Protein AF-0000000084662306 (afdb_homodimer)

Nearest PDB structures (foldseek):
  1ohv-assembly1_A  TM=9.735E-01  e=2.044E-52  Sus scrofa
  4y0i-assembly2_C  TM=9.706E-01  e=1.340E-51  Sus scrofa
  4y0i-assembly1_B  TM=9.719E-01  e=4.283E-51  Sus scrofa
  7qx0-assembly1_D-2  TM=8.045E-01  e=8.690E-22  Acidihalobacter
  7qyf-assembly1_D  TM=8.168E-01  e=3.277E-21  Acidihalobacter

Foldseek 3Di:
DAWDLVPWWFQWTHHPVGFIFREQCCVVLQAFGTRPDVLLVVLCPDPLLVCLVPVVALCQVDNDPCNVVLCVLFVQVQDPPLFRDWFFDFAQQVQVVLLVLLLVLLVVQVVQPHLPGDDDPCLVVQLVVCHPPVNPLAAEEEAALAARDQPQRRLLRHHNDVVSPPPHDHRPHYYFYDFDAFPPCVVCVPVSVVRLVVRLVRVLCCCPPPPRHYQAYEYECFRQQNFRDHHALVNVLSVVVSCVVSNHAYEYECANQACQQQLDNGQCVRSVHPHDGQKYWYHRNLVTIHITGNDPSSPRSDRPSSRDSNSTGSSSSSSSSSSVVVCVVVVLSNQQQVLQQLLLVLVVVLCVVQVQAFARWDSHSGGQFTKGFHPPQVLLQVQLVVLRHRWDGHRDGITGGNTHSNDHNVNSVSSSVSSSVSSVD/DAWDLVPWWFQWTHHPVGFIFREQCCVVLQAFGTRPDVLLVVLCPDPLLVCLVPVVALCLVDNDPCNVVLCVLFVQVQDPPLFRDWFFDFAQQVQVVLLVLLLVLLVVQVVQPHLPGDDDPCLVVQLVVCHPPVNPLAAEEEAALAARDQPQRRLLRHHNDVVSPPPHDHRPHYHFYDFDAFPPCVVCVVVSVVRLVVRLVRVLCCCPDPPRHYQAYEYECFRQQNFRDHHALVNVLSVVVSCVVSNHAYEYECANQACQQQLDNGQCVRSVHPHDGQKYWYHRNLVTIHITGNDPSSPRSDPPSSRDSNSTGSSSSSSSSSSVVVCVVVVLSNQQQVLQQLLLVLVVVVCVVQVQAFARWDSHSGGQFTKGFHPPQVQLQVQLVVLRHRWDGHRDGITTGNTHSNDHNVNSVSSSVSSSVSSVD

InterPro domains:
  IPR004631 4-aminobutyrate aminotransferase, eukaryotic [TIGR00699] (1-422)
  IPR005814 Aminotransferase class-III [PF00202] (2-422)
  IPR005814 Aminotransferase class-III [PIRSF000521] (1-424)
  IPR005814 Aminotransferase class-III [cd00610] (6-423)
  IPR015421 Pyridoxal phosphate-dependent transferase, major domain [G3DSA:3.40.640.10] (37-337)
  IPR015422 Pyridoxal phosphate-dependent transferase, small domain [G3DSA:3.90.1150.10] (1-416)
  IPR015424 Pyridoxal phosphate-dependent transferase [SSF53383] (5-424)

pLDDT: mean 97.56, std 1.77, range [89.25, 99.0]

Solvent-accessible surface area (backbone atoms only — not comparable to full-atom values): 41459 Å² total; per-residue (Å²): 96,53,23,29,66,92,69,16,47,47,61,28,45,15,36,80,86,69,51,67,19,47,30,26,24,28,59,82,37,27,44,37,70,31,27,70,32,64,69,46,43,54,51,41,61,30,70,67,32,28,47,32,61,53,50,59,53,19,45,79,58,34,27,48,76,57,47,65,57,51,38,51,72,17,66,55,64,68,42,58,78,78,25,86,41,74,50,50,20,79,35,42,32,54,11,43,38,52,51,51,46,33,38,36,40,34,54,50,30,56,75,60,72,30,72,82,48,75,82,50,72,61,31,44,58,24,23,63,69,36,27,62,70,5,11,31,74,57,23,52,28,20,29,56,29,21,68,44,38,67,47,48,50,17,31,38,39,33,35,41,54,47,62,63,37,57,38,36,54,40,53,80,39,57,65,28,64,55,48,82,65,57,61,58,54,87,84,30,50,70,63,38,50,52,42,30,49,51,25,49,53,49,37,51,48,44,54,73,62,40,88,40,40,42,43,28,38,47,43,53,72,49,22,61,56,32,36,53,47,53,69,56,42,67,45,56,45,48,49,52,50,51,26,61,74,68,74,25,42,40,34,37,45,24,28,72,43,27,75,16,45,27,33,32,53,45,46,65,64,77,40,67,59,92,61,62,68,52,28,40,27,30,10,40,41,42,65,32,19,12,29,33,29,52,59,72,70,51,52,70,74,52,88,63,40,82,62,53,65,60,53,31,49,67,41,33,43,53,51,30,25,45,48,51,50,50,37,59,76,64,44,22,29,60,40,17,29,55,32,17,46,52,42,48,54,52,49,51,54,48,24,70,76,35,56,78,58,39,31,65,62,44,36,83,80,26,7,39,51,32,33,26,31,21,88,56,32,69,56,51,39,55,45,28,42,76,63,34,29,40,51,39,67,20,43,91,33,20,39,38,42,27,52,29,41,71,50,42,60,71,55,41,49,51,49,53,53,41,49,50,53,48,73,72,103,97,53,23,30,67,93,68,15,47,46,61,28,44,16,34,82,86,69,51,66,20,48,31,26,25,28,59,82,37,28,46,37,70,30,29,70,31,65,69,45,45,53,52,40,60,29,70,68,32,26,48,33,60,55,49,60,53,20,46,79,58,34,28,49,76,56,48,67,55,51,40,50,73,17,67,57,64,68,44,57,79,78,25,84,41,75,51,49,21,78,34,42,32,54,10,44,38,50,51,53,47,32,40,36,41,33,53,50,29,55,75,59,74,31,71,83,48,75,82,49,73,59,30,44,58,23,24,63,69,35,28,60,68,5,12,32,74,56,22,51,27,21,29,56,29,22,70,44,39,67,46,46,50,18,31,37,39,33,36,42,56,44,62,63,37,57,38,37,55,39,53,80,39,57,65,29,63,54,49,82,66,54,61,58,54,88,83,32,51,70,63,37,51,52,41,30,48,51,25,50,52,50,37,53,48,44,55,73,60,41,89,38,40,44,42,28,39,48,43,51,73,48,22,61,56,31,38,54,45,54,70,56,39,67,45,57,43,47,50,53,50,50,25,61,73,68,74,24,43,38,34,39,46,24,28,72,44,28,75,16,46,25,32,33,54,45,46,65,65,76,39,68,58,92,61,62,68,52,28,39,28,31,10,39,40,42,63,32,18,13,28,33,28,51,61,73,69,50,52,70,74,51,88,63,40,83,63,54,65,58,53,30,49,68,41,33,44,53,49,30,25,45,50,52,50,51,37,60,75,65,45,21,30,61,40,17,29,54,31,17,48,52,41,48,55,53,49,52,53,48,24,70,75,35,56,76,57,39,29,69,60,44,35,84,83,27,8,40,52,32,32,26,30,22,90,54,33,68,56,52,38,54,46,28,42,76,62,35,29,41,52,40,66,21,42,92,33,20,40,39,42,27,52,30,41,72,48,41,61,71,54,42,50,52,49,52,53,40,48,50,54,49,72,72,102

Organism: Exserohilum turcicum (strain 28A) (NCBI:txid671987)

Radius of gyration: 26.86 Å; Cα contacts (8 Å, |Δi|>4): 2003; chains: 2; bounding box: 54×88×62 Å

Secondary structure (DSSP, 8-state):
--B-GGG-BBTEEEBTTS-EEEESSHHHHT-SS-BT-HHHHHHHTSHHHHHHHHT---TTTS-BTTHHHHHHHTGGGGPPTT--EEEEESSHHHHHHHHHHHHHHHHHHHHTTSTTPPPPHHHHHHHTTT-TTTS---EEEEETT----SSHHHHHH--S-GGGTTTS------EEPPP---SSGGGSHHHHHHHHHHHHHHHHHHHHH-SS-EEEEEE-SSBTTTT-B---HHHHHHHHHHHHHTT-EEEEE-TTT-TTTTSSSSGGGGG--SS--SEEEE-GGGSSEEEEE--GGGS-SSTTSS--S-SS-HHHHHHHHHHHHHHHHTTHHHHHHHHHHHHHHHHHHHHHH-TTTSEEEE-TTSTT--EEE-TTHHHHHHHHHHTTEE-EEETTTEEE----TT--HHHHHHHHHHHHHHHH-/--B-GGG-BBTEEEBTTS-EEEESSHHHHT-SS-BT-HHHHHHHTSHHHHHHHHT---TTTS-BTTHHHHHHHTGGGGPPTT--EEEEESSHHHHHHHHHHHHHHHHHHHHTTSTTPPPPHHHHHHHTTT-TTTS---EEEEETT----SSHHHHHH--S-GGGTTTS------EEPPP---SSGGGSHHHHHHHHHHHHHHHHHHHHH-SS-EEEEEE-SSBTTTT-B---HHHHHHHHHHHHHTT-EEEEE-TTT-TTTTSSSSGGGGG--SS--SEEEE-GGGSSEEEEE--GGGS-SSTTSS--S-SS-HHHHHHHHHHHHHHHHTTHHHHHHHHHHHHHHHHHHHHHH-TTTSEEEE-TTSTT--EEE-TTHHHHHHHHHHTTEE-EEETTTEEE----TT--HHHHHHHHHHHHHHHH-

Sequence (850 aa):
MMADYSRSYGNYIADLDGNVLLDVYAQIASIPVGYNNPSLLLAASSPEMASAIINRPALGNFPQHDWADILESGILSVAPKGLNQVFTAQAGSDANELAYKAAFMWKRQQQRGGADADFSAEDIASSMINQSPGAPNMSIMSFKTGFHGRLFGSLSTTRSKPIHKLDIPAFDWPQAPFPTLKYPLAEHEAENRQEEQRCLDETERLIKEYHNPPVAVVVEPVQSEGGDNHATPFFFRGLRAITKKHDVLLIVDEVQTGVGATGKFWAHEHWGLDTPPDMVTFSKKAQTAGYYFGNDALRPNKPYRQFNTWMGDPARALLFRAIIHEIQRMDLVTNTAATGDYLFAGLQRLAAQYPREIQNLRGQGQGTFIAFDSARRDEVLKKAKGQGVNIGGSGESAVRLRPMLIFQKHHADLLLERLEKVFQSMMADYSRSYGNYIADLDGNVLLDVYAQIASIPVGYNNPSLLLAASSPEMASAIINRPALGNFPQHDWADILESGILSVAPKGLNQVFTAQAGSDANELAYKAAFMWKRQQQRGGADADFSAEDIASSMINQSPGAPNMSIMSFKTGFHGRLFGSLSTTRSKPIHKLDIPAFDWPQAPFPTLKYPLAEHEAENRQEEQRCLDETERLIKEYHNPPVAVVVEPVQSEGGDNHATPFFFRGLRAITKKHDVLLIVDEVQTGVGATGKFWAHEHWGLDTPPDMVTFSKKAQTAGYYFGNDALRPNKPYRQFNTWMGDPARALLFRAIIHEIQRMDLVTNTAATGDYLFAGLQRLAAQYPREIQNLRGQGQGTFIAFDSARRDEVLKKAKGQGVNIGGSGESAVRLRPMLIFQKHHADLLLERLEKVFQS

Structure (mmCIF, N/CA/C/O backbone):
data_AF-0000000084662306-model_v1
#
loop_
_entity.id
_entity.type
_entity.pdbx_description
1 polymer '4-aminobutyrate aminotransferase'
#
loop_
_atom_site.group_PDB
_atom_site.id
_atom_site.type_symbol
_atom_site.label_atom_id
_atom_site.label_alt_id
_atom_site.label_comp_id
_atom_site.label_asym_id
_atom_site.label_entity_id
_atom_site.label_seq_id
_atom_site.pdbx_PDB_ins_code
_atom_site.Cartn_x
_atom_site.Cartn_y
_atom_site.Cartn_z
_atom_site.occupancy
_atom_site.B_iso_or_equiv
_atom_site.auth_seq_id
_atom_site.auth_comp_id
_atom_site.auth_asym_id
_atom_site.auth_atom_id
_atom_site.pdbx_PDB_model_num
ATOM 1 N N . MET A 1 1 ? 6.312 20.969 -10.219 1 91.12 1 MET A N 1
ATOM 2 C CA . MET A 1 1 ? 7.688 21.406 -10.445 1 91.12 1 MET A CA 1
ATOM 3 C C . MET A 1 1 ? 8.633 20.203 -10.445 1 91.12 1 MET A C 1
ATOM 5 O O . MET A 1 1 ? 8.523 19.328 -9.594 1 91.12 1 MET A O 1
ATOM 9 N N . MET A 1 2 ? 9.555 20.156 -11.391 1 95.06 2 MET A N 1
ATOM 10 C CA . MET A 1 2 ? 10.648 19.172 -11.359 1 95.06 2 MET A CA 1
ATOM 11 C C . MET A 1 2 ? 11.797 19.688 -10.492 1 95.06 2 MET A C 1
ATOM 13 O O . MET A 1 2 ? 12.117 20.875 -10.508 1 95.06 2 MET A O 1
ATOM 17 N N . ALA A 1 3 ? 12.398 18.719 -9.781 1 97.56 3 ALA A N 1
ATOM 18 C CA . ALA A 1 3 ? 13.43 19.125 -8.828 1 97.56 3 ALA A CA 1
ATOM 19 C C . ALA A 1 3 ? 14.781 18.5 -9.188 1 97.56 3 ALA A C 1
ATOM 21 O O . ALA A 1 3 ? 14.844 17.453 -9.828 1 97.56 3 ALA A O 1
ATOM 22 N N . ASP A 1 4 ? 15.82 19.188 -8.891 1 97.25 4 ASP A N 1
ATOM 23 C CA . ASP A 1 4 ? 17.188 18.688 -8.898 1 97.25 4 ASP A CA 1
ATOM 24 C C . ASP A 1 4 ? 17.672 18.391 -7.488 1 97.25 4 ASP A C 1
ATOM 26 O O . ASP A 1 4 ? 18.219 19.266 -6.801 1 97.25 4 ASP A O 1
ATOM 30 N N . TYR A 1 5 ? 17.656 17.188 -7.086 1 97.56 5 TYR A N 1
ATOM 31 C CA . TYR A 1 5 ? 17.953 16.797 -5.711 1 97.56 5 TYR A CA 1
ATOM 32 C C . TYR A 1 5 ? 19.453 16.844 -5.457 1 97.56 5 TYR A C 1
ATOM 34 O O . TYR A 1 5 ? 19.891 16.891 -4.305 1 97.56 5 TYR A O 1
ATOM 42 N N . SER A 1 6 ? 20.25 16.812 -6.535 1 96.06 6 SER A N 1
ATOM 43 C CA . SER A 1 6 ? 21.688 16.922 -6.355 1 96.06 6 SER A CA 1
ATOM 44 C C . SER A 1 6 ? 22.078 18.328 -5.902 1 96.06 6 SER A C 1
ATOM 46 O O . SER A 1 6 ? 23.172 18.531 -5.375 1 96.06 6 SER A O 1
ATOM 48 N N . ARG A 1 7 ? 21.125 19.281 -6.102 1 97.19 7 ARG A N 1
ATOM 49 C CA . ARG A 1 7 ? 21.406 20.672 -5.734 1 97.19 7 ARG A CA 1
ATOM 50 C C . ARG A 1 7 ? 20.484 21.125 -4.609 1 97.19 7 ARG A C 1
ATOM 52 O O . ARG A 1 7 ? 20.422 22.312 -4.297 1 97.19 7 ARG A O 1
ATOM 59 N N . SER A 1 8 ? 19.719 20.234 -4.035 1 98.31 8 SER A N 1
ATOM 60 C CA . SER A 1 8 ? 18.859 20.531 -2.891 1 98.31 8 SER A CA 1
ATOM 61 C C . SER A 1 8 ? 19.562 20.188 -1.578 1 98.31 8 SER A C 1
ATOM 63 O O . SER A 1 8 ? 20.156 19.109 -1.439 1 98.31 8 SER A O 1
ATOM 65 N N . TYR A 1 9 ? 19.562 21.156 -0.604 1 98.25 9 TYR A N 1
ATOM 66 C CA . TYR A 1 9 ? 20.297 20.969 0.649 1 98.25 9 TYR A CA 1
ATOM 67 C C . TYR A 1 9 ? 19.516 21.547 1.822 1 98.25 9 TYR A C 1
ATOM 69 O O . TYR A 1 9 ? 18.922 22.625 1.713 1 98.25 9 TYR A O 1
ATOM 77 N N . GLY A 1 10 ? 19.547 20.781 2.934 1 98.19 10 GLY A N 1
ATOM 78 C CA . GLY A 1 10 ? 18.844 21.297 4.105 1 98.19 10 GLY A CA 1
ATOM 79 C C . GLY A 1 10 ? 17.391 21.609 3.842 1 98.19 10 GLY A C 1
ATOM 80 O O . GLY A 1 10 ? 16.656 20.766 3.32 1 98.19 10 GLY A O 1
ATOM 81 N N . ASN A 1 11 ? 17.016 22.875 4.109 1 98.5 11 ASN A N 1
ATOM 82 C CA . ASN A 1 11 ? 15.617 23.297 3.977 1 98.5 11 ASN A CA 1
ATOM 83 C C . ASN A 1 11 ? 15.312 23.797 2.566 1 98.5 11 ASN A C 1
ATOM 85 O O . ASN A 1 11 ? 14.258 24.375 2.324 1 98.5 11 ASN A O 1
ATOM 89 N N . TYR A 1 12 ? 16.219 23.531 1.621 1 98.69 12 TYR A N 1
ATOM 90 C CA . TYR A 1 12 ? 16.078 24.188 0.324 1 98.69 12 TYR A CA 1
ATOM 91 C C . TYR A 1 12 ? 15.984 23.172 -0.797 1 98.69 12 TYR A C 1
ATOM 93 O O . TYR A 1 12 ? 16.734 22.188 -0.818 1 98.69 12 TYR A O 1
ATOM 101 N N . ILE A 1 13 ? 15.047 23.391 -1.713 1 98.5 13 ILE A N 1
ATOM 102 C CA . ILE A 1 13 ? 14.836 22.531 -2.879 1 98.5 13 ILE A CA 1
ATOM 103 C C . ILE A 1 13 ? 15.195 23.297 -4.148 1 98.5 13 ILE A C 1
ATOM 105 O O . ILE A 1 13 ? 14.891 24.484 -4.27 1 98.5 13 ILE A O 1
ATOM 109 N N . ALA A 1 14 ? 15.867 22.641 -5.043 1 98.19 14 ALA A N 1
ATOM 110 C CA . ALA A 1 14 ? 16.312 23.281 -6.285 1 98.19 14 ALA A CA 1
ATOM 111 C C . ALA A 1 14 ? 15.484 22.766 -7.473 1 98.19 14 ALA A C 1
ATOM 113 O O . ALA A 1 14 ? 15.172 21.578 -7.555 1 98.19 14 ALA A O 1
ATOM 114 N N . ASP A 1 15 ? 15.109 23.719 -8.359 1 97.12 15 ASP A N 1
ATOM 115 C CA . ASP A 1 15 ? 14.484 23.297 -9.609 1 97.12 15 ASP A CA 1
ATOM 116 C C . ASP A 1 15 ? 15.523 23.125 -10.711 1 97.12 15 ASP A C 1
ATOM 118 O O . ASP A 1 15 ? 16.734 23.172 -10.453 1 97.12 15 ASP A O 1
ATOM 122 N N . LEU A 1 16 ? 15.109 22.859 -11.914 1 96.06 16 LEU A N 1
ATOM 123 C CA . LEU A 1 16 ? 16.016 22.516 -13 1 96.06 16 LEU A CA 1
ATOM 124 C C . LEU A 1 16 ? 16.656 23.766 -13.594 1 96.06 16 LEU A C 1
ATOM 126 O O . LEU A 1 16 ? 17.672 23.672 -14.297 1 96.06 16 LEU A O 1
ATOM 130 N N . ASP A 1 17 ? 16.094 24.906 -13.352 1 95.5 17 ASP A N 1
ATOM 131 C CA . ASP A 1 17 ? 16.609 26.156 -13.875 1 95.5 17 ASP A CA 1
ATOM 132 C C . ASP A 1 17 ? 17.641 26.781 -12.938 1 95.5 17 ASP A C 1
ATOM 134 O O . ASP A 1 17 ? 18.141 27.875 -13.18 1 95.5 17 ASP A O 1
ATOM 138 N N . GLY A 1 18 ? 17.875 26.125 -11.836 1 94.19 18 GLY A N 1
ATOM 139 C CA . GLY A 1 18 ? 18.906 26.578 -10.906 1 94.19 18 GLY A CA 1
ATOM 140 C C . GLY A 1 18 ? 18.344 27.406 -9.766 1 94.19 18 GLY A C 1
ATOM 141 O O . GLY A 1 18 ? 19.094 27.859 -8.898 1 94.19 18 GLY A O 1
ATOM 142 N N . ASN A 1 19 ? 17.078 27.672 -9.758 1 97.12 19 ASN A N 1
ATOM 143 C CA . ASN A 1 19 ? 16.453 28.344 -8.617 1 97.12 19 ASN A CA 1
ATOM 144 C C . ASN A 1 19 ? 16.469 27.469 -7.371 1 97.12 19 ASN A C 1
ATOM 146 O O . ASN A 1 19 ? 16.266 26.266 -7.457 1 97.12 19 ASN A O 1
ATOM 150 N N . VAL A 1 20 ? 16.766 28.141 -6.266 1 98.12 20 VAL A N 1
ATOM 151 C CA . VAL A 1 20 ? 16.734 27.469 -4.973 1 98.12 20 VAL A CA 1
ATOM 152 C C . VAL A 1 20 ? 15.664 28.094 -4.086 1 98.12 20 VAL A C 1
ATOM 154 O O . VAL A 1 20 ? 15.672 29.312 -3.859 1 98.12 20 VAL A O 1
ATOM 157 N N . LEU A 1 21 ? 14.766 27.25 -3.633 1 98.69 21 LEU A N 1
ATOM 158 C CA . LEU A 1 21 ? 13.617 27.734 -2.867 1 98.69 21 LEU A CA 1
ATOM 159 C C . LEU A 1 21 ? 13.672 27.219 -1.433 1 98.69 21 LEU A C 1
ATOM 161 O O . LEU A 1 21 ? 14.023 26.062 -1.195 1 98.69 21 LEU A O 1
ATOM 165 N N . LEU A 1 22 ? 13.328 28.141 -0.469 1 98.81 22 LEU A N 1
ATOM 166 C CA . LEU A 1 22 ? 13.016 27.656 0.869 1 98.81 22 LEU A CA 1
ATOM 167 C C . LEU A 1 22 ? 11.789 26.75 0.841 1 98.81 22 LEU A C 1
ATOM 169 O O . LEU A 1 22 ? 10.711 27.172 0.431 1 98.81 22 LEU A O 1
ATOM 173 N N . ASP A 1 23 ? 12 25.531 1.219 1 98.62 23 ASP A N 1
ATOM 174 C CA . ASP A 1 23 ? 10.938 24.531 1.081 1 98.62 23 ASP A CA 1
ATOM 175 C C . ASP A 1 23 ? 10.195 24.344 2.398 1 98.62 23 ASP A C 1
ATOM 177 O O . ASP A 1 23 ? 10.688 23.672 3.309 1 98.62 23 ASP A O 1
ATOM 181 N N . VAL A 1 24 ? 9.008 24.844 2.496 1 98.62 24 VAL A N 1
ATOM 182 C CA . VAL A 1 24 ? 8.18 24.656 3.68 1 98.62 24 VAL A CA 1
ATOM 183 C C . VAL A 1 24 ? 6.957 23.812 3.322 1 98.62 24 VAL A C 1
ATOM 185 O O . VAL A 1 24 ? 5.914 23.906 3.977 1 98.62 24 VAL A O 1
ATOM 188 N N . TYR A 1 25 ? 7.031 23.078 2.227 1 97.56 25 TYR A N 1
ATOM 189 C CA . TYR A 1 25 ? 6.07 22.062 1.827 1 97.56 25 TYR A CA 1
ATOM 190 C C . TYR A 1 25 ? 6.629 20.672 2.078 1 97.56 25 TYR A C 1
ATOM 192 O O . TYR A 1 25 ? 5.887 19.75 2.439 1 97.56 25 TYR A O 1
ATOM 200 N N . ALA A 1 26 ? 7.941 20.516 1.879 1 96.56 26 ALA A N 1
ATOM 201 C CA . ALA A 1 26 ? 8.773 19.375 2.266 1 96.56 26 ALA A CA 1
ATOM 202 C C . ALA A 1 26 ? 8.227 18.078 1.696 1 96.56 26 ALA A C 1
ATOM 204 O O . ALA A 1 26 ? 8.023 17.109 2.432 1 96.56 26 ALA A O 1
ATOM 205 N N . GLN A 1 27 ? 7.984 18.031 0.37 1 95.75 27 GLN A N 1
ATOM 206 C CA . GLN A 1 27 ? 7.5 16.828 -0.28 1 95.75 27 GLN A CA 1
ATOM 207 C C . GLN A 1 27 ? 6.238 16.297 0.404 1 95.75 27 GLN A C 1
ATOM 209 O O . GLN A 1 27 ? 6.18 15.141 0.805 1 95.75 27 GLN A O 1
ATOM 214 N N . ILE A 1 28 ? 5.25 17.125 0.595 1 94.38 28 ILE A N 1
ATOM 215 C CA . ILE A 1 28 ? 3.992 16.844 1.281 1 94.38 28 ILE A CA 1
ATOM 216 C C . ILE A 1 28 ? 4.273 16.344 2.693 1 94.38 28 ILE A C 1
ATOM 218 O O . ILE A 1 28 ? 3.773 15.281 3.088 1 94.38 28 ILE A O 1
ATOM 222 N N . ALA A 1 29 ? 5.062 17.031 3.369 1 96.69 29 ALA A N 1
ATOM 223 C CA . ALA A 1 29 ? 5.359 16.844 4.789 1 96.69 29 ALA A CA 1
ATOM 224 C C . ALA A 1 29 ? 6.133 15.555 5.023 1 96.69 29 ALA A C 1
ATOM 226 O O . ALA A 1 29 ? 6.027 14.953 6.09 1 96.69 29 ALA A O 1
ATOM 227 N N . SER A 1 30 ? 6.953 15.117 4.07 1 97 30 SER A N 1
ATOM 228 C CA . SER A 1 30 ? 7.535 13.789 4.23 1 97 30 SER A CA 1
ATOM 229 C C . SER A 1 30 ? 9.023 13.875 4.547 1 97 30 SER A C 1
ATOM 231 O O . SER A 1 30 ? 9.633 12.891 4.977 1 97 30 SER A O 1
ATOM 233 N N . ILE A 1 31 ? 9.68 15.055 4.301 1 97.75 31 ILE A N 1
ATOM 234 C CA . ILE A 1 31 ? 11.102 15.195 4.578 1 97.75 31 ILE A CA 1
ATOM 235 C C . ILE A 1 31 ? 11.305 15.633 6.027 1 97.75 31 ILE A C 1
ATOM 237 O O . ILE A 1 31 ? 10.852 16.719 6.426 1 97.75 31 ILE A O 1
ATOM 241 N N . PRO A 1 32 ? 12.016 14.812 6.777 1 98.25 32 PRO A N 1
ATOM 242 C CA . PRO A 1 32 ? 12.102 15.133 8.203 1 98.25 32 PRO A CA 1
ATOM 243 C C . PRO A 1 32 ? 13.281 16.047 8.531 1 98.25 32 PRO A C 1
ATOM 245 O O . PRO A 1 32 ? 13.094 17.109 9.133 1 98.25 32 PRO A O 1
ATOM 248 N N . VAL A 1 33 ? 14.484 15.719 8.016 1 98.62 33 VAL A N 1
ATOM 249 C CA . VAL A 1 33 ? 15.672 16.344 8.586 1 98.62 33 VAL A CA 1
ATOM 250 C C . VAL A 1 33 ? 16.5 17 7.484 1 98.62 33 VAL A C 1
ATOM 252 O O . VAL A 1 33 ? 17.703 17.203 7.645 1 98.62 33 VAL A O 1
ATOM 255 N N . GLY A 1 34 ? 15.906 17.234 6.293 1 98.5 34 GLY A N 1
ATOM 256 C CA . GLY A 1 34 ? 16.531 18.031 5.254 1 98.5 34 GLY A CA 1
ATOM 257 C C . GLY A 1 34 ? 17.031 17.203 4.082 1 98.5 34 GLY A C 1
ATOM 258 O O . GLY A 1 34 ? 17.328 16.016 4.23 1 98.5 34 GLY A O 1
ATOM 259 N N . TYR A 1 35 ? 17.188 17.875 2.902 1 98.5 35 TYR A N 1
ATOM 260 C CA . TYR A 1 35 ? 17.719 17.266 1.69 1 98.5 35 TYR A CA 1
ATOM 261 C C . TYR A 1 35 ? 19.219 17.016 1.825 1 98.5 35 TYR A C 1
ATOM 263 O O . TYR A 1 35 ? 19.953 17.844 2.387 1 98.5 35 TYR A O 1
ATOM 271 N N . ASN A 1 36 ? 19.609 15.883 1.285 1 98.38 36 ASN A N 1
ATOM 272 C CA . ASN A 1 36 ? 21.016 15.477 1.267 1 98.38 36 ASN A CA 1
ATOM 273 C C . ASN A 1 36 ? 21.641 15.547 2.658 1 98.38 36 ASN A C 1
ATOM 275 O O . ASN A 1 36 ? 22.734 16.094 2.83 1 98.38 36 ASN A O 1
ATOM 279 N N . ASN A 1 37 ? 20.875 15.086 3.68 1 98.5 37 ASN A N 1
ATOM 280 C CA . ASN A 1 37 ? 21.359 15.031 5.055 1 98.5 37 ASN A CA 1
ATOM 281 C C . ASN A 1 37 ? 22.547 14.086 5.203 1 98.5 37 ASN A C 1
ATOM 283 O O . ASN A 1 37 ? 22.438 12.898 4.875 1 98.5 37 ASN A O 1
ATOM 287 N N . PRO A 1 38 ? 23.625 14.57 5.734 1 97.88 38 PRO A N 1
ATOM 288 C CA . PRO A 1 38 ? 24.828 13.75 5.773 1 97.88 38 PRO A CA 1
ATOM 289 C C . PRO A 1 38 ? 24.672 12.508 6.641 1 97.88 38 PRO A C 1
ATOM 291 O O . PRO A 1 38 ? 25.25 11.461 6.332 1 97.88 38 PRO A O 1
ATOM 294 N N . SER A 1 39 ? 23.984 12.625 7.734 1 97.75 39 SER A N 1
ATOM 295 C CA . SER A 1 39 ? 23.766 11.477 8.609 1 97.75 39 SER A CA 1
ATOM 296 C C . SER A 1 39 ? 22.953 10.398 7.902 1 97.75 39 SER A C 1
ATOM 298 O O . SER A 1 39 ? 23.234 9.203 8.047 1 97.75 39 SER A O 1
ATOM 300 N N . LEU A 1 40 ? 21.969 10.805 7.172 1 98.56 40 LEU A N 1
ATOM 301 C CA . LEU A 1 40 ? 21.156 9.844 6.43 1 98.56 40 LEU A CA 1
ATOM 302 C C . LEU A 1 40 ? 21.969 9.234 5.285 1 98.56 40 LEU A C 1
ATOM 304 O O . LEU A 1 40 ? 21.766 8.062 4.938 1 98.56 40 LEU A O 1
ATOM 308 N N . LEU A 1 41 ? 22.812 10.055 4.676 1 98.5 41 LEU A N 1
ATOM 309 C CA . LEU A 1 41 ? 23.672 9.547 3.613 1 98.5 41 LEU A CA 1
ATOM 310 C C . LEU A 1 41 ? 24.562 8.422 4.133 1 98.5 41 LEU A C 1
ATOM 312 O O . LEU A 1 41 ? 24.766 7.418 3.453 1 98.5 41 LEU A O 1
ATOM 316 N N . LEU A 1 42 ? 25.125 8.602 5.316 1 98.25 42 LEU A N 1
ATOM 317 C CA . LEU A 1 42 ? 25.953 7.578 5.938 1 98.25 42 LEU A CA 1
ATOM 318 C C . LEU A 1 42 ? 25.172 6.289 6.141 1 98.25 42 LEU A C 1
ATOM 320 O O . LEU A 1 42 ? 25.672 5.199 5.863 1 98.25 42 LEU A O 1
ATOM 324 N N . ALA A 1 43 ? 23.938 6.375 6.637 1 98.19 43 ALA A N 1
ATOM 325 C CA . ALA A 1 43 ? 23.094 5.207 6.848 1 98.19 43 ALA A CA 1
ATOM 326 C C . ALA A 1 43 ? 22.75 4.531 5.523 1 98.19 43 ALA A C 1
ATOM 328 O O . ALA A 1 43 ? 22.781 3.305 5.418 1 98.19 43 ALA A O 1
ATOM 329 N N . ALA A 1 44 ? 22.438 5.328 4.5 1 98.38 44 ALA A N 1
ATOM 330 C CA . ALA A 1 44 ? 21.984 4.828 3.203 1 98.38 44 ALA A CA 1
ATOM 331 C C . ALA A 1 44 ? 23.125 4.145 2.451 1 98.38 44 ALA A C 1
ATOM 333 O O . ALA A 1 44 ? 22.891 3.334 1.553 1 98.38 44 ALA A O 1
ATOM 334 N N . SER A 1 45 ? 24.359 4.484 2.818 1 98.12 45 SER A N 1
ATOM 335 C CA . SER A 1 45 ? 25.516 3.939 2.123 1 98.12 45 SER A CA 1
ATOM 336 C C . SER A 1 45 ? 26.156 2.803 2.918 1 98.12 45 SER A C 1
ATOM 338 O O . SER A 1 45 ? 27.234 2.33 2.574 1 98.12 45 SER A O 1
ATOM 340 N N . SER A 1 46 ? 25.547 2.334 3.992 1 97.94 46 SER A N 1
ATOM 341 C CA . SER A 1 46 ? 26.109 1.303 4.859 1 97.94 46 SER A CA 1
ATOM 342 C C . SER A 1 46 ? 25.953 -0.084 4.246 1 97.94 46 SER A C 1
ATOM 344 O O . SER A 1 46 ? 25.078 -0.298 3.404 1 97.94 46 SER A O 1
ATOM 346 N N . PRO A 1 47 ? 26.812 -1.059 4.668 1 97 47 PRO A N 1
ATOM 347 C CA . PRO A 1 47 ? 26.641 -2.443 4.219 1 97 47 PRO A CA 1
ATOM 348 C C . PRO A 1 47 ? 25.297 -3.033 4.637 1 97 47 PRO A C 1
ATOM 350 O O . PRO A 1 47 ? 24.703 -3.824 3.898 1 97 47 PRO A O 1
ATOM 353 N N . GLU A 1 48 ? 24.812 -2.635 5.766 1 96.56 48 GLU A N 1
ATOM 354 C CA . GLU A 1 48 ? 23.531 -3.109 6.246 1 96.56 48 GLU A CA 1
ATOM 355 C C . GLU A 1 48 ? 22.391 -2.664 5.32 1 96.56 48 GLU A C 1
ATOM 357 O O . GLU A 1 48 ? 21.484 -3.439 5.027 1 96.56 48 GLU A O 1
ATOM 362 N N . MET A 1 49 ? 22.484 -1.419 4.895 1 98.12 49 MET A N 1
ATOM 363 C CA . MET A 1 49 ? 21.5 -0.88 3.971 1 98.12 49 MET A CA 1
ATOM 364 C C . MET A 1 49 ? 21.531 -1.626 2.641 1 98.12 49 MET A C 1
ATOM 366 O O . MET A 1 49 ? 20.484 -2.025 2.121 1 98.12 49 MET A O 1
ATOM 370 N N . ALA A 1 50 ? 22.75 -1.799 2.109 1 98.06 50 ALA A N 1
ATOM 371 C CA . ALA A 1 50 ? 22.891 -2.504 0.838 1 98.06 50 ALA A CA 1
ATOM 372 C C . ALA A 1 50 ? 22.328 -3.916 0.924 1 98.06 50 ALA A C 1
ATOM 374 O O . ALA A 1 50 ? 21.625 -4.367 0.009 1 98.06 50 ALA A O 1
ATOM 375 N N . SER A 1 51 ? 22.625 -4.621 2.023 1 97.5 51 SER A N 1
ATOM 376 C CA . SER A 1 51 ? 22.094 -5.969 2.238 1 97.5 51 SER A CA 1
ATOM 377 C C . SER A 1 51 ? 20.578 -5.965 2.297 1 97.5 51 SER A C 1
ATOM 379 O O . SER A 1 51 ? 19.922 -6.844 1.724 1 97.5 51 SER A O 1
ATOM 381 N N . ALA A 1 52 ? 20.016 -4.984 3.006 1 97.25 52 ALA A N 1
ATOM 382 C CA . ALA A 1 52 ? 18.578 -4.879 3.148 1 97.25 52 ALA A CA 1
ATOM 383 C C . ALA A 1 52 ? 17.906 -4.645 1.795 1 97.25 52 ALA A C 1
ATOM 385 O O . ALA A 1 52 ? 16.797 -5.121 1.553 1 97.25 52 ALA A O 1
ATOM 386 N N . ILE A 1 53 ? 18.609 -3.955 0.91 1 97.88 53 ILE A N 1
ATOM 387 C CA . ILE A 1 53 ? 18.062 -3.611 -0.396 1 97.88 53 ILE A CA 1
ATOM 388 C C . ILE A 1 53 ? 18.094 -4.84 -1.306 1 97.88 53 ILE A C 1
ATOM 390 O O . ILE A 1 53 ? 17.078 -5.176 -1.929 1 97.88 53 ILE A O 1
ATOM 394 N N . ILE A 1 54 ? 19.172 -5.602 -1.37 1 97.75 54 ILE A N 1
ATOM 395 C CA . ILE A 1 54 ? 19.359 -6.562 -2.451 1 97.75 54 ILE A CA 1
ATOM 396 C C . ILE A 1 54 ? 18.828 -7.93 -2.029 1 97.75 54 ILE A C 1
ATOM 398 O O . ILE A 1 54 ? 18.578 -8.797 -2.873 1 97.75 54 ILE A O 1
ATOM 402 N N . ASN A 1 55 ? 18.688 -8.188 -0.629 1 97.25 55 ASN A N 1
ATOM 403 C CA . ASN A 1 55 ? 18.172 -9.453 -0.126 1 97.25 55 ASN A CA 1
ATOM 404 C C . ASN A 1 55 ? 16.75 -9.305 0.42 1 97.25 55 ASN A C 1
ATOM 406 O O . ASN A 1 55 ? 16.266 -10.172 1.141 1 97.25 55 ASN A O 1
ATOM 410 N N . ARG A 1 56 ? 16.016 -8.32 0.198 1 94.62 56 ARG A N 1
ATOM 411 C CA . ARG A 1 56 ? 14.695 -7.918 0.687 1 94.62 56 ARG A CA 1
ATOM 412 C C . ARG A 1 56 ? 13.914 -9.117 1.202 1 94.62 56 ARG A C 1
ATOM 414 O O . ARG A 1 56 ? 13.211 -9.781 0.436 1 94.62 56 ARG A O 1
ATOM 421 N N . PRO A 1 57 ? 13.891 -9.359 2.449 1 94.62 57 PRO A N 1
ATOM 422 C CA . PRO A 1 57 ? 13.227 -10.531 3.02 1 94.62 57 PRO A CA 1
ATOM 423 C C . PRO A 1 57 ? 11.703 -10.438 2.967 1 94.62 57 PRO A C 1
ATOM 425 O O . PRO A 1 57 ? 11.148 -9.352 3.16 1 94.62 57 PRO A O 1
ATOM 428 N N . ALA A 1 58 ? 11.031 -11.547 2.66 1 95.81 58 ALA A N 1
ATOM 429 C CA . ALA A 1 58 ? 9.633 -11.695 3.07 1 95.81 58 ALA A CA 1
ATOM 430 C C . ALA A 1 58 ? 9.523 -11.859 4.586 1 95.81 58 ALA A C 1
ATOM 432 O O . ALA A 1 58 ? 9.531 -12.977 5.098 1 95.81 58 ALA A O 1
ATOM 433 N N . LEU A 1 59 ? 9.25 -10.828 5.297 1 95.12 59 LEU A N 1
ATOM 434 C CA . LEU A 1 59 ? 9.492 -10.711 6.734 1 95.12 59 LEU A CA 1
ATOM 435 C C . LEU A 1 59 ? 8.562 -11.633 7.516 1 95.12 59 LEU A C 1
ATOM 437 O O . LEU A 1 59 ? 8.906 -12.078 8.617 1 95.12 59 LEU A O 1
ATOM 441 N N . GLY A 1 60 ? 7.438 -11.906 6.961 1 93.19 60 GLY A N 1
ATOM 442 C CA . GLY A 1 60 ? 6.508 -12.789 7.652 1 93.19 60 GLY A CA 1
ATOM 443 C C . GLY A 1 60 ? 6.949 -14.242 7.652 1 93.19 60 GLY A C 1
ATOM 444 O O . GLY A 1 60 ? 6.574 -15.008 8.539 1 93.19 60 GLY A O 1
ATOM 445 N N . ASN A 1 61 ? 7.777 -14.594 6.656 1 94.69 61 ASN A N 1
ATOM 446 C CA . ASN A 1 61 ? 8.188 -15.984 6.5 1 94.69 61 ASN A CA 1
ATOM 447 C C . ASN A 1 61 ? 9.672 -16.172 6.832 1 94.69 61 ASN A C 1
ATOM 449 O O . ASN A 1 61 ? 10.055 -17.188 7.414 1 94.69 61 ASN A O 1
ATOM 453 N N . PHE A 1 62 ? 10.445 -15.164 6.43 1 96.25 62 PHE A N 1
ATOM 454 C CA . PHE A 1 62 ? 11.891 -15.305 6.551 1 96.25 62 PHE A CA 1
ATOM 455 C C . PHE A 1 62 ? 12.523 -14.023 7.074 1 96.25 62 PHE A C 1
ATOM 457 O O . PHE A 1 62 ? 13.43 -13.469 6.449 1 96.25 62 PHE A O 1
ATOM 464 N N . PRO A 1 63 ? 12.156 -13.617 8.227 1 95.75 63 PRO A N 1
ATOM 465 C CA . PRO A 1 63 ? 12.797 -12.406 8.75 1 95.75 63 PRO A CA 1
ATOM 466 C C . PRO A 1 63 ? 14.297 -12.586 8.984 1 95.75 63 PRO A C 1
ATOM 468 O O . PRO A 1 63 ? 14.75 -13.695 9.297 1 95.75 63 PRO A O 1
ATOM 471 N N . GLN A 1 64 ? 15 -11.539 8.781 1 95.88 64 GLN A N 1
ATOM 472 C CA . GLN A 1 64 ? 16.422 -11.578 9.094 1 95.88 64 GLN A CA 1
ATOM 473 C C . GLN A 1 64 ? 16.656 -11.695 10.602 1 95.88 64 GLN A C 1
ATOM 475 O O . GLN A 1 64 ? 15.812 -11.281 11.398 1 95.88 64 GLN A O 1
ATOM 480 N N . HIS A 1 65 ? 17.812 -12.172 10.992 1 94.12 65 HIS A N 1
ATOM 481 C CA . HIS A 1 65 ? 18.156 -12.477 12.375 1 94.12 65 HIS A CA 1
ATOM 482 C C . HIS A 1 65 ? 18.125 -11.227 13.242 1 94.12 65 HIS A C 1
ATOM 484 O O . HIS A 1 65 ? 17.875 -11.305 14.445 1 94.12 65 HIS A O 1
ATOM 490 N N . ASP A 1 66 ? 18.391 -10.117 12.711 1 95.06 66 ASP A N 1
ATOM 491 C CA . ASP A 1 66 ? 18.516 -8.898 13.5 1 95.06 66 ASP A CA 1
ATOM 492 C C . ASP A 1 66 ? 17.281 -8.008 13.336 1 95.06 66 ASP A C 1
ATOM 494 O O . ASP A 1 66 ? 17.328 -6.816 13.656 1 95.06 66 ASP A O 1
ATOM 498 N N . TRP A 1 67 ? 16.234 -8.578 12.797 1 96.38 67 TRP A N 1
ATOM 499 C CA . TRP A 1 67 ? 15.039 -7.793 12.531 1 96.38 67 TRP A CA 1
ATOM 500 C C . TRP A 1 67 ? 14.484 -7.188 13.82 1 96.38 67 TRP A C 1
ATOM 502 O O . TRP A 1 67 ? 14.141 -6.004 13.859 1 96.38 67 TRP A O 1
ATOM 512 N N . ALA A 1 68 ? 14.406 -7.934 14.922 1 96.56 68 ALA A N 1
ATOM 513 C CA . ALA A 1 68 ? 13.922 -7.43 16.203 1 96.56 68 ALA A CA 1
ATOM 514 C C . ALA A 1 68 ? 14.773 -6.262 16.688 1 96.56 68 ALA A C 1
ATOM 516 O O . ALA A 1 68 ? 14.242 -5.27 17.203 1 96.56 68 ALA A O 1
ATOM 517 N N . ASP A 1 69 ? 16.047 -6.387 16.531 1 97.5 69 ASP A N 1
ATOM 518 C CA . ASP A 1 69 ? 16.969 -5.336 16.969 1 97.5 69 ASP A CA 1
ATOM 519 C C . ASP A 1 69 ? 16.75 -4.062 16.141 1 97.5 69 ASP A C 1
ATOM 521 O O . ASP A 1 69 ? 16.797 -2.957 16.688 1 97.5 69 ASP A O 1
ATOM 525 N N . ILE A 1 70 ? 16.562 -4.246 14.852 1 97.19 70 ILE A N 1
ATOM 526 C CA . ILE A 1 70 ? 16.312 -3.109 13.969 1 97.19 70 ILE A CA 1
ATOM 527 C C . ILE A 1 70 ? 15.062 -2.363 14.422 1 97.19 70 ILE A C 1
ATOM 529 O O . ILE A 1 70 ? 15.062 -1.134 14.508 1 97.19 70 ILE A O 1
ATOM 533 N N . LEU A 1 71 ? 14.016 -3.115 14.766 1 98.06 71 LEU A N 1
ATOM 534 C CA . LEU A 1 71 ? 12.773 -2.502 15.219 1 98.06 71 LEU A CA 1
ATOM 535 C C . LEU A 1 71 ? 12.953 -1.837 16.578 1 98.06 71 LEU A C 1
ATOM 537 O O . LEU A 1 71 ? 12.508 -0.708 16.781 1 98.06 71 LEU A O 1
ATOM 541 N N . GLU A 1 72 ? 13.594 -2.467 17.516 1 98.38 72 GLU A N 1
ATOM 542 C CA . GLU A 1 72 ? 13.727 -1.992 18.891 1 98.38 72 GLU A CA 1
ATOM 543 C C . GLU A 1 72 ? 14.609 -0.748 18.953 1 98.38 72 GLU A C 1
ATOM 545 O O . GLU A 1 72 ? 14.328 0.175 19.719 1 98.38 72 GLU A O 1
ATOM 550 N N . SER A 1 73 ? 15.672 -0.69 18.156 1 98.19 73 SER A N 1
ATOM 551 C CA . SER A 1 73 ? 16.609 0.427 18.188 1 98.19 73 SER A CA 1
ATOM 552 C C . SER A 1 73 ? 16.109 1.598 17.344 1 98.19 73 SER A C 1
ATOM 554 O O . SER A 1 73 ? 16.641 2.709 17.453 1 98.19 73 SER A O 1
ATOM 556 N N . GLY A 1 74 ? 15.148 1.324 16.547 1 98.25 74 GLY A N 1
ATOM 557 C CA . GLY A 1 74 ? 14.562 2.346 15.695 1 98.25 74 GLY A CA 1
ATOM 558 C C . GLY A 1 74 ? 13.102 2.615 15.992 1 98.25 74 GLY A C 1
ATOM 559 O O . GLY A 1 74 ? 12.773 3.275 16.984 1 98.25 74 GLY A O 1
ATOM 560 N N . ILE A 1 75 ? 12.203 1.971 15.281 1 98.69 75 ILE A N 1
ATOM 561 C CA . ILE A 1 75 ? 10.773 2.242 15.25 1 98.69 75 ILE A CA 1
ATOM 562 C C . ILE A 1 75 ? 10.203 2.182 16.672 1 98.69 75 ILE A C 1
ATOM 564 O O . ILE A 1 75 ? 9.43 3.053 17.078 1 98.69 75 ILE A O 1
ATOM 568 N N . LEU A 1 76 ? 10.562 1.251 17.453 1 98.81 76 LEU A N 1
ATOM 569 C CA . LEU A 1 76 ? 9.969 1.038 18.766 1 98.81 76 LEU A CA 1
ATOM 570 C C . LEU A 1 76 ? 10.602 1.953 19.812 1 98.81 76 LEU A C 1
ATOM 572 O O . LEU A 1 76 ? 10.055 2.129 20.906 1 98.81 76 LEU A O 1
ATOM 576 N N . SER A 1 77 ? 11.758 2.539 19.516 1 98.75 77 SER A N 1
ATOM 577 C CA . SER A 1 77 ? 12.438 3.42 20.469 1 98.75 77 SER A CA 1
ATOM 578 C C . SER A 1 77 ? 11.656 4.715 20.672 1 98.75 77 SER A C 1
ATOM 580 O O . SER A 1 77 ? 11.891 5.438 21.641 1 98.75 77 SER A O 1
ATOM 582 N N . VAL A 1 78 ? 10.734 4.977 19.781 1 98.75 78 VAL A N 1
ATOM 583 C CA . VAL A 1 78 ? 9.969 6.215 19.891 1 98.75 78 VAL A CA 1
ATOM 584 C C . VAL A 1 78 ? 8.477 5.895 19.922 1 98.75 78 VAL A C 1
ATOM 586 O O . VAL A 1 78 ? 7.652 6.715 19.5 1 98.75 78 VAL A O 1
ATOM 589 N N . ALA A 1 79 ? 8.109 4.707 20.297 1 98.81 79 ALA A N 1
ATOM 590 C CA . ALA A 1 79 ? 6.707 4.301 20.375 1 98.81 79 ALA A CA 1
ATOM 591 C C . ALA A 1 79 ? 5.91 5.246 21.266 1 98.81 79 ALA A C 1
ATOM 593 O O . ALA A 1 79 ? 6.406 5.699 22.297 1 98.81 79 ALA A O 1
ATOM 594 N N . PRO A 1 80 ? 4.625 5.566 20.828 1 98.56 80 PRO A N 1
ATOM 595 C CA . PRO A 1 80 ? 3.781 6.352 21.734 1 98.56 80 PRO A CA 1
ATOM 596 C C . PRO A 1 80 ? 3.59 5.68 23.094 1 98.56 80 PRO A C 1
ATOM 598 O O . PRO A 1 80 ? 3.58 4.449 23.188 1 98.56 80 PRO A O 1
ATOM 601 N N . LYS A 1 81 ? 3.414 6.543 24.109 1 96.94 81 LYS A N 1
ATOM 602 C CA . LYS A 1 81 ? 3.213 6.027 25.453 1 96.94 81 LYS A CA 1
ATOM 603 C C . LYS A 1 81 ? 2.049 5.043 25.5 1 96.94 81 LYS A C 1
ATOM 605 O O . LYS A 1 81 ? 0.964 5.332 25 1 96.94 81 LYS A O 1
ATOM 610 N N . GLY A 1 82 ? 2.309 3.92 26.031 1 97.5 82 GLY A N 1
ATOM 611 C CA . GLY A 1 82 ? 1.27 2.918 26.203 1 97.5 82 GLY A CA 1
ATOM 612 C C . GLY A 1 82 ? 1.188 1.942 25.047 1 97.5 82 GLY A C 1
ATOM 613 O O . GLY A 1 82 ? 0.451 0.956 25.109 1 97.5 82 GLY A O 1
ATOM 614 N N . LEU A 1 83 ? 1.928 2.195 24 1 98.62 83 LEU A N 1
ATOM 615 C CA . LEU A 1 83 ? 1.966 1.325 22.828 1 98.62 83 LEU A CA 1
ATOM 616 C C . LEU A 1 83 ? 3.357 0.73 22.641 1 98.62 83 LEU A C 1
ATOM 618 O O . LEU A 1 83 ? 4.312 1.454 22.344 1 98.62 83 LEU A O 1
ATOM 622 N N . ASN A 1 84 ? 3.496 -0.621 22.797 1 98.25 84 ASN A N 1
ATOM 623 C CA . ASN A 1 84 ? 4.832 -1.212 22.812 1 98.25 84 ASN A CA 1
ATOM 624 C C . ASN A 1 84 ? 5.016 -2.213 21.672 1 98.25 84 ASN A C 1
ATOM 626 O O . ASN A 1 84 ? 5.973 -2.986 21.672 1 98.25 84 ASN A O 1
ATOM 630 N N . GLN A 1 85 ? 4.035 -2.252 20.828 1 98.5 85 GLN A N 1
ATOM 631 C CA . GLN A 1 85 ? 4.113 -3.135 19.672 1 98.5 85 GLN A CA 1
ATOM 632 C C . GLN A 1 85 ? 3.928 -2.354 18.375 1 98.5 85 GLN A C 1
ATOM 634 O O . GLN A 1 85 ? 3.387 -1.246 18.375 1 98.5 85 GLN A O 1
ATOM 639 N N . VAL A 1 86 ? 4.457 -2.961 17.281 1 98.62 86 VAL A N 1
ATOM 640 C CA . VAL A 1 86 ? 4.324 -2.291 16 1 98.62 86 VAL A CA 1
ATOM 641 C C . VAL A 1 86 ? 4.082 -3.326 14.898 1 98.62 86 VAL A C 1
ATOM 643 O O . VAL A 1 86 ? 4.652 -4.422 14.938 1 98.62 86 VAL A O 1
ATOM 646 N N . PHE A 1 87 ? 3.145 -3.084 14.008 1 98.12 87 PHE A N 1
ATOM 647 C CA . PHE A 1 87 ? 3.021 -3.732 12.711 1 98.12 87 PHE A CA 1
ATOM 648 C C . PHE A 1 87 ? 3.512 -2.814 11.602 1 98.12 87 PHE A C 1
ATOM 650 O O . PHE A 1 87 ? 2.969 -1.725 11.398 1 98.12 87 PHE A O 1
ATOM 657 N N . THR A 1 88 ? 4.504 -3.229 10.836 1 97.69 88 THR A N 1
ATOM 658 C CA . THR A 1 88 ? 5.117 -2.361 9.836 1 97.69 88 THR A CA 1
ATOM 659 C C . THR A 1 88 ? 4.363 -2.447 8.516 1 97.69 88 THR A C 1
ATOM 661 O O . THR A 1 88 ? 3.738 -3.467 8.211 1 97.69 88 THR A O 1
ATOM 664 N N . ALA A 1 89 ? 4.336 -1.364 7.777 1 96.69 89 ALA A N 1
ATOM 665 C CA . ALA A 1 89 ? 3.691 -1.228 6.473 1 96.69 89 ALA A CA 1
ATOM 666 C C . ALA A 1 89 ? 4.598 -0.496 5.488 1 96.69 89 ALA A C 1
ATOM 668 O O . ALA A 1 89 ? 5.773 -0.256 5.773 1 96.69 89 ALA A O 1
ATOM 669 N N . GLN A 1 90 ? 4.07 -0.179 4.316 1 93.94 90 GLN A N 1
ATOM 670 C CA . GLN A 1 90 ? 4.891 0.436 3.281 1 93.94 90 GLN A CA 1
ATOM 671 C C . GLN A 1 90 ? 4.512 1.898 3.072 1 93.94 90 GLN A C 1
ATOM 673 O O . GLN A 1 90 ? 5.332 2.701 2.625 1 93.94 90 GLN A O 1
ATOM 678 N N . ALA A 1 91 ? 3.328 2.23 3.352 1 95.75 91 ALA A N 1
ATOM 679 C CA . ALA A 1 91 ? 2.834 3.594 3.17 1 95.75 91 ALA A CA 1
ATOM 680 C C . ALA A 1 91 ? 1.777 3.938 4.215 1 95.75 91 ALA A C 1
ATOM 682 O O . ALA A 1 91 ? 1.311 3.062 4.949 1 95.75 91 ALA A O 1
ATOM 683 N N . GLY A 1 92 ? 1.443 5.207 4.262 1 97.5 92 GLY A N 1
ATOM 684 C CA . GLY A 1 92 ? 0.414 5.629 5.199 1 97.5 92 GLY A CA 1
ATOM 685 C C . GLY A 1 92 ? -0.936 4.988 4.93 1 97.5 92 GLY A C 1
ATOM 686 O O . GLY A 1 92 ? -1.648 4.617 5.863 1 97.5 92 GLY A O 1
ATOM 687 N N . SER A 1 93 ? -1.322 4.871 3.633 1 97.44 93 SER A N 1
ATOM 688 C CA . SER A 1 93 ? -2.602 4.27 3.268 1 97.44 93 SER A CA 1
ATOM 689 C C . SER A 1 93 ? -2.686 2.82 3.732 1 97.44 93 SER A C 1
ATOM 691 O O . SER A 1 93 ? -3.701 2.4 4.289 1 97.44 93 SER A O 1
ATOM 693 N N . ASP A 1 94 ? -1.687 2.047 3.488 1 96.12 94 ASP A N 1
ATOM 694 C CA . ASP A 1 94 ? -1.781 0.647 3.891 1 96.12 94 ASP A CA 1
ATOM 695 C C . ASP A 1 94 ? -1.608 0.497 5.398 1 96.12 94 ASP A C 1
ATOM 697 O O . ASP A 1 94 ? -2.127 -0.448 6 1 96.12 94 ASP A O 1
ATOM 701 N N . ALA A 1 95 ? -0.835 1.417 6.047 1 98.12 95 ALA A N 1
ATOM 702 C CA . ALA A 1 95 ? -0.798 1.409 7.508 1 98.12 95 ALA A CA 1
ATOM 703 C C . ALA A 1 95 ? -2.199 1.559 8.094 1 98.12 95 ALA A C 1
ATOM 705 O O . ALA A 1 95 ? -2.576 0.827 9.008 1 98.12 95 ALA A O 1
ATOM 706 N N . ASN A 1 96 ? -2.961 2.51 7.559 1 98.81 96 ASN A N 1
ATOM 707 C CA . ASN A 1 96 ? -4.336 2.701 8.008 1 98.81 96 ASN A CA 1
ATOM 708 C C . ASN A 1 96 ? -5.195 1.475 7.715 1 98.81 96 ASN A C 1
ATOM 710 O O . ASN A 1 96 ? -5.965 1.032 8.57 1 98.81 96 ASN A O 1
ATOM 714 N N . GLU A 1 97 ? -5.078 0.903 6.594 1 98.44 97 GLU A N 1
ATOM 715 C CA . GLU A 1 97 ? -5.906 -0.251 6.25 1 98.44 97 GLU A CA 1
ATOM 716 C C . GLU A 1 97 ? -5.559 -1.456 7.121 1 98.44 97 GLU A C 1
ATOM 718 O O . GLU A 1 97 ? -6.434 -2.254 7.461 1 98.44 97 GLU A O 1
ATOM 723 N N . LEU A 1 98 ? -4.277 -1.603 7.398 1 98.06 98 LEU A N 1
ATOM 724 C CA . LEU A 1 98 ? -3.879 -2.674 8.305 1 98.06 98 LEU A CA 1
ATOM 725 C C . LEU A 1 98 ? -4.473 -2.461 9.695 1 98.06 98 LEU A C 1
ATOM 727 O O . LEU A 1 98 ? -4.895 -3.418 10.344 1 98.06 98 LEU A O 1
ATOM 731 N N . ALA A 1 99 ? -4.438 -1.234 10.133 1 98.88 99 ALA A N 1
ATOM 732 C CA . ALA A 1 99 ? -5.066 -0.925 11.414 1 98.88 99 ALA A CA 1
ATOM 733 C C . ALA A 1 99 ? -6.562 -1.226 11.375 1 98.88 99 ALA A C 1
ATOM 735 O O . ALA A 1 99 ? -7.121 -1.751 12.344 1 98.88 99 ALA A O 1
ATOM 736 N N . TYR A 1 100 ? -7.262 -0.856 10.242 1 98.94 100 TYR A N 1
ATOM 737 C CA . TYR A 1 100 ? -8.68 -1.172 10.078 1 98.94 100 TYR A CA 1
ATOM 738 C C . TYR A 1 100 ? -8.914 -2.674 10.172 1 98.94 100 TYR A C 1
ATOM 740 O O . TYR A 1 100 ? -9.836 -3.123 10.859 1 98.94 100 TYR A O 1
ATOM 748 N N . LYS A 1 101 ? -8.141 -3.438 9.484 1 98.56 101 LYS A N 1
ATOM 749 C CA . LYS A 1 101 ? -8.273 -4.891 9.5 1 98.56 101 LYS A CA 1
ATOM 750 C C . LYS A 1 101 ? -8.109 -5.441 10.914 1 98.56 101 LYS A C 1
ATOM 752 O O . LYS A 1 101 ? -8.852 -6.328 11.336 1 98.56 101 LYS A O 1
ATOM 757 N N . ALA A 1 102 ? -7.07 -4.934 11.602 1 98.5 102 ALA A N 1
ATOM 758 C CA . ALA A 1 102 ? -6.867 -5.348 12.992 1 98.5 102 ALA A CA 1
ATOM 759 C C . ALA A 1 102 ? -8.109 -5.082 13.828 1 98.5 102 ALA A C 1
ATOM 761 O O . ALA A 1 102 ? -8.484 -5.902 14.672 1 98.5 102 ALA A O 1
ATOM 762 N N . ALA A 1 103 ? -8.719 -3.957 13.609 1 98.81 103 ALA A N 1
ATOM 763 C CA . ALA A 1 103 ? -9.914 -3.586 14.359 1 98.81 103 ALA A CA 1
ATOM 764 C C . ALA A 1 103 ? -11.055 -4.555 14.086 1 98.81 103 ALA A C 1
ATOM 766 O O . ALA A 1 103 ? -11.742 -5.004 15.008 1 98.81 103 ALA A O 1
ATOM 767 N N . PHE A 1 104 ? -11.289 -4.863 12.836 1 98.69 104 PHE A N 1
ATOM 768 C CA . PHE A 1 104 ? -12.352 -5.793 12.477 1 98.69 104 PHE A CA 1
ATOM 769 C C . PHE A 1 104 ? -12.094 -7.168 13.078 1 98.69 104 PHE A C 1
ATOM 771 O O . PHE A 1 104 ? -13 -7.785 13.641 1 98.69 104 PHE A O 1
ATOM 778 N N . MET A 1 105 ? -10.898 -7.691 12.906 1 97.88 105 MET A N 1
ATOM 779 C CA . MET A 1 105 ? -10.555 -9 13.453 1 97.88 105 MET A CA 1
ATOM 780 C C . MET A 1 105 ? -10.742 -9.031 14.969 1 97.88 105 MET A C 1
ATOM 782 O O . MET A 1 105 ? -11.219 -10.016 15.516 1 97.88 105 MET A O 1
ATOM 786 N N . TRP A 1 106 ? -10.305 -7.922 15.594 1 97.88 106 TRP A N 1
ATOM 787 C CA . TRP A 1 106 ? -10.438 -7.809 17.047 1 97.88 106 TRP A CA 1
ATOM 788 C C . TRP A 1 106 ? -11.898 -7.898 17.453 1 97.88 106 TRP A C 1
ATOM 790 O O . TRP A 1 106 ? -12.25 -8.656 18.375 1 97.88 106 TRP A O 1
ATOM 800 N N . LYS A 1 107 ? -12.758 -7.125 16.828 1 98.06 107 LYS A N 1
ATOM 801 C CA . LYS A 1 107 ? -14.172 -7.094 17.188 1 98.06 107 LYS A CA 1
ATOM 802 C C . LYS A 1 107 ? -14.828 -8.453 16.969 1 98.06 107 LYS A C 1
ATOM 804 O O . LYS A 1 107 ? -15.586 -8.938 17.812 1 98.06 107 LYS A O 1
ATOM 809 N N . ARG A 1 108 ? -14.586 -9.07 15.828 1 97.44 108 ARG A N 1
ATOM 810 C CA . ARG A 1 108 ? -15.164 -10.375 15.516 1 97.44 108 ARG A CA 1
ATOM 811 C C . ARG A 1 108 ? -14.672 -11.445 16.484 1 97.44 108 ARG A C 1
ATOM 813 O O . ARG A 1 108 ? -15.43 -12.336 16.875 1 97.44 108 ARG A O 1
ATOM 820 N N . GLN A 1 109 ? -13.414 -11.344 16.797 1 95.94 109 GLN A N 1
ATOM 821 C CA . GLN A 1 109 ? -12.844 -12.234 17.797 1 95.94 109 GLN A CA 1
ATOM 822 C C . GLN A 1 109 ? -13.602 -12.141 19.125 1 95.94 109 GLN A C 1
ATOM 824 O O . GLN A 1 109 ? -13.914 -13.156 19.734 1 95.94 109 GLN A O 1
ATOM 829 N N . GLN A 1 110 ? -13.875 -10.938 19.547 1 95.25 110 GLN A N 1
ATOM 830 C CA . GLN A 1 110 ? -14.641 -10.727 20.766 1 95.25 110 GLN A CA 1
ATOM 831 C C . GLN A 1 110 ? -16.031 -11.336 20.656 1 95.25 110 GLN A C 1
ATOM 833 O O . GLN A 1 110 ? -16.516 -11.977 21.594 1 95.25 110 GLN A O 1
ATOM 838 N N . GLN A 1 111 ? -16.625 -11.188 19.5 1 95.81 111 GLN A N 1
ATOM 839 C CA . GLN A 1 111 ? -17.984 -11.68 19.266 1 95.81 111 GLN A CA 1
ATOM 840 C C . GLN A 1 111 ? -18.016 -13.203 19.297 1 95.81 111 GLN A C 1
ATOM 842 O O . GLN A 1 111 ? -19.031 -13.789 19.672 1 95.81 111 GLN A O 1
ATOM 847 N N . ARG A 1 112 ? -16.891 -13.805 18.938 1 94.88 112 ARG A N 1
ATOM 848 C CA . ARG A 1 112 ? -16.812 -15.266 18.922 1 94.88 112 ARG A CA 1
ATOM 849 C C . ARG A 1 112 ? -16.391 -15.812 20.281 1 94.88 112 ARG A C 1
ATOM 851 O O . ARG A 1 112 ? -16.297 -17.031 20.469 1 94.88 112 ARG A O 1
ATOM 858 N N . GLY A 1 113 ? -16.062 -15 21.266 1 93.19 113 GLY A N 1
ATOM 859 C CA . GLY A 1 113 ? -15.781 -15.445 22.625 1 93.19 113 GLY A CA 1
ATOM 860 C C . GLY A 1 113 ? -14.312 -15.367 22.984 1 93.19 113 GLY A C 1
ATOM 861 O O . GLY A 1 113 ? -13.898 -15.875 24.031 1 93.19 113 GLY A O 1
ATOM 862 N N . GLY A 1 114 ? -13.523 -14.891 22.078 1 91.69 114 GLY A N 1
ATOM 863 C CA . GLY A 1 114 ? -12.125 -14.711 22.422 1 91.69 114 GLY A CA 1
ATOM 864 C C . GLY A 1 114 ? -11.172 -15.227 21.359 1 91.69 114 GLY A C 1
ATOM 865 O O . GLY A 1 114 ? -11.602 -15.695 20.312 1 91.69 114 GLY A O 1
ATOM 866 N N . ALA A 1 115 ? -9.867 -15.172 21.609 1 89.5 115 ALA A N 1
ATOM 867 C CA . ALA A 1 115 ? -8.797 -15.445 20.656 1 89.5 115 ALA A CA 1
ATOM 868 C C . ALA A 1 115 ? -8.727 -16.922 20.328 1 89.5 115 ALA A C 1
ATOM 870 O O . ALA A 1 115 ? -8.25 -17.312 19.25 1 89.5 115 ALA A O 1
ATOM 871 N N . ASP A 1 116 ? -9.266 -17.766 21.125 1 90.94 116 ASP A N 1
ATOM 872 C CA . ASP A 1 116 ? -9.133 -19.203 20.953 1 90.94 116 ASP A CA 1
ATOM 873 C C . ASP A 1 116 ? -10.336 -19.781 20.219 1 90.94 116 ASP A C 1
ATOM 875 O O . ASP A 1 116 ? -10.352 -20.969 19.875 1 90.94 116 ASP A O 1
ATOM 879 N N . ALA A 1 117 ? -11.273 -18.859 19.969 1 91.12 117 ALA A N 1
ATOM 880 C CA . ALA A 1 117 ? -12.477 -19.359 19.297 1 91.12 117 ALA A CA 1
ATOM 881 C C . ALA A 1 117 ? -12.188 -19.688 17.844 1 91.12 117 ALA A C 1
ATOM 883 O O . ALA A 1 117 ? -11.461 -18.953 17.156 1 91.12 117 ALA A O 1
ATOM 884 N N . ASP A 1 118 ? -12.75 -20.828 17.375 1 91.31 118 ASP A N 1
ATOM 885 C CA . ASP A 1 118 ? -12.586 -21.219 15.984 1 91.31 118 ASP A CA 1
ATOM 886 C C . ASP A 1 118 ? -13.578 -20.5 15.078 1 91.31 118 ASP A C 1
ATOM 888 O O . ASP A 1 118 ? -14.609 -20.016 15.539 1 91.31 118 ASP A O 1
ATOM 892 N N . PHE A 1 119 ? -13.234 -20.469 13.875 1 96 119 PHE A N 1
ATOM 893 C CA . PHE A 1 119 ? -14.172 -19.969 12.883 1 96 119 PHE A CA 1
ATOM 894 C C . PHE A 1 119 ? -15.273 -20.984 12.602 1 96 119 PHE A C 1
ATOM 896 O O . PHE A 1 119 ? -15.008 -22.188 12.547 1 96 119 PHE A O 1
ATOM 903 N N . SER A 1 120 ? -16.516 -20.531 12.461 1 96.56 120 SER A N 1
ATOM 904 C CA . SER A 1 120 ? -17.609 -21.438 12.078 1 96.56 120 SER A CA 1
ATOM 905 C C . SER A 1 120 ? -17.531 -21.797 10.594 1 96.56 120 SER A C 1
ATOM 907 O O . SER A 1 120 ? -16.906 -21.078 9.812 1 96.56 120 SER A O 1
ATOM 909 N N . ALA A 1 121 ? -18.172 -22.891 10.227 1 97.56 121 ALA A N 1
ATOM 910 C CA . ALA A 1 121 ? -18.266 -23.266 8.812 1 97.56 121 ALA A CA 1
ATOM 911 C C . ALA A 1 121 ? -18.938 -22.172 8 1 97.56 121 ALA A C 1
ATOM 913 O O . ALA A 1 121 ? -18.578 -21.938 6.84 1 97.56 121 ALA A O 1
ATOM 914 N N . GLU A 1 122 ? -19.891 -21.5 8.602 1 97.88 122 GLU A N 1
ATOM 915 C CA . GLU A 1 122 ? -20.609 -20.406 7.934 1 97.88 122 GLU A CA 1
ATOM 916 C C . GLU A 1 122 ? -19.688 -19.203 7.715 1 97.88 122 GLU A C 1
ATOM 918 O O . GLU A 1 122 ? -19.734 -18.562 6.66 1 97.88 122 GLU A O 1
ATOM 923 N N . ASP A 1 123 ? -18.875 -18.906 8.734 1 97.69 123 ASP A N 1
ATOM 924 C CA . ASP A 1 123 ? -17.891 -17.828 8.586 1 97.69 123 ASP A CA 1
ATOM 925 C C . ASP A 1 123 ? -16.969 -18.094 7.398 1 97.69 123 ASP A C 1
ATOM 927 O O . ASP A 1 123 ? -16.75 -17.203 6.574 1 97.69 123 ASP A O 1
ATOM 931 N N . ILE A 1 124 ? -16.547 -19.281 7.348 1 97.81 124 ILE A N 1
ATOM 932 C CA . ILE A 1 124 ? -15.578 -19.688 6.332 1 97.81 124 ILE A CA 1
ATOM 933 C C . ILE A 1 124 ? -16.219 -19.625 4.949 1 97.81 124 ILE A C 1
ATOM 935 O O . ILE A 1 124 ? -15.695 -18.969 4.047 1 97.81 124 ILE A O 1
ATOM 939 N N . ALA A 1 125 ? -17.344 -20.188 4.797 1 98 125 ALA A N 1
ATOM 940 C CA . ALA A 1 125 ? -18 -20.281 3.496 1 98 125 ALA A CA 1
ATOM 941 C C . ALA A 1 125 ? -18.422 -18.891 2.996 1 98 125 ALA A C 1
ATOM 943 O O . ALA A 1 125 ? -18.234 -18.578 1.818 1 98 125 ALA A O 1
ATOM 944 N N . SER A 1 126 ? -18.969 -18.062 3.848 1 98.44 126 SER A N 1
ATOM 945 C CA . SER A 1 126 ? -19.484 -16.75 3.447 1 98.44 126 SER A CA 1
ATOM 946 C C . SER A 1 126 ? -18.344 -15.789 3.137 1 98.44 126 SER A C 1
ATOM 948 O O . SER A 1 126 ? -18.469 -14.922 2.27 1 98.44 126 SER A O 1
ATOM 950 N N . SER A 1 127 ? -17.188 -15.938 3.85 1 98.25 127 SER A N 1
ATOM 951 C CA . SER A 1 127 ? -16.047 -15.094 3.555 1 98.25 127 SER A CA 1
ATOM 952 C C . SER A 1 127 ? -15.562 -15.289 2.121 1 98.25 127 SER A C 1
ATOM 954 O O . SER A 1 127 ? -15.125 -14.344 1.47 1 98.25 127 SER A O 1
ATOM 956 N N . MET A 1 128 ? -15.742 -16.5 1.575 1 98 128 MET A N 1
ATOM 957 C CA . MET A 1 128 ? -15.211 -16.859 0.264 1 98 128 MET A CA 1
ATOM 958 C C . MET A 1 128 ? -16.094 -16.312 -0.852 1 98 128 MET A C 1
ATOM 960 O O . MET A 1 128 ? -15.688 -16.297 -2.018 1 98 128 MET A O 1
ATOM 964 N N . ILE A 1 129 ? -17.297 -15.805 -0.469 1 98.12 129 ILE A N 1
ATOM 965 C CA . ILE A 1 129 ? -18.172 -15.195 -1.475 1 98.12 129 ILE A CA 1
ATOM 966 C C . ILE A 1 129 ? -18.484 -13.758 -1.08 1 98.12 129 ILE A C 1
ATOM 968 O O . ILE A 1 129 ? -19.5 -13.195 -1.515 1 98.12 129 ILE A O 1
ATOM 972 N N . ASN A 1 130 ? -17.703 -13.141 -0.176 1 98.44 130 ASN A N 1
ATOM 973 C CA . ASN A 1 130 ? -17.75 -11.734 0.224 1 98.44 130 ASN A CA 1
ATOM 974 C C . ASN A 1 130 ? -19.078 -11.383 0.891 1 98.44 130 ASN A C 1
ATOM 976 O O . ASN A 1 130 ? -19.641 -10.32 0.633 1 98.44 130 ASN A O 1
ATOM 980 N N . GLN A 1 131 ? -19.562 -12.289 1.659 1 98.38 131 GLN A N 1
ATOM 981 C CA . GLN A 1 131 ? -20.828 -12.047 2.332 1 98.38 131 GLN A CA 1
ATOM 982 C C . GLN A 1 131 ? -20.703 -12.234 3.84 1 98.38 131 GLN A C 1
ATOM 984 O O . GLN A 1 131 ? -19.766 -12.898 4.312 1 98.38 131 GLN A O 1
ATOM 989 N N . SER A 1 132 ? -21.531 -11.578 4.578 1 97.81 132 SER A N 1
ATOM 990 C CA . SER A 1 132 ? -21.625 -11.82 6.012 1 97.81 132 SER A CA 1
ATOM 991 C C . SER A 1 132 ? -22.062 -13.25 6.301 1 97.81 132 SER A C 1
ATOM 993 O O . SER A 1 132 ? -22.797 -13.859 5.516 1 97.81 132 SER A O 1
ATOM 995 N N . PRO A 1 133 ? -21.625 -13.945 7.375 1 97.75 133 PRO A N 1
ATOM 996 C CA . PRO A 1 133 ? -20.922 -13.273 8.469 1 97.75 133 PRO A CA 1
ATOM 997 C C . PRO A 1 133 ? -19.406 -13.281 8.273 1 97.75 133 PRO A C 1
ATOM 999 O O . PRO A 1 133 ? -18.688 -12.602 9.016 1 97.75 133 PRO A O 1
ATOM 1002 N N . GLY A 1 134 ? -18.828 -14 7.312 1 98.25 134 GLY A N 1
ATOM 1003 C CA . GLY A 1 134 ? -17.391 -14.078 7.117 1 98.25 134 GLY A CA 1
ATOM 1004 C C . GLY A 1 134 ? -16.766 -12.75 6.711 1 98.25 134 GLY A C 1
ATOM 1005 O O . GLY A 1 134 ? -15.664 -12.422 7.145 1 98.25 134 GLY A O 1
ATOM 1006 N N . ALA A 1 135 ? -17.453 -12.07 5.824 1 98.38 135 ALA A N 1
ATOM 1007 C CA . ALA A 1 135 ? -17.172 -10.68 5.484 1 98.38 135 ALA A CA 1
ATOM 1008 C C . ALA A 1 135 ? -18.219 -9.75 6.094 1 98.38 135 ALA A C 1
ATOM 1010 O O . ALA A 1 135 ? -19.234 -9.43 5.461 1 98.38 135 ALA A O 1
ATOM 1011 N N . PRO A 1 136 ? -17.984 -9.242 7.254 1 98.06 136 PRO A N 1
ATOM 1012 C CA . PRO A 1 136 ? -19.047 -8.602 8.039 1 98.06 136 PRO A CA 1
ATOM 1013 C C . PRO A 1 136 ? -19.422 -7.227 7.504 1 98.06 136 PRO A C 1
ATOM 1015 O O . PRO A 1 136 ? -18.594 -6.531 6.918 1 98.06 136 PRO A O 1
ATOM 1018 N N . ASN A 1 137 ? -20.672 -6.84 7.785 1 97.44 137 ASN A N 1
ATOM 1019 C CA . ASN A 1 137 ? -21.141 -5.48 7.539 1 97.44 137 ASN A CA 1
ATOM 1020 C C . ASN A 1 137 ? -20.859 -4.566 8.727 1 97.44 137 ASN A C 1
ATOM 1022 O O . ASN A 1 137 ? -21.781 -4.117 9.406 1 97.44 137 ASN A O 1
ATOM 1026 N N . MET A 1 138 ? -19.656 -4.363 8.992 1 98.56 138 MET A N 1
ATOM 1027 C CA . MET A 1 138 ? -19.141 -3.447 10 1 98.56 138 MET A CA 1
ATOM 1028 C C . MET A 1 138 ? -18.375 -2.299 9.359 1 98.56 138 MET A C 1
ATOM 1030 O O . MET A 1 138 ? -18.109 -2.322 8.148 1 98.56 138 MET A O 1
ATOM 1034 N N . SER A 1 139 ? -18.094 -1.289 10.195 1 98.88 139 SER A N 1
ATOM 1035 C CA . SER A 1 139 ? -17.562 -0.091 9.547 1 98.88 139 SER A CA 1
ATOM 1036 C C . SER A 1 139 ? -16.453 0.54 10.383 1 98.88 139 SER A C 1
ATOM 1038 O O . SER A 1 139 ? -16.203 0.119 11.516 1 98.88 139 SER A O 1
ATOM 1040 N N . ILE A 1 140 ? -15.703 1.382 9.781 1 98.94 140 ILE A N 1
ATOM 1041 C CA . ILE A 1 140 ? -14.805 2.355 10.391 1 98.94 140 ILE A CA 1
ATOM 1042 C C . ILE A 1 140 ? -15.406 3.754 10.281 1 98.94 140 ILE A C 1
ATOM 1044 O O . ILE A 1 140 ? -15.812 4.18 9.195 1 98.94 140 ILE A O 1
ATOM 1048 N N . MET A 1 141 ? -15.5 4.449 11.375 1 98.94 141 MET A N 1
ATOM 1049 C CA . MET A 1 141 ? -16 5.82 11.344 1 98.94 141 MET A CA 1
ATOM 1050 C C . MET A 1 141 ? -14.859 6.816 11.203 1 98.94 141 MET A C 1
ATOM 1052 O O . MET A 1 141 ? -13.82 6.676 11.852 1 98.94 141 MET A O 1
ATOM 1056 N N . SER A 1 142 ? -15.016 7.719 10.297 1 98.94 142 SER A N 1
ATOM 1057 C CA . SER A 1 142 ? -14.078 8.828 10.148 1 98.94 142 SER A CA 1
ATOM 1058 C C . SER A 1 142 ? -14.781 10.172 10.336 1 98.94 142 SER A C 1
ATOM 1060 O O . SER A 1 142 ? -15.844 10.242 10.945 1 98.94 142 SER A O 1
ATOM 1062 N N . PHE A 1 143 ? -14.117 11.266 9.961 1 98.94 143 PHE A N 1
ATOM 1063 C CA . PHE A 1 143 ? -14.672 12.602 10.172 1 98.94 143 PHE A CA 1
ATOM 1064 C C . PHE A 1 143 ? -14.719 13.375 8.859 1 98.94 143 PHE A C 1
ATOM 1066 O O . PHE A 1 143 ? -13.852 13.203 8 1 98.94 143 PHE A O 1
ATOM 1073 N N . LYS A 1 144 ? -15.734 14.258 8.75 1 98.5 144 LYS A N 1
ATOM 1074 C CA . LYS A 1 144 ? -15.789 15.164 7.609 1 98.5 144 LYS A CA 1
ATOM 1075 C C . LYS A 1 144 ? -14.484 15.938 7.457 1 98.5 144 LYS A C 1
ATOM 1077 O O . LYS A 1 144 ? -13.875 16.344 8.445 1 98.5 144 LYS A O 1
ATOM 1082 N N . THR A 1 145 ? -14.008 16.047 6.199 1 98.06 145 THR A N 1
ATOM 1083 C CA . THR A 1 145 ? -12.828 16.781 5.762 1 98.06 145 THR A CA 1
ATOM 1084 C C . THR A 1 145 ? -11.555 16.016 6.137 1 98.06 145 THR A C 1
ATOM 1086 O O . THR A 1 145 ? -10.445 16.516 5.902 1 98.06 145 THR A O 1
ATOM 1089 N N . GLY A 1 146 ? -11.641 14.844 6.734 1 98.56 146 GLY A N 1
ATOM 1090 C CA . GLY A 1 146 ? -10.477 14.039 7.07 1 98.56 146 GLY A CA 1
ATOM 1091 C C . GLY A 1 146 ? -9.852 13.367 5.863 1 98.56 146 GLY A C 1
ATOM 1092 O O . GLY A 1 146 ? -10.5 13.195 4.832 1 98.56 146 GLY A O 1
ATOM 1093 N N . PHE A 1 147 ? -8.602 13.008 5.945 1 98.44 147 PHE A N 1
ATOM 1094 C CA . PHE A 1 147 ? -7.852 12.289 4.922 1 98.44 147 PHE A CA 1
ATOM 1095 C C . PHE A 1 147 ? -7.086 11.117 5.531 1 98.44 147 PHE A C 1
ATOM 1097 O O . PHE A 1 147 ? -6.266 11.312 6.43 1 98.44 147 PHE A O 1
ATOM 1104 N N . HIS A 1 148 ? -7.273 9.906 4.949 1 98.81 148 HIS A N 1
ATOM 1105 C CA . HIS A 1 148 ? -6.676 8.719 5.559 1 98.81 148 HIS A CA 1
ATOM 1106 C C . HIS A 1 148 ? -6.035 7.824 4.504 1 98.81 148 HIS A C 1
ATOM 1108 O O . HIS A 1 148 ? -5.582 6.723 4.816 1 98.81 148 HIS A O 1
ATOM 1114 N N . GLY A 1 149 ? -6.035 8.242 3.289 1 97.81 149 GLY A N 1
ATOM 1115 C CA . GLY A 1 149 ? -5.414 7.473 2.227 1 97.81 149 GLY A CA 1
ATOM 1116 C C . GLY A 1 149 ? -6.305 7.305 1.01 1 97.81 149 GLY A C 1
ATOM 1117 O O . GLY A 1 149 ? -7.406 7.855 0.961 1 97.81 149 GLY A O 1
ATOM 1118 N N . ARG A 1 150 ? -5.812 6.578 -0.006 1 97 150 ARG A N 1
ATOM 1119 C CA . ARG A 1 150 ? -6.508 6.555 -1.29 1 97 150 ARG A CA 1
ATOM 1120 C C . ARG A 1 150 ? -6.676 5.129 -1.797 1 97 150 ARG A C 1
ATOM 1122 O O . ARG A 1 150 ? -7.039 4.914 -2.957 1 97 150 ARG A O 1
ATOM 1129 N N . LEU A 1 151 ? -6.352 4.125 -1.022 1 97.62 151 LEU A N 1
ATOM 1130 C CA . LEU A 1 151 ? -6.754 2.76 -1.342 1 97.62 151 LEU A CA 1
ATOM 1131 C C . LEU A 1 151 ? -8.234 2.545 -1.041 1 97.62 151 LEU A C 1
ATOM 1133 O O . LEU A 1 151 ? -8.891 3.418 -0.464 1 97.62 151 LEU A O 1
ATOM 1137 N N . PHE A 1 152 ? -8.789 1.431 -1.326 1 98.56 152 PHE A N 1
ATOM 1138 C CA . PHE A 1 152 ? -10.242 1.298 -1.301 1 98.56 152 PHE A CA 1
ATOM 1139 C C . PHE A 1 152 ? -10.773 1.427 0.122 1 98.56 152 PHE A C 1
ATOM 1141 O O . PHE A 1 152 ? -11.805 2.059 0.35 1 98.56 152 PHE A O 1
ATOM 1148 N N . GLY A 1 153 ? -10.062 0.81 1.092 1 98.5 153 GLY A N 1
ATOM 1149 C CA . GLY A 1 153 ? -10.461 0.96 2.482 1 98.5 153 GLY A CA 1
ATOM 1150 C C . GLY A 1 153 ? -10.188 2.346 3.035 1 98.5 153 GLY A C 1
ATOM 1151 O O . GLY A 1 153 ? -11.094 3.004 3.549 1 98.5 153 GLY A O 1
ATOM 1152 N N . SER A 1 154 ? -8.977 2.852 2.891 1 98.56 154 SER A N 1
ATOM 1153 C CA . SER A 1 154 ? -8.594 4.168 3.393 1 98.56 154 SER A CA 1
ATOM 1154 C C . SER A 1 154 ? -9.352 5.277 2.666 1 98.56 154 SER A C 1
ATOM 1156 O O . SER A 1 154 ? -9.727 6.281 3.271 1 98.56 154 SER A O 1
ATOM 1158 N N . LEU A 1 155 ? -9.641 5.07 1.425 1 98.5 155 LEU A N 1
ATOM 1159 C CA . LEU A 1 155 ? -10.406 6.043 0.654 1 98.5 155 LEU A CA 1
ATOM 1160 C C . LEU A 1 155 ? -11.828 6.16 1.191 1 98.5 155 LEU A C 1
ATOM 1162 O O . LEU A 1 155 ? -12.414 7.246 1.177 1 98.5 155 LEU A O 1
ATOM 1166 N N . SER A 1 156 ? -12.398 5.086 1.665 1 98.75 156 SER A N 1
ATOM 1167 C CA . SER A 1 156 ? -13.75 5.07 2.221 1 98.75 156 SER A CA 1
ATOM 1168 C C . SER A 1 156 ? -13.836 5.922 3.484 1 98.75 156 SER A C 1
ATOM 1170 O O . SER A 1 156 ? -14.914 6.398 3.844 1 98.75 156 SER A O 1
ATOM 1172 N N . THR A 1 157 ? -12.695 6.16 4.121 1 98.88 157 THR A N 1
ATOM 1173 C CA . THR A 1 157 ? -12.664 6.984 5.324 1 98.88 157 THR A CA 1
ATOM 1174 C C . THR A 1 157 ? -12.18 8.398 5.004 1 98.88 157 THR A C 1
ATOM 1176 O O . THR A 1 157 ? -12.242 9.289 5.852 1 98.88 157 THR A O 1
ATOM 1179 N N . THR A 1 158 ? -11.664 8.609 3.805 1 98.69 158 THR A N 1
ATOM 1180 C CA . THR A 1 158 ? -11.219 9.93 3.375 1 98.69 158 THR A CA 1
ATOM 1181 C C . THR A 1 158 ? -12.398 10.789 2.941 1 98.69 158 THR A C 1
ATOM 1183 O O . THR A 1 158 ? -13.273 10.328 2.197 1 98.69 158 THR A O 1
ATOM 1186 N N . ARG A 1 159 ? -12.461 12.086 3.438 1 98.06 159 ARG A N 1
ATOM 1187 C CA . ARG A 1 159 ? -13.586 12.992 3.223 1 98.06 159 ARG A CA 1
ATOM 1188 C C . ARG A 1 159 ? -13.102 14.398 2.895 1 98.06 159 ARG A C 1
ATOM 1190 O O . ARG A 1 159 ? -13.852 15.367 3.018 1 98.06 159 ARG A O 1
ATOM 1197 N N . SER A 1 160 ? -11.883 14.562 2.48 1 96.5 160 SER A N 1
ATOM 1198 C CA . SER A 1 160 ? -11.266 15.883 2.377 1 96.5 160 SER A CA 1
ATOM 1199 C C . SER A 1 160 ? -11.648 16.562 1.065 1 96.5 160 SER A C 1
ATOM 1201 O O . SER A 1 160 ? -11.938 17.766 1.044 1 96.5 160 SER A O 1
ATOM 1203 N N . LYS A 1 161 ? -11.562 15.781 -0.109 1 96.06 161 LYS A N 1
ATOM 1204 C CA . LYS A 1 161 ? -11.859 16.344 -1.423 1 96.06 161 LYS A CA 1
ATOM 1205 C C . LYS A 1 161 ? -12.539 15.312 -2.322 1 96.06 161 LYS A C 1
ATOM 1207 O O . LYS A 1 161 ? -12.172 14.141 -2.312 1 96.06 161 LYS A O 1
ATOM 1212 N N . PRO A 1 162 ? -13.477 15.828 -3.152 1 96.56 162 PRO A N 1
ATOM 1213 C CA . PRO A 1 162 ? -14.133 14.891 -4.074 1 96.56 162 PRO A CA 1
ATOM 1214 C C . PRO A 1 162 ? -13.164 14.281 -5.086 1 96.56 162 PRO A C 1
ATOM 1216 O O . PRO A 1 162 ? -13.32 13.125 -5.477 1 96.56 162 PRO A O 1
ATOM 1219 N N . ILE A 1 163 ? -12.109 14.977 -5.492 1 95.44 163 ILE A N 1
ATOM 1220 C CA . ILE A 1 163 ? -11.211 14.57 -6.566 1 95.44 163 ILE A CA 1
ATOM 1221 C C . ILE A 1 163 ? -10.484 13.281 -6.176 1 95.44 163 ILE A C 1
ATOM 1223 O O . ILE A 1 163 ? -10.016 12.539 -7.043 1 95.44 163 ILE A O 1
ATOM 1227 N N . HIS A 1 164 ? -10.383 12.977 -4.875 1 95 164 HIS A N 1
ATOM 1228 C CA . HIS A 1 164 ? -9.742 11.758 -4.391 1 95 164 HIS A CA 1
ATOM 1229 C C . HIS A 1 164 ? -10.633 10.539 -4.629 1 95 164 HIS A C 1
ATOM 1231 O O . HIS A 1 164 ? -10.125 9.422 -4.789 1 95 164 HIS A O 1
ATOM 1237 N N . LYS A 1 165 ? -12 10.789 -4.695 1 96.75 165 LYS A N 1
ATOM 1238 C CA . LYS A 1 165 ? -12.953 9.711 -4.445 1 96.75 165 LYS A CA 1
ATOM 1239 C C . LYS A 1 165 ? -13.805 9.438 -5.676 1 96.75 165 LYS A C 1
ATOM 1241 O O . LYS A 1 165 ? -14.344 8.336 -5.836 1 96.75 165 LYS A O 1
ATOM 1246 N N . LEU A 1 166 ? -13.945 10.461 -6.547 1 97.75 166 LEU A N 1
ATOM 1247 C CA . LEU A 1 166 ? -14.906 10.391 -7.645 1 97.75 166 LEU A CA 1
ATOM 1248 C C . LEU A 1 166 ? -14.664 9.156 -8.508 1 97.75 166 LEU A C 1
ATOM 1250 O O . LEU A 1 166 ? -13.539 8.898 -8.93 1 97.75 166 LEU A O 1
ATOM 1254 N N . ASP A 1 167 ? -15.727 8.383 -8.711 1 98.19 167 ASP A N 1
ATOM 1255 C CA . ASP A 1 167 ? -15.781 7.277 -9.656 1 98.19 167 ASP A CA 1
ATOM 1256 C C . ASP A 1 167 ? -15.219 6 -9.039 1 98.19 167 ASP A C 1
ATOM 1258 O O . ASP A 1 167 ? -15.117 4.973 -9.719 1 98.19 167 ASP A O 1
ATOM 1262 N N . ILE A 1 168 ? -14.875 5.977 -7.781 1 98.56 168 ILE A N 1
ATOM 1263 C CA . ILE A 1 168 ? -14.32 4.809 -7.105 1 98.56 168 ILE A CA 1
ATOM 1264 C C . ILE A 1 168 ? -15.344 4.242 -6.125 1 98.56 168 ILE A C 1
ATOM 1266 O O . ILE A 1 168 ? -15.852 4.965 -5.262 1 98.56 168 ILE A O 1
ATOM 1270 N N . PRO A 1 169 ? -15.68 2.959 -6.215 1 98.69 169 PRO A N 1
ATOM 1271 C CA . PRO A 1 169 ? -16.562 2.352 -5.215 1 98.69 169 PRO A CA 1
ATOM 1272 C C . PRO A 1 169 ? -16.047 2.531 -3.789 1 98.69 169 PRO A C 1
ATOM 1274 O O . PRO A 1 169 ? -14.844 2.473 -3.549 1 98.69 169 PRO A O 1
ATOM 1277 N N . ALA A 1 170 ? -16.969 2.729 -2.869 1 98.69 170 ALA A N 1
ATOM 1278 C CA . ALA A 1 170 ? -16.609 2.963 -1.474 1 98.69 170 ALA A CA 1
ATOM 1279 C C . ALA A 1 170 ? -17.5 2.154 -0.535 1 98.69 170 ALA A C 1
ATOM 1281 O O . ALA A 1 170 ? -18.656 1.871 -0.858 1 98.69 170 ALA A O 1
ATOM 1282 N N . PHE A 1 171 ? -16.953 1.753 0.621 1 98.75 171 PHE A N 1
ATOM 1283 C CA . PHE A 1 171 ? -17.734 1.098 1.656 1 98.75 171 PHE A CA 1
ATOM 1284 C C . PHE A 1 171 ? -18.75 2.062 2.26 1 98.75 171 PHE A C 1
ATOM 1286 O O . PHE A 1 171 ? -18.5 3.27 2.326 1 98.75 171 PHE A O 1
ATOM 1293 N N . ASP A 1 172 ? -19.875 1.508 2.678 1 98.5 172 ASP A N 1
ATOM 1294 C CA . ASP A 1 172 ? -20.875 2.275 3.4 1 98.5 172 ASP A CA 1
ATOM 1295 C C . ASP A 1 172 ? -20.469 2.498 4.855 1 98.5 172 ASP A C 1
ATOM 1297 O O . ASP A 1 172 ? -20.984 1.853 5.762 1 98.5 172 ASP A O 1
ATOM 1301 N N . TRP A 1 173 ? -19.516 3.371 5.066 1 98.88 173 TRP A N 1
ATOM 1302 C CA . TRP A 1 173 ? -18.953 3.701 6.375 1 98.88 173 TRP A CA 1
ATOM 1303 C C . TRP A 1 173 ? -19.344 5.117 6.789 1 98.88 173 TRP A C 1
ATOM 1305 O O . TRP A 1 173 ? -19.453 6.008 5.945 1 98.88 173 TRP A O 1
ATOM 1315 N N . PRO A 1 174 ? -19.562 5.352 8.047 1 98.75 174 PRO A N 1
ATOM 1316 C CA . PRO A 1 174 ? -20.062 6.656 8.5 1 98.75 174 PRO A CA 1
ATOM 1317 C C . PRO A 1 174 ? -18.953 7.688 8.656 1 98.75 174 PRO A C 1
ATOM 1319 O O . PRO A 1 174 ? -17.781 7.324 8.758 1 98.75 174 PRO A O 1
ATOM 1322 N N . GLN A 1 175 ? -19.312 8.938 8.617 1 98.81 175 GLN A N 1
ATOM 1323 C CA . GLN A 1 175 ? -18.469 10.07 8.953 1 98.81 175 GLN A CA 1
ATOM 1324 C C . GLN A 1 175 ? -19.141 10.984 9.977 1 98.81 175 GLN A C 1
ATOM 1326 O O . GLN A 1 175 ? -20.328 11.281 9.859 1 98.81 175 GLN A O 1
ATOM 1331 N N . ALA A 1 176 ? -18.484 11.359 10.953 1 98.94 176 ALA A N 1
ATOM 1332 C CA . ALA A 1 176 ? -18.922 12.32 11.961 1 98.94 176 ALA A CA 1
ATOM 1333 C C . ALA A 1 176 ? -18.406 13.719 11.648 1 98.94 176 ALA A C 1
ATOM 1335 O O . ALA A 1 176 ? -17.484 13.883 10.852 1 98.94 176 ALA A O 1
ATOM 1336 N N . PRO A 1 177 ? -19.109 14.758 12.164 1 98.81 177 PRO A N 1
ATOM 1337 C CA . PRO A 1 177 ? -18.531 16.109 12 1 98.81 177 PRO A CA 1
ATOM 1338 C C . PRO A 1 177 ? -17.266 16.312 12.805 1 98.81 177 PRO A C 1
ATOM 1340 O O . PRO A 1 177 ? -17.141 15.797 13.922 1 98.81 177 PRO A O 1
ATOM 1343 N N . PHE A 1 178 ? -16.312 16.922 12.242 1 98.88 178 PHE A N 1
ATOM 1344 C CA . PHE A 1 178 ? -15.156 17.453 12.961 1 98.88 178 PHE A CA 1
ATOM 1345 C C . PHE A 1 178 ? -15.398 18.906 13.375 1 98.88 178 PHE A C 1
ATOM 1347 O O . PHE A 1 178 ? -16 19.672 12.625 1 98.88 178 PHE A O 1
ATOM 1354 N N . PRO A 1 179 ? -14.953 19.344 14.523 1 98.69 179 PRO A N 1
ATOM 1355 C CA . PRO A 1 179 ? -15.281 20.688 15 1 98.69 179 PRO A CA 1
ATOM 1356 C C . PRO A 1 179 ? -14.797 21.781 14.055 1 98.69 179 PRO A C 1
ATOM 1358 O O . PRO A 1 179 ? -13.648 21.766 13.609 1 98.69 179 PRO A O 1
ATOM 1361 N N . THR A 1 180 ? -15.68 22.656 13.719 1 97.81 180 THR A N 1
ATOM 1362 C CA . THR A 1 180 ? -15.32 23.906 13.055 1 97.81 180 THR A CA 1
ATOM 1363 C C . THR A 1 180 ? -15.102 25.016 14.078 1 97.81 180 THR A C 1
ATOM 1365 O O . THR A 1 180 ? -16.062 25.641 14.531 1 97.81 180 THR A O 1
ATOM 1368 N N . LEU A 1 181 ? -13.875 25.312 14.32 1 98.19 181 LEU A N 1
ATOM 1369 C CA . LEU A 1 181 ? -13.578 26.219 15.422 1 98.19 181 LEU A CA 1
ATOM 1370 C C . LEU A 1 181 ? -13.367 27.641 14.922 1 98.19 181 LEU A C 1
ATOM 1372 O O . LEU A 1 181 ? -12.984 27.844 13.773 1 98.19 181 LEU A O 1
ATOM 1376 N N . LYS A 1 182 ? -13.656 28.547 15.82 1 97.44 182 LYS A N 1
ATOM 1377 C CA . LYS A 1 182 ? -13.383 29.969 15.586 1 97.44 182 LYS A CA 1
ATOM 1378 C C . LYS A 1 182 ? -12.047 30.375 16.188 1 97.44 182 LYS A C 1
ATOM 1380 O O . LYS A 1 182 ? -11.68 29.906 17.266 1 97.44 182 LYS A O 1
ATOM 1385 N N . TYR A 1 183 ? -11.344 31.234 15.531 1 95.81 183 TYR A N 1
ATOM 1386 C CA . TYR A 1 183 ? -10.016 31.672 15.953 1 95.81 183 TYR A CA 1
ATOM 1387 C C . TYR A 1 183 ? -10 33.156 16.219 1 95.81 183 TYR A C 1
ATOM 1389 O O . TYR A 1 183 ? -10.766 33.938 15.625 1 95.81 183 TYR A O 1
ATOM 1397 N N . PRO A 1 184 ? -9.094 33.719 17.016 1 95.88 184 PRO A N 1
ATOM 1398 C CA . PRO A 1 184 ? -8.211 32.938 17.875 1 95.88 184 PRO A CA 1
ATOM 1399 C C . PRO A 1 184 ? -8.977 32.094 18.906 1 95.88 184 PRO A C 1
ATOM 1401 O O . PRO A 1 184 ? -9.992 32.562 19.438 1 95.88 184 PRO A O 1
ATOM 1404 N N . LEU A 1 185 ? -8.5 30.953 19.266 1 95.75 185 LEU A N 1
ATOM 1405 C CA . LEU A 1 185 ? -9.203 29.984 20.109 1 95.75 185 LEU A CA 1
ATOM 1406 C C . LEU A 1 185 ? -9.547 30.594 21.469 1 95.75 185 LEU A C 1
ATOM 1408 O O . LEU A 1 185 ? -10.656 30.422 21.969 1 95.75 185 LEU A O 1
ATOM 1412 N N . ALA A 1 186 ? -8.617 31.391 22.062 1 93.69 186 ALA A N 1
ATOM 1413 C CA . ALA A 1 186 ? -8.758 31.938 23.422 1 93.69 186 ALA A CA 1
ATOM 1414 C C . ALA A 1 186 ? -9.906 32.938 23.484 1 93.69 186 ALA A C 1
ATOM 1416 O O . ALA A 1 186 ? -10.492 33.156 24.562 1 93.69 186 ALA A O 1
ATOM 1417 N N . GLU A 1 187 ? -10.266 33.531 22.359 1 96.06 187 GLU A N 1
ATOM 1418 C CA . GLU A 1 187 ? -11.305 34.562 22.312 1 96.06 187 GLU A CA 1
ATOM 1419 C C . GLU A 1 187 ? -12.68 33.938 22.047 1 96.06 187 GLU A C 1
ATOM 1421 O O . GLU A 1 187 ? -13.695 34.625 22.125 1 96.06 187 GLU A O 1
ATOM 1426 N N . HIS A 1 188 ? -12.711 32.625 21.75 1 97.69 188 HIS A N 1
ATOM 1427 C CA . HIS A 1 188 ? -13.969 32 21.375 1 97.69 188 HIS A CA 1
ATOM 1428 C C . HIS A 1 188 ? -14.156 30.672 22.125 1 97.69 188 HIS A C 1
ATOM 1430 O O . HIS A 1 188 ? -14.648 29.703 21.547 1 97.69 188 HIS A O 1
ATOM 1436 N N . GLU A 1 189 ? -13.711 30.594 23.344 1 97.62 189 GLU A N 1
ATOM 1437 C CA . GLU A 1 189 ? -13.664 29.344 24.109 1 97.62 189 GLU A CA 1
ATOM 1438 C C . GLU A 1 189 ? -15.055 28.734 24.25 1 97.62 189 GLU A C 1
ATOM 1440 O O . GLU A 1 189 ? -15.242 27.547 24.047 1 97.62 189 GLU A O 1
ATOM 1445 N N . ALA A 1 190 ? -16.078 29.562 24.656 1 98.06 190 ALA A N 1
ATOM 1446 C CA . ALA A 1 190 ? -17.422 29.062 24.906 1 98.06 190 ALA A CA 1
ATOM 1447 C C . ALA A 1 190 ? -18.062 28.516 23.641 1 98.06 190 ALA A C 1
ATOM 1449 O O . ALA A 1 190 ? -18.641 27.422 23.656 1 98.06 190 ALA A O 1
ATOM 1450 N N . GLU A 1 191 ? -17.953 29.266 22.578 1 98.25 191 GLU A N 1
ATOM 1451 C CA . GLU A 1 191 ? -18.516 28.844 21.297 1 98.25 191 GLU A CA 1
ATOM 1452 C C . GLU A 1 191 ? -17.844 27.578 20.781 1 98.25 191 GLU A C 1
ATOM 1454 O O . GLU A 1 191 ? -18.516 26.672 20.281 1 98.25 191 GLU A O 1
ATOM 1459 N N . ASN A 1 192 ? -16.562 27.531 20.906 1 98.56 192 ASN A N 1
ATOM 1460 C CA . ASN A 1 192 ? -15.805 26.375 20.453 1 98.56 192 ASN A CA 1
ATOM 1461 C C . ASN A 1 192 ? -16.125 25.125 21.281 1 98.56 192 ASN A C 1
ATOM 1463 O O . ASN A 1 192 ? -16.203 24.016 20.766 1 98.56 192 ASN A O 1
ATOM 1467 N N . ARG A 1 193 ? -16.281 25.359 22.578 1 98.56 193 ARG A N 1
ATOM 1468 C CA . ARG A 1 193 ? -16.656 24.266 23.453 1 98.56 193 ARG A CA 1
ATOM 1469 C C . ARG A 1 193 ? -18 23.672 23.062 1 98.56 193 ARG A C 1
ATOM 1471 O O . ARG A 1 193 ? -18.172 22.453 23.047 1 98.56 193 ARG A O 1
ATOM 1478 N N . GLN A 1 194 ? -18.938 24.516 22.734 1 98.69 194 GLN A N 1
ATOM 1479 C CA . GLN A 1 194 ? -20.266 24.078 22.312 1 98.69 194 GLN A CA 1
ATOM 1480 C C . GLN A 1 194 ? -20.188 23.297 21.016 1 98.69 194 GLN A C 1
ATOM 1482 O O . GLN A 1 194 ? -20.859 22.266 20.859 1 98.69 194 GLN A O 1
ATOM 1487 N N . GLU A 1 195 ? -19.438 23.75 20.094 1 98.81 195 GLU A N 1
ATOM 1488 C CA . GLU A 1 195 ? -19.281 23.078 18.812 1 98.81 195 GLU A CA 1
ATOM 1489 C C . GLU A 1 195 ? -18.625 21.719 18.984 1 98.81 195 GLU A C 1
ATOM 1491 O O . GLU A 1 195 ? -19.047 20.734 18.359 1 98.81 195 GLU A O 1
ATOM 1496 N N . GLU A 1 196 ? -17.609 21.625 19.766 1 98.88 196 GLU A N 1
ATOM 1497 C CA . GLU A 1 196 ? -16.938 20.344 20.031 1 98.88 196 GLU A CA 1
ATOM 1498 C C . GLU A 1 196 ? -17.859 19.359 20.719 1 98.88 196 GLU A C 1
ATOM 1500 O O . GLU A 1 196 ? -17.859 18.172 20.375 1 98.88 196 GLU A O 1
ATOM 1505 N N . GLN A 1 197 ? -18.625 19.922 21.672 1 98.88 197 GLN A N 1
ATOM 1506 C CA . GLN A 1 197 ? -19.594 19.047 22.328 1 98.88 197 GLN A CA 1
ATOM 1507 C C . GLN A 1 197 ? -20.625 18.531 21.328 1 98.88 197 GLN A C 1
ATOM 1509 O O . GLN A 1 197 ? -21.016 17.359 21.375 1 98.88 197 GLN A O 1
ATOM 1514 N N . ARG A 1 198 ? -21.109 19.375 20.453 1 98.88 198 ARG A N 1
ATOM 1515 C CA . ARG A 1 198 ? -22.047 18.969 19.422 1 98.88 198 ARG A CA 1
ATOM 1516 C C . ARG A 1 198 ? -21.484 17.844 18.562 1 98.88 198 ARG A C 1
ATOM 1518 O O . ARG A 1 198 ? -22.172 16.875 18.25 1 98.88 198 ARG A O 1
ATOM 1525 N N . CYS A 1 199 ? -20.266 18 18.156 1 98.94 199 CYS A N 1
ATOM 1526 C CA . CYS A 1 199 ? -19.594 16.984 17.328 1 98.94 199 CYS A CA 1
ATOM 1527 C C . CYS A 1 199 ? -19.453 15.68 18.094 1 98.94 199 CYS A C 1
ATOM 1529 O O . CYS A 1 199 ? -19.625 14.602 17.531 1 98.94 199 CYS A O 1
ATOM 1531 N N . LEU A 1 200 ? -19.094 15.773 19.359 1 98.94 200 LEU A N 1
ATOM 1532 C CA . LEU A 1 200 ? -18.984 14.578 20.188 1 98.94 200 LEU A CA 1
ATOM 1533 C C . LEU A 1 200 ? -20.328 13.867 20.312 1 98.94 200 LEU A C 1
ATOM 1535 O O . LEU A 1 200 ? -20.391 12.641 20.203 1 98.94 200 LEU A O 1
ATOM 1539 N N . ASP A 1 201 ? -21.375 14.672 20.516 1 98.94 201 ASP A N 1
ATOM 1540 C CA . ASP A 1 201 ? -22.719 14.094 20.641 1 98.94 201 ASP A CA 1
ATOM 1541 C C . ASP A 1 201 ? -23.109 13.359 19.359 1 98.94 201 ASP A C 1
ATOM 1543 O O . ASP A 1 201 ? -23.672 12.258 19.406 1 98.94 201 ASP A O 1
ATOM 1547 N N . GLU A 1 202 ? -22.828 13.945 18.266 1 98.94 202 GLU A N 1
ATOM 1548 C CA . GLU A 1 202 ? -23.156 13.32 16.984 1 98.94 202 GLU A CA 1
ATOM 1549 C C . GLU A 1 202 ? -22.312 12.07 16.75 1 98.94 202 GLU A C 1
ATOM 1551 O O . GLU A 1 202 ? -22.797 11.086 16.203 1 98.94 202 GLU A O 1
ATOM 1556 N N . THR A 1 203 ? -21.078 12.125 17.125 1 98.94 203 THR A N 1
ATOM 1557 C CA . THR A 1 203 ? -20.203 10.961 17.016 1 98.94 203 THR A CA 1
ATOM 1558 C C . THR A 1 203 ? -20.766 9.789 17.812 1 98.94 203 THR A C 1
ATOM 1560 O O . THR A 1 203 ? -20.828 8.664 17.312 1 98.94 203 THR A O 1
ATOM 1563 N N . GLU A 1 204 ? -21.125 10.094 19.031 1 98.94 204 GLU A N 1
ATOM 1564 C CA . GLU A 1 204 ? -21.672 9.039 19.875 1 98.94 204 GLU A CA 1
ATOM 1565 C C . GLU A 1 204 ? -22.953 8.477 19.297 1 98.94 204 GLU A C 1
ATOM 1567 O O . GLU A 1 204 ? -23.188 7.262 19.344 1 98.94 204 GLU A O 1
ATOM 1572 N N . ARG A 1 205 ? -23.844 9.305 18.781 1 98.94 205 ARG A N 1
ATOM 1573 C CA . ARG A 1 205 ? -25.078 8.852 18.156 1 98.94 205 ARG A CA 1
ATOM 1574 C C . ARG A 1 205 ? -24.781 7.895 17 1 98.94 205 ARG A C 1
ATOM 1576 O O . ARG A 1 205 ? -25.406 6.84 16.891 1 98.94 205 ARG A O 1
ATOM 1583 N N . LEU A 1 206 ? -23.844 8.242 16.156 1 98.88 206 LEU A N 1
ATOM 1584 C CA . LEU A 1 206 ? -23.5 7.43 14.992 1 98.88 206 LEU A CA 1
ATOM 1585 C C . LEU A 1 206 ? -22.938 6.082 15.422 1 98.88 206 LEU A C 1
ATOM 1587 O O . LEU A 1 206 ? -23.219 5.055 14.797 1 98.88 206 LEU A O 1
ATOM 1591 N N . ILE A 1 207 ? -22.109 6.094 16.469 1 98.81 207 ILE A N 1
ATOM 1592 C CA . ILE A 1 207 ? -21.562 4.848 16.984 1 98.81 207 ILE A CA 1
ATOM 1593 C C . ILE A 1 207 ? -22.688 3.916 17.406 1 98.81 207 ILE A C 1
ATOM 1595 O O . ILE A 1 207 ? -22.641 2.711 17.141 1 98.81 207 ILE A O 1
ATOM 1599 N N . LYS A 1 208 ? -23.75 4.43 17.938 1 98.5 208 LYS A N 1
ATOM 1600 C CA . LYS A 1 208 ? -24.844 3.648 18.5 1 98.5 208 LYS A CA 1
ATOM 1601 C C . LYS A 1 208 ? -25.844 3.242 17.422 1 98.5 208 LYS A C 1
ATOM 1603 O O . LYS A 1 208 ? -26.469 2.182 17.516 1 98.5 208 LYS A O 1
ATOM 1608 N N . GLU A 1 209 ? -25.953 4.109 16.406 1 98.69 209 GLU A N 1
ATOM 1609 C CA . GLU A 1 209 ? -27.188 3.979 15.617 1 98.69 209 GLU A CA 1
ATOM 1610 C C . GLU A 1 209 ? -26.859 3.656 14.164 1 98.69 209 GLU A C 1
ATOM 1612 O O . GLU A 1 209 ? -27.75 3.242 13.406 1 98.69 209 GLU A O 1
ATOM 1617 N N . TYR A 1 210 ? -25.641 3.879 13.703 1 98.5 210 TYR A N 1
ATOM 1618 C CA . TYR A 1 210 ? -25.359 3.633 12.297 1 98.5 210 TYR A CA 1
ATOM 1619 C C . TYR A 1 210 ? -25.672 2.186 11.922 1 98.5 210 TYR A C 1
ATOM 1621 O O . TYR A 1 210 ? -25.391 1.27 12.703 1 98.5 210 TYR A O 1
ATOM 1629 N N . HIS A 1 211 ? -26.188 1.903 10.781 1 98.44 211 HIS A N 1
ATOM 1630 C CA . HIS A 1 211 ? -26.688 0.591 10.383 1 98.44 211 HIS A CA 1
ATOM 1631 C C . HIS A 1 211 ? -25.547 -0.411 10.242 1 98.44 211 HIS A C 1
ATOM 1633 O O . HIS A 1 211 ? -25.719 -1.597 10.539 1 98.44 211 HIS A O 1
ATOM 1639 N N . ASN A 1 212 ? -24.422 -0.03 9.688 1 98.5 212 ASN A N 1
ATOM 1640 C CA . ASN A 1 212 ? -23.188 -0.798 9.789 1 98.5 212 ASN A CA 1
ATOM 1641 C C . ASN A 1 212 ? -22.359 -0.369 11 1 98.5 212 ASN A C 1
ATOM 1643 O O . ASN A 1 212 ? -21.656 0.637 10.945 1 98.5 212 ASN A O 1
ATOM 1647 N N . PRO A 1 213 ? -22.422 -1.071 12.039 1 98.5 213 PRO A N 1
ATOM 1648 C CA . PRO A 1 213 ? -21.859 -0.594 13.305 1 98.5 213 PRO A CA 1
ATOM 1649 C C . PRO A 1 213 ? -20.359 -0.317 13.211 1 98.5 213 PRO A C 1
ATOM 1651 O O . PRO A 1 213 ? -19.594 -1.155 12.711 1 98.5 213 PRO A O 1
ATOM 1654 N N . PRO A 1 214 ? -19.906 0.832 13.68 1 98.81 214 PRO A N 1
ATOM 1655 C CA . PRO A 1 214 ? -18.469 1.122 13.711 1 98.81 214 PRO A CA 1
ATOM 1656 C C . PRO A 1 214 ? -17.734 0.284 14.75 1 98.81 214 PRO A C 1
ATOM 1658 O O . PRO A 1 214 ? -18.188 0.15 15.883 1 98.81 214 PRO A O 1
ATOM 1661 N N . VAL A 1 215 ? -16.594 -0.25 14.32 1 98.81 215 VAL A N 1
ATOM 1662 C CA . VAL A 1 215 ? -15.773 -1.002 15.258 1 98.81 215 VAL A CA 1
ATOM 1663 C C . VAL A 1 215 ? -14.609 -0.133 15.742 1 98.81 215 VAL A C 1
ATOM 1665 O O . VAL A 1 215 ? -13.992 -0.427 16.766 1 98.81 215 VAL A O 1
ATOM 1668 N N . ALA A 1 216 ? -14.336 0.911 14.992 1 98.94 216 ALA A N 1
ATOM 1669 C CA . ALA A 1 216 ? -13.289 1.866 15.336 1 98.94 216 ALA A CA 1
ATOM 1670 C C . ALA A 1 216 ? -13.609 3.254 14.789 1 98.94 216 ALA A C 1
ATOM 1672 O O . ALA A 1 216 ? -14.398 3.393 13.852 1 98.94 216 ALA A O 1
ATOM 1673 N N . VAL A 1 217 ? -13.062 4.23 15.43 1 98.94 217 VAL A N 1
ATOM 1674 C CA . VAL A 1 217 ? -13.031 5.613 14.969 1 98.94 217 VAL A CA 1
ATOM 1675 C C . VAL A 1 217 ? -11.594 6.004 14.617 1 98.94 217 VAL A C 1
ATOM 1677 O O . VAL A 1 217 ? -10.672 5.793 15.406 1 98.94 217 VAL A O 1
ATOM 1680 N N . VAL A 1 218 ? -11.391 6.496 13.383 1 98.94 218 VAL A N 1
ATOM 1681 C CA . VAL A 1 218 ? -10.078 6.992 12.984 1 98.94 218 VAL A CA 1
ATOM 1682 C C . VAL A 1 218 ? -10.102 8.516 12.914 1 98.94 218 VAL A C 1
ATOM 1684 O O . VAL A 1 218 ? -11.039 9.109 12.367 1 98.94 218 VAL A O 1
ATOM 1687 N N . VAL A 1 219 ? -9.086 9.164 13.5 1 98.94 219 VAL A N 1
ATOM 1688 C CA . VAL A 1 219 ? -9.078 10.625 13.57 1 98.94 219 VAL A CA 1
ATOM 1689 C C . VAL A 1 219 ? -7.66 11.148 13.391 1 98.94 219 VAL A C 1
ATOM 1691 O O . VAL A 1 219 ? -6.695 10.508 13.812 1 98.94 219 VAL A O 1
ATOM 1694 N N . GLU A 1 220 ? -7.512 12.219 12.672 1 98.88 220 GLU A N 1
ATOM 1695 C CA . GLU A 1 220 ? -6.27 12.984 12.609 1 98.88 220 GLU A CA 1
ATOM 1696 C C . GLU A 1 220 ? -6.18 13.977 13.766 1 98.88 220 GLU A C 1
ATOM 1698 O O . GLU A 1 220 ? -7.156 14.648 14.094 1 98.88 220 GLU A O 1
ATOM 1703 N N . PRO A 1 221 ? -4.988 14.109 14.344 1 98.81 221 PRO A N 1
ATOM 1704 C CA . PRO A 1 221 ? -4.859 15.18 15.328 1 98.81 221 PRO A CA 1
ATOM 1705 C C . PRO A 1 221 ? -5.098 16.562 14.727 1 98.81 221 PRO A C 1
ATOM 1707 O O . PRO A 1 221 ? -5.664 17.438 15.391 1 98.81 221 PRO A O 1
ATOM 1710 N N . VAL A 1 222 ? -4.59 16.797 13.57 1 98.56 222 VAL A N 1
ATOM 1711 C CA . VAL A 1 222 ? -4.855 17.938 12.703 1 98.56 222 VAL A CA 1
ATOM 1712 C C . VAL A 1 222 ? -5.281 17.453 11.32 1 98.56 222 VAL A C 1
ATOM 1714 O O . VAL A 1 222 ? -4.602 16.625 10.711 1 98.56 222 VAL A O 1
ATOM 1717 N N . GLN A 1 223 ? -6.48 17.844 10.844 1 98.31 223 GLN A N 1
ATOM 1718 C CA . GLN A 1 223 ? -6.887 17.438 9.5 1 98.31 223 GLN A CA 1
ATOM 1719 C C . GLN A 1 223 ? -6.047 18.156 8.438 1 98.31 223 GLN A C 1
ATOM 1721 O O . GLN A 1 223 ? -6.453 19.188 7.91 1 98.31 223 GLN A O 1
ATOM 1726 N N . SER A 1 224 ? -5.008 17.547 8.039 1 97.06 224 SER A N 1
ATOM 1727 C CA . SER A 1 224 ? -3.898 18.188 7.332 1 97.06 224 SER A CA 1
ATOM 1728 C C . SER A 1 224 ? -4.234 18.422 5.867 1 97.06 224 SER A C 1
ATOM 1730 O O . SER A 1 224 ? -3.75 19.375 5.258 1 97.06 224 SER A O 1
ATOM 1732 N N . GLU A 1 225 ? -5.027 17.516 5.281 1 96.56 225 GLU A N 1
ATOM 1733 C CA . GLU A 1 225 ? -5.445 17.703 3.895 1 96.56 225 GLU A CA 1
ATOM 1734 C C . GLU A 1 225 ? -6.773 18.453 3.814 1 96.56 225 GLU A C 1
ATOM 1736 O O . GLU A 1 225 ? -7.133 18.984 2.758 1 96.56 225 GLU A O 1
ATOM 1741 N N . GLY A 1 226 ? -7.457 18.484 4.938 1 96.94 226 GLY A N 1
ATOM 1742 C CA . GLY A 1 226 ? -8.781 19.078 4.965 1 96.94 226 GLY A CA 1
ATOM 1743 C C . GLY A 1 226 ? -8.758 20.578 5.164 1 96.94 226 GLY A C 1
ATOM 1744 O O . GLY A 1 226 ? -9.781 21.25 4.988 1 96.94 226 GLY A O 1
ATOM 1745 N N . GLY A 1 227 ? -7.555 21.125 5.461 1 96.88 227 GLY A N 1
ATOM 1746 C CA . GLY A 1 227 ? -7.441 22.547 5.695 1 96.88 227 GLY A CA 1
ATOM 1747 C C . GLY A 1 227 ? -6.758 22.8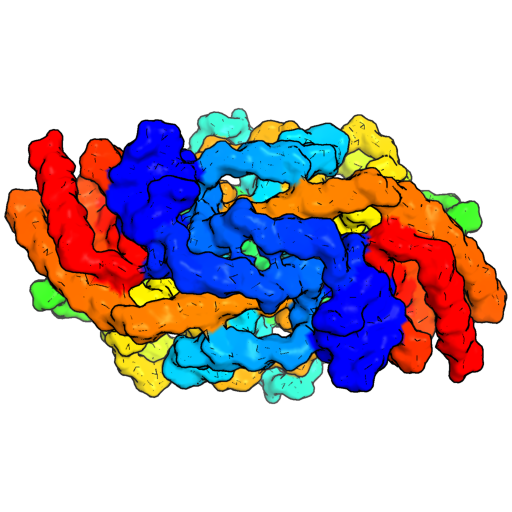91 7.004 1 96.88 227 GLY A C 1
ATOM 1748 O O . GLY A 1 227 ? -6.898 24 7.516 1 96.88 227 GLY A O 1
ATOM 1749 N N . ASP A 1 228 ? -6.066 21.859 7.516 1 97.69 228 ASP A N 1
ATOM 1750 C CA . ASP A 1 228 ? -5.398 22 8.805 1 97.69 228 ASP A CA 1
ATOM 1751 C C . ASP A 1 228 ? -6.387 22.422 9.891 1 97.69 228 ASP A C 1
ATOM 1753 O O . ASP A 1 228 ? -6.148 23.391 10.609 1 97.69 228 ASP A O 1
ATOM 1757 N N . ASN A 1 229 ? -7.461 21.672 9.961 1 97.94 229 ASN A N 1
ATOM 1758 C CA . ASN A 1 229 ? -8.453 21.906 11.008 1 97.94 229 ASN A CA 1
ATOM 1759 C C . ASN A 1 229 ? -8.016 21.312 12.344 1 97.94 229 ASN A C 1
ATOM 1761 O O . ASN A 1 229 ? -7.668 20.125 12.406 1 97.94 229 ASN A O 1
ATOM 1765 N N . HIS A 1 230 ? -8.016 22.156 13.352 1 97.5 230 HIS A N 1
ATOM 1766 C CA . HIS A 1 230 ? -7.629 21.75 14.695 1 97.5 230 HIS A CA 1
ATOM 1767 C C . HIS A 1 230 ? -8.852 21.547 15.586 1 97.5 230 HIS A C 1
ATOM 1769 O O . HIS A 1 230 ? -9.922 22.094 15.297 1 97.5 230 HIS A O 1
ATOM 1775 N N . ALA A 1 231 ? -8.719 20.797 16.578 1 98.31 231 ALA A N 1
ATOM 1776 C CA . ALA A 1 231 ? -9.609 20.719 17.734 1 98.31 231 ALA A CA 1
ATOM 1777 C C . ALA A 1 231 ? -8.82 20.797 19.031 1 98.31 231 ALA A C 1
ATOM 1779 O O . ALA A 1 231 ? -7.586 20.703 19.031 1 98.31 231 ALA A O 1
ATOM 1780 N N . THR A 1 232 ? -9.477 21.109 20.141 1 98.06 232 THR A N 1
ATOM 1781 C CA . THR A 1 232 ? -8.789 21.219 21.422 1 98.06 232 THR A CA 1
ATOM 1782 C C . THR A 1 232 ? -8.695 19.859 22.109 1 98.06 232 THR A C 1
ATOM 1784 O O . THR A 1 232 ? -9.352 18.906 21.703 1 98.06 232 THR A O 1
ATOM 1787 N N . PRO A 1 233 ? -7.883 19.781 23.109 1 98.25 233 PRO A N 1
ATOM 1788 C CA . PRO A 1 233 ? -7.797 18.547 23.875 1 98.25 233 PRO A CA 1
ATOM 1789 C C . PRO A 1 233 ? -9.156 18.078 24.406 1 98.25 233 PRO A C 1
ATOM 1791 O O . PRO A 1 233 ? -9.398 16.875 24.547 1 98.25 233 PRO A O 1
ATOM 1794 N N . PHE A 1 234 ? -10.055 19.016 24.656 1 98.56 234 PHE A N 1
ATOM 1795 C CA . PHE A 1 234 ? -11.391 18.672 25.141 1 98.56 234 PHE A CA 1
ATOM 1796 C C . PHE A 1 234 ? -12.078 17.703 24.188 1 98.56 234 PHE A C 1
ATOM 1798 O O . PHE A 1 234 ? -12.625 16.688 24.609 1 98.56 234 PHE A O 1
ATOM 1805 N N . PHE A 1 235 ? -12.062 17.969 22.922 1 98.88 235 PHE A N 1
ATOM 1806 C CA . PHE A 1 235 ? -12.703 17.141 21.906 1 98.88 235 PHE A CA 1
ATOM 1807 C C . PHE A 1 235 ? -12.102 15.75 21.891 1 98.88 235 PHE A C 1
ATOM 1809 O O . PHE A 1 235 ? -12.828 14.75 21.922 1 98.88 235 PHE A O 1
ATOM 1816 N N . PHE A 1 236 ? -10.789 15.641 21.859 1 98.94 236 PHE A N 1
ATOM 1817 C CA . PHE A 1 236 ? -10.117 14.359 21.703 1 98.94 236 PHE A CA 1
ATOM 1818 C C . PHE A 1 236 ? -10.258 13.516 22.969 1 98.94 236 PHE A C 1
ATOM 1820 O O . PHE A 1 236 ? -10.359 12.289 22.891 1 98.94 236 PHE A O 1
ATOM 1827 N N . ARG A 1 237 ? -10.164 14.172 24.141 1 98.88 237 ARG A N 1
ATOM 1828 C CA . ARG A 1 237 ? -10.43 13.445 25.375 1 98.88 237 ARG A CA 1
ATOM 1829 C C . ARG A 1 237 ? -11.859 12.914 25.406 1 98.88 237 ARG A C 1
ATOM 1831 O O . ARG A 1 237 ? -12.102 11.805 25.891 1 98.88 237 ARG A O 1
ATOM 1838 N N . GLY A 1 238 ? -12.797 13.766 24.922 1 98.88 238 GLY A N 1
ATOM 1839 C CA . GLY A 1 238 ? -14.172 13.305 24.781 1 98.88 238 GLY A CA 1
ATOM 1840 C C . GLY A 1 238 ? -14.312 12.133 23.828 1 98.88 238 GLY A C 1
ATOM 1841 O O . GLY A 1 238 ? -15.078 11.203 24.109 1 98.88 238 GLY A O 1
ATOM 1842 N N . LEU A 1 239 ? -13.633 12.188 22.734 1 98.81 239 LEU A N 1
ATOM 1843 C CA . LEU A 1 239 ? -13.648 11.102 21.766 1 98.81 239 LEU A CA 1
ATOM 1844 C C . LEU A 1 239 ? -13.148 9.805 22.391 1 98.81 239 LEU A C 1
ATOM 1846 O O . LEU A 1 239 ? -13.719 8.734 22.156 1 98.81 239 LEU A O 1
ATOM 1850 N N . ARG A 1 240 ? -12 9.906 23.109 1 98.81 240 ARG A N 1
ATOM 1851 C CA . ARG A 1 240 ? -11.453 8.742 23.781 1 98.81 240 ARG A CA 1
ATOM 1852 C C . ARG A 1 240 ? -12.461 8.164 24.781 1 98.81 240 ARG A C 1
ATOM 1854 O O . ARG A 1 240 ? -12.656 6.949 24.844 1 98.81 240 ARG A O 1
ATOM 1861 N N . ALA A 1 241 ? -13.102 9.047 25.531 1 98.75 241 ALA A N 1
ATOM 1862 C CA . ALA A 1 241 ? -14.102 8.609 26.516 1 98.75 241 ALA A CA 1
ATOM 1863 C C . ALA A 1 241 ? -15.258 7.887 25.828 1 98.75 241 ALA A C 1
ATOM 1865 O O . ALA A 1 241 ? -15.703 6.84 26.312 1 98.75 241 ALA A O 1
ATOM 1866 N N . ILE A 1 242 ? -15.75 8.445 24.734 1 98.81 242 ILE A N 1
ATOM 1867 C CA . ILE A 1 242 ? -16.891 7.883 24.016 1 98.81 242 ILE A CA 1
ATOM 1868 C C . ILE A 1 242 ? -16.516 6.512 23.453 1 98.81 242 ILE A C 1
ATOM 1870 O O . ILE A 1 242 ? -17.297 5.566 23.547 1 98.81 242 ILE A O 1
ATOM 1874 N N . THR A 1 243 ? -15.328 6.387 22.844 1 98.75 243 THR A N 1
ATOM 1875 C CA . THR A 1 243 ? -14.93 5.121 22.234 1 98.75 243 THR A CA 1
ATOM 1876 C C . THR A 1 243 ? -14.75 4.043 23.312 1 98.75 243 THR A C 1
ATOM 1878 O O . THR A 1 243 ? -15.133 2.889 23.094 1 98.75 243 THR A O 1
ATOM 1881 N N . LYS A 1 244 ? -14.227 4.395 24.484 1 98.38 244 LYS A N 1
ATOM 1882 C CA . LYS A 1 244 ? -14.102 3.447 25.594 1 98.38 244 LYS A CA 1
ATOM 1883 C C . LYS A 1 244 ? -15.477 3.004 26.094 1 98.38 244 LYS A C 1
ATOM 1885 O O . LYS A 1 244 ? -15.695 1.815 26.344 1 98.38 244 LYS A O 1
ATOM 1890 N N . LYS A 1 245 ? -16.297 3.99 26.25 1 98.62 245 LYS A N 1
ATOM 1891 C CA . LYS A 1 245 ? -17.641 3.738 26.766 1 98.62 245 LYS A CA 1
ATOM 1892 C C . LYS A 1 245 ? -18.375 2.721 25.906 1 98.62 245 LYS A C 1
ATOM 1894 O O . LYS A 1 245 ? -19.125 1.886 26.422 1 98.62 245 LYS A O 1
ATOM 1899 N N . HIS A 1 246 ? -18.219 2.721 24.609 1 98.56 246 HIS A N 1
ATOM 1900 C CA . HIS A 1 246 ? -19.031 1.933 23.688 1 98.56 246 HIS A CA 1
ATOM 1901 C C . HIS A 1 246 ? -18.234 0.776 23.094 1 98.56 246 HIS A C 1
ATOM 1903 O O . HIS A 1 246 ? -18.688 0.132 22.141 1 98.56 246 HIS A O 1
ATOM 1909 N N . ASP A 1 247 ? -17.047 0.502 23.578 1 97.88 247 ASP A N 1
ATOM 1910 C CA . ASP A 1 247 ? -16.188 -0.602 23.141 1 97.88 247 ASP A CA 1
ATOM 1911 C C . ASP A 1 247 ? -15.875 -0.506 21.656 1 97.88 247 ASP A C 1
ATOM 1913 O O . ASP A 1 247 ? -16.078 -1.469 20.906 1 97.88 247 ASP A O 1
ATOM 1917 N N . VAL A 1 248 ? -15.555 0.636 21.25 1 98.62 248 VAL A N 1
ATOM 1918 C CA . VAL A 1 248 ? -15.07 0.976 19.922 1 98.62 248 VAL A CA 1
ATOM 1919 C C . VAL A 1 248 ? -13.617 1.43 20 1 98.62 248 VAL A C 1
ATOM 1921 O O . VAL A 1 248 ? -13.227 2.117 20.938 1 98.62 248 VAL A O 1
ATOM 1924 N N . LEU A 1 249 ? -12.797 1.012 19.062 1 98.94 249 LEU A N 1
ATOM 1925 C CA . LEU A 1 249 ? -11.375 1.331 19.109 1 98.94 249 LEU A CA 1
ATOM 1926 C C . LEU A 1 249 ? -11.117 2.748 18.609 1 98.94 249 LEU A C 1
ATOM 1928 O O . LEU A 1 249 ? -11.812 3.23 17.719 1 98.94 249 LEU A O 1
ATOM 1932 N N . LEU A 1 250 ? -10.164 3.398 19.188 1 98.94 250 LEU A N 1
ATOM 1933 C CA . LEU A 1 250 ? -9.688 4.699 18.734 1 98.94 250 LEU A CA 1
ATOM 1934 C C . LEU A 1 250 ? -8.375 4.562 17.969 1 98.94 250 LEU A C 1
ATOM 1936 O O . LEU A 1 250 ? -7.359 4.156 18.531 1 98.94 250 LEU A O 1
ATOM 1940 N N . ILE A 1 251 ? -8.375 4.859 16.719 1 98.94 251 ILE A N 1
ATOM 1941 C CA . ILE A 1 251 ? -7.199 4.902 15.867 1 98.94 251 ILE A CA 1
ATOM 1942 C C . ILE A 1 251 ? -6.789 6.355 15.625 1 98.94 251 ILE A C 1
ATOM 1944 O O . ILE A 1 251 ? -7.57 7.145 15.086 1 98.94 251 ILE A O 1
ATOM 1948 N N . VAL A 1 252 ? -5.617 6.703 16.016 1 99 252 VAL A N 1
ATOM 1949 C CA . VAL A 1 252 ? -5.102 8.047 15.773 1 99 252 VAL A CA 1
ATOM 1950 C C . VAL A 1 252 ? -4.168 8.023 14.562 1 99 252 VAL A C 1
ATOM 1952 O O . VAL A 1 252 ? -3.113 7.383 14.594 1 99 252 VAL A O 1
ATOM 1955 N N . ASP A 1 253 ? -4.562 8.695 13.516 1 98.94 253 ASP A N 1
ATOM 1956 C CA . ASP A 1 253 ? -3.791 8.789 12.281 1 98.94 253 ASP A CA 1
ATOM 1957 C C . ASP A 1 253 ? -2.73 9.883 12.375 1 98.94 253 ASP A C 1
ATOM 1959 O O . ASP A 1 253 ? -3.014 11.055 12.102 1 98.94 253 ASP A O 1
ATOM 1963 N N . GLU A 1 254 ? -1.528 9.5 12.672 1 98.81 254 GLU A N 1
ATOM 1964 C CA . GLU A 1 254 ? -0.411 10.422 12.828 1 98.81 254 GLU A CA 1
ATOM 1965 C C . GLU A 1 254 ? 0.544 10.336 11.641 1 98.81 254 GLU A C 1
ATOM 1967 O O . GLU A 1 254 ? 1.733 10.633 11.766 1 98.81 254 GLU A O 1
ATOM 1972 N N . VAL A 1 255 ? 0.016 9.922 10.5 1 98.69 255 VAL A N 1
ATOM 1973 C CA . VAL A 1 255 ? 0.805 9.781 9.281 1 98.69 255 VAL A CA 1
ATOM 1974 C C . VAL A 1 255 ? 1.508 11.102 8.969 1 98.69 255 VAL A C 1
ATOM 1976 O O . VAL A 1 255 ? 2.691 11.117 8.625 1 98.69 255 VAL A O 1
ATOM 1979 N N . GLN A 1 256 ? 0.809 12.195 9.109 1 98.25 256 GLN A N 1
ATOM 1980 C CA . GLN A 1 256 ? 1.401 13.477 8.734 1 98.25 256 GLN A CA 1
ATOM 1981 C C . GLN A 1 256 ? 1.885 14.234 9.961 1 98.25 256 GLN A C 1
ATOM 1983 O O . GLN A 1 256 ? 2.852 15 9.891 1 98.25 256 GLN A O 1
ATOM 1988 N N . THR A 1 257 ? 1.263 14.039 11.133 1 98.56 257 THR A N 1
ATOM 1989 C CA . THR A 1 257 ? 1.512 14.875 12.305 1 98.56 257 THR A CA 1
ATOM 1990 C C . THR A 1 257 ? 2.617 14.281 13.172 1 98.56 257 THR A C 1
ATOM 1992 O O . THR A 1 257 ? 3.164 14.961 14.039 1 98.56 257 THR A O 1
ATOM 1995 N N . GLY A 1 258 ? 2.945 13 13.008 1 98.25 258 GLY A N 1
ATOM 1996 C CA . GLY A 1 258 ? 3.92 12.336 13.859 1 98.25 258 GLY A CA 1
ATOM 1997 C C . GLY A 1 258 ? 5.348 12.758 13.57 1 98.25 258 GLY A C 1
ATOM 1998 O O . GLY A 1 258 ? 5.59 13.609 12.711 1 98.25 258 GLY A O 1
ATOM 1999 N N . VAL A 1 259 ? 6.195 12.359 14.398 1 98.62 259 VAL A N 1
ATOM 2000 C CA . VAL A 1 259 ? 7.641 12.453 14.227 1 98.62 259 VAL A CA 1
ATOM 2001 C C . VAL A 1 259 ? 8.094 13.891 14.445 1 98.62 259 VAL A C 1
ATOM 2003 O O . VAL A 1 259 ? 8.828 14.445 13.625 1 98.62 259 VAL A O 1
ATOM 2006 N N . GLY A 1 260 ? 7.523 14.586 15.367 1 98.56 260 GLY A N 1
ATOM 2007 C CA . GLY A 1 260 ? 8.141 15.766 15.953 1 98.56 260 GLY A CA 1
ATOM 2008 C C . GLY A 1 260 ? 7.598 17.062 15.391 1 98.56 260 GLY A C 1
ATOM 2009 O O . GLY A 1 260 ? 7.883 18.141 15.922 1 98.56 260 GLY A O 1
ATOM 2010 N N . ALA A 1 261 ? 6.68 17.062 14.414 1 97.12 261 ALA A N 1
ATOM 2011 C CA . ALA A 1 261 ? 6.34 18.25 13.641 1 97.12 261 ALA A CA 1
ATOM 2012 C C . ALA A 1 261 ? 5.402 19.172 14.414 1 97.12 261 ALA A C 1
ATOM 2014 O O . ALA A 1 261 ? 5.234 20.328 14.062 1 97.12 261 ALA A O 1
ATOM 2015 N N . THR A 1 262 ? 4.805 18.688 15.508 1 98.25 262 THR A N 1
ATOM 2016 C CA . THR A 1 262 ? 3.867 19.5 16.281 1 98.25 262 THR A CA 1
ATOM 2017 C C . THR A 1 262 ? 4.516 20 17.562 1 98.25 262 THR A C 1
ATOM 2019 O O . THR A 1 262 ? 3.85 20.609 18.406 1 98.25 262 THR A O 1
ATOM 2022 N N . GLY A 1 263 ? 5.781 19.766 17.703 1 98.38 263 GLY A N 1
ATOM 2023 C CA . GLY A 1 263 ? 6.473 20.156 18.922 1 98.38 263 GLY A CA 1
ATOM 2024 C C . GLY A 1 263 ? 6.512 19.062 19.969 1 98.38 263 GLY A C 1
ATOM 2025 O O . GLY A 1 263 ? 7.152 19.219 21.016 1 98.38 263 GLY A O 1
ATOM 2026 N N . LYS A 1 264 ? 5.832 18.016 19.812 1 98.56 264 LYS A N 1
ATOM 2027 C CA . LYS A 1 264 ? 5.934 16.719 20.469 1 98.56 264 LYS A CA 1
ATOM 2028 C C . LYS A 1 264 ? 6.215 15.609 19.453 1 98.56 264 LYS A C 1
ATOM 2030 O O . LYS A 1 264 ? 5.922 15.758 18.266 1 98.56 264 LYS A O 1
ATOM 2035 N N . PHE A 1 265 ? 6.855 14.539 19.922 1 98.75 265 PHE A N 1
ATOM 2036 C CA . PHE A 1 265 ? 7.164 13.5 18.938 1 98.75 265 PHE A CA 1
ATOM 2037 C C . PHE A 1 265 ? 5.891 12.977 18.297 1 98.75 265 PHE A C 1
ATOM 2039 O O . PHE A 1 265 ? 5.867 12.719 17.078 1 98.75 265 PHE A O 1
ATOM 2046 N N . TRP A 1 266 ? 4.918 12.742 19.125 1 98.88 266 TRP A N 1
ATOM 2047 C CA . TRP A 1 266 ? 3.58 12.406 18.656 1 98.88 266 TRP A CA 1
ATOM 2048 C C . TRP A 1 266 ? 2.582 13.492 19.016 1 98.88 266 TRP A C 1
ATOM 2050 O O . TRP A 1 266 ? 2.516 13.922 20.172 1 98.88 266 TRP A O 1
ATOM 2060 N N . ALA A 1 267 ? 1.764 13.875 18.047 1 98.81 267 ALA A N 1
ATOM 2061 C CA . ALA A 1 267 ? 0.861 15.008 18.203 1 98.81 267 ALA A CA 1
ATOM 2062 C C . ALA A 1 267 ? -0.162 14.75 19.312 1 98.81 267 ALA A C 1
ATOM 2064 O O . ALA A 1 267 ? -0.518 15.664 20.062 1 98.81 267 ALA A O 1
ATOM 2065 N N . HIS A 1 268 ? -0.646 13.539 19.453 1 98.81 268 HIS A N 1
ATOM 2066 C CA . HIS A 1 268 ? -1.718 13.25 20.391 1 98.81 268 HIS A CA 1
ATOM 2067 C C . HIS A 1 268 ? -1.231 13.391 21.828 1 98.81 268 HIS A C 1
ATOM 2069 O O . HIS A 1 268 ? -2.039 13.43 22.766 1 98.81 268 HIS A O 1
ATOM 2075 N N . GLU A 1 269 ? 0.079 13.492 22.031 1 98.44 269 GLU A N 1
ATOM 2076 C CA . GLU A 1 269 ? 0.602 13.766 23.375 1 98.44 269 GLU A CA 1
ATOM 2077 C C . GLU A 1 269 ? 0.075 15.094 23.906 1 98.44 269 GLU A C 1
ATOM 2079 O O . GLU A 1 269 ? -0.03 15.273 25.125 1 98.44 269 GLU A O 1
ATOM 2084 N N . HIS A 1 270 ? -0.264 16.016 23.031 1 98.56 270 HIS A N 1
ATOM 2085 C CA . HIS A 1 270 ? -0.807 17.312 23.422 1 98.56 270 HIS A CA 1
ATOM 2086 C C . HIS A 1 270 ? -2.176 17.156 24.078 1 98.56 270 HIS A C 1
ATOM 2088 O O . HIS A 1 270 ? -2.666 18.078 24.734 1 98.56 270 HIS A O 1
ATOM 2094 N N . TRP A 1 271 ? -2.857 16.016 23.891 1 98.56 271 TRP A N 1
ATOM 2095 C CA . TRP A 1 271 ? -4.242 15.852 24.328 1 98.56 271 TRP A CA 1
ATOM 2096 C C . TRP A 1 271 ? -4.316 15.562 25.828 1 98.56 271 TRP A C 1
ATOM 2098 O O . TRP A 1 271 ? -5.355 15.773 26.453 1 98.56 271 TRP A O 1
ATOM 2108 N N . GLY A 1 272 ? -3.176 14.969 26.391 1 97.88 272 GLY A N 1
ATOM 2109 C CA . GLY A 1 272 ? -3.195 14.562 27.797 1 97.88 272 GLY A CA 1
ATOM 2110 C C . GLY A 1 272 ? -4.215 13.477 28.078 1 97.88 272 GLY A C 1
ATOM 2111 O O . GLY A 1 272 ? -4.969 13.578 29.047 1 97.88 272 GLY A O 1
ATOM 2112 N N . LEU A 1 273 ? -4.246 12.469 27.188 1 98.12 273 LEU A N 1
ATOM 2113 C CA . LEU A 1 273 ? -5.203 11.383 27.359 1 98.12 273 LEU A CA 1
ATOM 2114 C C . LEU A 1 273 ? -4.902 10.594 28.641 1 98.12 273 LEU A C 1
ATOM 2116 O O . LEU A 1 273 ? -3.736 10.359 28.969 1 98.12 273 LEU A O 1
ATOM 2120 N N . ASP A 1 274 ? -5.941 10.141 29.359 1 95.81 274 ASP A N 1
ATOM 2121 C CA . ASP A 1 274 ? -5.785 9.273 30.531 1 95.81 274 ASP A CA 1
ATOM 2122 C C . ASP A 1 274 ? -5.391 7.855 30.094 1 95.81 274 ASP A C 1
ATOM 2124 O O . ASP A 1 274 ? -4.664 7.168 30.812 1 95.81 274 ASP A O 1
ATOM 2128 N N . THR A 1 275 ? -5.941 7.426 29.031 1 97.5 275 THR A N 1
ATOM 2129 C CA . THR A 1 275 ? -5.602 6.145 28.422 1 97.5 275 THR A CA 1
ATOM 2130 C C . THR A 1 275 ? -5.137 6.336 26.984 1 97.5 275 THR A C 1
ATOM 2132 O O . THR A 1 275 ? -5.66 7.191 26.266 1 97.5 275 THR A O 1
ATOM 2135 N N . PRO A 1 276 ? -4.18 5.59 26.609 1 98.31 276 PRO A N 1
ATOM 2136 C CA . PRO A 1 276 ? -3.658 5.77 25.25 1 98.31 276 PRO A CA 1
ATOM 2137 C C . PRO A 1 276 ? -4.676 5.406 24.172 1 98.31 276 PRO A C 1
ATOM 2139 O O . PRO A 1 276 ? -5.641 4.688 24.453 1 98.31 276 PRO A O 1
ATOM 2142 N N . PRO A 1 277 ? -4.508 5.953 22.953 1 98.69 277 PRO A N 1
ATOM 2143 C CA . PRO A 1 277 ? -5.262 5.383 21.844 1 98.69 277 PRO A CA 1
ATOM 2144 C C . PRO A 1 277 ? -5.016 3.885 21.656 1 98.69 277 PRO A C 1
ATOM 2146 O O . PRO A 1 277 ? -4.043 3.35 22.203 1 98.69 277 PRO A O 1
ATOM 2149 N N . ASP A 1 278 ? -5.895 3.236 20.938 1 98.88 278 ASP A N 1
ATOM 2150 C CA . ASP A 1 278 ? -5.711 1.805 20.719 1 98.88 278 ASP A CA 1
ATOM 2151 C C . ASP A 1 278 ? -4.641 1.546 19.656 1 98.88 278 ASP A C 1
ATOM 2153 O O . ASP A 1 278 ? -3.91 0.557 19.734 1 98.88 278 ASP A O 1
ATOM 2157 N N . MET A 1 279 ? -4.613 2.396 18.719 1 98.94 279 MET A N 1
ATOM 2158 C CA . MET A 1 279 ? -3.621 2.312 17.641 1 98.94 279 MET A CA 1
ATOM 2159 C C . MET A 1 279 ? -3.195 3.703 17.188 1 98.94 279 MET A C 1
ATOM 2161 O O . MET A 1 279 ? -4.008 4.629 17.172 1 98.94 279 MET A O 1
ATOM 2165 N N . VAL A 1 280 ? -1.953 3.836 16.781 1 98.94 280 VAL A N 1
ATOM 2166 C CA . VAL A 1 280 ? -1.398 5.055 16.188 1 98.94 280 VAL A CA 1
ATOM 2167 C C . VAL A 1 280 ? -0.667 4.719 14.898 1 98.94 280 VAL A C 1
ATOM 2169 O O . VAL A 1 280 ? 0.299 3.949 14.898 1 98.94 280 VAL A O 1
ATOM 2172 N N . THR A 1 281 ? -1.15 5.238 13.781 1 98.94 281 THR A N 1
ATOM 2173 C CA . THR A 1 281 ? -0.496 4.984 12.508 1 98.94 281 THR A CA 1
ATOM 2174 C C . THR A 1 281 ? 0.544 6.062 12.211 1 98.94 281 THR A C 1
ATOM 2176 O O . THR A 1 281 ? 0.454 7.176 12.719 1 98.94 281 THR A O 1
ATOM 2179 N N . PHE A 1 282 ? 1.557 5.723 11.477 1 98.81 282 PHE A N 1
ATOM 2180 C CA . PHE A 1 282 ? 2.631 6.656 11.156 1 98.81 282 PHE A CA 1
ATOM 2181 C C . PHE A 1 282 ? 3.156 6.41 9.742 1 98.81 282 PHE A C 1
ATOM 2183 O O . PHE A 1 282 ? 3.004 5.316 9.203 1 98.81 282 PHE A O 1
ATOM 2190 N N . SER A 1 283 ? 3.727 7.441 9.156 1 98.38 283 SER A N 1
ATOM 2191 C CA . SER A 1 283 ? 4.406 7.406 7.867 1 98.38 283 SER A CA 1
ATOM 2192 C C . SER A 1 283 ? 5.145 8.711 7.594 1 98.38 283 SER A C 1
ATOM 2194 O O . SER A 1 283 ? 5.887 9.203 8.453 1 98.38 283 SER A O 1
ATOM 2196 N N . LYS A 1 284 ? 5.078 9.18 6.402 1 97.81 284 LYS A N 1
ATOM 2197 C CA . LYS A 1 284 ? 5.617 10.445 5.91 1 97.81 284 LYS A CA 1
ATOM 2198 C C . LYS A 1 284 ? 6.996 10.719 6.5 1 97.81 284 LYS A C 1
ATOM 2200 O O . LYS A 1 284 ? 7.961 10.008 6.199 1 97.81 284 LYS A O 1
ATOM 2205 N N . LYS A 1 285 ? 7.148 11.656 7.543 1 98.31 285 LYS A N 1
ATOM 2206 C CA . LYS A 1 285 ? 8.461 12.023 8.07 1 98.31 285 LYS A CA 1
ATOM 2207 C C . LYS A 1 285 ? 9.203 10.797 8.594 1 98.31 285 LYS A C 1
ATOM 2209 O O . LYS A 1 285 ? 10.43 10.797 8.68 1 98.31 285 LYS A O 1
ATOM 2214 N N . ALA A 1 286 ? 8.461 9.773 8.828 1 98.25 286 ALA A N 1
ATOM 2215 C CA . ALA A 1 286 ? 9.094 8.531 9.258 1 98.25 286 ALA A CA 1
ATOM 2216 C C . ALA A 1 286 ? 9.805 7.844 8.094 1 98.25 286 ALA A C 1
ATOM 2218 O O . ALA A 1 286 ? 10.656 6.973 8.305 1 98.25 286 ALA A O 1
ATOM 2219 N N . GLN A 1 287 ? 9.445 8.156 6.891 1 97.12 287 GLN A N 1
ATOM 2220 C CA . GLN A 1 287 ? 9.984 7.562 5.668 1 97.12 287 GLN A CA 1
ATOM 2221 C C . GLN A 1 287 ? 9.727 6.059 5.629 1 97.12 287 GLN A C 1
ATOM 2223 O O . GLN A 1 287 ? 10.242 5.359 4.762 1 97.12 287 GLN A O 1
ATOM 2228 N N . THR A 1 288 ? 9.125 5.535 6.559 1 97.5 288 THR A N 1
ATOM 2229 C CA . THR A 1 288 ? 8.523 4.211 6.668 1 97.5 288 THR A CA 1
ATOM 2230 C C . THR A 1 288 ? 7.105 4.305 7.223 1 97.5 288 THR A C 1
ATOM 2232 O O . THR A 1 288 ? 6.582 5.402 7.422 1 97.5 288 THR A O 1
ATOM 2235 N N . ALA A 1 289 ? 6.406 3.148 7.379 1 98.12 289 ALA A N 1
ATOM 2236 C CA . ALA A 1 289 ? 5.012 3.244 7.805 1 98.12 289 ALA A CA 1
ATOM 2237 C C . ALA A 1 289 ? 4.621 2.049 8.672 1 98.12 289 ALA A C 1
ATOM 2239 O O . ALA A 1 289 ? 5.309 1.023 8.672 1 98.12 289 ALA A O 1
ATOM 2240 N N . GLY A 1 290 ? 3.564 2.172 9.359 1 98.56 290 GLY A N 1
ATOM 2241 C CA . GLY A 1 290 ? 2.973 1.133 10.195 1 98.56 290 GLY A CA 1
ATOM 2242 C C . GLY A 1 290 ? 1.989 1.671 11.211 1 98.56 290 GLY A C 1
ATOM 2243 O O . GLY A 1 290 ? 1.505 2.797 11.078 1 98.56 290 GLY A O 1
ATOM 2244 N N . TYR A 1 291 ? 1.621 0.788 12.141 1 98.88 291 TYR A N 1
ATOM 2245 C CA . TYR A 1 291 ? 0.814 1.246 13.273 1 98.88 291 TYR A CA 1
ATOM 2246 C C . TYR A 1 291 ? 1.306 0.634 14.578 1 98.88 291 TYR A C 1
ATOM 2248 O O . TYR A 1 291 ? 1.737 -0.521 14.602 1 98.88 291 TYR A O 1
ATOM 2256 N N . TYR A 1 292 ? 1.324 1.454 15.594 1 98.94 292 TYR A N 1
ATOM 2257 C CA . TYR A 1 292 ? 1.616 1.028 16.969 1 98.94 292 TYR A CA 1
ATOM 2258 C C . TYR A 1 292 ? 0.351 0.558 17.672 1 98.94 292 TYR A C 1
ATOM 2260 O O . TYR A 1 292 ? -0.744 1.052 17.391 1 98.94 292 TYR A O 1
ATOM 2268 N N . PHE A 1 293 ? 0.492 -0.333 18.578 1 98.81 293 PHE A N 1
ATOM 2269 C CA . PHE A 1 293 ? -0.608 -0.775 19.422 1 98.81 293 PHE A CA 1
ATOM 2270 C C . PHE A 1 293 ? -0.082 -1.367 20.734 1 98.81 293 PHE A C 1
ATOM 2272 O O . PHE A 1 293 ? 1.107 -1.669 20.844 1 98.81 293 PHE A O 1
ATOM 2279 N N . GLY A 1 294 ? -0.906 -1.405 21.766 1 98.12 294 GLY A N 1
ATOM 2280 C CA . GLY A 1 294 ? -0.488 -1.919 23.062 1 98.12 294 GLY A CA 1
ATOM 2281 C C . GLY A 1 294 ? -1.288 -3.127 23.516 1 98.12 294 GLY A C 1
ATOM 2282 O O . GLY A 1 294 ? -0.817 -3.92 24.328 1 98.12 294 GLY A O 1
ATOM 2283 N N . ASN A 1 295 ? -2.477 -3.297 22.953 1 97.19 295 ASN A N 1
ATOM 2284 C CA . ASN A 1 295 ? -3.393 -4.375 23.312 1 97.19 295 ASN A CA 1
ATOM 2285 C C . ASN A 1 295 ? -3.061 -5.664 22.562 1 97.19 295 ASN A C 1
ATOM 2287 O O . ASN A 1 295 ? -3.217 -5.738 21.344 1 97.19 295 ASN A O 1
ATOM 2291 N N . ASP A 1 296 ? -2.684 -6.73 23.281 1 96.31 296 ASP A N 1
ATOM 2292 C CA . ASP A 1 296 ? -2.305 -8.016 22.703 1 96.31 296 ASP A CA 1
ATOM 2293 C C . ASP A 1 296 ? -3.453 -8.609 21.891 1 96.31 296 ASP A C 1
ATOM 2295 O O . ASP A 1 296 ? -3.227 -9.344 20.922 1 96.31 296 ASP A O 1
ATOM 2299 N N . ALA A 1 297 ? -4.621 -8.219 22.25 1 96.19 297 ALA A N 1
ATOM 2300 C CA . ALA A 1 297 ? -5.793 -8.781 21.594 1 96.19 297 ALA A CA 1
ATOM 2301 C C . ALA A 1 297 ? -5.906 -8.273 20.156 1 96.19 297 ALA A C 1
ATOM 2303 O O . ALA A 1 297 ? -6.68 -8.812 19.359 1 96.19 297 ALA A O 1
ATOM 2304 N N . LEU A 1 298 ? -5.125 -7.297 19.828 1 97.44 298 LEU A N 1
ATOM 2305 C CA . LEU A 1 298 ? -5.129 -6.766 18.469 1 97.44 298 LEU A CA 1
ATOM 2306 C C . LEU A 1 298 ? -4.215 -7.582 17.578 1 97.44 298 LEU A C 1
ATOM 2308 O O . LEU A 1 298 ? -4.219 -7.402 16.344 1 97.44 298 LEU A O 1
ATOM 2312 N N . ARG A 1 299 ? -3.396 -8.508 18.125 1 95.44 299 ARG A N 1
ATOM 2313 C CA . ARG A 1 299 ? -2.656 -9.469 17.312 1 95.44 299 ARG A CA 1
ATOM 2314 C C . ARG A 1 299 ? -3.596 -10.484 16.672 1 95.44 299 ARG A C 1
ATOM 2316 O O . ARG A 1 299 ? -4.504 -11 17.344 1 95.44 299 ARG A O 1
ATOM 2323 N N . PRO A 1 300 ? -3.381 -10.711 15.367 1 91.56 300 PRO A N 1
ATOM 2324 C CA . PRO A 1 300 ? -4.215 -11.773 14.805 1 91.56 300 PRO A CA 1
ATOM 2325 C C . PRO A 1 300 ? -4.098 -13.086 15.57 1 91.56 300 PRO A C 1
ATOM 2327 O O . PRO A 1 300 ? -3.004 -13.453 16.016 1 91.56 300 PRO A O 1
ATOM 2330 N N . ASN A 1 301 ? -5.168 -13.852 15.672 1 92 301 ASN A N 1
ATOM 2331 C CA . ASN A 1 301 ? -5.207 -15.055 16.484 1 92 301 ASN A CA 1
ATOM 2332 C C . ASN A 1 301 ? -4.688 -16.266 15.727 1 92 301 ASN A C 1
ATOM 2334 O O . ASN A 1 301 ? -4.504 -17.344 16.312 1 92 301 ASN A O 1
ATOM 2338 N N . LYS A 1 302 ? -4.551 -16.172 14.445 1 93.38 302 LYS A N 1
ATOM 2339 C CA . LYS A 1 302 ? -4.004 -17.234 13.602 1 93.38 302 LYS A CA 1
ATOM 2340 C C . LYS A 1 302 ? -2.932 -16.688 12.664 1 93.38 302 LYS A C 1
ATOM 2342 O O . LYS A 1 302 ? -3 -15.531 12.242 1 93.38 302 LYS A O 1
ATOM 2347 N N . PRO A 1 303 ? -1.971 -17.531 12.344 1 92.25 303 PRO A N 1
ATOM 2348 C CA . PRO A 1 303 ? -0.966 -17.109 11.367 1 92.25 303 PRO A CA 1
ATOM 2349 C C . PRO A 1 303 ? -1.566 -16.797 10 1 92.25 303 PRO A C 1
ATOM 2351 O O . PRO A 1 303 ? -2.559 -17.406 9.602 1 92.25 303 PRO A O 1
ATOM 2354 N N . TYR A 1 304 ? -1.02 -15.773 9.32 1 93.31 304 TYR A N 1
ATOM 2355 C CA . TYR A 1 304 ? -1.284 -15.453 7.922 1 93.31 304 TYR A CA 1
ATOM 2356 C C . TYR A 1 304 ? -2.584 -14.68 7.777 1 93.31 304 TYR A C 1
ATOM 2358 O O . TYR A 1 304 ? -3.018 -14.383 6.66 1 93.31 304 TYR A O 1
ATOM 2366 N N . ARG A 1 305 ? -3.221 -14.281 8.906 1 95.06 305 ARG A N 1
ATOM 2367 C CA . ARG A 1 305 ? -4.414 -13.445 8.812 1 95.06 305 ARG A CA 1
ATOM 2368 C C . ARG A 1 305 ? -4.055 -12.031 8.359 1 95.06 305 ARG A C 1
ATOM 2370 O O . ARG A 1 305 ? -4.633 -11.516 7.402 1 95.06 305 ARG A O 1
ATOM 2377 N N . GLN A 1 306 ? -3.23 -11.398 9.078 1 94.19 306 GLN A N 1
ATOM 2378 C CA . GLN A 1 306 ? -2.627 -10.148 8.625 1 94.19 306 GLN A CA 1
ATOM 2379 C C . GLN A 1 306 ? -1.222 -10.383 8.078 1 94.19 306 GLN A C 1
ATOM 2381 O O . GLN A 1 306 ? -0.281 -10.602 8.844 1 94.19 306 GLN A O 1
ATOM 2386 N N . PHE A 1 307 ? -1.172 -10.32 6.707 1 92.69 307 PHE A N 1
ATOM 2387 C CA . PHE A 1 307 ? 0.043 -10.812 6.066 1 92.69 307 PHE A CA 1
ATOM 2388 C C . PHE A 1 307 ? 0.161 -10.281 4.645 1 92.69 307 PHE A C 1
ATOM 2390 O O . PHE A 1 307 ? -0.849 -10.023 3.984 1 92.69 307 PHE A O 1
ATOM 2397 N N . ASN A 1 308 ? 1.298 -9.953 4.223 1 89.81 308 ASN A N 1
ATOM 2398 C CA . ASN A 1 308 ? 1.692 -9.742 2.832 1 89.81 308 ASN A CA 1
ATOM 2399 C C . ASN A 1 308 ? 3.168 -10.07 2.613 1 89.81 308 ASN A C 1
ATOM 2401 O O . ASN A 1 308 ? 3.879 -10.414 3.559 1 89.81 308 ASN A O 1
ATOM 2405 N N . THR A 1 309 ? 3.539 -10.055 1.383 1 89.56 309 THR A N 1
ATOM 2406 C CA . THR A 1 309 ? 4.918 -10.414 1.064 1 89.56 309 THR A CA 1
ATOM 2407 C C . THR A 1 309 ? 5.895 -9.5 1.79 1 89.56 309 THR A C 1
ATOM 2409 O O . THR A 1 309 ? 6.867 -9.961 2.385 1 89.56 309 THR A O 1
ATOM 2412 N N . TRP A 1 310 ? 5.492 -8.227 1.705 1 90.38 310 TRP A N 1
ATOM 2413 C CA . TRP A 1 310 ? 6.371 -7.25 2.346 1 90.38 310 TRP A CA 1
ATOM 2414 C C . TRP A 1 310 ? 5.766 -6.746 3.65 1 90.38 310 TRP A C 1
ATOM 2416 O O . TRP A 1 310 ? 4.871 -5.891 3.639 1 90.38 310 TRP A O 1
ATOM 2426 N N . MET A 1 311 ? 5.816 -7.113 4.688 1 92.56 311 MET A N 1
ATOM 2427 C CA . MET A 1 311 ? 5.367 -6.668 6.004 1 92.56 311 MET A CA 1
ATOM 2428 C C . MET A 1 311 ? 6.285 -5.582 6.555 1 92.56 311 MET A C 1
ATOM 2430 O O . MET A 1 311 ? 6.738 -5.664 7.695 1 92.56 311 MET A O 1
ATOM 2434 N N . GLY A 1 312 ? 6.523 -4.641 5.645 1 93 312 GLY A N 1
ATOM 2435 C CA . GLY A 1 312 ? 7.5 -3.594 5.906 1 93 312 GLY A CA 1
ATOM 2436 C C . GLY A 1 312 ? 8.742 -3.715 5.051 1 93 312 GLY A C 1
ATOM 2437 O O . GLY A 1 312 ? 8.75 -4.438 4.051 1 93 312 GLY A O 1
ATOM 2438 N N . ASP A 1 313 ? 9.672 -2.883 5.277 1 95.19 313 ASP A N 1
ATOM 2439 C CA . ASP A 1 313 ? 10.906 -2.783 4.504 1 95.19 313 ASP A CA 1
ATOM 2440 C C . ASP A 1 313 ? 12.102 -2.496 5.414 1 95.19 313 ASP A C 1
ATOM 2442 O O . ASP A 1 313 ? 12.219 -1.398 5.961 1 95.19 313 ASP A O 1
ATOM 2446 N N . PRO A 1 314 ? 12.984 -3.498 5.551 1 97 314 PRO A N 1
ATOM 2447 C CA . PRO A 1 314 ? 14.125 -3.291 6.438 1 97 314 PRO A CA 1
ATOM 2448 C C . PRO A 1 314 ? 14.953 -2.062 6.062 1 97 314 PRO A C 1
ATOM 2450 O O . PRO A 1 314 ? 15.484 -1.377 6.941 1 97 314 PRO A O 1
ATOM 2453 N N . ALA A 1 315 ? 15.109 -1.814 4.785 1 97.75 315 ALA A N 1
ATOM 2454 C CA . ALA A 1 315 ? 15.859 -0.64 4.348 1 97.75 315 ALA A CA 1
ATOM 2455 C C . ALA A 1 315 ? 15.242 0.642 4.898 1 97.75 315 ALA A C 1
ATOM 2457 O O . ALA A 1 315 ? 15.953 1.53 5.371 1 97.75 315 ALA A O 1
ATOM 2458 N N . ARG A 1 316 ? 13.945 0.719 4.891 1 97.69 316 ARG A N 1
ATOM 2459 C CA . ARG A 1 316 ? 13.25 1.904 5.383 1 97.69 316 ARG A CA 1
ATOM 2460 C C . ARG A 1 316 ? 13.289 1.965 6.906 1 97.69 316 ARG A C 1
ATOM 2462 O O . ARG A 1 316 ? 13.336 3.051 7.488 1 97.69 316 ARG A O 1
ATOM 2469 N N . ALA A 1 317 ? 13.219 0.82 7.523 1 98.31 317 ALA A N 1
ATOM 2470 C CA . ALA A 1 317 ? 13.344 0.79 8.977 1 98.31 317 ALA A CA 1
ATOM 2471 C C . ALA A 1 317 ? 14.703 1.32 9.422 1 98.31 317 ALA A C 1
ATOM 2473 O O . ALA A 1 317 ? 14.797 2.064 10.398 1 98.31 317 ALA A O 1
ATOM 2474 N N . LEU A 1 318 ? 15.75 0.917 8.719 1 98.56 318 LEU A N 1
ATOM 2475 C CA . LEU A 1 318 ? 17.094 1.396 9 1 98.56 318 LEU A CA 1
ATOM 2476 C C . LEU A 1 318 ? 17.188 2.906 8.812 1 98.56 318 LEU A C 1
ATOM 2478 O O . LEU A 1 318 ? 17.828 3.598 9.617 1 98.56 318 LEU A O 1
ATOM 2482 N N . LEU A 1 319 ? 16.594 3.369 7.754 1 98.69 319 LEU A N 1
ATOM 2483 C CA . LEU A 1 319 ? 16.609 4.805 7.504 1 98.69 319 LEU A CA 1
ATOM 2484 C C . LEU A 1 319 ? 15.883 5.562 8.609 1 98.69 319 LEU A C 1
ATOM 2486 O O . LEU A 1 319 ? 16.344 6.617 9.047 1 98.69 319 LEU A O 1
ATOM 2490 N N . PHE A 1 320 ? 14.758 5.055 9.07 1 98.81 320 PHE A N 1
ATOM 2491 C CA . PHE A 1 320 ? 14.016 5.711 10.141 1 98.81 320 PHE A CA 1
ATOM 2492 C C . PHE A 1 320 ? 14.828 5.75 11.422 1 98.81 320 PHE A C 1
ATOM 2494 O O . PHE A 1 320 ? 14.789 6.738 12.164 1 98.81 320 PHE A O 1
ATOM 2501 N N . ARG A 1 321 ? 15.531 4.699 11.719 1 98.75 321 ARG A N 1
ATOM 2502 C CA . ARG A 1 321 ? 16.422 4.707 12.875 1 98.75 321 ARG A CA 1
ATOM 2503 C C . ARG A 1 321 ? 17.406 5.863 12.789 1 98.75 321 ARG A C 1
ATOM 2505 O O . ARG A 1 321 ? 17.656 6.559 13.781 1 98.75 321 ARG A O 1
ATOM 2512 N N . ALA A 1 322 ? 17.984 6.047 11.617 1 98.75 322 ALA A N 1
ATOM 2513 C CA . ALA A 1 322 ? 18.922 7.148 11.414 1 98.75 322 ALA A CA 1
ATOM 2514 C C . ALA A 1 322 ? 18.234 8.5 11.609 1 98.75 322 ALA A C 1
ATOM 2516 O O . ALA A 1 322 ? 18.812 9.43 12.156 1 98.75 322 ALA A O 1
ATOM 2517 N N . ILE A 1 323 ? 17.016 8.617 11.148 1 98.88 323 ILE A N 1
ATOM 2518 C CA . ILE A 1 323 ? 16.234 9.836 11.32 1 98.88 323 ILE A CA 1
ATOM 2519 C C . ILE A 1 323 ? 16.016 10.109 12.805 1 98.88 323 ILE A C 1
ATOM 2521 O O . ILE A 1 323 ? 16.219 11.234 13.273 1 98.88 323 ILE A O 1
ATOM 2525 N N . ILE A 1 324 ? 15.609 9.07 13.516 1 98.81 324 ILE A N 1
ATOM 2526 C CA . ILE A 1 324 ? 15.367 9.195 14.953 1 98.81 324 ILE A CA 1
ATOM 2527 C C . ILE A 1 324 ? 16.641 9.672 15.648 1 98.81 324 ILE A C 1
ATOM 2529 O O . ILE A 1 324 ? 16.594 10.57 16.484 1 98.81 324 ILE A O 1
ATOM 2533 N N . HIS A 1 325 ? 17.766 9.109 15.281 1 98.44 325 HIS A N 1
ATOM 2534 C CA . HIS A 1 325 ? 19.047 9.5 15.867 1 98.44 325 HIS A CA 1
ATOM 2535 C C . HIS A 1 325 ? 19.344 10.977 15.602 1 98.44 325 HIS A C 1
ATOM 2537 O O . HIS A 1 325 ? 19.812 11.68 16.484 1 98.44 325 HIS A O 1
ATOM 2543 N N . GLU A 1 326 ? 19.078 11.375 14.383 1 98.38 326 GLU A N 1
ATOM 2544 C CA . GLU A 1 326 ? 19.297 12.773 14.023 1 98.38 326 GLU A CA 1
ATOM 2545 C C . GLU A 1 326 ? 18.391 13.695 14.836 1 98.38 326 GLU A C 1
ATOM 2547 O O . GLU A 1 326 ? 18.828 14.75 15.297 1 98.38 326 GLU A O 1
ATOM 2552 N N . ILE A 1 327 ? 17.141 13.312 15.008 1 98.81 327 ILE A N 1
ATOM 2553 C CA . ILE A 1 327 ? 16.172 14.094 15.758 1 98.81 327 ILE A CA 1
ATOM 2554 C C . ILE A 1 327 ? 16.625 14.25 17.203 1 98.81 327 ILE A C 1
ATOM 2556 O O . ILE A 1 327 ? 16.578 15.352 17.766 1 98.81 327 ILE A O 1
ATOM 2560 N N . GLN A 1 328 ? 17.078 13.188 17.734 1 98.44 328 GLN A N 1
ATOM 2561 C CA . GLN A 1 328 ? 17.531 13.188 19.125 1 98.44 328 GLN A CA 1
ATOM 2562 C C . GLN A 1 328 ? 18.844 13.953 19.281 1 98.44 328 GLN A C 1
ATOM 2564 O O . GLN A 1 328 ? 18.969 14.773 20.203 1 98.44 328 GLN A O 1
ATOM 2569 N N . ARG A 1 329 ? 19.766 13.664 18.422 1 98.06 329 ARG A N 1
ATOM 2570 C CA . ARG A 1 329 ? 21.078 14.297 18.5 1 98.06 329 ARG A CA 1
ATOM 2571 C C . ARG A 1 329 ? 20.969 15.82 18.438 1 98.06 329 ARG A C 1
ATOM 2573 O O . ARG A 1 329 ? 21.672 16.531 19.172 1 98.06 329 ARG A O 1
ATOM 2580 N N . MET A 1 330 ? 20.062 16.312 17.641 1 98.25 330 MET A N 1
ATOM 2581 C CA . MET A 1 330 ? 19.969 17.75 17.391 1 98.25 330 MET A CA 1
ATOM 2582 C C . MET A 1 330 ? 18.797 18.344 18.172 1 98.25 330 MET A C 1
ATOM 2584 O O . MET A 1 330 ? 18.469 19.531 18 1 98.25 330 MET A O 1
ATOM 2588 N N . ASP A 1 331 ? 18.141 17.578 19.016 1 98.62 331 ASP A N 1
ATOM 2589 C CA . ASP A 1 331 ? 17 18.016 19.812 1 98.62 331 ASP A CA 1
ATOM 2590 C C . ASP A 1 331 ? 15.961 18.75 18.953 1 98.62 331 ASP A C 1
ATOM 2592 O O . ASP A 1 331 ? 15.562 19.859 19.266 1 98.62 331 ASP A O 1
ATOM 2596 N N . LEU A 1 332 ? 15.594 18.062 17.875 1 98.81 332 LEU A N 1
ATOM 2597 C CA . LEU A 1 332 ? 14.844 18.734 16.828 1 98.81 332 LEU A CA 1
ATOM 2598 C C . LEU A 1 332 ? 13.383 18.922 17.234 1 98.81 332 LEU A C 1
ATOM 2600 O O . LEU A 1 332 ? 12.695 19.812 16.719 1 98.81 332 LEU A O 1
ATOM 2604 N N . VAL A 1 333 ? 12.82 18.109 18.125 1 98.81 333 VAL A N 1
ATOM 2605 C CA . VAL A 1 333 ? 11.453 18.281 18.609 1 98.81 333 VAL A CA 1
ATOM 2606 C C . VAL A 1 333 ? 11.328 19.594 19.359 1 98.81 333 VAL A C 1
ATOM 2608 O O . VAL A 1 333 ? 10.383 20.359 19.141 1 98.81 333 VAL A O 1
ATOM 2611 N N . THR A 1 334 ? 12.281 19.844 20.219 1 98.69 334 THR A N 1
ATOM 2612 C CA . THR A 1 334 ? 12.328 21.109 20.938 1 98.69 334 THR A CA 1
ATOM 2613 C C . THR A 1 334 ? 12.508 22.281 19.984 1 98.69 334 THR A C 1
ATOM 2615 O O . THR A 1 334 ? 11.859 23.312 20.141 1 98.69 334 THR A O 1
ATOM 2618 N N . ASN A 1 335 ? 13.383 22.062 19.031 1 98.75 335 ASN A N 1
ATOM 2619 C CA . ASN A 1 335 ? 13.578 23.094 18.016 1 98.75 335 ASN A CA 1
ATOM 2620 C C . ASN A 1 335 ? 12.273 23.438 17.312 1 98.75 335 ASN A C 1
ATOM 2622 O O . ASN A 1 335 ? 11.969 24.609 17.094 1 98.75 335 ASN A O 1
ATOM 2626 N N . THR A 1 336 ? 11.531 22.453 16.953 1 98.69 336 THR A N 1
ATOM 2627 C CA . THR A 1 336 ? 10.281 22.641 16.219 1 98.69 336 THR A CA 1
ATOM 2628 C C . THR A 1 336 ? 9.273 23.422 17.062 1 98.69 336 THR A C 1
ATOM 2630 O O . THR A 1 336 ? 8.586 24.312 16.562 1 98.69 336 THR A O 1
ATOM 2633 N N . ALA A 1 337 ? 9.188 23.062 18.344 1 98.69 337 ALA A N 1
ATOM 2634 C CA . ALA A 1 337 ? 8.289 23.766 19.25 1 98.69 337 ALA A CA 1
ATOM 2635 C C . ALA A 1 337 ? 8.656 25.25 19.344 1 98.69 337 ALA A C 1
ATOM 2637 O O . ALA A 1 337 ? 7.793 26.109 19.188 1 98.69 337 ALA A O 1
ATOM 2638 N N . ALA A 1 338 ? 9.914 25.516 19.562 1 98.69 338 ALA A N 1
ATOM 2639 C CA . ALA A 1 338 ? 10.391 26.891 19.75 1 98.69 338 ALA A CA 1
ATOM 2640 C C . ALA A 1 338 ? 10.227 27.703 18.469 1 98.69 338 ALA A C 1
ATOM 2642 O O . ALA A 1 338 ? 9.766 28.844 18.5 1 98.69 338 ALA A O 1
ATOM 2643 N N . THR A 1 339 ? 10.664 27.125 17.359 1 98.75 339 THR A N 1
ATOM 2644 C CA . THR A 1 339 ? 10.578 27.812 16.078 1 98.75 339 THR A CA 1
ATOM 2645 C C . THR A 1 339 ? 9.125 28.031 15.68 1 98.75 339 THR A C 1
ATOM 2647 O O . THR A 1 339 ? 8.781 29.047 15.07 1 98.75 339 THR A O 1
ATOM 2650 N N . GLY A 1 340 ? 8.297 27 15.977 1 98.62 340 GLY A N 1
ATOM 2651 C CA . GLY A 1 340 ? 6.871 27.141 15.719 1 98.62 340 GLY A CA 1
ATOM 2652 C C . GLY A 1 340 ? 6.25 28.328 16.438 1 98.62 340 GLY A C 1
ATOM 2653 O O . GLY A 1 340 ? 5.477 29.078 15.852 1 98.62 340 GLY A O 1
ATOM 2654 N N . ASP A 1 341 ? 6.586 28.5 17.719 1 98.69 341 ASP A N 1
ATOM 2655 C CA . ASP A 1 341 ? 6.086 29.625 18.5 1 98.69 341 ASP A CA 1
ATOM 2656 C C . ASP A 1 341 ? 6.539 30.953 17.891 1 98.69 341 ASP A C 1
ATOM 2658 O O . ASP A 1 341 ? 5.754 31.906 17.797 1 98.69 341 ASP A O 1
ATOM 2662 N N . TYR A 1 342 ? 7.785 30.969 17.547 1 98.81 342 TYR A N 1
ATOM 2663 C CA . TYR A 1 342 ? 8.367 32.156 16.938 1 98.81 342 TYR A CA 1
ATOM 2664 C C . TYR A 1 342 ? 7.66 32.5 15.625 1 98.81 342 TYR A C 1
ATOM 2666 O O . TYR A 1 342 ? 7.293 33.656 15.391 1 98.81 342 TYR A O 1
ATOM 2674 N N . LEU A 1 343 ? 7.488 31.531 14.797 1 98.75 343 LEU A N 1
ATOM 2675 C CA . LEU A 1 343 ? 6.848 31.703 13.5 1 98.75 343 LEU A CA 1
ATOM 2676 C C . LEU A 1 343 ? 5.395 32.156 13.664 1 98.75 343 LEU A C 1
ATOM 2678 O O . LEU A 1 343 ? 4.918 33.031 12.938 1 98.75 343 LEU A O 1
ATOM 2682 N N . PHE A 1 344 ? 4.668 31.484 14.57 1 98.62 344 PHE A N 1
ATOM 2683 C CA . PHE A 1 344 ? 3.273 31.844 14.812 1 98.62 344 PHE A CA 1
ATOM 2684 C C . PHE A 1 344 ? 3.15 33.312 15.211 1 98.62 344 PHE A C 1
ATOM 2686 O O . PHE A 1 344 ? 2.266 34 14.727 1 98.62 344 PHE A O 1
ATOM 2693 N N . ALA A 1 345 ? 4.027 33.75 16.109 1 98.62 345 ALA A N 1
ATOM 2694 C CA . ALA A 1 345 ? 4.023 35.125 16.547 1 98.62 345 ALA A CA 1
ATOM 2695 C C . ALA A 1 345 ? 4.262 36.062 15.359 1 98.62 345 ALA A C 1
ATOM 2697 O O . ALA A 1 345 ? 3.645 37.125 15.266 1 98.62 345 ALA A O 1
ATOM 2698 N N . GLY A 1 346 ? 5.188 35.688 14.523 1 98.75 346 GLY A N 1
ATOM 2699 C CA . GLY A 1 346 ? 5.438 36.469 13.32 1 98.75 346 GLY A CA 1
ATOM 2700 C C . GLY A 1 346 ? 4.238 36.531 12.398 1 98.75 346 GLY A C 1
ATOM 2701 O O . GLY A 1 346 ? 3.93 37.594 11.844 1 98.75 346 GLY A O 1
ATOM 2702 N N . LEU A 1 347 ? 3.564 35.438 12.211 1 98.69 347 LEU A N 1
ATOM 2703 C CA . LEU A 1 347 ? 2.385 35.375 11.352 1 98.69 347 LEU A CA 1
ATOM 2704 C C . LEU A 1 347 ? 1.236 36.188 11.969 1 98.69 347 LEU A C 1
ATOM 2706 O O . LEU A 1 347 ? 0.435 36.781 11.242 1 98.69 347 LEU A O 1
ATOM 2710 N N . GLN A 1 348 ? 1.151 36.156 13.289 1 98.12 348 GLN A N 1
ATOM 2711 C CA . GLN A 1 348 ? 0.145 36.938 13.977 1 98.12 348 GLN A CA 1
ATOM 2712 C C . GLN A 1 348 ? 0.334 38.438 13.68 1 98.12 348 GLN A C 1
ATOM 2714 O O . GLN A 1 348 ? -0.639 39.156 13.453 1 98.12 348 GLN A O 1
ATOM 2719 N N . ARG A 1 349 ? 1.531 38.875 13.711 1 98.19 349 ARG A N 1
ATOM 2720 C CA . ARG A 1 349 ? 1.83 40.281 13.375 1 98.19 349 ARG A CA 1
ATOM 2721 C C . ARG A 1 349 ? 1.434 40.594 11.938 1 98.19 349 ARG A C 1
ATOM 2723 O O . ARG A 1 349 ? 0.827 41.625 11.672 1 98.19 349 ARG A O 1
ATOM 2730 N N . L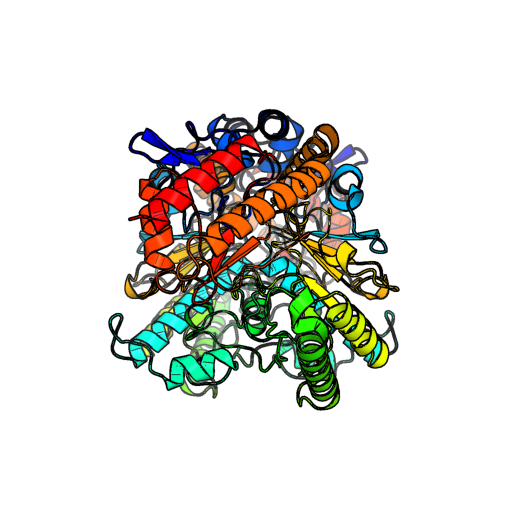EU A 1 350 ? 1.783 39.688 11.039 1 98.25 350 LEU A N 1
ATOM 2731 C CA . LEU A 1 350 ? 1.424 39.906 9.641 1 98.25 350 LEU A CA 1
ATOM 2732 C C . LEU A 1 350 ? -0.091 39.906 9.461 1 98.25 350 LEU A C 1
ATOM 2734 O O . LEU A 1 350 ? -0.622 40.625 8.633 1 98.25 350 LEU A O 1
ATOM 2738 N N . ALA A 1 351 ? -0.75 39.031 10.219 1 98 351 ALA A N 1
ATOM 2739 C CA . ALA A 1 351 ? -2.207 38.969 10.141 1 98 351 ALA A CA 1
ATOM 2740 C C . ALA A 1 351 ? -2.84 40.281 10.555 1 98 351 ALA A C 1
ATOM 2742 O O . ALA A 1 351 ? -3.859 40.688 9.992 1 98 351 ALA A O 1
ATOM 2743 N N . ALA A 1 352 ? -2.297 40.906 11.539 1 97.5 352 ALA A N 1
ATOM 2744 C CA . ALA A 1 352 ? -2.781 42.219 11.992 1 97.5 352 ALA A CA 1
ATOM 2745 C C . ALA A 1 352 ? -2.561 43.281 10.922 1 97.5 352 ALA A C 1
ATOM 2747 O O . ALA A 1 352 ? -3.398 44.156 10.742 1 97.5 352 ALA A O 1
ATOM 2748 N N . GLN A 1 353 ? -1.511 43.188 10.234 1 97.62 353 GLN A N 1
ATOM 2749 C CA . GLN A 1 353 ? -1.154 44.156 9.203 1 97.62 353 GLN A CA 1
ATOM 2750 C C . GLN A 1 353 ? -1.932 43.906 7.918 1 97.62 353 GLN A C 1
ATOM 2752 O O . GLN A 1 353 ? -2.277 44.844 7.199 1 97.62 353 GLN A O 1
ATOM 2757 N N . TYR A 1 354 ? -2.188 42.625 7.629 1 97.25 354 TYR A N 1
ATOM 2758 C CA . TYR A 1 354 ? -2.871 42.25 6.398 1 97.25 354 TYR A CA 1
ATOM 2759 C C . TYR A 1 354 ? -4.055 41.344 6.695 1 97.25 354 TYR A C 1
ATOM 2761 O O . TYR A 1 354 ? -4.09 40.188 6.254 1 97.25 354 TYR A O 1
ATOM 2769 N N . PRO A 1 355 ? -5.09 41.812 7.328 1 95.25 355 PRO A N 1
ATOM 2770 C CA . PRO A 1 355 ? -6.191 41 7.828 1 95.25 355 PRO A CA 1
ATOM 2771 C C . PRO A 1 355 ? -6.984 40.344 6.707 1 95.25 355 PRO A C 1
ATOM 2773 O O . PRO A 1 355 ? -7.66 39.312 6.934 1 95.25 355 PRO A O 1
ATOM 2776 N N . ARG A 1 356 ? -6.891 40.781 5.496 1 95.06 356 ARG A N 1
ATOM 2777 C CA . ARG A 1 356 ? -7.613 40.188 4.379 1 95.06 356 ARG A CA 1
ATOM 2778 C C . ARG A 1 356 ? -6.828 39.031 3.773 1 95.06 356 ARG A C 1
ATOM 2780 O O . ARG A 1 356 ? -7.395 38.188 3.061 1 95.06 356 ARG A O 1
ATOM 2787 N N . GLU A 1 357 ? -5.508 39 4.062 1 96.44 357 GLU A N 1
ATOM 2788 C CA . GLU A 1 357 ? -4.625 37.969 3.484 1 96.44 357 GLU A CA 1
ATOM 2789 C C . GLU A 1 357 ? -4.48 36.781 4.41 1 96.44 357 GLU A C 1
ATOM 2791 O O . GLU A 1 357 ? -4.371 35.625 3.947 1 96.44 357 GLU A O 1
ATOM 2796 N N . ILE A 1 358 ? -4.445 37.094 5.684 1 98.06 358 ILE A N 1
ATOM 2797 C CA . ILE A 1 358 ? -4.305 36.031 6.68 1 98.06 358 ILE A CA 1
ATOM 2798 C C . ILE A 1 358 ? -5.559 35.969 7.547 1 98.06 358 ILE A C 1
ATOM 2800 O O . ILE A 1 358 ? -5.773 36.844 8.398 1 98.06 358 ILE A O 1
ATOM 2804 N N . GLN A 1 359 ? -6.305 34.969 7.277 1 97.56 359 GLN A N 1
ATOM 2805 C CA . GLN A 1 359 ? -7.527 34.75 8.039 1 97.56 359 GLN A CA 1
ATOM 2806 C C . GLN A 1 359 ? -7.484 33.406 8.766 1 97.56 359 GLN A C 1
ATOM 2808 O O . GLN A 1 359 ? -6.848 32.469 8.297 1 97.56 359 GLN A O 1
ATOM 2813 N N . ASN A 1 360 ? -8.086 33.344 9.969 1 97.5 360 ASN A N 1
ATOM 2814 C CA . ASN A 1 360 ? -8.219 32.125 10.742 1 97.5 360 ASN A CA 1
ATOM 2815 C C . ASN A 1 360 ? -6.859 31.469 10.992 1 97.5 360 ASN A C 1
ATOM 2817 O O . ASN A 1 360 ? -6.68 30.281 10.734 1 97.5 360 ASN A O 1
ATOM 2821 N N . LEU A 1 361 ? -5.895 32.344 11.391 1 98.38 361 LEU A N 1
ATOM 2822 C CA . LEU A 1 361 ? -4.59 31.812 11.75 1 98.38 361 LEU A CA 1
ATOM 2823 C C . LEU A 1 361 ? -4.723 30.75 12.836 1 98.38 361 LEU A C 1
ATOM 2825 O O . LEU A 1 361 ? -5.355 31 13.867 1 98.38 361 LEU A O 1
ATOM 2829 N N . ARG A 1 362 ? -4.156 29.578 12.594 1 98.12 362 ARG A N 1
ATOM 2830 C CA . ARG A 1 362 ? -4.32 28.469 13.523 1 98.12 362 ARG A CA 1
ATOM 2831 C C . ARG A 1 362 ? -3.037 27.656 13.641 1 98.12 362 ARG A C 1
ATOM 2833 O O . ARG A 1 362 ? -2.16 27.734 12.781 1 98.12 362 ARG A O 1
ATOM 2840 N N . GLY A 1 363 ? -2.91 26.875 14.758 1 97.81 363 GLY A N 1
ATOM 2841 C CA . GLY A 1 363 ? -1.741 26.047 15.023 1 97.81 363 GLY A CA 1
ATOM 2842 C C . GLY A 1 363 ? -0.869 26.578 16.141 1 97.81 363 GLY A C 1
ATOM 2843 O O . GLY A 1 363 ? 0.306 26.234 16.25 1 97.81 363 GLY A O 1
ATOM 2844 N N . GLN A 1 364 ? -1.421 27.547 16.953 1 97.56 364 GLN A N 1
ATOM 2845 C CA . GLN A 1 364 ? -0.669 28.062 18.094 1 97.56 364 GLN A CA 1
ATOM 2846 C C . GLN A 1 364 ? -0.251 26.922 19.031 1 97.56 364 GLN A C 1
ATOM 2848 O O . GLN A 1 364 ? -1.083 26.109 19.438 1 97.56 364 GLN A O 1
ATOM 2853 N N . GLY A 1 365 ? 1.055 26.875 19.344 1 96.94 365 GLY A N 1
ATOM 2854 C CA . GLY A 1 365 ? 1.576 25.875 20.25 1 96.94 365 GLY A CA 1
ATOM 2855 C C . GLY A 1 365 ? 1.646 24.484 19.641 1 96.94 365 GLY A C 1
ATOM 2856 O O . GLY A 1 365 ? 1.878 23.5 20.344 1 96.94 365 GLY A O 1
ATOM 2857 N N . GLN A 1 366 ? 1.452 24.312 18.359 1 97.94 366 GLN A N 1
ATOM 2858 C CA . GLN A 1 366 ? 1.452 23.031 17.688 1 97.94 366 GLN A CA 1
ATOM 2859 C C . GLN A 1 366 ? 2.629 22.906 16.719 1 97.94 366 GLN A C 1
ATOM 2861 O O . GLN A 1 366 ? 2.482 22.391 15.609 1 97.94 366 GLN A O 1
ATOM 2866 N N . GLY A 1 367 ? 3.781 23.469 17.156 1 98 367 GLY A N 1
ATOM 2867 C CA . GLY A 1 367 ? 4.961 23.422 16.297 1 98 367 GLY A CA 1
ATOM 2868 C C . GLY A 1 367 ? 4.77 24.125 14.977 1 98 367 GLY A C 1
ATOM 2869 O O . GLY A 1 367 ? 4.355 25.281 14.938 1 98 367 GLY A O 1
ATOM 2870 N N . THR A 1 368 ? 5.031 23.359 13.906 1 96.12 368 THR A N 1
ATOM 2871 C CA . THR A 1 368 ? 5 24.031 12.609 1 96.12 368 THR A CA 1
ATOM 2872 C C . THR A 1 368 ? 3.729 23.688 11.852 1 96.12 368 THR A C 1
ATOM 2874 O O . THR A 1 368 ? 3.617 23.969 10.656 1 96.12 368 THR A O 1
ATOM 2877 N N . PHE A 1 369 ? 2.799 22.953 12.523 1 97.69 369 PHE A N 1
ATOM 2878 C CA . PHE A 1 369 ? 1.482 22.734 11.938 1 97.69 369 PHE A CA 1
ATOM 2879 C C . PHE A 1 369 ? 0.631 24 12.047 1 97.69 369 PHE A C 1
ATOM 2881 O O . PHE A 1 369 ? -0.344 24.031 12.797 1 97.69 369 PHE A O 1
ATOM 2888 N N . ILE A 1 370 ? 1.034 25.016 11.297 1 98.44 370 ILE A N 1
ATOM 2889 C CA . ILE A 1 370 ? 0.426 26.344 11.234 1 98.44 370 ILE A CA 1
ATOM 2890 C C . ILE A 1 370 ? -0.202 26.547 9.852 1 98.44 370 ILE A C 1
ATOM 2892 O O . ILE A 1 370 ? 0.365 26.141 8.836 1 98.44 370 ILE A O 1
ATOM 2896 N N . ALA A 1 371 ? -1.381 27.094 9.836 1 98.56 371 ALA A N 1
ATOM 2897 C CA . ALA A 1 371 ? -2.057 27.406 8.586 1 98.56 371 ALA A CA 1
ATOM 2898 C C . ALA A 1 371 ? -2.912 28.672 8.719 1 98.56 371 ALA A C 1
ATOM 2900 O O . ALA A 1 371 ? -3.205 29.109 9.836 1 98.56 371 ALA A O 1
ATOM 2901 N N . PHE A 1 372 ? -3.236 29.281 7.676 1 98.69 372 PHE A N 1
ATOM 2902 C CA . PHE A 1 372 ? -4.176 30.391 7.609 1 98.69 372 PHE A CA 1
ATOM 2903 C C . PHE A 1 372 ? -4.945 30.375 6.293 1 98.69 372 PHE A C 1
ATOM 2905 O O . PHE A 1 372 ? -4.504 29.766 5.32 1 98.69 372 PHE A O 1
ATOM 2912 N N . ASP A 1 373 ? -6.094 30.938 6.309 1 98.19 373 ASP A N 1
ATOM 2913 C CA . ASP A 1 373 ? -6.906 31.016 5.102 1 98.19 373 ASP A CA 1
ATOM 2914 C C . ASP A 1 373 ? -6.629 32.312 4.332 1 98.19 373 ASP A C 1
ATOM 2916 O O . ASP A 1 373 ? -6.281 33.344 4.93 1 98.19 373 ASP A O 1
ATOM 2920 N N . SER A 1 374 ? -6.648 32.188 3.143 1 97.25 374 SER A N 1
ATOM 2921 C CA . SER A 1 374 ? -6.57 33.344 2.244 1 97.25 374 SER A CA 1
ATOM 2922 C C . SER A 1 374 ? -7.602 33.25 1.125 1 97.25 374 SER A C 1
ATOM 2924 O O . SER A 1 374 ? -7.832 32.156 0.586 1 97.25 374 SER A O 1
ATOM 2926 N N . ALA A 1 375 ? -8.32 34.375 0.792 1 94.31 375 ALA A N 1
ATOM 2927 C CA . ALA A 1 375 ? -9.297 34.406 -0.294 1 94.31 375 ALA A CA 1
ATOM 2928 C C . ALA A 1 375 ? -8.625 34.156 -1.643 1 94.31 375 ALA A C 1
ATOM 2930 O O . ALA A 1 375 ? -9.273 33.688 -2.592 1 94.31 375 ALA A O 1
ATOM 2931 N N . ARG A 1 376 ? -7.395 34.469 -1.79 1 95.69 376 ARG A N 1
ATOM 2932 C CA . ARG A 1 376 ? -6.648 34.188 -3.018 1 95.69 376 ARG A CA 1
ATOM 2933 C C . ARG A 1 376 ? -5.527 33.188 -2.779 1 95.69 376 ARG A C 1
ATOM 2935 O O . ARG A 1 376 ? -4.395 33.406 -3.217 1 95.69 376 ARG A O 1
ATOM 2942 N N . ARG A 1 377 ? -5.801 32.188 -1.994 1 96.31 377 ARG A N 1
ATOM 2943 C CA . ARG A 1 377 ? -4.875 31.156 -1.525 1 96.31 377 ARG A CA 1
ATOM 2944 C C . ARG A 1 377 ? -3.979 30.672 -2.658 1 96.31 377 ARG A C 1
ATOM 2946 O O . ARG A 1 377 ? -2.756 30.625 -2.512 1 96.31 377 ARG A O 1
ATOM 2953 N N . ASP A 1 378 ? -4.48 30.328 -3.816 1 96.5 378 ASP A N 1
ATOM 2954 C CA . ASP A 1 378 ? -3.693 29.812 -4.93 1 96.5 378 ASP A CA 1
ATOM 2955 C C . ASP A 1 378 ? -2.719 30.859 -5.457 1 96.5 378 ASP A C 1
ATOM 2957 O O . ASP A 1 378 ? -1.601 30.531 -5.859 1 96.5 378 ASP A O 1
ATOM 2961 N N . GLU A 1 379 ? -3.168 32.062 -5.504 1 97.5 379 GLU A N 1
ATOM 2962 C CA . GLU A 1 379 ? -2.287 33.156 -5.926 1 97.5 379 GLU A CA 1
ATOM 2963 C C . GLU A 1 379 ? -1.136 33.344 -4.941 1 97.5 379 GLU A C 1
ATOM 2965 O O . GLU A 1 379 ? -0.004 33.594 -5.348 1 97.5 379 GLU A O 1
ATOM 2970 N N . VAL A 1 380 ? -1.473 33.25 -3.67 1 98.12 380 VAL A N 1
ATOM 2971 C CA . VAL A 1 380 ? -0.441 33.344 -2.645 1 98.12 380 VAL A CA 1
ATOM 2972 C C . VAL A 1 380 ? 0.628 32.281 -2.865 1 98.12 380 VAL A C 1
ATOM 2974 O O . VAL A 1 380 ? 1.825 32.562 -2.803 1 98.12 380 VAL A O 1
ATOM 2977 N N . LEU A 1 381 ? 0.212 31.062 -3.133 1 97.94 381 LEU A N 1
ATOM 2978 C CA . LEU A 1 381 ? 1.152 29.969 -3.363 1 97.94 381 LEU A CA 1
ATOM 2979 C C . LEU A 1 381 ? 2.031 30.25 -4.574 1 97.94 381 LEU A C 1
ATOM 2981 O O . LEU A 1 381 ? 3.252 30.078 -4.516 1 97.94 381 LEU A O 1
ATOM 2985 N N . LYS A 1 382 ? 1.405 30.672 -5.625 1 97.44 382 LYS A N 1
ATOM 2986 C CA . LYS A 1 382 ? 2.127 30.953 -6.863 1 97.44 382 LYS A CA 1
ATOM 2987 C C . LYS A 1 382 ? 3.127 32.094 -6.668 1 97.44 382 LYS A C 1
ATOM 2989 O O . LYS A 1 382 ? 4.281 32 -7.086 1 97.44 382 LYS A O 1
ATOM 2994 N N . LYS A 1 383 ? 2.713 33.156 -6.062 1 98.06 383 LYS A N 1
ATOM 2995 C CA . LYS A 1 383 ? 3.574 34.312 -5.848 1 98.06 383 LYS A CA 1
ATOM 2996 C C . LYS A 1 383 ? 4.703 34 -4.875 1 98.06 383 LYS A C 1
ATOM 2998 O O . LYS A 1 383 ? 5.816 34.5 -5.012 1 98.06 383 LYS A O 1
ATOM 3003 N N . ALA A 1 384 ? 4.367 33.188 -3.871 1 98.38 384 ALA A N 1
ATOM 3004 C CA . ALA A 1 384 ? 5.406 32.781 -2.932 1 98.38 384 ALA A CA 1
ATOM 3005 C C . ALA A 1 384 ? 6.535 32.062 -3.652 1 98.38 384 ALA A C 1
ATOM 3007 O O . ALA A 1 384 ? 7.715 32.281 -3.352 1 98.38 384 ALA A O 1
ATOM 3008 N N . LYS A 1 385 ? 6.148 31.203 -4.543 1 97.38 385 LYS A N 1
ATOM 3009 C CA . LYS A 1 385 ? 7.156 30.5 -5.34 1 97.38 385 LYS A CA 1
ATOM 3010 C C . LYS A 1 385 ? 8.039 31.5 -6.094 1 97.38 385 LYS A C 1
ATOM 3012 O O . LYS A 1 385 ? 9.25 31.312 -6.188 1 97.38 385 LYS A O 1
ATOM 3017 N N . GLY A 1 386 ? 7.445 32.469 -6.664 1 96.69 386 GLY A N 1
ATOM 3018 C CA . GLY A 1 386 ? 8.18 33.531 -7.34 1 96.69 386 GLY A CA 1
ATOM 3019 C C . GLY A 1 386 ? 9.125 34.281 -6.414 1 96.69 386 GLY A C 1
ATOM 3020 O O . GLY A 1 386 ? 10.125 34.844 -6.863 1 96.69 386 GLY A O 1
ATOM 3021 N N . GLN A 1 387 ? 8.766 34.281 -5.133 1 97.75 387 GLN A N 1
ATOM 3022 C CA . GLN A 1 387 ? 9.594 34.938 -4.133 1 97.75 387 GLN A CA 1
ATOM 3023 C C . GLN A 1 387 ? 10.586 33.938 -3.508 1 97.75 387 GLN A C 1
ATOM 3025 O O . GLN A 1 387 ? 11.219 34.25 -2.494 1 97.75 387 GLN A O 1
ATOM 3030 N N . GLY A 1 388 ? 10.648 32.75 -4.039 1 97.88 388 GLY A N 1
ATOM 3031 C CA . GLY A 1 388 ? 11.656 31.781 -3.613 1 97.88 388 GLY A CA 1
ATOM 3032 C C . GLY A 1 388 ? 11.195 30.891 -2.471 1 97.88 388 GLY A C 1
ATOM 3033 O O . GLY A 1 388 ? 12.016 30.359 -1.717 1 97.88 388 GLY A O 1
ATOM 3034 N N . VAL A 1 389 ? 9.922 30.781 -2.266 1 98.62 389 VAL A N 1
ATOM 3035 C CA . VAL A 1 389 ? 9.391 29.922 -1.21 1 98.62 389 VAL A CA 1
ATOM 3036 C C . VAL A 1 389 ? 8.469 28.875 -1.813 1 98.62 389 VAL A C 1
ATOM 3038 O O . VAL A 1 389 ? 7.535 29.219 -2.551 1 98.62 389 VAL A O 1
ATOM 3041 N N . ASN A 1 390 ? 8.805 27.594 -1.578 1 98.38 390 ASN A N 1
ATOM 3042 C CA . ASN A 1 390 ? 7.918 26.5 -1.948 1 98.38 390 ASN A CA 1
ATOM 3043 C C . ASN A 1 390 ? 6.949 26.156 -0.82 1 98.38 390 ASN A C 1
ATOM 3045 O O . ASN A 1 390 ? 7.328 25.5 0.148 1 98.38 390 ASN A O 1
ATOM 3049 N N . ILE A 1 391 ? 5.73 26.656 -0.915 1 98.06 391 ILE A N 1
ATOM 3050 C CA . ILE A 1 391 ? 4.711 26.5 0.119 1 98.06 391 ILE A CA 1
ATOM 3051 C C . ILE A 1 391 ? 3.453 25.875 -0.483 1 98.06 391 ILE A C 1
ATOM 3053 O O . ILE A 1 391 ? 3.209 26 -1.687 1 98.06 391 ILE A O 1
ATOM 3057 N N . GLY A 1 392 ? 2.709 25.094 0.331 1 96.62 392 GLY A N 1
ATOM 3058 C CA . GLY A 1 392 ? 1.552 24.391 -0.193 1 96.62 392 GLY A CA 1
ATOM 3059 C C . GLY A 1 392 ? 0.244 24.844 0.431 1 96.62 392 GLY A C 1
ATOM 3060 O O . GLY A 1 392 ? 0.238 25.656 1.349 1 96.62 392 GLY A O 1
ATOM 3061 N N . GLY A 1 393 ? -0.803 24.359 -0.197 1 96.38 393 GLY A N 1
ATOM 3062 C CA . GLY A 1 393 ? -2.139 24.594 0.33 1 96.38 393 GLY A CA 1
ATOM 3063 C C . GLY A 1 393 ? -2.846 23.312 0.747 1 96.38 393 GLY A C 1
ATOM 3064 O O . GLY A 1 393 ? -2.334 22.219 0.53 1 96.38 393 GLY A O 1
ATOM 3065 N N . SER A 1 394 ? -3.912 23.406 1.405 1 94.75 394 SER A N 1
ATOM 3066 C CA . SER A 1 394 ? -4.805 22.312 1.754 1 94.75 394 SER A CA 1
ATOM 3067 C C . SER A 1 394 ? -6.25 22.781 1.861 1 94.75 394 SER A C 1
ATOM 3069 O O . SER A 1 394 ? -6.508 23.984 2.002 1 94.75 394 SER A O 1
ATOM 3071 N N . GLY A 1 395 ? -7.141 21.828 1.796 1 93.75 395 GLY A N 1
ATOM 3072 C CA . GLY A 1 395 ? -8.539 22.234 1.798 1 93.75 395 GLY A CA 1
ATOM 3073 C C . GLY A 1 395 ? -8.891 23.188 0.68 1 93.75 395 GLY A C 1
ATOM 3074 O O . GLY A 1 395 ? -8.336 23.109 -0.419 1 93.75 395 GLY A O 1
ATOM 3075 N N . GLU A 1 396 ? -9.805 24.016 1.028 1 91.44 396 GLU A N 1
ATOM 3076 C CA . GLU A 1 396 ? -10.297 24.922 0 1 91.44 396 GLU A CA 1
ATOM 3077 C C . GLU A 1 396 ? -9.508 26.234 -0.008 1 91.44 396 GLU A C 1
ATOM 3079 O O . GLU A 1 396 ? -9.242 26.797 -1.071 1 91.44 396 GLU A O 1
ATOM 3084 N N . SER A 1 397 ? -9.039 26.609 1.2 1 95.94 397 SER A N 1
ATOM 3085 C CA . SER A 1 397 ? -8.562 28 1.235 1 95.94 397 SER A CA 1
ATOM 3086 C C . SER A 1 397 ? -7.293 28.125 2.07 1 95.94 397 SER A C 1
ATOM 3088 O O . SER A 1 397 ? -6.73 29.203 2.195 1 95.94 397 SER A O 1
ATOM 3090 N N . ALA A 1 398 ? -6.773 27.047 2.586 1 97.94 398 ALA A N 1
ATOM 3091 C CA . ALA A 1 398 ? -5.707 27.156 3.578 1 97.94 398 ALA A CA 1
ATOM 3092 C C . ALA A 1 398 ? -4.336 27.156 2.912 1 97.94 398 ALA A C 1
ATOM 3094 O O . ALA A 1 398 ? -4.094 26.406 1.962 1 97.94 398 ALA A O 1
ATOM 3095 N N . VAL A 1 399 ? -3.504 28.078 3.346 1 98.5 399 VAL A N 1
ATOM 3096 C CA . VAL A 1 399 ? -2.059 28 3.152 1 98.5 399 VAL A CA 1
ATOM 3097 C C . VAL A 1 399 ? -1.424 27.25 4.32 1 98.5 399 VAL A C 1
ATOM 3099 O O . VAL A 1 399 ? -1.597 27.641 5.48 1 98.5 399 VAL A O 1
ATOM 3102 N N . ARG A 1 400 ? -0.738 26.156 4.051 1 98.06 400 ARG A N 1
ATOM 3103 C CA . ARG A 1 400 ? -0.256 25.328 5.145 1 98.06 400 ARG A CA 1
ATOM 3104 C C . ARG A 1 400 ? 1.269 25.312 5.191 1 98.06 400 ARG A C 1
ATOM 3106 O O . ARG A 1 400 ? 1.927 25.297 4.148 1 98.06 400 ARG A O 1
ATOM 3113 N N . LEU A 1 401 ? 1.808 25.297 6.34 1 98.06 401 LEU A N 1
ATOM 3114 C CA . LEU A 1 401 ? 3.246 25.203 6.562 1 98.06 401 LEU A CA 1
ATOM 3115 C C . LEU A 1 401 ? 3.643 23.797 6.98 1 98.06 401 LEU A C 1
ATOM 3117 O O . LEU A 1 401 ? 3.043 23.219 7.891 1 98.06 401 LEU A O 1
ATOM 3121 N N . ARG A 1 402 ? 4.602 23.203 6.25 1 97.88 402 ARG A N 1
ATOM 3122 C CA . ARG A 1 402 ? 5.156 21.891 6.547 1 97.88 402 ARG A CA 1
ATOM 3123 C C . ARG A 1 402 ? 6.68 21.906 6.496 1 97.88 402 ARG A C 1
ATOM 3125 O O . ARG A 1 402 ? 7.293 21.094 5.805 1 97.88 402 ARG A O 1
ATOM 3132 N N . PRO A 1 403 ? 7.309 22.781 7.23 1 97.69 403 PRO A N 1
ATOM 3133 C CA . PRO A 1 403 ? 8.773 22.781 7.195 1 97.69 403 PRO A CA 1
ATOM 3134 C C . PRO A 1 403 ? 9.375 21.516 7.777 1 97.69 403 PRO A C 1
ATOM 3136 O O . PRO A 1 403 ? 8.68 20.75 8.453 1 97.69 403 PRO A O 1
ATOM 3139 N N . MET A 1 404 ? 10.594 21.297 7.523 1 98.44 404 MET A N 1
ATOM 3140 C CA . MET A 1 404 ? 11.359 20.188 8.102 1 98.44 404 MET A CA 1
ATOM 3141 C C . MET A 1 404 ? 11.734 20.484 9.547 1 98.44 404 MET A C 1
ATOM 3143 O O . MET A 1 404 ? 11.648 21.641 9.992 1 98.44 404 MET A O 1
ATOM 3147 N N . LEU A 1 405 ? 12.148 19.453 10.25 1 98.81 405 LEU A N 1
ATOM 3148 C CA . LEU A 1 405 ? 12.406 19.625 11.672 1 98.81 405 LEU A CA 1
ATOM 3149 C C . LEU A 1 405 ? 13.641 20.484 11.914 1 98.81 405 LEU A C 1
ATOM 3151 O O . LEU A 1 405 ? 13.82 21.031 13 1 98.81 405 LEU A O 1
ATOM 3155 N N . ILE A 1 406 ? 14.43 20.703 10.898 1 98.69 406 ILE A N 1
ATOM 3156 C CA . ILE A 1 406 ? 15.656 21.484 11.031 1 98.69 406 ILE A CA 1
ATOM 3157 C C . ILE A 1 406 ? 15.359 22.969 10.742 1 98.69 406 ILE A C 1
ATOM 3159 O O . ILE A 1 406 ? 16.266 23.797 10.75 1 98.69 406 ILE A O 1
ATOM 3163 N N . PHE A 1 407 ? 14.117 23.297 10.43 1 98.69 407 PHE A N 1
ATOM 3164 C CA . PHE A 1 407 ? 13.672 24.672 10.242 1 98.69 407 PHE A CA 1
ATOM 3165 C C . PHE A 1 407 ? 13.953 25.516 11.484 1 98.69 407 PHE A C 1
ATOM 3167 O O . PHE A 1 407 ? 13.578 25.125 12.594 1 98.69 407 PHE A O 1
ATOM 3174 N N . GLN A 1 408 ? 14.633 26.641 11.305 1 98.44 408 GLN A N 1
ATOM 3175 C CA . GLN A 1 408 ? 15.062 27.469 12.422 1 98.44 408 GLN A CA 1
ATOM 3176 C C . GLN A 1 408 ? 14.5 28.891 12.305 1 98.44 408 GLN A C 1
ATOM 3178 O O . GLN A 1 408 ? 13.82 29.219 11.328 1 98.44 408 GLN A O 1
ATOM 3183 N N . LYS A 1 409 ? 14.852 29.75 13.297 1 98.38 409 LYS A N 1
ATOM 3184 C CA . LYS A 1 409 ? 14.305 31.109 13.391 1 98.38 409 LYS A CA 1
ATOM 3185 C C . LYS A 1 409 ? 14.703 31.938 12.172 1 98.38 409 LYS A C 1
ATOM 3187 O O . LYS A 1 409 ? 13.898 32.719 11.672 1 98.38 409 LYS A O 1
ATOM 3192 N N . HIS A 1 410 ? 15.938 31.734 11.703 1 98.56 410 HIS A N 1
ATOM 3193 C CA . HIS A 1 410 ? 16.359 32.531 10.562 1 98.56 410 HIS A CA 1
ATOM 3194 C C . HIS A 1 410 ? 15.602 32.125 9.297 1 98.56 410 HIS A C 1
ATOM 3196 O O . HIS A 1 410 ? 15.375 32.969 8.422 1 98.56 410 HIS A O 1
ATOM 3202 N N . HIS A 1 411 ? 15.242 30.812 9.141 1 98.75 411 HIS A N 1
ATOM 3203 C CA . HIS A 1 411 ? 14.359 30.406 8.055 1 98.75 411 HIS A CA 1
ATOM 3204 C C . HIS A 1 411 ? 12.984 31.047 8.195 1 98.75 411 HIS A C 1
ATOM 3206 O O . HIS A 1 411 ? 12.383 31.469 7.203 1 98.75 411 HIS A O 1
ATOM 3212 N N . ALA A 1 412 ? 12.492 31.062 9.43 1 98.75 412 ALA A N 1
ATOM 3213 C CA . ALA A 1 412 ? 11.203 31.688 9.711 1 98.75 412 ALA A CA 1
ATOM 3214 C C . ALA A 1 412 ? 11.211 33.156 9.312 1 98.75 412 ALA A C 1
ATOM 3216 O O . ALA A 1 412 ? 10.234 33.656 8.742 1 98.75 412 ALA A O 1
ATOM 3217 N N . ASP A 1 413 ? 12.281 33.844 9.648 1 98.75 413 ASP A N 1
ATOM 3218 C CA . ASP A 1 413 ? 12.414 35.25 9.273 1 98.75 413 ASP A CA 1
ATOM 3219 C C . ASP A 1 413 ? 12.312 35.438 7.762 1 98.75 413 ASP A C 1
ATOM 3221 O O . ASP A 1 413 ? 11.633 36.344 7.281 1 98.75 413 ASP A O 1
ATOM 3225 N N . LEU A 1 414 ? 13.016 34.562 7.059 1 98.62 414 LEU A N 1
ATOM 3226 C CA . LEU A 1 414 ? 12.992 34.625 5.602 1 98.62 414 LEU A CA 1
ATOM 3227 C C . LEU A 1 414 ? 11.586 34.375 5.07 1 98.62 414 LEU A C 1
ATOM 3229 O O . LEU A 1 414 ? 11.133 35.062 4.152 1 98.62 414 LEU A O 1
ATOM 3233 N N . LEU A 1 415 ? 10.922 33.406 5.617 1 98.75 415 LEU A N 1
ATOM 3234 C CA . LEU A 1 415 ? 9.555 33.094 5.211 1 98.75 415 LEU A CA 1
ATOM 3235 C C . LEU A 1 415 ? 8.625 34.281 5.445 1 98.75 415 LEU A C 1
ATOM 3237 O O . LEU A 1 415 ? 7.844 34.625 4.562 1 98.75 415 LEU A O 1
ATOM 3241 N N . LEU A 1 416 ? 8.703 34.875 6.645 1 98.69 416 LEU A N 1
ATOM 3242 C CA . LEU A 1 416 ? 7.84 35.969 7.008 1 98.69 416 LEU A CA 1
ATOM 3243 C C . LEU A 1 416 ? 8.086 37.156 6.086 1 98.69 416 LEU A C 1
ATOM 3245 O O . LEU A 1 416 ? 7.133 37.812 5.648 1 98.69 416 LEU A O 1
ATOM 3249 N N . GLU A 1 417 ? 9.32 37.406 5.816 1 98.62 417 GLU A N 1
ATOM 3250 C CA . GLU A 1 417 ? 9.68 38.5 4.914 1 98.62 417 GLU A CA 1
ATOM 3251 C C . GLU A 1 417 ? 9.094 38.281 3.523 1 98.62 417 GLU A C 1
ATOM 3253 O O . GLU A 1 417 ? 8.531 39.219 2.93 1 98.62 417 GLU A O 1
ATOM 3258 N N . ARG A 1 418 ? 9.258 37.094 2.979 1 98.44 418 ARG A N 1
ATOM 3259 C CA . ARG A 1 418 ? 8.789 36.781 1.635 1 98.44 418 ARG A CA 1
ATOM 3260 C C . ARG A 1 418 ? 7.262 36.812 1.57 1 98.44 418 ARG A C 1
ATOM 3262 O O . ARG A 1 418 ? 6.684 37.25 0.576 1 98.44 418 ARG A O 1
ATOM 3269 N N . LEU A 1 419 ? 6.609 36.281 2.6 1 98.38 419 LEU A N 1
ATOM 3270 C CA . LEU A 1 419 ? 5.152 36.312 2.639 1 98.38 419 LEU A CA 1
ATOM 3271 C C . LEU A 1 419 ? 4.648 37.75 2.672 1 98.38 419 LEU A C 1
ATOM 3273 O O . LEU A 1 419 ? 3.648 38.094 2.027 1 98.38 419 LEU A O 1
ATOM 3277 N N . GLU A 1 420 ? 5.312 38.562 3.441 1 98.38 420 GLU A N 1
ATOM 3278 C CA . GLU A 1 420 ? 4.914 39.969 3.488 1 98.38 420 GLU A CA 1
ATOM 3279 C C . GLU A 1 420 ? 4.988 40.594 2.107 1 98.38 420 GLU A C 1
ATOM 3281 O O . GLU A 1 420 ? 4.102 41.375 1.727 1 98.38 420 GLU A O 1
ATOM 3286 N N . LYS A 1 421 ? 6.016 40.281 1.368 1 98.06 421 LYS A N 1
ATOM 3287 C CA . LYS A 1 421 ? 6.137 40.781 0.002 1 98.06 421 LYS A CA 1
ATOM 3288 C C . LYS A 1 421 ? 4.969 40.312 -0.861 1 98.06 421 LYS A C 1
ATOM 3290 O O . LYS A 1 421 ? 4.465 41.062 -1.698 1 98.06 421 LYS A O 1
ATOM 3295 N N . VAL A 1 422 ? 4.625 39.094 -0.682 1 98 422 VAL A N 1
ATOM 3296 C CA . VAL A 1 422 ? 3.506 38.531 -1.433 1 98 422 VAL A CA 1
ATOM 3297 C C . VAL A 1 422 ? 2.221 39.281 -1.086 1 98 422 VAL A C 1
ATOM 3299 O O . VAL A 1 422 ? 1.432 39.625 -1.973 1 98 422 VAL A O 1
ATOM 3302 N N . PHE A 1 423 ? 2.012 39.562 0.187 1 97.19 423 PHE A N 1
ATOM 3303 C CA . PHE A 1 423 ? 0.786 40.219 0.638 1 97.19 423 PHE A CA 1
ATOM 3304 C C . PHE A 1 423 ? 0.74 41.688 0.176 1 97.19 423 PHE A C 1
ATOM 3306 O O . PHE A 1 423 ? -0.34 42.219 -0.043 1 97.19 423 PHE A O 1
ATOM 3313 N N . GLN A 1 424 ? 1.888 42.281 -0.018 1 95.12 424 GLN A N 1
ATOM 3314 C CA . GLN A 1 424 ? 1.973 43.656 -0.501 1 95.12 424 GLN A CA 1
ATOM 3315 C C . GLN A 1 424 ? 1.674 43.719 -1.996 1 95.12 424 GLN A C 1
ATOM 3317 O O . GLN A 1 424 ? 1.225 44.75 -2.492 1 95.12 424 GLN A O 1
ATOM 3322 N N . SER A 1 425 ? 1.922 42.75 -2.666 1 89.56 425 SER A N 1
ATOM 3323 C CA . SER A 1 425 ? 1.746 42.719 -4.117 1 89.56 425 SER A CA 1
ATOM 3324 C C . SER A 1 425 ? 0.295 42.438 -4.492 1 89.56 425 SER A C 1
ATOM 3326 O O . SER A 1 425 ? -0.107 42.656 -5.637 1 89.56 425 SER A O 1
ATOM 3328 N N . MET B 1 1 ? 10.922 -19.625 9.531 1 91 1 MET B N 1
ATOM 3329 C CA . MET B 1 1 ? 12.367 -19.75 9.711 1 91 1 MET B CA 1
ATOM 3330 C C . MET B 1 1 ? 13.039 -18.375 9.688 1 91 1 MET B C 1
ATOM 3332 O O . MET B 1 1 ? 12.711 -17.531 8.844 1 91 1 MET B O 1
ATOM 3336 N N . MET B 1 2 ? 13.938 -18.125 10.602 1 94.94 2 MET B N 1
ATOM 3337 C CA . MET B 1 2 ? 14.797 -16.953 10.547 1 94.94 2 MET B CA 1
ATOM 3338 C C . MET B 1 2 ? 16 -17.188 9.656 1 94.94 2 MET B C 1
ATOM 3340 O O . MET B 1 2 ? 16.562 -18.281 9.656 1 94.94 2 MET B O 1
ATOM 3344 N N . ALA B 1 3 ? 16.375 -16.125 8.938 1 97.5 3 ALA B N 1
ATOM 3345 C CA . ALA B 1 3 ? 17.453 -16.297 7.969 1 97.5 3 ALA B CA 1
ATOM 3346 C C . ALA B 1 3 ? 18.641 -15.414 8.297 1 97.5 3 ALA B C 1
ATOM 3348 O O . ALA B 1 3 ? 18.5 -14.367 8.938 1 97.5 3 ALA B O 1
ATOM 3349 N N . ASP B 1 4 ? 19.797 -15.859 7.984 1 97.19 4 ASP B N 1
ATOM 3350 C CA . ASP B 1 4 ? 21.031 -15.078 7.969 1 97.19 4 ASP B CA 1
ATOM 3351 C C . ASP B 1 4 ? 21.422 -14.68 6.543 1 97.19 4 ASP B C 1
ATOM 3353 O O . ASP B 1 4 ? 22.125 -15.422 5.855 1 97.19 4 ASP B O 1
ATOM 3357 N N . TYR B 1 5 ? 21.109 -13.531 6.137 1 97.56 5 TYR B N 1
ATOM 3358 C CA . TYR B 1 5 ? 21.297 -13.094 4.758 1 97.56 5 TYR B CA 1
ATOM 3359 C C . TYR B 1 5 ? 22.766 -12.805 4.465 1 97.56 5 TYR B C 1
ATOM 3361 O O . TYR B 1 5 ? 23.188 -12.773 3.305 1 97.56 5 TYR B O 1
ATOM 3369 N N . SER B 1 6 ? 23.547 -12.594 5.52 1 96 6 SER B N 1
ATOM 3370 C CA . SER B 1 6 ? 24.984 -12.398 5.309 1 96 6 SER B CA 1
ATOM 3371 C C . SER B 1 6 ? 25.656 -13.688 4.848 1 96 6 SER B C 1
ATOM 3373 O O . SER B 1 6 ? 26.766 -13.656 4.297 1 96 6 SER B O 1
ATOM 3375 N N . ARG B 1 7 ? 24.938 -14.828 5.062 1 97.12 7 ARG B N 1
ATOM 3376 C CA . ARG B 1 7 ? 25.5 -16.125 4.688 1 97.12 7 ARG B CA 1
ATOM 3377 C C . ARG B 1 7 ? 24.672 -16.781 3.586 1 97.12 7 ARG B C 1
ATOM 3379 O O . ARG B 1 7 ? 24.875 -17.953 3.273 1 97.12 7 ARG B O 1
ATOM 3386 N N . SER B 1 8 ? 23.734 -16.078 3.039 1 98.25 8 SER B N 1
ATOM 3387 C CA . SER B 1 8 ? 22.938 -16.547 1.913 1 98.25 8 SER B CA 1
ATOM 3388 C C . SER B 1 8 ? 23.516 -16.078 0.585 1 98.25 8 SER B C 1
ATOM 3390 O O . SER B 1 8 ? 23.859 -14.906 0.432 1 98.25 8 SER B O 1
ATOM 3392 N N . TYR B 1 9 ? 23.703 -17.031 -0.387 1 98.19 9 TYR B N 1
ATOM 3393 C CA . TYR B 1 9 ? 24.344 -16.688 -1.655 1 98.19 9 TYR B CA 1
ATOM 3394 C C . TYR B 1 9 ? 23.688 -17.438 -2.811 1 98.19 9 TYR B C 1
ATOM 3396 O O . TYR B 1 9 ? 23.344 -18.609 -2.688 1 98.19 9 TYR B O 1
ATOM 3404 N N . GLY B 1 10 ? 23.531 -16.688 -3.926 1 98.12 10 GLY B N 1
ATOM 3405 C CA . GLY B 1 10 ? 22.938 -17.328 -5.082 1 98.12 10 GLY B CA 1
ATOM 3406 C C . GLY B 1 10 ? 21.578 -17.953 -4.785 1 98.12 10 GLY B C 1
ATOM 3407 O O . GLY B 1 10 ? 20.688 -17.281 -4.25 1 98.12 10 GLY B O 1
ATOM 3408 N N . ASN B 1 11 ? 21.469 -19.266 -5.043 1 98.5 11 ASN B N 1
ATOM 3409 C CA . ASN B 1 11 ? 20.203 -19.969 -4.879 1 98.5 11 ASN B CA 1
ATOM 3410 C C . ASN B 1 11 ? 20.047 -20.531 -3.465 1 98.5 11 ASN B C 1
ATOM 3412 O O . ASN B 1 11 ? 19.141 -21.328 -3.203 1 98.5 11 ASN B O 1
ATOM 3416 N N . TYR B 1 12 ? 20.891 -20.078 -2.531 1 98.69 12 TYR B N 1
ATOM 3417 C CA . TYR B 1 12 ? 20.922 -20.734 -1.23 1 98.69 12 TYR B CA 1
ATOM 3418 C C . TYR B 1 12 ? 20.641 -19.75 -0.108 1 98.69 12 TYR B C 1
ATOM 3420 O O . TYR B 1 12 ? 21.156 -18.641 -0.103 1 98.69 12 TYR B O 1
ATOM 3428 N N . ILE B 1 13 ? 19.797 -20.156 0.822 1 98.44 13 ILE B N 1
ATOM 3429 C CA . ILE B 1 13 ? 19.422 -19.359 1.991 1 98.44 13 ILE B CA 1
ATOM 3430 C C . ILE B 1 13 ? 19.969 -20.031 3.254 1 98.44 13 ILE B C 1
ATOM 3432 O O . ILE B 1 13 ? 19.938 -21.25 3.385 1 98.44 13 ILE B O 1
ATOM 3436 N N . ALA B 1 14 ? 20.516 -19.25 4.125 1 98.12 14 ALA B N 1
ATOM 3437 C CA . ALA B 1 14 ? 21.094 -19.75 5.359 1 98.12 14 ALA B CA 1
ATOM 3438 C C . ALA B 1 14 ? 20.219 -19.438 6.562 1 98.12 14 ALA B C 1
ATOM 3440 O O . ALA B 1 14 ? 19.656 -18.344 6.648 1 98.12 14 ALA B O 1
ATOM 3441 N N . ASP B 1 15 ? 20.078 -20.438 7.461 1 97.06 15 ASP B N 1
ATOM 3442 C CA . ASP B 1 15 ? 19.406 -20.156 8.727 1 97.06 15 ASP B CA 1
ATOM 3443 C C . ASP B 1 15 ? 20.406 -19.75 9.805 1 97.06 15 ASP B C 1
ATOM 3445 O O . ASP B 1 15 ? 21.578 -19.547 9.523 1 97.06 15 ASP B O 1
ATOM 3449 N N . LEU B 1 16 ? 19.953 -19.578 11.016 1 96 16 LEU B N 1
ATOM 3450 C CA . LEU B 1 16 ? 20.797 -19.047 12.078 1 96 16 LEU B CA 1
ATOM 3451 C C . LEU B 1 16 ? 21.703 -20.125 12.656 1 96 16 LEU B C 1
ATOM 3453 O O . LEU B 1 16 ? 22.688 -19.812 13.336 1 96 16 LEU B O 1
ATOM 3457 N N . ASP B 1 17 ? 21.375 -21.359 12.438 1 95.5 17 ASP B N 1
ATOM 3458 C CA . ASP B 1 17 ? 22.172 -22.469 12.953 1 95.5 17 ASP B CA 1
ATOM 3459 C C . ASP B 1 17 ? 23.281 -22.859 11.984 1 95.5 17 ASP B C 1
ATOM 3461 O O . ASP B 1 17 ? 24.016 -23.812 12.219 1 95.5 17 ASP B O 1
ATOM 3465 N N . GLY B 1 18 ? 23.359 -22.172 10.883 1 94.19 18 GLY B N 1
ATOM 3466 C CA . GLY B 1 18 ? 24.422 -22.391 9.922 1 94.19 18 GLY B CA 1
ATOM 3467 C C . GLY B 1 18 ? 24.031 -23.344 8.797 1 94.19 18 GLY B C 1
ATOM 3468 O O . GLY B 1 18 ? 24.844 -23.625 7.91 1 94.19 18 GLY B O 1
ATOM 3469 N N . ASN B 1 19 ? 22.844 -23.859 8.812 1 97.06 19 ASN B N 1
ATOM 3470 C CA . ASN B 1 19 ? 22.359 -24.672 7.699 1 97.06 19 ASN B CA 1
ATOM 3471 C C . ASN B 1 19 ? 22.156 -23.828 6.445 1 97.06 19 ASN B C 1
ATOM 3473 O O . ASN B 1 19 ? 21.703 -22.688 6.531 1 97.06 19 ASN B O 1
ATOM 3477 N N . VAL B 1 20 ? 22.562 -24.422 5.336 1 98.12 20 VAL B N 1
ATOM 3478 C CA . VAL B 1 20 ? 22.375 -23.781 4.039 1 98.12 20 VAL B CA 1
ATOM 3479 C C . VAL B 1 20 ? 21.438 -24.641 3.184 1 98.12 20 VAL B C 1
ATOM 3481 O O . VAL B 1 20 ? 21.688 -25.812 2.959 1 98.12 20 VAL B O 1
ATOM 3484 N N . LEU B 1 21 ? 20.375 -24 2.744 1 98.69 21 LEU B N 1
ATOM 3485 C CA . LEU B 1 21 ? 19.344 -24.719 2.004 1 98.69 21 LEU B CA 1
ATOM 3486 C C . LEU B 1 21 ? 19.25 -24.203 0.568 1 98.69 21 LEU B C 1
ATOM 3488 O O . LEU B 1 21 ? 19.344 -23 0.324 1 98.69 21 LEU B O 1
ATOM 3492 N N . LEU B 1 22 ? 19.094 -25.188 -0.392 1 98.81 22 LEU B N 1
ATOM 3493 C CA . LEU B 1 22 ? 18.656 -24.781 -1.723 1 98.81 22 LEU B CA 1
ATOM 3494 C C . LEU B 1 22 ? 17.266 -24.156 -1.668 1 98.81 22 LEU B C 1
ATOM 3496 O O . LEU B 1 22 ? 16.297 -24.797 -1.235 1 98.81 22 LEU B O 1
ATOM 3500 N N . ASP B 1 23 ? 17.203 -22.922 -2.051 1 98.62 23 ASP B N 1
ATOM 3501 C CA . ASP B 1 23 ? 15.961 -22.172 -1.888 1 98.62 23 ASP B CA 1
ATOM 3502 C C . ASP B 1 23 ? 15.164 -22.156 -3.188 1 98.62 23 ASP B C 1
ATOM 3504 O O . ASP B 1 23 ? 15.484 -21.406 -4.109 1 98.62 23 ASP B O 1
ATOM 3508 N N . VAL B 1 24 ? 14.102 -22.891 -3.258 1 98.56 24 VAL B N 1
ATOM 3509 C CA . VAL B 1 24 ? 13.219 -22.891 -4.422 1 98.56 24 VAL B CA 1
ATOM 3510 C C . VAL B 1 24 ? 11.852 -22.312 -4.035 1 98.56 24 VAL B C 1
ATOM 3512 O O . VAL B 1 24 ? 10.844 -22.625 -4.668 1 98.56 24 VAL B O 1
ATOM 3515 N N . TYR B 1 25 ? 11.797 -21.594 -2.936 1 97.5 25 TYR B N 1
ATOM 3516 C CA . TYR B 1 25 ? 10.656 -20.797 -2.514 1 97.5 25 TYR B CA 1
ATOM 3517 C C . TYR B 1 25 ? 10.898 -19.312 -2.783 1 97.5 25 TYR B C 1
ATOM 3519 O O . TYR B 1 25 ? 9.969 -18.578 -3.137 1 97.5 25 TYR B O 1
ATOM 3527 N N . ALA B 1 26 ? 12.148 -18.891 -2.611 1 96.31 26 ALA B N 1
ATOM 3528 C CA . ALA B 1 26 ? 12.711 -17.609 -3.018 1 96.31 26 ALA B CA 1
ATOM 3529 C C . ALA B 1 26 ? 11.914 -16.438 -2.434 1 96.31 26 ALA B C 1
ATOM 3531 O O . ALA B 1 26 ? 11.484 -15.547 -3.164 1 96.31 26 ALA B O 1
ATOM 3532 N N . GLN B 1 27 ? 11.703 -16.438 -1.11 1 95.56 27 GLN B N 1
ATOM 3533 C CA . GLN B 1 27 ? 10.984 -15.359 -0.445 1 95.56 27 GLN B CA 1
ATOM 3534 C C . GLN B 1 27 ? 9.625 -15.125 -1.087 1 95.56 27 GLN B C 1
ATOM 3536 O O . GLN B 1 27 ? 9.297 -14.008 -1.484 1 95.56 27 GLN B O 1
ATOM 3541 N N . ILE B 1 28 ? 8.836 -16.141 -1.257 1 94.19 28 ILE B N 1
ATOM 3542 C CA . ILE B 1 28 ? 7.531 -16.156 -1.907 1 94.19 28 ILE B CA 1
ATOM 3543 C C . ILE B 1 28 ? 7.66 -15.594 -3.324 1 94.19 28 ILE B C 1
ATOM 3545 O O . ILE B 1 28 ? 6.938 -14.672 -3.705 1 94.19 28 ILE B O 1
ATOM 3549 N N . ALA B 1 29 ? 8.555 -16.109 -4.02 1 96.56 29 ALA B N 1
ATOM 3550 C CA . ALA B 1 29 ? 8.766 -15.867 -5.445 1 96.56 29 ALA B CA 1
ATOM 3551 C C . ALA B 1 29 ? 9.242 -14.438 -5.695 1 96.56 29 ALA B C 1
ATOM 3553 O O . ALA B 1 29 ? 8.961 -13.859 -6.75 1 96.56 29 ALA B O 1
ATOM 3554 N N . SER B 1 30 ? 9.992 -13.836 -4.773 1 96.88 30 SER B N 1
ATOM 3555 C CA . SER B 1 30 ? 10.266 -12.414 -4.941 1 96.88 30 SER B CA 1
ATOM 3556 C C . SER B 1 30 ? 11.734 -12.18 -5.285 1 96.88 30 SER B C 1
ATOM 3558 O O . SER B 1 30 ? 12.109 -11.086 -5.715 1 96.88 30 SER B O 1
ATOM 3560 N N . ILE B 1 31 ? 12.625 -13.195 -5.07 1 97.69 31 ILE B N 1
ATOM 3561 C CA . ILE B 1 31 ? 14.039 -13.023 -5.375 1 97.69 31 ILE B CA 1
ATOM 3562 C C . ILE B 1 31 ? 14.305 -13.414 -6.828 1 97.69 31 ILE B C 1
ATOM 3564 O O . ILE B 1 31 ? 14.086 -14.562 -7.215 1 97.69 31 ILE B O 1
ATOM 3568 N N . PRO B 1 32 ? 14.805 -12.461 -7.59 1 98.19 32 PRO B N 1
ATOM 3569 C CA . PRO B 1 32 ? 14.93 -12.766 -9.016 1 98.19 32 PRO B CA 1
ATOM 3570 C C . PRO B 1 32 ? 16.266 -13.406 -9.375 1 98.19 32 PRO B C 1
ATOM 3572 O O . PRO B 1 32 ? 16.297 -14.477 -9.984 1 98.19 32 PRO B O 1
ATOM 3575 N N . VAL B 1 33 ? 17.391 -12.82 -8.875 1 98.62 33 VAL B N 1
ATOM 3576 C CA . VAL B 1 33 ? 18.672 -13.18 -9.477 1 98.62 33 VAL B CA 1
ATOM 3577 C C . VAL B 1 33 ? 19.641 -13.641 -8.398 1 98.62 33 VAL B C 1
ATOM 3579 O O . VAL B 1 33 ? 20.859 -13.578 -8.578 1 98.62 33 VAL B O 1
ATOM 3582 N N . GLY B 1 34 ? 19.141 -14 -7.195 1 98.44 34 GLY B N 1
ATOM 3583 C CA . GLY B 1 34 ? 19.953 -14.641 -6.172 1 98.44 34 GLY B CA 1
ATOM 3584 C C . GLY B 1 34 ? 20.281 -13.727 -5.008 1 98.44 34 GLY B C 1
ATOM 3585 O O . GLY B 1 34 ? 20.312 -12.5 -5.164 1 98.44 34 GLY B O 1
ATOM 3586 N N . TYR B 1 35 ? 20.594 -14.336 -3.834 1 98.5 35 TYR B N 1
ATOM 3587 C CA . TYR B 1 35 ? 21.016 -13.625 -2.633 1 98.5 35 TYR B CA 1
ATOM 3588 C C . TYR B 1 35 ? 22.422 -13.062 -2.799 1 98.5 35 TYR B C 1
ATOM 3590 O O . TYR B 1 35 ? 23.297 -13.719 -3.377 1 98.5 35 TYR B O 1
ATOM 3598 N N . ASN B 1 36 ? 22.578 -11.867 -2.27 1 98.38 36 ASN B N 1
ATOM 3599 C CA . ASN B 1 36 ? 23.859 -11.18 -2.279 1 98.38 36 ASN B CA 1
ATOM 3600 C C . ASN B 1 36 ? 24.453 -11.117 -3.684 1 98.38 36 ASN B C 1
ATOM 3602 O O . ASN B 1 36 ? 25.641 -11.422 -3.877 1 98.38 36 ASN B O 1
ATOM 3606 N N . ASN B 1 37 ? 23.594 -10.828 -4.684 1 98.44 37 ASN B N 1
ATOM 3607 C CA . ASN B 1 37 ? 24.031 -10.68 -6.066 1 98.44 37 ASN B CA 1
ATOM 3608 C C . ASN B 1 37 ? 24.969 -9.492 -6.234 1 98.44 37 ASN B C 1
ATOM 3610 O O . ASN B 1 37 ? 24.625 -8.359 -5.902 1 98.44 37 ASN B O 1
ATOM 3614 N N . PRO B 1 38 ? 26.125 -9.734 -6.793 1 97.88 38 PRO B N 1
ATOM 3615 C CA . PRO B 1 38 ? 27.125 -8.672 -6.852 1 97.88 38 PRO B CA 1
ATOM 3616 C C . PRO B 1 38 ? 26.688 -7.492 -7.711 1 97.88 38 PRO B C 1
ATOM 3618 O O . PRO B 1 38 ? 27.031 -6.344 -7.414 1 97.88 38 PRO B O 1
ATOM 3621 N N . SER B 1 39 ? 26.016 -7.766 -8.797 1 97.69 39 SER B N 1
ATOM 3622 C CA . SER B 1 39 ? 25.531 -6.688 -9.664 1 97.69 39 SER B CA 1
ATOM 3623 C C . SER B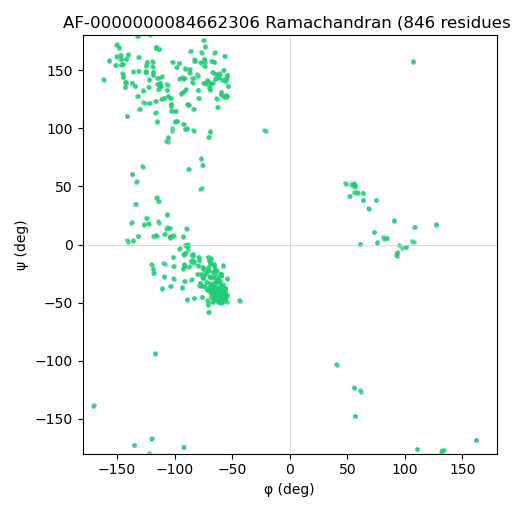 1 39 ? 24.531 -5.805 -8.938 1 97.69 39 SER B C 1
ATOM 3625 O O . SER B 1 39 ? 24.547 -4.582 -9.086 1 97.69 39 SER B O 1
ATOM 3627 N N . LEU B 1 40 ? 23.672 -6.414 -8.188 1 98.56 40 LEU B N 1
ATOM 3628 C CA . LEU B 1 40 ? 22.688 -5.645 -7.422 1 98.56 40 LEU B CA 1
ATOM 3629 C C . LEU B 1 40 ? 23.359 -4.871 -6.297 1 98.56 40 LEU B C 1
ATOM 3631 O O . LEU B 1 40 ? 22.938 -3.771 -5.945 1 98.56 40 LEU B O 1
ATOM 3635 N N . LEU B 1 41 ? 24.375 -5.488 -5.703 1 98.44 41 LEU B N 1
ATOM 3636 C CA . LEU B 1 41 ? 25.141 -4.805 -4.66 1 98.44 41 LEU B CA 1
ATOM 3637 C C . LEU B 1 41 ? 25.766 -3.52 -5.199 1 98.44 41 LEU B C 1
ATOM 3639 O O . LEU B 1 41 ? 25.766 -2.492 -4.52 1 98.44 41 LEU B O 1
ATOM 3643 N N . LEU B 1 42 ? 26.312 -3.578 -6.391 1 98.25 42 LEU B N 1
ATOM 3644 C CA . LEU B 1 42 ? 26.891 -2.4 -7.023 1 98.25 42 LEU B CA 1
ATOM 3645 C C . LEU B 1 42 ? 25.844 -1.309 -7.211 1 98.25 42 LEU B C 1
ATOM 3647 O O . LEU B 1 42 ? 26.109 -0.135 -6.941 1 98.25 42 LEU B O 1
ATOM 3651 N N . ALA B 1 43 ? 24.656 -1.662 -7.684 1 98.19 43 ALA B N 1
ATOM 3652 C CA . ALA B 1 43 ? 23.562 -0.706 -7.875 1 98.19 43 ALA B CA 1
ATOM 3653 C C . ALA B 1 43 ? 23.109 -0.115 -6.539 1 98.19 43 ALA B C 1
ATOM 3655 O O . ALA B 1 43 ? 22.891 1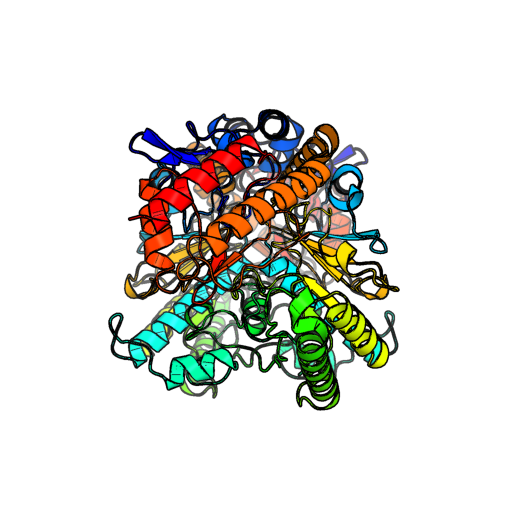.094 -6.434 1 98.19 43 ALA B O 1
ATOM 3656 N N . ALA B 1 44 ? 23.016 -0.955 -5.508 1 98.38 44 ALA B N 1
ATOM 3657 C CA . ALA B 1 44 ? 22.5 -0.561 -4.203 1 98.38 44 ALA B CA 1
ATOM 3658 C C . ALA B 1 44 ? 23.469 0.356 -3.477 1 98.38 44 ALA B C 1
ATOM 3660 O O . ALA B 1 44 ? 23.078 1.108 -2.58 1 98.38 44 ALA B O 1
ATOM 3661 N N . SER B 1 45 ? 24.734 0.283 -3.863 1 98.12 45 SER B N 1
ATOM 3662 C CA . SER B 1 45 ? 25.766 1.066 -3.189 1 98.12 45 SER B CA 1
ATOM 3663 C C . SER B 1 45 ? 26.125 2.311 -3.994 1 98.12 45 SER B C 1
ATOM 3665 O O . SER B 1 45 ? 27.094 3.004 -3.672 1 98.12 45 SER B O 1
ATOM 3667 N N . SER B 1 46 ? 25.438 2.637 -5.059 1 97.94 46 SER B N 1
ATOM 3668 C CA . SER B 1 46 ? 25.734 3.762 -5.934 1 97.94 46 SER B CA 1
ATOM 3669 C C . SER B 1 46 ? 25.297 5.082 -5.316 1 97.94 46 SER B C 1
ATOM 3671 O O . SER B 1 46 ? 24.406 5.109 -4.457 1 97.94 46 SER B O 1
ATOM 3673 N N . PRO B 1 47 ? 25.922 6.211 -5.75 1 97 47 PRO B N 1
ATOM 3674 C CA . PRO B 1 47 ? 25.469 7.527 -5.297 1 97 47 PRO B CA 1
ATOM 3675 C C . PRO B 1 47 ? 24.016 7.816 -5.688 1 97 47 PRO B C 1
ATOM 3677 O O . PRO B 1 47 ? 23.297 8.469 -4.934 1 97 47 PRO B O 1
ATOM 3680 N N . GLU B 1 48 ? 23.609 7.328 -6.805 1 96.62 48 GLU B N 1
ATOM 3681 C CA . GLU B 1 48 ? 22.234 7.516 -7.258 1 96.62 48 GLU B CA 1
ATOM 3682 C C . GLU B 1 48 ? 21.25 6.844 -6.309 1 96.62 48 GLU B C 1
ATOM 3684 O O . GLU B 1 48 ? 20.203 7.406 -6 1 96.62 48 GLU B O 1
ATOM 3689 N N . MET B 1 49 ? 21.609 5.645 -5.887 1 98.12 49 MET B N 1
ATOM 3690 C CA . MET B 1 49 ? 20.781 4.91 -4.941 1 98.12 49 MET B CA 1
ATOM 3691 C C . MET B 1 49 ? 20.672 5.652 -3.613 1 98.12 49 MET B C 1
ATOM 3693 O O . MET B 1 49 ? 19.578 5.82 -3.072 1 98.12 49 MET B O 1
ATOM 3697 N N . ALA B 1 50 ? 21.844 6.082 -3.104 1 98.12 50 ALA B N 1
ATOM 3698 C CA . ALA B 1 50 ? 21.859 6.809 -1.837 1 98.12 50 ALA B CA 1
ATOM 3699 C C . ALA B 1 50 ? 21 8.062 -1.911 1 98.12 50 ALA B C 1
ATOM 3701 O O . ALA B 1 50 ? 20.25 8.367 -0.981 1 98.12 50 ALA B O 1
ATOM 3702 N N . SER B 1 51 ? 21.125 8.812 -3.016 1 97.5 51 SER B N 1
ATOM 3703 C CA . SER B 1 51 ? 20.312 10.016 -3.221 1 97.5 51 SER B CA 1
ATOM 3704 C C . SER B 1 51 ? 18.828 9.688 -3.248 1 97.5 51 SER B C 1
ATOM 3706 O O . SER B 1 51 ? 18.016 10.414 -2.662 1 97.5 51 SER B O 1
ATOM 3708 N N . ALA B 1 52 ? 18.484 8.609 -3.947 1 97.31 52 ALA B N 1
ATOM 3709 C CA . ALA B 1 52 ? 17.094 8.195 -4.059 1 97.31 52 ALA B CA 1
ATOM 3710 C C . ALA B 1 52 ? 16.516 7.832 -2.691 1 97.31 52 ALA B C 1
ATOM 3712 O O . ALA B 1 52 ? 15.328 8.062 -2.426 1 97.31 52 ALA B O 1
ATOM 3713 N N . ILE B 1 53 ? 17.375 7.312 -1.818 1 97.88 53 ILE B N 1
ATOM 3714 C CA . ILE B 1 53 ? 16.938 6.867 -0.5 1 97.88 53 ILE B CA 1
ATOM 3715 C C . ILE B 1 53 ? 16.719 8.078 0.406 1 97.88 53 ILE B C 1
ATOM 3717 O O . ILE B 1 53 ? 15.664 8.195 1.048 1 97.88 53 ILE B O 1
ATOM 3721 N N . ILE B 1 54 ? 17.609 9.055 0.443 1 97.81 54 ILE B N 1
ATOM 3722 C CA . ILE B 1 54 ? 17.609 10.039 1.521 1 97.81 54 ILE B CA 1
ATOM 3723 C C . ILE B 1 54 ? 16.781 11.258 1.111 1 97.81 54 ILE B C 1
ATOM 3725 O O . ILE B 1 54 ? 16.391 12.055 1.96 1 97.81 54 ILE B O 1
ATOM 3729 N N . ASN B 1 55 ? 16.547 11.469 -0.282 1 97.25 55 ASN B N 1
ATOM 3730 C CA . ASN B 1 55 ? 15.766 12.602 -0.769 1 97.25 55 ASN B CA 1
ATOM 3731 C C . ASN B 1 55 ? 14.391 12.156 -1.272 1 97.25 55 ASN B C 1
ATOM 3733 O O . ASN B 1 55 ? 13.695 12.922 -1.939 1 97.25 55 ASN B O 1
ATOM 3737 N N . ARG B 1 56 ? 13.906 11.039 -1.053 1 94.75 56 ARG B N 1
ATOM 3738 C CA . ARG B 1 56 ? 12.695 10.359 -1.508 1 94.75 56 ARG B CA 1
ATOM 3739 C C . ARG B 1 56 ? 11.656 11.359 -2.004 1 94.75 56 ARG B C 1
ATOM 3741 O O . ARG B 1 56 ? 10.852 11.867 -1.222 1 94.75 56 ARG B O 1
ATOM 3748 N N . PRO B 1 57 ? 11.547 11.594 -3.252 1 94.69 57 PRO B N 1
ATOM 3749 C CA . PRO B 1 57 ? 10.641 12.594 -3.809 1 94.69 57 PRO B CA 1
ATOM 3750 C C . PRO B 1 57 ? 9.172 12.18 -3.715 1 94.69 57 PRO B C 1
ATOM 3752 O O . PRO B 1 57 ? 8.852 11.008 -3.887 1 94.69 57 PRO B O 1
ATOM 3755 N N . ALA B 1 58 ? 8.289 13.125 -3.402 1 96 58 ALA B N 1
ATOM 3756 C CA . ALA B 1 58 ? 6.887 12.977 -3.783 1 96 58 ALA B CA 1
ATOM 3757 C C . ALA B 1 58 ? 6.711 13.102 -5.293 1 96 58 ALA B C 1
ATOM 3759 O O . ALA B 1 58 ? 6.473 14.203 -5.809 1 96 58 ALA B O 1
ATOM 3760 N N . LEU B 1 59 ? 6.652 12.039 -6.004 1 95.25 59 LEU B N 1
ATOM 3761 C CA . LEU B 1 59 ? 6.883 11.969 -7.445 1 95.25 59 LEU B CA 1
ATOM 3762 C C . LEU B 1 59 ? 5.762 12.664 -8.203 1 95.25 59 LEU B C 1
ATOM 3764 O O . LEU B 1 59 ? 5.977 13.172 -9.312 1 95.25 59 LEU B O 1
ATOM 3768 N N . GLY B 1 60 ? 4.617 12.688 -7.625 1 93.31 60 GLY B N 1
ATOM 3769 C CA . GLY B 1 60 ? 3.508 13.352 -8.297 1 93.31 60 GLY B CA 1
ATOM 3770 C C . GLY B 1 60 ? 3.623 14.859 -8.297 1 93.31 60 GLY B C 1
ATOM 3771 O O . GLY B 1 60 ? 3.064 15.531 -9.172 1 93.31 60 GLY B O 1
ATOM 3772 N N . ASN B 1 61 ? 4.379 15.383 -7.324 1 94.75 61 ASN B N 1
ATOM 3773 C CA . ASN B 1 61 ? 4.492 16.828 -7.172 1 94.75 61 ASN B CA 1
ATOM 3774 C C . ASN B 1 61 ? 5.887 17.328 -7.539 1 94.75 61 ASN B C 1
ATOM 3776 O O . ASN B 1 61 ? 6.031 18.406 -8.133 1 94.75 61 ASN B O 1
ATOM 3780 N N . PHE B 1 62 ? 6.867 16.516 -7.148 1 96.31 62 PHE B N 1
ATOM 3781 C CA . PHE B 1 62 ? 8.242 16.969 -7.301 1 96.31 62 PHE B CA 1
ATOM 3782 C C . PHE B 1 62 ? 9.125 15.852 -7.84 1 96.31 62 PHE B C 1
ATOM 3784 O O . PHE B 1 62 ? 10.148 15.508 -7.234 1 96.31 62 PHE B O 1
ATOM 3791 N N . PRO B 1 63 ? 8.836 15.367 -8.984 1 95.81 63 PRO B N 1
ATOM 3792 C CA . PRO B 1 63 ? 9.703 14.32 -9.516 1 95.81 63 PRO B CA 1
ATOM 3793 C C . PRO B 1 63 ? 11.125 14.812 -9.797 1 95.81 63 PRO B C 1
ATOM 3795 O O . PRO B 1 63 ? 11.32 15.992 -10.109 1 95.81 63 PRO B O 1
ATOM 3798 N N . GLN B 1 64 ? 12.039 13.953 -9.625 1 95.94 64 GLN B N 1
ATOM 3799 C CA . GLN B 1 64 ? 13.414 14.297 -9.977 1 95.94 64 GLN B CA 1
ATOM 3800 C C . GLN B 1 64 ? 13.578 14.453 -11.484 1 95.94 64 GLN B C 1
ATOM 3802 O O . GLN B 1 64 ? 12.82 13.859 -12.258 1 95.94 64 GLN B O 1
ATOM 3807 N N . HIS B 1 65 ? 14.602 15.172 -11.906 1 94.25 65 HIS B N 1
ATOM 3808 C CA . HIS B 1 65 ? 14.836 15.531 -13.297 1 94.25 65 HIS B CA 1
ATOM 3809 C C . HIS B 1 65 ? 15.062 14.297 -14.164 1 94.25 65 HIS B C 1
ATOM 3811 O O . HIS B 1 65 ? 14.758 14.305 -15.352 1 94.25 65 HIS B O 1
ATOM 3817 N N . ASP B 1 66 ? 15.562 13.273 -13.633 1 95.12 66 ASP B N 1
ATOM 3818 C CA . ASP B 1 66 ? 15.938 12.102 -14.422 1 95.12 66 ASP B CA 1
ATOM 3819 C C . ASP B 1 66 ? 14.93 10.969 -14.227 1 95.12 66 ASP B C 1
ATOM 3821 O O . ASP B 1 66 ? 15.219 9.812 -14.555 1 95.12 66 ASP B O 1
ATOM 3825 N N . TRP B 1 67 ? 13.797 11.297 -13.664 1 96.44 67 TRP B N 1
ATOM 3826 C CA . TRP B 1 67 ? 12.797 10.273 -13.367 1 96.44 67 TRP B CA 1
ATOM 3827 C C . TRP B 1 67 ? 12.359 9.562 -14.648 1 96.44 67 TRP B C 1
ATOM 3829 O O . TRP B 1 67 ? 12.273 8.336 -14.68 1 96.44 67 TRP B O 1
ATOM 3839 N N . ALA B 1 68 ? 12.102 10.273 -15.742 1 96.56 68 ALA B N 1
ATOM 3840 C CA . ALA B 1 68 ? 11.711 9.672 -17.016 1 96.56 68 ALA B CA 1
ATOM 3841 C C . ALA B 1 68 ? 12.773 8.711 -17.516 1 96.56 68 ALA B C 1
ATOM 3843 O O . ALA B 1 68 ? 12.461 7.625 -18.016 1 96.56 68 ALA B O 1
ATOM 3844 N N . ASP B 1 69 ? 13.992 9.102 -17.391 1 97.44 69 ASP B N 1
ATOM 3845 C CA . ASP B 1 69 ? 15.102 8.273 -17.844 1 97.44 69 ASP B CA 1
ATOM 3846 C C . ASP B 1 69 ? 15.195 6.984 -17.016 1 97.44 69 ASP B C 1
ATOM 3848 O O . ASP B 1 69 ? 15.461 5.914 -17.562 1 97.44 69 ASP B O 1
ATOM 3852 N N . ILE B 1 70 ? 14.992 7.129 -15.727 1 97.19 70 ILE B N 1
ATOM 3853 C CA . ILE B 1 70 ? 15.023 5.973 -14.844 1 97.19 70 ILE B CA 1
ATOM 3854 C C . ILE B 1 70 ? 13.945 4.973 -15.258 1 97.19 70 ILE B C 1
ATOM 3856 O O . ILE B 1 70 ? 14.203 3.771 -15.352 1 97.19 70 ILE B O 1
ATOM 3860 N N . LEU B 1 71 ? 12.75 5.48 -15.578 1 98.06 71 LEU B N 1
ATOM 3861 C CA . LEU B 1 71 ? 11.648 4.613 -16 1 98.06 71 LEU B CA 1
ATOM 3862 C C . LEU B 1 71 ? 11.938 3.998 -17.359 1 98.06 71 LEU B C 1
ATOM 3864 O O . LEU B 1 71 ? 11.734 2.799 -17.562 1 98.06 71 LEU B O 1
ATOM 3868 N N . GLU B 1 72 ? 12.414 4.75 -18.312 1 98.38 72 GLU B N 1
ATOM 3869 C CA . GLU B 1 72 ? 12.617 4.312 -19.688 1 98.38 72 GLU B CA 1
ATOM 3870 C C . GLU B 1 72 ? 13.742 3.281 -19.781 1 98.38 72 GLU B C 1
ATOM 3872 O O . GLU B 1 72 ? 13.641 2.314 -20.531 1 98.38 72 GLU B O 1
ATOM 3877 N N . SER B 1 73 ? 14.812 3.455 -19 1 98.12 73 SER B N 1
ATOM 3878 C CA . SER B 1 73 ? 15.969 2.564 -19.062 1 98.12 73 SER B CA 1
ATOM 3879 C C . SER B 1 73 ? 15.75 1.317 -18.203 1 98.12 73 SER B C 1
ATOM 3881 O O . SER B 1 73 ? 16.5 0.341 -18.328 1 98.12 73 SER B O 1
ATOM 3883 N N . GLY B 1 74 ? 14.773 1.384 -17.375 1 98.25 74 GLY B N 1
ATOM 3884 C CA . GLY B 1 74 ? 14.445 0.262 -16.516 1 98.25 74 GLY B CA 1
ATOM 3885 C C . GLY B 1 74 ? 13.062 -0.318 -16.781 1 98.25 74 GLY B C 1
ATOM 3886 O O . GLY B 1 74 ? 12.875 -1.04 -17.766 1 98.25 74 GLY B O 1
ATOM 3887 N N . ILE B 1 75 ? 12.062 0.128 -16.062 1 98.69 75 ILE B N 1
ATOM 3888 C CA . ILE B 1 75 ? 10.727 -0.447 -16 1 98.69 75 ILE B CA 1
ATOM 3889 C C . ILE B 1 75 ? 10.125 -0.516 -17.406 1 98.69 75 ILE B C 1
ATOM 3891 O O . ILE B 1 75 ? 9.547 -1.533 -17.797 1 98.69 75 ILE B O 1
ATOM 3895 N N . LEU B 1 76 ? 10.266 0.469 -18.203 1 98.81 76 LEU B N 1
ATOM 3896 C CA . LEU B 1 76 ? 9.602 0.542 -19.5 1 98.81 76 LEU B CA 1
ATOM 3897 C C . LEU B 1 76 ? 10.398 -0.218 -20.562 1 98.81 76 LEU B C 1
ATOM 3899 O O . LEU B 1 76 ? 9.883 -0.511 -21.641 1 98.81 76 LEU B O 1
ATOM 3903 N N . SER B 1 77 ? 11.656 -0.542 -20.281 1 98.75 77 SER B N 1
ATOM 3904 C CA . SER B 1 77 ? 12.484 -1.258 -21.25 1 98.75 77 SER B CA 1
ATOM 3905 C C . SER B 1 77 ? 12 -2.689 -21.438 1 98.75 77 SER B C 1
ATOM 3907 O O . SER B 1 77 ? 12.359 -3.344 -22.422 1 98.75 77 SER B O 1
ATOM 3909 N N . VAL B 1 78 ? 11.18 -3.145 -20.531 1 98.75 78 VAL B N 1
ATOM 3910 C CA . VAL B 1 78 ? 10.688 -4.516 -20.625 1 98.75 78 VAL B CA 1
ATOM 3911 C C . VAL B 1 78 ? 9.164 -4.523 -20.625 1 98.75 78 VAL B C 1
ATOM 3913 O O . VAL B 1 78 ? 8.539 -5.496 -20.203 1 98.75 78 VAL B O 1
ATOM 3916 N N . ALA B 1 79 ? 8.555 -3.445 -21 1 98.81 79 ALA B N 1
ATOM 3917 C CA . ALA B 1 79 ? 7.098 -3.346 -21.047 1 98.81 79 ALA B CA 1
ATOM 3918 C C . ALA B 1 79 ? 6.5 -4.441 -21.922 1 98.81 79 ALA B C 1
ATOM 3920 O O . ALA B 1 79 ? 7.062 -4.785 -22.969 1 98.81 79 ALA B O 1
ATOM 3921 N N . PRO B 1 80 ? 5.316 -5.027 -21.469 1 98.56 80 PRO B N 1
ATOM 3922 C CA . PRO B 1 80 ? 4.645 -5.977 -22.359 1 98.56 80 PRO B CA 1
ATOM 3923 C C . PRO B 1 80 ? 4.293 -5.367 -23.703 1 98.56 80 PRO B C 1
ATOM 3925 O O . PRO B 1 80 ? 4.02 -4.168 -23.797 1 98.56 80 PRO B O 1
ATOM 3928 N N . LYS B 1 81 ? 4.289 -6.25 -24.703 1 96.94 81 LYS B N 1
ATOM 3929 C CA . LYS B 1 81 ? 3.957 -5.797 -26.062 1 96.94 81 LYS B CA 1
ATOM 3930 C C . LYS B 1 81 ? 2.607 -5.082 -26.078 1 96.94 81 LYS B C 1
ATOM 3932 O O . LYS B 1 81 ? 1.62 -5.594 -25.547 1 96.94 81 LYS B O 1
ATOM 3937 N N . GLY B 1 82 ? 2.615 -3.928 -26.609 1 97.5 82 GLY B N 1
ATOM 3938 C CA . GLY B 1 82 ? 1.381 -3.172 -26.766 1 97.5 82 GLY B CA 1
ATOM 3939 C C . GLY B 1 82 ? 1.112 -2.236 -25.594 1 97.5 82 GLY B C 1
ATOM 3940 O O . GLY B 1 82 ? 0.175 -1.437 -25.641 1 97.5 82 GLY B O 1
ATOM 3941 N N . LEU B 1 83 ? 1.914 -2.326 -24.578 1 98.62 83 LEU B N 1
ATOM 3942 C CA . LEU B 1 83 ? 1.787 -1.466 -23.406 1 98.62 83 LEU B CA 1
ATOM 3943 C C . LEU B 1 83 ? 3.021 -0.587 -23.234 1 98.62 83 LEU B C 1
ATOM 3945 O O . LEU B 1 83 ? 4.113 -1.087 -22.953 1 98.62 83 LEU B O 1
ATOM 3949 N N . ASN B 1 84 ? 2.863 0.771 -23.406 1 98.19 84 ASN B N 1
ATOM 3950 C CA . ASN B 1 84 ? 4.039 1.634 -23.453 1 98.19 84 ASN B CA 1
ATOM 3951 C C . ASN B 1 84 ? 4.027 2.648 -22.312 1 98.19 84 ASN B C 1
ATOM 3953 O O . ASN B 1 84 ? 4.797 3.611 -22.312 1 98.19 84 ASN B O 1
ATOM 3957 N N . GLN B 1 85 ? 3.074 2.475 -21.438 1 98.5 85 GLN B N 1
ATOM 3958 C CA . GLN B 1 85 ? 2.984 3.355 -20.281 1 98.5 85 GLN B CA 1
ATOM 3959 C C . GLN B 1 85 ? 2.996 2.559 -18.969 1 98.5 85 GLN B C 1
ATOM 3961 O O . GLN B 1 85 ? 2.709 1.359 -18.969 1 98.5 85 GLN B O 1
ATOM 3966 N N . VAL B 1 86 ? 3.404 3.27 -17.891 1 98.62 86 VAL B N 1
ATOM 3967 C CA . VAL B 1 86 ? 3.445 2.59 -16.609 1 98.62 86 VAL B CA 1
ATOM 3968 C C . VAL B 1 86 ? 3.01 3.553 -15.5 1 98.62 86 VAL B C 1
ATOM 3970 O O . VAL B 1 86 ? 3.324 4.742 -15.547 1 98.62 86 VAL B O 1
ATOM 3973 N N . PHE B 1 87 ? 2.164 3.107 -14.594 1 98.19 87 PHE B N 1
ATOM 3974 C CA . PHE B 1 87 ? 1.932 3.721 -13.289 1 98.19 87 PHE B CA 1
ATOM 3975 C C . PHE B 1 87 ? 2.627 2.93 -12.188 1 98.19 87 PHE B C 1
ATOM 3977 O O . PHE B 1 87 ? 2.33 1.752 -11.984 1 98.19 87 PHE B O 1
ATOM 3984 N N . THR B 1 88 ? 3.531 3.549 -11.453 1 97.69 88 THR B N 1
ATOM 3985 C CA . THR B 1 88 ? 4.336 2.836 -10.469 1 97.69 88 THR B CA 1
ATOM 3986 C C . THR B 1 88 ? 3.607 2.768 -9.125 1 97.69 88 THR B C 1
ATOM 3988 O O . THR B 1 88 ? 2.791 3.637 -8.812 1 97.69 88 THR B O 1
ATOM 3991 N N . ALA B 1 89 ? 3.824 1.702 -8.391 1 96.69 89 ALA B N 1
ATOM 3992 C CA . ALA B 1 89 ? 3.246 1.438 -7.07 1 96.69 89 ALA B CA 1
ATOM 3993 C C . ALA B 1 89 ? 4.305 0.923 -6.102 1 96.69 89 ALA B C 1
ATOM 3995 O O . ALA B 1 89 ? 5.5 0.942 -6.406 1 96.69 89 ALA B O 1
ATOM 3996 N N . GLN B 1 90 ? 3.875 0.498 -4.926 1 93.88 90 GLN B N 1
ATOM 3997 C CA . GLN B 1 90 ? 4.824 0.08 -3.898 1 93.88 90 GLN B CA 1
ATOM 3998 C C . GLN B 1 90 ? 4.781 -1.432 -3.691 1 93.88 90 GLN B C 1
ATOM 4000 O O . GLN B 1 90 ? 5.77 -2.035 -3.268 1 93.88 90 GLN B O 1
ATOM 4005 N N . ALA B 1 91 ? 3.693 -2.012 -3.941 1 95.75 91 ALA B N 1
ATOM 4006 C CA . ALA B 1 91 ? 3.518 -3.451 -3.76 1 95.75 91 ALA B CA 1
ATOM 4007 C C . ALA B 1 91 ? 2.533 -4.016 -4.781 1 95.75 91 ALA B C 1
ATOM 4009 O O . ALA B 1 91 ? 1.875 -3.262 -5.5 1 95.75 91 ALA B O 1
ATOM 4010 N N . GLY B 1 92 ? 2.486 -5.332 -4.824 1 97.44 92 GLY B N 1
ATOM 4011 C CA . GLY B 1 92 ? 1.556 -5.969 -5.742 1 97.44 92 GLY B CA 1
ATOM 4012 C C . GLY B 1 92 ? 0.105 -5.633 -5.449 1 97.44 92 GLY B C 1
ATOM 4013 O O . GLY B 1 92 ? -0.688 -5.422 -6.367 1 97.44 92 GLY B O 1
ATOM 4014 N N . SER B 1 93 ? -0.275 -5.59 -4.148 1 97.44 93 SER B N 1
ATOM 4015 C CA . SER B 1 93 ? -1.647 -5.281 -3.758 1 97.44 93 SER B CA 1
ATOM 4016 C C . SER B 1 93 ? -2.055 -3.887 -4.215 1 97.44 93 SER B C 1
ATOM 4018 O O . SER B 1 93 ? -3.15 -3.695 -4.746 1 97.44 93 SER B O 1
ATOM 4020 N N . ASP B 1 94 ? -1.242 -2.918 -3.99 1 96.25 94 ASP B N 1
ATOM 4021 C CA . ASP B 1 94 ? -1.647 -1.573 -4.387 1 96.25 94 ASP B CA 1
ATOM 4022 C C . ASP B 1 94 ? -1.533 -1.386 -5.895 1 96.25 94 ASP B C 1
ATOM 4024 O O . ASP B 1 94 ? -2.25 -0.571 -6.48 1 96.25 94 ASP B O 1
ATOM 4028 N N . ALA B 1 95 ? -0.597 -2.123 -6.555 1 98.12 95 ALA B N 1
ATOM 4029 C CA . ALA B 1 95 ? -0.591 -2.109 -8.016 1 98.12 95 ALA B CA 1
ATOM 4030 C C . ALA B 1 95 ? -1.938 -2.557 -8.57 1 98.12 95 ALA B C 1
ATOM 4032 O O . ALA B 1 95 ? -2.48 -1.925 -9.484 1 98.12 95 ALA B O 1
ATOM 4033 N N . ASN B 1 96 ? -2.465 -3.645 -8.023 1 98.81 96 ASN B N 1
ATOM 4034 C CA . ASN B 1 96 ? -3.775 -4.125 -8.445 1 98.81 96 ASN B CA 1
ATOM 4035 C C . ASN B 1 96 ? -4.871 -3.105 -8.141 1 98.81 96 ASN B C 1
ATOM 4037 O O . ASN B 1 96 ? -5.73 -2.838 -8.977 1 98.81 96 ASN B O 1
ATOM 4041 N N . GLU B 1 97 ? -4.855 -2.523 -7.012 1 98.44 97 GLU B N 1
ATOM 4042 C CA . GLU B 1 97 ? -5.902 -1.571 -6.652 1 98.44 97 GLU B CA 1
ATOM 4043 C C . GLU B 1 97 ? -5.836 -0.323 -7.527 1 98.44 97 GLU B C 1
ATOM 4045 O O . GLU B 1 97 ? -6.871 0.269 -7.848 1 98.44 97 GLU B O 1
ATOM 4050 N N . LEU B 1 98 ? -4.629 0.095 -7.84 1 98.12 98 LEU B N 1
ATOM 4051 C CA . LEU B 1 98 ? -4.488 1.225 -8.75 1 98.12 98 LEU B CA 1
ATOM 4052 C C . LEU B 1 98 ? -5.047 0.886 -10.125 1 98.12 98 LEU B C 1
ATOM 4054 O O . LEU B 1 98 ? -5.676 1.729 -10.773 1 98.12 98 LEU B O 1
ATOM 4058 N N . ALA B 1 99 ? -4.762 -0.307 -10.562 1 98.88 99 ALA B N 1
ATOM 4059 C CA . ALA B 1 99 ? -5.336 -0.749 -11.836 1 98.88 99 ALA B CA 1
ATOM 4060 C C . ALA B 1 99 ? -6.859 -0.775 -11.766 1 98.88 99 ALA B C 1
ATOM 4062 O O . ALA B 1 99 ? -7.539 -0.384 -12.719 1 98.88 99 ALA B O 1
ATOM 4063 N N . TYR B 1 100 ? -7.441 -1.276 -10.617 1 98.94 100 TYR B N 1
ATOM 4064 C CA . TYR B 1 100 ? -8.883 -1.27 -10.43 1 98.94 100 TYR B CA 1
ATOM 4065 C C . TYR B 1 100 ? -9.438 0.147 -10.508 1 98.94 100 TYR B C 1
ATOM 4067 O O . TYR B 1 100 ? -10.453 0.387 -11.18 1 98.94 100 TYR B O 1
ATOM 4075 N N . LYS B 1 101 ? -8.828 1.06 -9.836 1 98.62 101 LYS B N 1
ATOM 4076 C CA . LYS B 1 101 ? -9.273 2.451 -9.852 1 98.62 101 LYS B CA 1
ATOM 4077 C C . LYS B 1 101 ? -9.258 3.018 -11.273 1 98.62 101 LYS B C 1
ATOM 4079 O O . LYS B 1 101 ? -10.188 3.725 -11.672 1 98.62 101 LYS B O 1
ATOM 4084 N N . ALA B 1 102 ? -8.156 2.738 -11.984 1 98.5 102 ALA B N 1
ATOM 4085 C CA . ALA B 1 102 ? -8.078 3.186 -13.375 1 98.5 102 ALA B CA 1
ATOM 4086 C C . ALA B 1 102 ? -9.25 2.654 -14.188 1 98.5 102 ALA B C 1
ATOM 4088 O O . ALA B 1 102 ? -9.812 3.371 -15.016 1 98.5 102 ALA B O 1
ATOM 4089 N N . ALA B 1 103 ? -9.594 1.431 -13.945 1 98.81 103 ALA B N 1
ATOM 4090 C CA . ALA B 1 103 ? -10.703 0.811 -14.672 1 98.81 103 ALA B CA 1
ATOM 4091 C C . ALA B 1 103 ? -12.023 1.516 -14.367 1 98.81 103 ALA B C 1
ATOM 4093 O O . ALA B 1 103 ? -12.805 1.804 -15.281 1 98.81 103 ALA B O 1
ATOM 4094 N N . PHE B 1 104 ? -12.281 1.77 -13.125 1 98.69 104 PHE B N 1
ATOM 4095 C CA . PHE B 1 104 ? -13.516 2.453 -12.734 1 98.69 104 PHE B CA 1
ATOM 4096 C C . PHE B 1 104 ? -13.57 3.852 -13.336 1 98.69 104 PHE B C 1
ATOM 4098 O O . PHE B 1 104 ? -14.594 4.258 -13.883 1 98.69 104 PHE B O 1
ATOM 4105 N N . MET B 1 105 ? -12.516 4.621 -13.195 1 97.88 105 MET B N 1
ATOM 4106 C CA . MET B 1 105 ? -12.469 5.973 -13.742 1 97.88 105 MET B CA 1
ATOM 4107 C C . MET B 1 105 ? -12.688 5.957 -15.25 1 97.88 105 MET B C 1
ATOM 4109 O O . MET B 1 105 ? -13.383 6.82 -15.797 1 97.88 105 MET B O 1
ATOM 4113 N N . TRP B 1 106 ? -12.039 4.969 -15.891 1 97.88 106 TRP B N 1
ATOM 4114 C CA . TRP B 1 106 ? -12.18 4.824 -17.328 1 97.88 106 TRP B CA 1
ATOM 4115 C C . TRP B 1 106 ? -13.633 4.598 -17.719 1 97.88 106 TRP B C 1
ATOM 4117 O O . TRP B 1 106 ? -14.156 5.262 -18.625 1 97.88 106 TRP B O 1
ATOM 4127 N N . LYS B 1 107 ? -14.297 3.664 -17.062 1 98.06 107 LYS B N 1
ATOM 4128 C CA . LYS B 1 107 ? -15.68 3.33 -17.406 1 98.06 107 LYS B CA 1
ATOM 4129 C C . LYS B 1 107 ? -16.609 4.52 -17.156 1 98.06 107 LYS B C 1
ATOM 4131 O O . LYS B 1 107 ? -17.469 4.824 -18 1 98.06 107 LYS B O 1
ATOM 4136 N N . ARG B 1 108 ? -16.469 5.18 -16.031 1 97.38 108 ARG B N 1
ATOM 4137 C CA . ARG B 1 108 ? -17.297 6.332 -15.695 1 97.38 108 ARG B CA 1
ATOM 4138 C C . ARG B 1 108 ? -17.078 7.477 -16.688 1 97.38 108 ARG B C 1
ATOM 4140 O O . ARG B 1 108 ? -18.016 8.188 -17.047 1 97.38 108 ARG B O 1
ATOM 4147 N N . GLN B 1 109 ? -15.82 7.641 -17.031 1 95.88 109 GLN B N 1
ATOM 4148 C CA . GLN B 1 109 ? -15.477 8.633 -18.047 1 95.88 109 GLN B CA 1
ATOM 4149 C C . GLN B 1 109 ? -16.219 8.367 -19.344 1 95.88 109 GLN B C 1
ATOM 4151 O O . GLN B 1 109 ? -16.766 9.297 -19.953 1 95.88 109 GLN B O 1
ATOM 4156 N N . GLN B 1 110 ? -16.25 7.145 -19.75 1 95.12 110 GLN B N 1
ATOM 4157 C CA . GLN B 1 110 ? -16.984 6.77 -20.953 1 95.12 110 GLN B CA 1
ATOM 4158 C C . GLN B 1 110 ? -18.469 7.059 -20.812 1 95.12 110 GLN B C 1
ATOM 4160 O O . GLN B 1 110 ? -19.094 7.57 -21.75 1 95.12 110 GLN B O 1
ATOM 4165 N N . GLN B 1 111 ? -18.984 6.789 -19.656 1 95.75 111 GLN B N 1
ATOM 4166 C CA . GLN B 1 111 ? -20.406 6.98 -19.391 1 95.75 111 GLN B CA 1
ATOM 4167 C C . GLN B 1 111 ? -20.766 8.461 -19.422 1 95.75 111 GLN B C 1
ATOM 4169 O O . GLN B 1 111 ? -21.906 8.812 -19.766 1 95.75 111 GLN B O 1
ATOM 4174 N N . ARG B 1 112 ? -19.781 9.312 -19.094 1 94.81 112 ARG B N 1
ATOM 4175 C CA . ARG B 1 112 ? -20.016 10.75 -19.078 1 94.81 112 ARG B CA 1
ATOM 4176 C C . ARG B 1 112 ? -19.734 11.367 -20.438 1 94.81 112 ARG B C 1
ATOM 4178 O O . ARG B 1 112 ? -19.906 12.578 -20.625 1 94.81 112 ARG B O 1
ATOM 4185 N N . GLY B 1 113 ? -19.297 10.641 -21.438 1 93 113 GLY B N 1
ATOM 4186 C CA . GLY B 1 113 ? -19.141 11.141 -22.797 1 93 113 GLY B CA 1
ATOM 4187 C C . GLY B 1 113 ? -17.703 11.375 -23.188 1 93 113 GLY B C 1
ATOM 4188 O O . GLY B 1 113 ? -17.422 11.969 -24.234 1 93 113 GLY B O 1
ATOM 4189 N N . GLY B 1 114 ? -16.797 11.055 -22.312 1 91.38 114 GLY B N 1
ATOM 4190 C CA . GLY B 1 114 ? -15.398 11.172 -22.688 1 91.38 114 GLY B CA 1
ATOM 4191 C C . GLY B 1 114 ? -14.562 11.891 -21.656 1 91.38 114 GLY B C 1
ATOM 4192 O O . GLY B 1 114 ? -15.07 12.273 -20.594 1 91.38 114 GLY B O 1
ATOM 4193 N N . ALA B 1 115 ? -13.297 12.125 -21.906 1 89.25 115 ALA B N 1
ATOM 4194 C CA . ALA B 1 115 ? -12.289 12.625 -20.969 1 89.25 115 ALA B CA 1
ATOM 4195 C C . ALA B 1 115 ? -12.531 14.094 -20.641 1 89.25 115 ALA B C 1
ATOM 4197 O O . ALA B 1 115 ? -12.133 14.57 -19.578 1 89.25 115 ALA B O 1
ATOM 4198 N N . ASP B 1 116 ? -13.242 14.766 -21.438 1 90.94 116 ASP B N 1
ATOM 4199 C CA . ASP B 1 116 ? -13.414 16.203 -21.266 1 90.94 116 ASP B CA 1
ATOM 4200 C C . ASP B 1 116 ? -14.695 16.516 -20.5 1 90.94 116 ASP B C 1
ATOM 4202 O O . ASP B 1 116 ? -14.953 17.672 -20.141 1 90.94 116 ASP B O 1
ATOM 4206 N N . ALA B 1 117 ? -15.383 15.438 -20.234 1 91.06 117 ALA B N 1
ATOM 4207 C CA . ALA B 1 117 ? -16.641 15.664 -19.531 1 91.06 117 ALA B CA 1
ATOM 4208 C C . ALA B 1 117 ? -16.406 16.047 -18.078 1 91.06 117 ALA B C 1
ATOM 4210 O O . ALA B 1 117 ? -15.531 15.469 -17.422 1 91.06 117 ALA B O 1
ATOM 4211 N N . ASP B 1 118 ? -17.188 17.031 -17.609 1 91.5 118 ASP B N 1
ATOM 4212 C CA . ASP B 1 118 ? -17.078 17.453 -16.219 1 91.5 118 ASP B CA 1
ATOM 4213 C C . ASP B 1 118 ? -17.891 16.547 -15.297 1 91.5 118 ASP B C 1
ATOM 4215 O O . ASP B 1 118 ? -18.797 15.852 -15.742 1 91.5 118 ASP B O 1
ATOM 4219 N N . PHE B 1 119 ? -17.531 16.594 -14.102 1 96.06 119 PHE B N 1
ATOM 4220 C CA . PHE B 1 119 ? -18.328 15.906 -13.094 1 96.06 119 PHE B CA 1
ATOM 4221 C C . PHE B 1 119 ? -19.609 16.672 -12.789 1 96.06 119 PHE B C 1
ATOM 4223 O O . PHE B 1 119 ? -19.609 17.906 -12.742 1 96.06 119 PHE B O 1
ATOM 4230 N N . SER B 1 120 ? -20.734 15.969 -12.633 1 96.56 120 SER B N 1
ATOM 4231 C CA . SER B 1 120 ? -21.969 16.625 -12.227 1 96.56 120 SER B CA 1
ATOM 4232 C C . SER B 1 120 ? -21.938 16.984 -10.742 1 96.56 120 SER B C 1
ATOM 4234 O O . SER B 1 120 ? -21.156 16.422 -9.977 1 96.56 120 SER B O 1
ATOM 4236 N N . ALA B 1 121 ? -22.797 17.938 -10.367 1 97.56 121 ALA B N 1
ATOM 4237 C CA . ALA B 1 121 ? -22.938 18.281 -8.953 1 97.56 121 ALA B CA 1
ATOM 4238 C C . ALA B 1 121 ? -23.344 17.078 -8.125 1 97.56 121 ALA B C 1
ATOM 4240 O O . ALA B 1 121 ? -22.922 16.938 -6.973 1 97.56 121 ALA B O 1
ATOM 4241 N N . GLU B 1 122 ? -24.141 16.188 -8.695 1 97.88 122 GLU B N 1
ATOM 4242 C CA . GLU B 1 122 ? -24.594 14.984 -8.016 1 97.88 122 GLU B CA 1
ATOM 4243 C C . GLU B 1 122 ? -23.438 14 -7.816 1 97.88 122 GLU B C 1
ATOM 4245 O O . GLU B 1 122 ? -23.328 13.375 -6.762 1 97.88 122 GLU B O 1
ATOM 4250 N N . ASP B 1 123 ? -22.594 13.883 -8.852 1 97.69 123 ASP B N 1
ATOM 4251 C CA . ASP B 1 123 ? -21.391 13.055 -8.727 1 97.69 123 ASP B CA 1
ATOM 4252 C C . ASP B 1 123 ? -20.531 13.516 -7.551 1 97.69 123 ASP B C 1
ATOM 4254 O O . ASP B 1 123 ? -20.109 12.695 -6.73 1 97.69 123 ASP B O 1
ATOM 4258 N N . ILE B 1 124 ? -20.375 14.773 -7.5 1 97.88 124 ILE B N 1
ATOM 4259 C CA . ILE B 1 124 ? -19.484 15.375 -6.504 1 97.88 124 ILE B CA 1
ATOM 4260 C C . ILE B 1 124 ? -20.078 15.172 -5.109 1 97.88 124 ILE B C 1
ATOM 4262 O O . ILE B 1 124 ? -19.406 14.648 -4.219 1 97.88 124 ILE B O 1
ATOM 4266 N N . ALA B 1 125 ? -21.312 15.484 -4.934 1 98 125 ALA B N 1
ATOM 4267 C CA . ALA B 1 125 ? -21.938 15.43 -3.619 1 98 125 ALA B CA 1
ATOM 4268 C C . ALA B 1 125 ? -22.031 13.992 -3.113 1 98 125 ALA B C 1
ATOM 4270 O O . ALA B 1 125 ? -21.766 13.727 -1.939 1 98 125 ALA B O 1
ATOM 4271 N N . SER B 1 126 ? -22.422 13.055 -3.955 1 98.5 126 SER B N 1
ATOM 4272 C CA . SER B 1 126 ? -22.625 11.672 -3.547 1 98.5 126 SER B CA 1
ATOM 4273 C C . SER B 1 126 ? -21.297 10.969 -3.262 1 98.5 126 SER B C 1
ATOM 4275 O O . SER B 1 126 ? -21.234 10.102 -2.395 1 98.5 126 SER B O 1
ATOM 4277 N N . SER B 1 127 ? -20.219 11.359 -4 1 98.31 127 SER B N 1
ATOM 4278 C CA . SER B 1 127 ? -18.906 10.773 -3.729 1 98.31 127 SER B CA 1
ATOM 4279 C C . SER B 1 127 ? -18.469 11.07 -2.303 1 98.31 127 SER B C 1
ATOM 4281 O O . SER B 1 127 ? -17.812 10.234 -1.662 1 98.31 127 SER B O 1
ATOM 4283 N N . MET B 1 128 ? -18.891 12.227 -1.75 1 98.06 128 MET B N 1
ATOM 4284 C CA . MET B 1 128 ? -18.422 12.695 -0.449 1 98.06 128 MET B CA 1
ATOM 4285 C C . MET B 1 128 ? -19.141 11.961 0.683 1 98.06 128 MET B C 1
ATOM 4287 O O . MET B 1 128 ? -18.719 12.039 1.84 1 98.06 128 MET B O 1
ATOM 4291 N N . ILE B 1 129 ? -20.219 11.203 0.326 1 98.12 129 ILE B N 1
ATOM 4292 C CA . ILE B 1 129 ? -20.906 10.43 1.348 1 98.12 129 ILE B CA 1
ATOM 4293 C C . ILE B 1 129 ? -20.922 8.953 0.957 1 98.12 129 ILE B C 1
ATOM 4295 O O . ILE B 1 129 ? -21.781 8.195 1.408 1 98.12 129 ILE B O 1
ATOM 4299 N N . ASN B 1 130 ? -20.047 8.516 0.034 1 98.5 130 ASN B N 1
ATOM 4300 C CA . ASN B 1 130 ? -19.797 7.137 -0.368 1 98.5 130 ASN B CA 1
ATOM 4301 C C . ASN B 1 130 ? -21.031 6.508 -1.007 1 98.5 130 ASN B C 1
ATOM 4303 O O . ASN B 1 130 ? -21.359 5.352 -0.734 1 98.5 130 ASN B O 1
ATOM 4307 N N . GLN B 1 131 ? -21.719 7.293 -1.767 1 98.38 131 GLN B N 1
ATOM 4308 C CA . GLN B 1 131 ? -22.922 6.785 -2.412 1 98.38 131 GLN B CA 1
ATOM 4309 C C . GLN B 1 131 ? -22.859 6.988 -3.924 1 98.38 131 GLN B C 1
ATOM 4311 O O . GLN B 1 131 ? -22.109 7.828 -4.414 1 98.38 131 GLN B O 1
ATOM 4316 N N . SER B 1 132 ? -23.547 6.18 -4.645 1 97.81 132 SER B N 1
ATOM 4317 C CA . SER B 1 132 ? -23.734 6.387 -6.078 1 97.81 132 SER B CA 1
ATOM 4318 C C . SER B 1 132 ? -24.469 7.691 -6.363 1 97.81 132 SER B C 1
ATOM 4320 O O . SER B 1 132 ? -25.297 8.125 -5.562 1 97.81 132 SER B O 1
ATOM 4322 N N . PRO B 1 133 ? -24.203 8.469 -7.441 1 97.69 133 PRO B N 1
ATOM 4323 C CA . PRO B 1 133 ? -23.391 7.949 -8.539 1 97.69 133 PRO B CA 1
ATOM 4324 C C . PRO B 1 133 ? -21.906 8.281 -8.375 1 97.69 133 PRO B C 1
ATOM 4326 O O . PRO B 1 133 ? -21.062 7.777 -9.133 1 97.69 133 PRO B O 1
ATOM 4329 N N . GLY B 1 134 ? -21.469 9.102 -7.43 1 98.25 134 GLY B N 1
ATOM 4330 C CA . GLY B 1 134 ? -20.078 9.492 -7.258 1 98.25 134 GLY B CA 1
ATOM 4331 C C . GLY B 1 134 ? -19.188 8.328 -6.867 1 98.25 134 GLY B C 1
ATOM 4332 O O . GLY B 1 134 ? -18.031 8.242 -7.316 1 98.25 134 GLY B O 1
ATOM 4333 N N . ALA B 1 135 ? -19.703 7.512 -5.973 1 98.44 135 ALA B N 1
ATOM 4334 C CA . ALA B 1 135 ? -19.125 6.211 -5.637 1 98.44 135 ALA B CA 1
ATOM 4335 C C . ALA B 1 135 ? -19.953 5.078 -6.227 1 98.44 135 ALA B C 1
ATOM 4337 O O . ALA B 1 135 ? -20.859 4.559 -5.57 1 98.44 135 ALA B O 1
ATOM 4338 N N . PRO B 1 136 ? -19.641 4.629 -7.395 1 98.12 136 PRO B N 1
ATOM 4339 C CA . PRO B 1 136 ? -20.547 3.775 -8.164 1 98.12 136 PRO B CA 1
ATOM 4340 C C . PRO B 1 136 ? -20.625 2.352 -7.617 1 98.12 136 PRO B C 1
ATOM 4342 O O . PRO B 1 136 ? -19.656 1.854 -7.047 1 98.12 136 PRO B O 1
ATOM 4345 N N . ASN B 1 137 ? -21.766 1.707 -7.879 1 97.44 137 ASN B N 1
ATOM 4346 C CA . ASN B 1 137 ? -21.922 0.281 -7.617 1 97.44 137 ASN B CA 1
ATOM 4347 C C . ASN B 1 137 ? -21.484 -0.562 -8.812 1 97.44 137 ASN B C 1
ATOM 4349 O O . ASN B 1 137 ? -22.297 -1.223 -9.453 1 97.44 137 ASN B O 1
ATOM 4353 N N . MET B 1 138 ? -20.266 -0.5 -9.109 1 98.56 138 MET B N 1
ATOM 4354 C CA . MET B 1 138 ? -19.594 -1.293 -10.125 1 98.56 138 MET B CA 1
ATOM 4355 C C . MET B 1 138 ? -18.578 -2.248 -9.5 1 98.56 138 MET B C 1
ATOM 4357 O O . MET B 1 138 ? -18.312 -2.166 -8.297 1 98.56 138 MET B O 1
ATOM 4361 N N . SER B 1 139 ? -18.109 -3.178 -10.344 1 98.88 139 SER B N 1
ATOM 4362 C CA . SER B 1 139 ? -17.328 -4.23 -9.711 1 98.88 139 SER B CA 1
ATOM 4363 C C . SER B 1 139 ? -16.125 -4.609 -10.57 1 98.88 139 SER B C 1
ATOM 4365 O O . SER B 1 139 ? -15.984 -4.141 -11.703 1 98.88 139 SER B O 1
ATOM 4367 N N . ILE B 1 140 ? -15.195 -5.273 -9.984 1 98.94 140 ILE B N 1
ATOM 4368 C CA . ILE B 1 140 ? -14.125 -6.031 -10.617 1 98.94 140 ILE B CA 1
ATOM 4369 C C . ILE B 1 140 ? -14.406 -7.527 -10.5 1 98.94 140 ILE B C 1
ATOM 4371 O O . ILE B 1 140 ? -14.688 -8.023 -9.406 1 98.94 140 ILE B O 1
ATOM 4375 N N . MET B 1 141 ? -14.375 -8.227 -11.594 1 98.94 141 MET B N 1
ATOM 4376 C CA . MET B 1 141 ? -14.57 -9.672 -11.555 1 98.94 141 MET B CA 1
ATOM 4377 C C . MET B 1 141 ? -13.242 -10.398 -11.438 1 98.94 141 MET B C 1
ATOM 4379 O O . MET B 1 141 ? -12.266 -10.039 -12.109 1 98.94 141 MET B O 1
ATOM 4383 N N . SER B 1 142 ? -13.18 -11.312 -10.539 1 98.94 142 SER B N 1
ATOM 4384 C CA . SER B 1 142 ? -12.023 -12.195 -10.406 1 98.94 142 SER B CA 1
ATOM 4385 C C . SER B 1 142 ? -12.422 -13.656 -10.578 1 98.94 142 SER B C 1
ATOM 4387 O O . SER B 1 142 ? -13.453 -13.961 -11.172 1 98.94 142 SER B O 1
ATOM 4389 N N . PHE B 1 143 ? -11.539 -14.578 -10.227 1 98.94 143 PHE B N 1
ATOM 4390 C CA . PHE B 1 143 ? -11.789 -16 -10.422 1 98.94 143 PHE B CA 1
ATOM 4391 C C . PHE B 1 143 ? -11.648 -16.766 -9.117 1 98.94 143 PHE B C 1
ATOM 4393 O O . PHE B 1 143 ? -10.82 -16.406 -8.273 1 98.94 143 PHE B O 1
ATOM 4400 N N . LYS B 1 144 ? -12.453 -17.859 -8.992 1 98.5 144 LYS B N 1
ATOM 4401 C CA . LYS B 1 144 ? -12.289 -18.75 -7.852 1 98.5 144 LYS B CA 1
ATOM 4402 C C . LYS B 1 144 ? -10.844 -19.234 -7.73 1 98.5 144 LYS B C 1
ATOM 4404 O O . LYS B 1 144 ? -10.18 -19.484 -8.734 1 98.5 144 LYS B O 1
ATOM 4409 N N . THR B 1 145 ? -10.328 -19.234 -6.488 1 98.06 145 THR B N 1
ATOM 4410 C CA . THR B 1 145 ? -9.008 -19.703 -6.078 1 98.06 145 THR B CA 1
ATOM 4411 C C . THR B 1 145 ? -7.934 -18.688 -6.473 1 98.06 145 THR B C 1
ATOM 4413 O O . THR B 1 145 ? -6.742 -18.922 -6.25 1 98.06 145 THR B O 1
ATOM 4416 N N . GLY B 1 146 ? -8.273 -17.562 -7.07 1 98.56 146 GLY B N 1
ATOM 4417 C CA . GLY B 1 146 ? -7.316 -16.516 -7.422 1 98.56 146 GLY B CA 1
ATOM 4418 C C . GLY B 1 146 ? -6.82 -15.727 -6.227 1 98.56 146 GLY B C 1
ATOM 4419 O O . GLY B 1 146 ? -7.473 -15.703 -5.18 1 98.56 146 GLY B O 1
ATOM 4420 N N . PHE B 1 147 ? -5.688 -15.109 -6.332 1 98.44 147 PHE B N 1
ATOM 4421 C CA . PHE B 1 147 ? -5.09 -14.242 -5.324 1 98.44 147 PHE B CA 1
ATOM 4422 C C . PHE B 1 147 ? -4.605 -12.938 -5.945 1 98.44 147 PHE B C 1
ATOM 4424 O O . PHE B 1 147 ? -3.779 -12.945 -6.859 1 98.44 147 PHE B O 1
ATOM 4431 N N . HIS B 1 148 ? -5.031 -11.789 -5.352 1 98.75 148 HIS B N 1
ATOM 4432 C CA . HIS B 1 148 ? -4.715 -10.5 -5.969 1 98.75 148 HIS B CA 1
ATOM 4433 C C . HIS B 1 148 ? -4.254 -9.492 -4.926 1 98.75 148 HIS B C 1
ATOM 4435 O O . HIS B 1 148 ? -4.047 -8.312 -5.242 1 98.75 148 HIS B O 1
ATOM 4441 N N . GLY B 1 149 ? -4.156 -9.898 -3.715 1 97.75 149 GLY B N 1
ATOM 4442 C CA . GLY B 1 149 ? -3.691 -9.016 -2.658 1 97.75 149 GLY B CA 1
ATOM 4443 C C . GLY B 1 149 ? -4.574 -9.047 -1.425 1 97.75 149 GLY B C 1
ATOM 4444 O O . GLY B 1 149 ? -5.523 -9.828 -1.354 1 97.75 149 GLY B O 1
ATOM 4445 N N . ARG B 1 150 ? -4.223 -8.211 -0.42 1 97 150 ARG B N 1
ATOM 4446 C CA . ARG B 1 150 ? -4.887 -8.336 0.875 1 97 150 ARG B CA 1
ATOM 4447 C C . ARG B 1 150 ? -5.348 -6.973 1.383 1 97 150 ARG B C 1
ATOM 4449 O O . ARG B 1 150 ? -5.742 -6.84 2.543 1 97 150 ARG B O 1
ATOM 4456 N N . LEU B 1 151 ? -5.242 -5.934 0.606 1 97.62 151 LEU B N 1
ATOM 4457 C CA . LEU B 1 151 ? -5.918 -4.688 0.932 1 97.62 151 LEU B CA 1
ATOM 4458 C C . LEU B 1 151 ? -7.418 -4.793 0.664 1 97.62 151 LEU B C 1
ATOM 4460 O O . LEU B 1 151 ? -7.879 -5.785 0.095 1 97.62 151 LEU B O 1
ATOM 4464 N N . PHE B 1 152 ? -8.195 -3.82 0.97 1 98.56 152 PHE B N 1
ATOM 4465 C CA . PHE B 1 152 ? -9.641 -4.004 0.976 1 98.56 152 PHE B CA 1
ATOM 4466 C C . PHE B 1 152 ? -10.164 -4.242 -0.436 1 98.56 152 PHE B C 1
ATOM 4468 O O . PHE B 1 152 ? -11.039 -5.086 -0.644 1 98.56 152 PHE B O 1
ATOM 4475 N N . GLY B 1 153 ? -9.625 -3.492 -1.418 1 98.5 153 GLY B N 1
ATOM 4476 C CA . GLY B 1 153 ? -10.016 -3.727 -2.801 1 98.5 153 GLY B CA 1
ATOM 4477 C C . GLY B 1 153 ? -9.469 -5.027 -3.361 1 98.5 153 GLY B C 1
ATOM 4478 O O . GLY B 1 153 ? -10.227 -5.863 -3.854 1 98.5 153 GLY B O 1
ATOM 4479 N N . SER B 1 154 ? -8.164 -5.262 -3.244 1 98.56 154 SER B N 1
ATOM 4480 C CA . SER B 1 154 ? -7.527 -6.469 -3.754 1 98.56 154 SER B CA 1
ATOM 4481 C C . SER B 1 154 ? -8.016 -7.711 -3.012 1 98.56 154 SER B C 1
ATOM 4483 O O . SER B 1 154 ? -8.18 -8.773 -3.613 1 98.56 154 SER B O 1
ATOM 4485 N N . LEU B 1 155 ? -8.312 -7.562 -1.771 1 98.5 155 LEU B N 1
ATOM 4486 C CA . LEU B 1 155 ? -8.844 -8.672 -0.984 1 98.5 155 LEU B CA 1
ATOM 4487 C C . LEU B 1 155 ? -10.211 -9.094 -1.495 1 98.5 155 LEU B C 1
ATOM 4489 O O . LEU B 1 155 ? -10.555 -10.281 -1.472 1 98.5 155 LEU B O 1
ATOM 4493 N N . SER B 1 156 ? -11.008 -8.164 -1.956 1 98.75 156 SER B N 1
ATOM 4494 C CA . SER B 1 156 ? -12.336 -8.438 -2.484 1 98.75 156 SER B CA 1
ATOM 4495 C C . SER B 1 156 ? -12.266 -9.289 -3.75 1 98.75 156 SER B C 1
ATOM 4497 O O . SER B 1 156 ? -13.227 -9.984 -4.094 1 98.75 156 SER B O 1
ATOM 4499 N N . THR B 1 157 ? -11.117 -9.281 -4.41 1 98.88 157 THR B N 1
ATOM 4500 C CA . THR B 1 157 ? -10.938 -10.086 -5.617 1 98.88 157 THR B CA 1
ATOM 4501 C C . THR B 1 157 ? -10.156 -11.359 -5.309 1 98.88 157 THR B C 1
ATOM 4503 O O . THR B 1 157 ? -10.031 -12.242 -6.16 1 98.88 157 THR B O 1
ATOM 4506 N N . THR B 1 158 ? -9.578 -11.461 -4.117 1 98.69 158 THR B N 1
ATOM 4507 C CA . THR B 1 158 ? -8.852 -12.648 -3.699 1 98.69 158 THR B CA 1
ATOM 4508 C C . THR B 1 158 ? -9.82 -13.742 -3.244 1 98.69 158 THR B C 1
ATOM 4510 O O . THR B 1 158 ? -10.758 -13.469 -2.488 1 98.69 158 THR B O 1
ATOM 4513 N N . ARG B 1 159 ? -9.609 -15.023 -3.736 1 98.06 159 ARG B N 1
ATOM 4514 C CA . ARG B 1 159 ? -10.508 -16.141 -3.502 1 98.06 159 ARG B CA 1
ATOM 4515 C C . ARG B 1 159 ? -9.727 -17.422 -3.184 1 98.06 159 ARG B C 1
ATOM 4517 O O . ARG B 1 159 ? -10.258 -18.531 -3.291 1 98.06 159 ARG B O 1
ATOM 4524 N N . SER B 1 160 ? -8.492 -17.312 -2.797 1 96.5 160 SER B N 1
ATOM 4525 C CA . SER B 1 160 ? -7.609 -18.469 -2.707 1 96.5 160 SER B CA 1
ATOM 4526 C C . SER B 1 160 ? -7.805 -19.203 -1.391 1 96.5 160 SER B C 1
ATOM 4528 O O . SER B 1 160 ? -7.828 -20.438 -1.366 1 96.5 160 SER B O 1
ATOM 4530 N N . LYS B 1 161 ? -7.867 -18.422 -0.214 1 96.06 161 LYS B N 1
ATOM 4531 C CA . LYS B 1 161 ? -8.016 -19.031 1.104 1 96.06 161 LYS B CA 1
ATOM 4532 C C . LYS B 1 161 ? -8.875 -18.156 2.02 1 96.06 161 LYS B C 1
ATOM 4534 O O . LYS B 1 161 ? -8.766 -16.938 2 1 96.06 161 LYS B O 1
ATOM 4539 N N . PRO B 1 162 ? -9.664 -18.859 2.865 1 96.44 162 PRO B N 1
ATOM 4540 C CA . PRO B 1 162 ? -10.484 -18.078 3.801 1 96.44 162 PRO B CA 1
ATOM 4541 C C . PRO B 1 162 ? -9.641 -17.281 4.789 1 96.44 162 PRO B C 1
ATOM 4543 O O . PRO B 1 162 ? -10.031 -16.172 5.18 1 96.44 162 PRO B O 1
ATOM 4546 N N . ILE B 1 163 ? -8.469 -17.734 5.176 1 95.31 163 ILE B N 1
ATOM 4547 C CA . ILE B 1 163 ? -7.648 -17.141 6.227 1 95.31 163 ILE B CA 1
ATOM 4548 C C . ILE B 1 163 ? -7.223 -15.734 5.824 1 95.31 163 ILE B C 1
ATOM 4550 O O . ILE B 1 163 ? -6.906 -14.906 6.68 1 95.31 163 ILE B O 1
ATOM 4554 N N . HIS B 1 164 ? -7.215 -15.414 4.531 1 94.69 164 HIS B N 1
ATOM 4555 C CA . HIS B 1 164 ? -6.855 -14.094 4.027 1 94.69 164 HIS B CA 1
ATOM 4556 C C . HIS B 1 164 ? -7.969 -13.086 4.293 1 94.69 164 HIS B C 1
ATOM 4558 O O . HIS B 1 164 ? -7.707 -11.883 4.438 1 94.69 164 HIS B O 1
ATOM 4564 N N . LYS B 1 165 ? -9.258 -13.617 4.398 1 96.62 165 LYS B N 1
ATOM 4565 C CA . LYS B 1 165 ? -10.414 -12.758 4.168 1 96.62 165 LYS B CA 1
ATOM 4566 C C . LYS B 1 165 ? -11.289 -12.672 5.414 1 96.62 165 LYS B C 1
ATOM 4568 O O . LYS B 1 165 ? -12.055 -11.719 5.578 1 96.62 165 LYS B O 1
ATOM 4573 N N . LEU B 1 166 ? -11.188 -13.711 6.277 1 97.62 166 LEU B N 1
ATOM 4574 C CA . LEU B 1 166 ? -12.125 -13.852 7.387 1 97.62 166 LEU B CA 1
ATOM 4575 C C . LEU B 1 166 ? -12.141 -12.594 8.25 1 97.62 166 LEU B C 1
ATOM 4577 O O . LEU B 1 166 ? -11.086 -12.102 8.656 1 97.62 166 LEU B O 1
ATOM 4581 N N . ASP B 1 167 ? -13.336 -12.078 8.484 1 98.19 167 ASP B N 1
ATOM 4582 C CA . ASP B 1 167 ? -13.609 -11.008 9.438 1 98.19 167 ASP B CA 1
ATOM 4583 C C . ASP B 1 167 ? -13.344 -9.633 8.82 1 98.19 167 ASP B C 1
ATOM 4585 O O . ASP B 1 167 ? -13.438 -8.609 9.5 1 98.19 167 ASP B O 1
ATOM 4589 N N . ILE B 1 168 ? -13.031 -9.547 7.543 1 98.56 168 ILE B N 1
ATOM 4590 C CA . ILE B 1 168 ? -12.75 -8.289 6.863 1 98.56 168 ILE B CA 1
ATOM 4591 C C . ILE B 1 168 ? -13.891 -7.957 5.898 1 98.56 168 ILE B C 1
ATOM 4593 O O . ILE B 1 168 ? -14.25 -8.773 5.051 1 98.56 168 ILE B O 1
ATOM 4597 N N . PRO B 1 169 ? -14.492 -6.77 6.004 1 98.69 169 PRO B N 1
ATOM 4598 C CA . PRO B 1 169 ? -15.5 -6.367 5.023 1 98.69 169 PRO B CA 1
ATOM 4599 C C . PRO B 1 169 ? -14.992 -6.441 3.586 1 98.69 169 PRO B C 1
ATOM 4601 O O . PRO B 1 169 ? -13.828 -6.125 3.322 1 98.69 169 PRO B O 1
ATOM 4604 N N . ALA B 1 170 ? -15.859 -6.832 2.684 1 98.69 170 ALA B N 1
ATOM 4605 C CA . ALA B 1 170 ? -15.492 -6.984 1.278 1 98.69 170 ALA B CA 1
ATOM 4606 C C . ALA B 1 170 ? -16.562 -6.387 0.363 1 98.69 170 ALA B C 1
ATOM 4608 O O . ALA B 1 170 ? -17.734 -6.355 0.711 1 98.69 170 ALA B O 1
ATOM 4609 N N . PHE B 1 171 ? -16.141 -5.871 -0.792 1 98.75 171 PHE B N 1
ATOM 4610 C CA . PHE B 1 171 ? -17.062 -5.402 -1.81 1 98.75 171 PHE B CA 1
ATOM 4611 C C . PHE B 1 171 ? -17.859 -6.562 -2.396 1 98.75 171 PHE B C 1
ATOM 4613 O O . PHE B 1 171 ? -17.359 -7.688 -2.473 1 98.75 171 PHE B O 1
ATOM 4620 N N . ASP B 1 172 ? -19.078 -6.27 -2.799 1 98.5 172 ASP B N 1
ATOM 4621 C CA . ASP B 1 172 ? -19.906 -7.238 -3.504 1 98.5 172 ASP B CA 1
ATOM 4622 C C . ASP B 1 172 ? -19.484 -7.367 -4.965 1 98.5 172 ASP B C 1
ATOM 4624 O O . ASP B 1 172 ? -20.172 -6.848 -5.859 1 98.5 172 ASP B O 1
ATOM 4628 N N . TRP B 1 173 ? -18.391 -8.008 -5.203 1 98.88 173 TRP B N 1
ATOM 4629 C CA . TRP B 1 173 ? -17.797 -8.211 -6.523 1 98.88 173 TRP B CA 1
ATOM 4630 C C . TRP B 1 173 ? -17.875 -9.68 -6.934 1 98.88 173 TRP B C 1
ATOM 4632 O O . TRP B 1 173 ? -17.781 -10.57 -6.09 1 98.88 173 TRP B O 1
ATOM 4642 N N . PRO B 1 174 ? -18.078 -9.969 -8.18 1 98.75 174 PRO B N 1
ATOM 4643 C CA . PRO B 1 174 ? -18.297 -11.352 -8.625 1 98.75 174 PRO B CA 1
ATOM 4644 C C . PRO B 1 174 ? -16.984 -12.125 -8.812 1 98.75 174 PRO B C 1
ATOM 4646 O O . PRO B 1 174 ? -15.922 -11.516 -8.945 1 98.75 174 PRO B O 1
ATOM 4649 N N . GLN B 1 175 ? -17.078 -13.422 -8.766 1 98.81 175 GLN B N 1
ATOM 4650 C CA . GLN B 1 175 ? -16.016 -14.352 -9.117 1 98.81 175 GLN B CA 1
ATOM 4651 C C . GLN B 1 175 ? -16.5 -15.383 -10.125 1 98.81 175 GLN B C 1
ATOM 4653 O O . GLN B 1 175 ? -17.594 -15.93 -9.992 1 98.81 175 GLN B O 1
ATOM 4658 N N . ALA B 1 176 ? -15.797 -15.609 -11.125 1 98.94 176 ALA B N 1
ATOM 4659 C CA . ALA B 1 176 ? -16.047 -16.641 -12.125 1 98.94 176 ALA B CA 1
ATOM 4660 C C . ALA B 1 176 ? -15.234 -17.906 -11.82 1 98.94 176 ALA B C 1
ATOM 4662 O O . ALA B 1 176 ? -14.281 -17.859 -11.047 1 98.94 176 ALA B O 1
ATOM 4663 N N . PRO B 1 177 ? -15.695 -19.078 -12.328 1 98.81 177 PRO B N 1
ATOM 4664 C CA . PRO B 1 177 ? -14.852 -20.266 -12.18 1 98.81 177 PRO B CA 1
ATOM 4665 C C . PRO B 1 177 ? -13.578 -20.188 -13.016 1 98.81 177 PRO B C 1
ATOM 4667 O O . PRO B 1 177 ? -13.594 -19.656 -14.133 1 98.81 177 PRO B O 1
ATOM 4670 N N . PHE B 1 178 ? -12.508 -20.594 -12.469 1 98.88 178 PHE B N 1
ATOM 4671 C CA . PHE B 1 178 ? -11.281 -20.875 -13.211 1 98.88 178 PHE B CA 1
ATOM 4672 C C . PHE B 1 178 ? -11.219 -22.344 -13.617 1 98.88 178 PHE B C 1
ATOM 4674 O O . PHE B 1 178 ? -11.625 -23.219 -12.859 1 98.88 178 PHE B O 1
ATOM 4681 N N . PRO B 1 179 ? -10.719 -22.672 -14.781 1 98.69 179 PRO B N 1
ATOM 4682 C CA . PRO B 1 179 ? -10.758 -24.062 -15.258 1 98.69 179 PRO B CA 1
ATOM 4683 C C . PRO B 1 179 ? -10.031 -25.031 -14.328 1 98.69 179 PRO B C 1
ATOM 4685 O O . PRO B 1 179 ? -8.898 -24.766 -13.914 1 98.69 179 PRO B O 1
ATOM 4688 N N . THR B 1 180 ? -10.703 -26.078 -13.969 1 97.81 180 THR B N 1
ATOM 4689 C CA . THR B 1 180 ? -10.062 -27.219 -13.32 1 97.81 180 THR B CA 1
ATOM 4690 C C . THR B 1 180 ? -9.633 -28.25 -14.352 1 97.81 180 THR B C 1
ATOM 4692 O O . THR B 1 180 ? -10.438 -29.078 -14.789 1 97.81 180 THR B O 1
ATOM 4695 N N . LEU B 1 181 ? -8.375 -28.281 -14.617 1 98.25 181 LEU B N 1
ATOM 4696 C CA . LEU B 1 181 ? -7.91 -29.094 -15.734 1 98.25 181 LEU B CA 1
ATOM 4697 C C . LEU B 1 181 ? -7.387 -30.438 -15.242 1 98.25 181 LEU B C 1
ATOM 4699 O O . LEU B 1 181 ? -6.941 -30.562 -14.102 1 98.25 181 LEU B O 1
ATOM 4703 N N . LYS B 1 182 ? -7.488 -31.391 -16.141 1 97.44 182 LYS B N 1
ATOM 4704 C CA . LYS B 1 182 ? -6.922 -32.719 -15.914 1 97.44 182 LYS B CA 1
ATOM 4705 C C . LYS B 1 182 ? -5.539 -32.844 -16.547 1 97.44 182 LYS B C 1
ATOM 4707 O O . LYS B 1 182 ? -5.301 -32.312 -17.641 1 97.44 182 LYS B O 1
ATOM 4712 N N . TYR B 1 183 ? -4.66 -33.531 -15.898 1 95.94 183 TYR B N 1
ATOM 4713 C CA . TYR B 1 183 ? -3.281 -33.656 -16.359 1 95.94 183 TYR B CA 1
ATOM 4714 C C . TYR B 1 183 ? -2.951 -35.125 -16.625 1 95.94 183 TYR B C 1
ATOM 4716 O O . TYR B 1 183 ? -3.525 -36.031 -16.016 1 95.94 183 TYR B O 1
ATOM 4724 N N . PRO B 1 184 ? -1.957 -35.469 -17.438 1 95.94 184 PRO B N 1
ATOM 4725 C CA . PRO B 1 184 ? -1.288 -34.5 -18.312 1 95.94 184 PRO B CA 1
ATOM 4726 C C . PRO B 1 184 ? -2.24 -33.875 -19.328 1 95.94 184 PRO B C 1
ATOM 4728 O O . PRO B 1 184 ? -3.143 -34.531 -19.828 1 95.94 184 PRO B O 1
ATOM 4731 N N . LEU B 1 185 ? -2.033 -32.656 -19.703 1 95.88 185 LEU B N 1
ATOM 4732 C CA . LEU B 1 185 ? -2.949 -31.859 -20.516 1 95.88 185 LEU B CA 1
ATOM 4733 C C . LEU B 1 185 ? -3.18 -32.531 -21.875 1 95.88 185 LEU B C 1
ATOM 4735 O O . LEU B 1 185 ? -4.312 -32.594 -22.344 1 95.88 185 LEU B O 1
ATOM 4739 N N . ALA B 1 186 ? -2.117 -33.094 -22.5 1 93.75 186 ALA B N 1
ATOM 4740 C CA . ALA B 1 186 ? -2.164 -33.656 -23.844 1 93.75 186 ALA B CA 1
ATOM 4741 C C . ALA B 1 186 ? -3.068 -34.906 -23.891 1 93.75 186 ALA B C 1
ATOM 4743 O O . ALA B 1 186 ? -3.617 -35.219 -24.938 1 93.75 186 ALA B O 1
ATOM 4744 N N . GLU B 1 187 ? -3.264 -35.562 -22.75 1 96.12 187 GLU B N 1
ATOM 4745 C CA . GLU B 1 187 ? -4.059 -36.781 -22.688 1 96.12 187 GLU B CA 1
ATOM 4746 C C . GLU B 1 187 ? -5.523 -36.469 -22.391 1 96.12 187 GLU B C 1
ATOM 4748 O O . GLU B 1 187 ? -6.371 -37.375 -22.438 1 96.12 187 GLU B O 1
ATOM 4753 N N . HIS B 1 188 ? -5.828 -35.188 -22.094 1 97.69 188 HIS B N 1
ATOM 4754 C CA . HIS B 1 188 ? -7.188 -34.844 -21.688 1 97.69 188 HIS B CA 1
ATOM 4755 C C . HIS B 1 188 ? -7.672 -33.594 -22.406 1 97.69 188 HIS B C 1
ATOM 4757 O O . HIS B 1 188 ? -8.344 -32.75 -21.828 1 97.69 188 HIS B O 1
ATOM 4763 N N . GLU B 1 189 ? -7.281 -33.406 -23.641 1 97.62 189 GLU B N 1
ATOM 4764 C CA . GLU B 1 189 ? -7.52 -32.188 -24.406 1 97.62 189 GLU B CA 1
ATOM 4765 C C . GLU B 1 189 ? -9.008 -31.906 -24.531 1 97.62 189 GLU B C 1
ATOM 4767 O O . GLU B 1 189 ? -9.445 -30.766 -24.312 1 97.62 189 GLU B O 1
ATOM 4772 N N . ALA B 1 190 ? -9.836 -32.938 -24.906 1 98.06 190 ALA B N 1
ATOM 4773 C CA . ALA B 1 190 ? -11.266 -32.719 -25.141 1 98.06 190 ALA B CA 1
ATOM 4774 C C . ALA B 1 190 ? -11.977 -32.312 -23.844 1 98.06 190 ALA B C 1
ATOM 4776 O O . ALA B 1 190 ? -12.781 -31.391 -23.844 1 98.06 190 ALA B O 1
ATOM 4777 N N . GLU B 1 191 ? -11.688 -33.031 -22.781 1 98.25 191 GLU B N 1
ATOM 4778 C CA . GLU B 1 191 ? -12.289 -32.719 -21.484 1 98.25 191 GLU B CA 1
ATOM 4779 C C . GLU B 1 191 ? -11.898 -31.344 -21 1 98.25 191 GLU B C 1
ATOM 4781 O O . GLU B 1 191 ? -12.727 -30.594 -20.469 1 98.25 191 GLU B O 1
ATOM 4786 N N . ASN B 1 192 ? -10.664 -31.016 -21.141 1 98.56 192 ASN B N 1
ATOM 4787 C CA . ASN B 1 192 ? -10.156 -29.719 -20.719 1 98.56 192 ASN B CA 1
ATOM 4788 C C . ASN B 1 192 ? -10.75 -28.594 -21.547 1 98.56 192 ASN B C 1
ATOM 4790 O O . ASN B 1 192 ? -11.055 -27.516 -21.016 1 98.56 192 ASN B O 1
ATOM 4794 N N . ARG B 1 193 ? -10.883 -28.859 -22.828 1 98.56 193 ARG B N 1
ATOM 4795 C CA . ARG B 1 193 ? -11.508 -27.859 -23.703 1 98.56 193 ARG B CA 1
ATOM 4796 C C . ARG B 1 193 ? -12.945 -27.578 -23.266 1 98.56 193 ARG B C 1
ATOM 4798 O O . ARG B 1 193 ? -13.375 -26.422 -23.234 1 98.56 193 ARG B O 1
ATOM 4805 N N . GLN B 1 194 ? -13.68 -28.594 -22.938 1 98.69 194 GLN B N 1
ATOM 4806 C CA . GLN B 1 194 ? -15.055 -28.453 -22.469 1 98.69 194 GLN B CA 1
ATOM 4807 C C . GLN B 1 194 ? -15.117 -27.656 -21.172 1 98.69 194 GLN B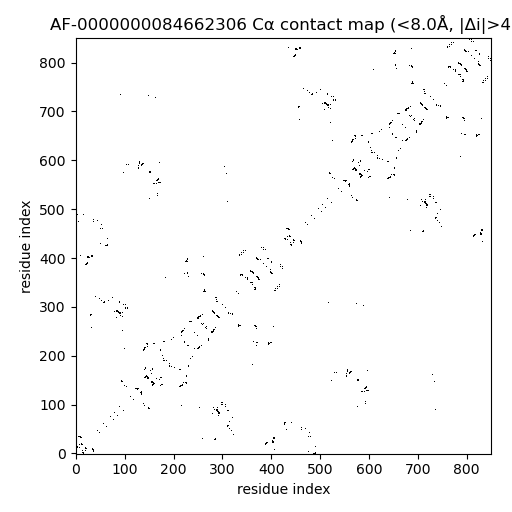 C 1
ATOM 4809 O O . GLN B 1 194 ? -15.992 -26.797 -21 1 98.69 194 GLN B O 1
ATOM 4814 N N . GLU B 1 195 ? -14.273 -27.953 -20.281 1 98.81 195 GLU B N 1
ATOM 4815 C CA . GLU B 1 195 ? -14.219 -27.25 -18.984 1 98.81 195 GLU B CA 1
ATOM 4816 C C . GLU B 1 195 ? -13.875 -25.781 -19.172 1 98.81 195 GLU B C 1
ATOM 4818 O O . GLU B 1 195 ? -14.484 -24.906 -18.547 1 98.81 195 GLU B O 1
ATOM 4823 N N . GLU B 1 196 ? -12.93 -25.469 -19.984 1 98.88 196 GLU B N 1
ATOM 4824 C CA . GLU B 1 196 ? -12.547 -24.094 -20.25 1 98.88 196 GLU B CA 1
ATOM 4825 C C . GLU B 1 196 ? -13.688 -23.312 -20.906 1 98.88 196 GLU B C 1
ATOM 4827 O O . GLU B 1 196 ? -13.93 -22.156 -20.578 1 98.88 196 GLU B O 1
ATOM 4832 N N . GLN B 1 197 ? -14.328 -24.047 -21.859 1 98.88 197 GLN B N 1
ATOM 4833 C CA . GLN B 1 197 ? -15.469 -23.391 -22.484 1 98.88 197 GLN B CA 1
ATOM 4834 C C . GLN B 1 197 ? -16.578 -23.109 -21.469 1 98.88 197 GLN B C 1
ATOM 4836 O O . GLN B 1 197 ? -17.188 -22.047 -21.5 1 98.88 197 GLN B O 1
ATOM 4841 N N . ARG B 1 198 ? -16.844 -24.031 -20.594 1 98.88 198 ARG B N 1
ATOM 4842 C CA . ARG B 1 198 ? -17.828 -23.844 -19.547 1 98.88 198 ARG B CA 1
ATOM 4843 C C . ARG B 1 198 ? -17.5 -22.625 -18.688 1 98.88 198 ARG B C 1
ATOM 4845 O O . ARG B 1 198 ? -18.375 -21.828 -18.375 1 98.88 198 ARG B O 1
ATOM 4852 N N . CYS B 1 199 ? -16.266 -22.5 -18.297 1 98.94 199 CYS B N 1
ATOM 4853 C CA . CYS B 1 199 ? -15.812 -21.375 -17.5 1 98.94 199 CYS B 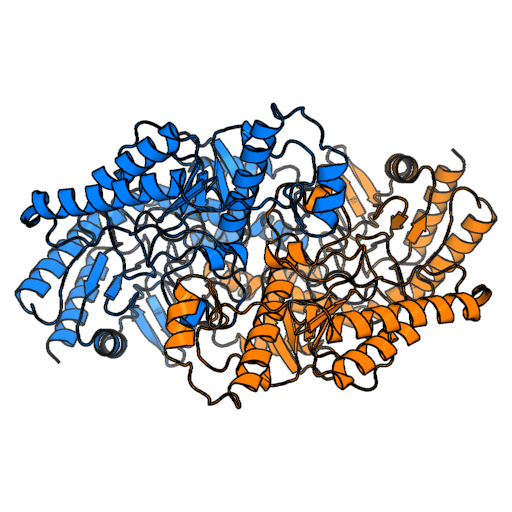CA 1
ATOM 4854 C C . CYS B 1 199 ? -15.969 -20.062 -18.266 1 98.94 199 CYS B C 1
ATOM 4856 O O . CYS B 1 199 ? -16.359 -19.047 -17.688 1 98.94 199 CYS B O 1
ATOM 4858 N N . LEU B 1 200 ? -15.633 -20.094 -19.531 1 98.94 200 LEU B N 1
ATOM 4859 C CA . LEU B 1 200 ? -15.789 -18.906 -20.359 1 98.94 200 LEU B CA 1
ATOM 4860 C C . LEU B 1 200 ? -17.266 -18.484 -20.438 1 98.94 200 LEU B C 1
ATOM 4862 O O . LEU B 1 200 ? -17.578 -17.312 -20.328 1 98.94 200 LEU B O 1
ATOM 4866 N N . ASP B 1 201 ? -18.109 -19.5 -20.641 1 98.94 201 ASP B N 1
ATOM 4867 C CA . ASP B 1 201 ? -19.547 -19.219 -20.719 1 98.94 201 ASP B CA 1
ATOM 4868 C C . ASP B 1 201 ? -20.062 -18.594 -19.438 1 98.94 201 ASP B C 1
ATOM 4870 O O . ASP B 1 201 ? -20.844 -17.641 -19.469 1 98.94 201 ASP B O 1
ATOM 4874 N N . GLU B 1 202 ? -19.641 -19.094 -18.359 1 98.94 202 GL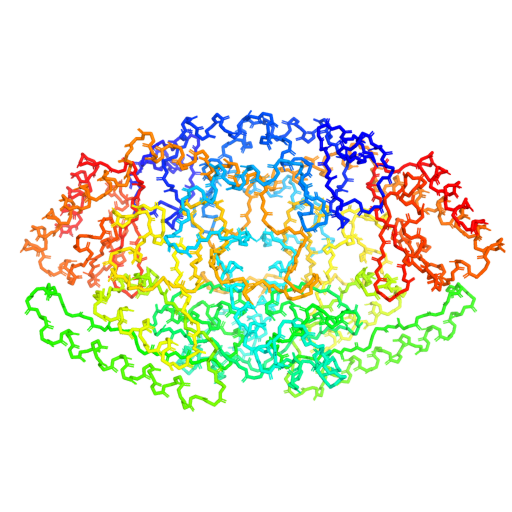U B N 1
ATOM 4875 C CA . GLU B 1 202 ? -20.062 -18.562 -17.062 1 98.94 202 GLU B CA 1
ATOM 4876 C C . GLU B 1 202 ? -19.5 -17.156 -16.844 1 98.94 202 GLU B C 1
ATOM 4878 O O . GLU B 1 202 ? -20.188 -16.297 -16.281 1 98.94 202 GLU B O 1
ATOM 4883 N N . THR B 1 203 ? -18.297 -16.938 -17.234 1 98.94 203 THR B N 1
ATOM 4884 C CA . THR B 1 203 ? -17.688 -15.617 -17.156 1 98.94 203 THR B CA 1
ATOM 4885 C C . THR B 1 203 ? -18.5 -14.602 -17.938 1 98.94 203 THR B C 1
ATOM 4887 O O . THR B 1 203 ? -18.797 -13.516 -17.438 1 98.94 203 THR B O 1
ATOM 4890 N N . GLU B 1 204 ? -18.812 -14.961 -19.141 1 98.94 204 GLU B N 1
ATOM 4891 C CA . GLU B 1 204 ? -19.594 -14.055 -19.984 1 98.94 204 GLU B CA 1
ATOM 4892 C C . GLU B 1 204 ? -20.969 -13.773 -19.375 1 98.94 204 GLU B C 1
ATOM 4894 O O . GLU B 1 204 ? -21.453 -12.641 -19.406 1 98.94 204 GLU B O 1
ATOM 4899 N N . ARG B 1 205 ? -21.625 -14.781 -18.844 1 98.94 205 ARG B N 1
ATOM 4900 C CA . ARG B 1 205 ? -22.906 -14.602 -18.188 1 98.94 205 ARG B CA 1
ATOM 4901 C C . ARG B 1 205 ? -22.812 -13.602 -17.047 1 98.94 205 ARG B C 1
ATOM 4903 O O . ARG B 1 205 ? -23.656 -12.703 -16.922 1 98.94 205 ARG B O 1
ATOM 4910 N N . LEU B 1 206 ? -21.797 -13.734 -16.219 1 98.88 206 LEU B N 1
ATOM 4911 C CA . LEU B 1 206 ? -21.625 -12.867 -15.055 1 98.88 206 LEU B CA 1
ATOM 4912 C C . LEU B 1 206 ? -21.359 -11.43 -15.492 1 98.88 206 LEU B C 1
ATOM 4914 O O . LEU B 1 206 ? -21.844 -10.484 -14.867 1 98.88 206 LEU B O 1
ATOM 4918 N N . ILE B 1 207 ? -20.594 -11.266 -16.547 1 98.81 207 ILE B N 1
ATOM 4919 C CA . ILE B 1 207 ? -20.328 -9.93 -17.078 1 98.81 207 ILE B CA 1
ATOM 4920 C C . ILE B 1 207 ? -21.641 -9.266 -17.469 1 98.81 207 ILE B C 1
ATOM 4922 O O . ILE B 1 207 ? -21.844 -8.078 -17.203 1 98.81 207 ILE B O 1
ATOM 4926 N N . LYS B 1 208 ? -22.562 -10 -17.984 1 98.56 208 LYS B N 1
ATOM 4927 C CA . LYS B 1 208 ? -23.812 -9.469 -18.516 1 98.56 208 LYS B CA 1
ATOM 4928 C C . LYS B 1 208 ? -24.859 -9.289 -17.422 1 98.56 208 LYS B C 1
ATOM 4930 O O . LYS B 1 208 ? -25.688 -8.383 -17.484 1 98.56 208 LYS B O 1
ATOM 4935 N N . GLU B 1 209 ? -24.75 -10.156 -16.406 1 98.69 209 GLU B N 1
ATOM 4936 C CA . GLU B 1 209 ? -25.969 -10.289 -15.586 1 98.69 209 GLU B CA 1
ATOM 4937 C C . GLU B 1 209 ? -25.688 -9.906 -14.133 1 98.69 209 GLU B C 1
ATOM 4939 O O . GLU B 1 209 ? -26.625 -9.688 -13.359 1 98.69 209 GLU B O 1
ATOM 4944 N N . TYR B 1 210 ? -24.453 -9.852 -13.703 1 98.5 210 TYR B N 1
ATOM 4945 C CA . TYR B 1 210 ? -24.203 -9.547 -12.305 1 98.5 210 TYR B CA 1
ATOM 4946 C C . TYR B 1 210 ? -24.797 -8.195 -11.922 1 98.5 210 TYR B C 1
ATOM 4948 O O . TYR B 1 210 ? -24.719 -7.242 -12.703 1 98.5 210 TYR B O 1
ATOM 4956 N N . HIS B 1 211 ? -25.344 -8.031 -10.766 1 98.38 211 HIS B N 1
ATOM 4957 C CA . HIS B 1 211 ? -26.109 -6.855 -10.359 1 98.38 211 HIS B CA 1
ATOM 4958 C C . HIS B 1 211 ? -25.203 -5.633 -10.234 1 98.38 211 HIS B C 1
ATOM 4960 O O . HIS B 1 211 ? -25.641 -4.512 -10.5 1 98.38 211 HIS B O 1
ATOM 4966 N N . ASN B 1 212 ? -24.016 -5.762 -9.711 1 98.5 212 ASN B N 1
ATOM 4967 C CA . ASN B 1 212 ? -22.969 -4.746 -9.836 1 98.5 212 ASN B CA 1
ATOM 4968 C C . ASN B 1 212 ? -22.094 -4.992 -11.062 1 98.5 212 ASN B C 1
ATOM 4970 O O . ASN B 1 212 ? -21.188 -5.816 -11.023 1 98.5 212 ASN B O 1
ATOM 4974 N N . PRO B 1 213 ? -22.328 -4.324 -12.109 1 98.5 213 PRO B N 1
ATOM 4975 C CA . PRO B 1 213 ? -21.703 -4.676 -13.383 1 98.5 213 PRO B CA 1
ATOM 4976 C C . PRO B 1 213 ? -20.172 -4.621 -13.32 1 98.5 213 PRO B C 1
ATOM 4978 O O . PRO B 1 213 ? -19.609 -3.635 -12.836 1 98.5 213 PRO B O 1
ATOM 4981 N N . PRO B 1 214 ? -19.516 -5.648 -13.789 1 98.81 214 PRO B N 1
ATOM 4982 C CA . PRO B 1 214 ? -18.047 -5.625 -13.852 1 98.81 214 PRO B CA 1
ATOM 4983 C C . PRO B 1 214 ? -17.516 -4.648 -14.906 1 98.81 214 PRO B C 1
ATOM 4985 O O . PRO B 1 214 ? -18.016 -4.621 -16.031 1 98.81 214 PRO B O 1
ATOM 4988 N N . VAL B 1 215 ? -16.516 -3.875 -14.508 1 98.81 215 VAL B N 1
ATOM 4989 C CA . VAL B 1 215 ? -15.891 -2.967 -15.461 1 98.81 215 VAL B CA 1
ATOM 4990 C C . VAL B 1 215 ? -14.578 -3.568 -15.969 1 98.81 215 VAL B C 1
ATOM 4992 O O . VAL B 1 215 ? -14.055 -3.15 -17 1 98.81 215 VAL B O 1
ATOM 4995 N N . ALA B 1 216 ? -14.07 -4.535 -15.234 1 98.94 216 ALA B N 1
ATOM 4996 C CA . ALA B 1 216 ? -12.844 -5.242 -15.594 1 98.94 216 ALA B CA 1
ATOM 4997 C C . ALA B 1 216 ? -12.852 -6.664 -15.047 1 98.94 216 ALA B C 1
ATOM 4999 O O . ALA B 1 216 ? -13.57 -6.965 -14.094 1 98.94 216 ALA B O 1
ATOM 5000 N N . VAL B 1 217 ? -12.125 -7.5 -15.695 1 98.94 217 VAL B N 1
ATOM 5001 C CA . VAL B 1 217 ? -11.781 -8.844 -15.242 1 98.94 217 VAL B CA 1
ATOM 5002 C C . VAL B 1 217 ? -10.289 -8.922 -14.914 1 98.94 217 VAL B C 1
ATOM 5004 O O . VAL B 1 217 ? -9.453 -8.516 -15.719 1 98.94 217 VAL B O 1
ATOM 5007 N N . VAL B 1 218 ? -9.961 -9.359 -13.688 1 98.94 218 VAL B N 1
ATOM 5008 C CA . VAL B 1 218 ? -8.57 -9.562 -13.312 1 98.94 218 VAL B CA 1
ATOM 5009 C C . VAL B 1 218 ? -8.258 -11.055 -13.25 1 98.94 218 VAL B C 1
ATOM 5011 O O . VAL B 1 218 ? -9.039 -11.828 -12.688 1 98.94 218 VAL B O 1
ATOM 5014 N N . VAL B 1 219 ? -7.141 -11.469 -13.859 1 98.94 219 VAL B N 1
ATOM 5015 C CA . VAL B 1 219 ? -6.828 -12.891 -13.93 1 98.94 219 VAL B CA 1
ATOM 5016 C C . VAL B 1 219 ? -5.32 -13.102 -13.781 1 98.94 219 VAL B C 1
ATOM 5018 O O . VAL B 1 219 ? -4.527 -12.273 -14.227 1 98.94 219 VAL B O 1
ATOM 5021 N N . GLU B 1 220 ? -4.941 -14.117 -13.062 1 98.88 220 GLU B N 1
ATOM 5022 C CA . GLU B 1 220 ? -3.564 -14.602 -13.031 1 98.88 220 GLU B CA 1
ATOM 5023 C C . GLU B 1 220 ? -3.285 -15.555 -14.188 1 98.88 220 GLU B C 1
ATOM 5025 O O . GLU B 1 220 ? -4.105 -16.422 -14.492 1 98.88 220 GLU B O 1
ATOM 5030 N N . PRO B 1 221 ? -2.104 -15.422 -14.797 1 98.81 221 PRO B N 1
ATOM 5031 C CA . PRO B 1 221 ? -1.771 -16.438 -15.789 1 98.81 221 PRO B CA 1
ATOM 5032 C C . PRO B 1 221 ? -1.697 -17.844 -15.188 1 98.81 221 PRO B C 1
ATOM 5034 O O . PRO B 1 221 ? -2.074 -18.828 -15.844 1 98.81 221 PRO B O 1
ATOM 5037 N N . VAL B 1 222 ? -1.138 -17.953 -14.039 1 98.56 222 VAL B N 1
ATOM 5038 C CA . VAL B 1 222 ? -1.13 -19.125 -13.172 1 98.56 222 VAL B CA 1
ATOM 5039 C C . VAL B 1 222 ? -1.619 -18.734 -11.773 1 98.56 222 VAL B C 1
ATOM 5041 O O . VAL B 1 222 ? -1.124 -17.781 -11.18 1 98.56 222 VAL B O 1
ATOM 5044 N N . GLN B 1 223 ? -2.688 -19.391 -11.273 1 98.31 223 GLN B N 1
ATOM 5045 C CA . GLN B 1 223 ? -3.141 -19.078 -9.922 1 98.31 223 GLN B CA 1
ATOM 5046 C C . GLN B 1 223 ? -2.148 -19.594 -8.883 1 98.31 223 GLN B C 1
ATOM 5048 O O . GLN B 1 223 ? -2.311 -20.703 -8.352 1 98.31 223 GLN B O 1
ATOM 5053 N N . SER B 1 224 ? -1.254 -18.781 -8.5 1 97 224 SER B N 1
ATOM 5054 C CA . SER B 1 224 ? -0.022 -19.172 -7.816 1 97 224 SER B CA 1
ATOM 5055 C C . SER B 1 224 ? -0.276 -19.469 -6.344 1 97 224 SER B C 1
ATOM 5057 O O . SER B 1 224 ? 0.406 -20.312 -5.75 1 97 224 SER B O 1
ATOM 5059 N N . GLU B 1 225 ? -1.232 -18.75 -5.746 1 96.56 225 GLU B N 1
ATOM 5060 C CA . GLU B 1 225 ? -1.569 -19.016 -4.355 1 96.56 225 GLU B CA 1
ATOM 5061 C C . GLU B 1 225 ? -2.703 -20.031 -4.246 1 96.56 225 GLU B C 1
ATOM 5063 O O . GLU B 1 225 ? -2.916 -20.625 -3.186 1 96.56 225 GLU B O 1
ATOM 5068 N N . GLY B 1 226 ? -3.393 -20.203 -5.352 1 96.88 226 GLY B N 1
ATOM 5069 C CA . GLY B 1 226 ? -4.559 -21.078 -5.352 1 96.88 226 GLY B CA 1
ATOM 5070 C C . GLY B 1 226 ? -4.215 -22.531 -5.555 1 96.88 226 GLY B C 1
ATOM 5071 O O . GLY B 1 226 ? -5.062 -23.406 -5.363 1 96.88 226 GLY B O 1
ATOM 5072 N N . GLY B 1 227 ? -2.92 -22.812 -5.871 1 96.81 227 GLY B N 1
ATOM 5073 C CA . GLY B 1 227 ? -2.502 -24.188 -6.109 1 96.81 227 GLY B CA 1
ATOM 5074 C C . GLY B 1 227 ? -1.783 -24.375 -7.434 1 96.81 227 GLY B C 1
ATOM 5075 O O . GLY B 1 227 ? -1.691 -25.484 -7.941 1 96.81 227 GLY B O 1
ATOM 5076 N N . ASP B 1 228 ? -1.353 -23.203 -7.961 1 97.69 228 ASP B N 1
ATOM 5077 C CA . ASP B 1 228 ? -0.695 -23.203 -9.266 1 97.69 228 ASP B CA 1
ATOM 5078 C C . ASP B 1 228 ? -1.59 -23.828 -10.328 1 97.69 228 ASP B C 1
ATOM 5080 O O . ASP B 1 228 ? -1.163 -24.734 -11.055 1 97.69 228 ASP B O 1
ATOM 5084 N N . ASN B 1 229 ? -2.797 -23.328 -10.375 1 97.94 229 ASN B N 1
ATOM 5085 C CA . ASN B 1 229 ? -3.74 -23.781 -11.398 1 97.94 229 ASN B CA 1
ATOM 5086 C C . ASN B 1 229 ? -3.473 -23.094 -12.742 1 97.94 229 ASN B C 1
ATOM 5088 O O . ASN B 1 229 ? -3.398 -21.875 -12.812 1 97.94 229 ASN B O 1
ATOM 5092 N N . HIS B 1 230 ? -3.305 -23.938 -13.75 1 97.62 230 HIS B N 1
ATOM 5093 C CA . HIS B 1 230 ? -3.049 -23.453 -15.102 1 97.62 230 HIS B CA 1
ATOM 5094 C C . HIS B 1 230 ? -4.305 -23.516 -15.961 1 97.62 230 HIS B C 1
ATOM 5096 O O . HIS B 1 230 ? -5.234 -24.266 -15.648 1 97.62 230 HIS B O 1
ATOM 5102 N N . ALA B 1 231 ? -4.359 -22.766 -16.953 1 98.38 231 ALA B N 1
ATOM 5103 C CA . ALA B 1 231 ? -5.27 -22.891 -18.094 1 98.38 231 ALA B CA 1
ATOM 5104 C C . ALA B 1 231 ? -4.512 -22.781 -19.422 1 98.38 231 ALA B C 1
ATOM 5106 O O . ALA B 1 231 ? -3.326 -22.438 -19.438 1 98.38 231 ALA B O 1
ATOM 5107 N N . THR B 1 232 ? -5.109 -23.234 -20.5 1 98.06 232 THR B N 1
ATOM 5108 C CA . THR B 1 232 ? -4.438 -23.203 -21.797 1 98.06 232 THR B CA 1
ATOM 5109 C C . THR B 1 232 ? -4.648 -21.859 -22.484 1 98.06 232 THR B C 1
ATOM 5111 O O . THR B 1 232 ? -5.496 -21.062 -22.062 1 98.06 232 THR B O 1
ATOM 5114 N N . PRO B 1 233 ? -3.887 -21.609 -23.5 1 98.25 233 PRO B N 1
ATOM 5115 C CA . PRO B 1 233 ? -4.086 -20.375 -24.266 1 98.25 233 PRO B CA 1
ATOM 5116 C C . PRO B 1 233 ? -5.52 -20.219 -24.766 1 98.25 233 PRO B C 1
ATOM 5118 O O . PRO B 1 233 ? -6.016 -19.094 -24.906 1 98.25 233 PRO B O 1
ATOM 5121 N N . PHE B 1 234 ? -6.207 -21.312 -25.016 1 98.56 234 PHE B N 1
ATOM 5122 C CA . PHE B 1 234 ? -7.594 -21.281 -25.469 1 98.56 234 PHE B CA 1
ATOM 5123 C C . PHE B 1 234 ? -8.453 -20.469 -24.5 1 98.56 234 PHE B C 1
ATOM 5125 O O . PHE B 1 234 ? -9.219 -19.594 -24.906 1 98.56 234 PHE B O 1
ATOM 5132 N N . PHE B 1 235 ? -8.359 -20.734 -23.25 1 98.88 235 PHE B N 1
ATOM 5133 C CA . PHE B 1 235 ? -9.148 -20.062 -22.219 1 98.88 235 PHE B CA 1
ATOM 5134 C C . PHE B 1 235 ? -8.859 -18.562 -22.203 1 98.88 235 PHE B C 1
ATOM 5136 O O . PHE B 1 235 ? -9.781 -17.75 -22.203 1 98.88 235 PHE B O 1
ATOM 5143 N N . PHE B 1 236 ? -7.594 -18.188 -22.203 1 98.94 236 PHE B N 1
ATOM 5144 C CA . PHE B 1 236 ? -7.207 -16.781 -22.047 1 98.94 236 PHE B CA 1
ATOM 5145 C C . PHE B 1 236 ? -7.547 -15.992 -23.312 1 98.94 236 PHE B C 1
ATOM 5147 O O . PHE B 1 236 ? -7.91 -14.812 -23.234 1 98.94 236 PHE B O 1
ATOM 5154 N N . ARG B 1 237 ? -7.344 -16.609 -24.484 1 98.88 237 ARG B N 1
ATOM 5155 C CA . ARG B 1 237 ? -7.781 -15.961 -25.719 1 98.88 237 ARG B CA 1
ATOM 5156 C C . ARG B 1 237 ? -9.297 -15.758 -25.719 1 98.88 237 ARG B C 1
ATOM 5158 O O . ARG B 1 237 ? -9.781 -14.727 -26.188 1 98.88 237 ARG B O 1
ATOM 5165 N N . GLY B 1 238 ? -10.016 -16.781 -25.203 1 98.88 238 GLY B N 1
ATOM 5166 C CA . GLY B 1 238 ? -11.453 -16.625 -25.047 1 98.88 238 GLY B CA 1
ATOM 5167 C C . GLY B 1 238 ? -11.828 -15.508 -24.094 1 98.88 238 GLY B C 1
ATOM 5168 O O . GLY B 1 238 ? -12.773 -14.758 -24.344 1 98.88 238 GLY B O 1
ATOM 5169 N N . LEU B 1 239 ? -11.125 -15.406 -23 1 98.81 239 LEU B N 1
ATOM 5170 C CA . LEU B 1 239 ? -11.352 -14.344 -22.031 1 98.81 239 LEU B CA 1
ATOM 5171 C C . LEU B 1 239 ? -11.148 -12.969 -22.656 1 98.81 239 LEU B C 1
ATOM 5173 O O . LEU B 1 239 ? -11.93 -12.047 -22.422 1 98.81 239 LEU B O 1
ATOM 5177 N N . ARG B 1 240 ? -10.023 -12.828 -23.406 1 98.81 240 ARG B N 1
ATOM 5178 C CA . ARG B 1 240 ? -9.75 -11.578 -24.094 1 98.81 240 ARG B CA 1
ATOM 5179 C C . ARG B 1 240 ? -10.875 -11.234 -25.062 1 98.81 240 ARG B C 1
ATOM 5181 O O . ARG B 1 240 ? -11.336 -10.086 -25.109 1 98.81 240 ARG B O 1
ATOM 5188 N N . ALA B 1 241 ? -11.336 -12.234 -25.812 1 98.75 241 ALA B N 1
ATOM 5189 C CA . ALA B 1 241 ? -12.422 -12.031 -26.766 1 98.75 241 ALA B CA 1
ATOM 5190 C C . ALA B 1 241 ? -13.695 -11.57 -26.062 1 98.75 241 ALA B C 1
ATOM 5192 O O . ALA B 1 241 ? -14.367 -10.648 -26.516 1 98.75 241 ALA B O 1
ATOM 5193 N N . ILE B 1 242 ? -14.039 -12.219 -24.953 1 98.81 242 ILE B N 1
ATOM 5194 C CA . ILE B 1 242 ? -15.25 -11.914 -24.203 1 98.81 242 ILE B CA 1
ATOM 5195 C C . ILE B 1 242 ? -15.18 -10.492 -23.656 1 98.81 242 ILE B C 1
ATOM 5197 O O . ILE B 1 242 ? -16.156 -9.734 -23.719 1 98.81 242 ILE B O 1
ATOM 5201 N N . THR B 1 243 ? -14.031 -10.109 -23.062 1 98.75 243 THR B N 1
ATOM 5202 C CA . THR B 1 243 ? -13.898 -8.789 -22.469 1 98.75 243 THR B CA 1
ATOM 5203 C C . THR B 1 243 ? -13.984 -7.699 -23.531 1 98.75 243 THR B C 1
ATOM 5205 O O . THR B 1 243 ? -14.602 -6.656 -23.328 1 98.75 243 THR B O 1
ATOM 5208 N N . LYS B 1 244 ? -13.422 -7.926 -24.734 1 98.38 244 LYS B N 1
ATOM 5209 C CA . LYS B 1 244 ? -13.523 -6.977 -25.844 1 98.38 244 LYS B CA 1
ATOM 5210 C C . LYS B 1 244 ? -14.969 -6.84 -26.312 1 98.38 244 LYS B C 1
ATOM 5212 O O . LYS B 1 244 ? -15.445 -5.73 -26.547 1 98.38 244 LYS B O 1
ATOM 5217 N N . LYS B 1 245 ? -15.555 -7.98 -26.438 1 98.62 245 LYS B N 1
ATOM 5218 C CA . LYS B 1 245 ? -16.938 -8.023 -26.938 1 98.62 245 LYS B CA 1
ATOM 5219 C C . LYS B 1 245 ? -17.859 -7.191 -26.047 1 98.62 245 LYS B C 1
ATOM 5221 O O . LYS B 1 245 ? -18.781 -6.539 -26.547 1 98.62 245 LYS B O 1
ATOM 5226 N N . HIS B 1 246 ? -17.672 -7.148 -24.766 1 98.56 246 HIS B N 1
ATOM 5227 C CA . HIS B 1 246 ? -18.625 -6.555 -23.828 1 98.56 246 HIS B CA 1
ATOM 5228 C C . HIS B 1 246 ? -18.078 -5.254 -23.25 1 98.56 246 HIS B C 1
ATOM 5230 O O . HIS B 1 246 ? -18.641 -4.723 -22.281 1 98.56 246 HIS B O 1
ATOM 5236 N N . ASP B 1 247 ? -16.969 -4.73 -23.75 1 97.88 247 ASP B N 1
ATOM 5237 C CA . ASP B 1 247 ? -16.375 -3.469 -23.328 1 97.88 247 ASP B CA 1
ATOM 5238 C C . ASP B 1 247 ? -16.016 -3.494 -21.844 1 97.88 247 ASP B C 1
ATOM 5240 O O . ASP B 1 247 ? -16.406 -2.598 -21.094 1 97.88 247 ASP B O 1
ATOM 5244 N N . VAL B 1 248 ? -15.453 -4.543 -21.453 1 98.62 248 VAL B N 1
ATOM 5245 C CA . VAL B 1 248 ? -14.883 -4.77 -20.141 1 98.62 248 VAL B CA 1
ATOM 5246 C C . VAL B 1 248 ? -13.367 -4.898 -20.25 1 98.62 248 VAL B C 1
ATOM 5248 O O . VAL B 1 248 ? -12.852 -5.488 -21.203 1 98.62 248 VAL B O 1
ATOM 5251 N N . LEU B 1 249 ? -12.625 -4.312 -19.328 1 98.94 249 LEU B N 1
ATOM 5252 C CA . LEU B 1 249 ? -11.172 -4.32 -19.422 1 98.94 249 LEU B CA 1
ATOM 5253 C C . LEU B 1 249 ? -10.609 -5.648 -18.922 1 98.94 249 LEU B C 1
ATOM 5255 O O . LEU B 1 249 ? -11.172 -6.27 -18.016 1 98.94 249 LEU B O 1
ATOM 5259 N N . LEU B 1 250 ? -9.539 -6.078 -19.516 1 98.94 250 LEU B N 1
ATOM 5260 C CA . LEU B 1 250 ? -8.797 -7.246 -19.062 1 98.94 250 LEU B CA 1
ATOM 5261 C C . LEU B 1 250 ? -7.523 -6.828 -18.328 1 98.94 250 LEU B C 1
ATOM 5263 O O . LEU B 1 250 ? -6.633 -6.219 -18.922 1 98.94 250 LEU B O 1
ATOM 5267 N N . ILE B 1 251 ? -7.441 -7.113 -17.078 1 98.94 251 ILE B N 1
ATOM 5268 C CA . ILE B 1 251 ? -6.266 -6.906 -16.25 1 98.94 251 ILE B CA 1
ATOM 5269 C C . ILE B 1 251 ? -5.551 -8.234 -16.016 1 98.94 251 ILE B C 1
ATOM 5271 O O . ILE B 1 251 ? -6.133 -9.172 -15.469 1 98.94 251 ILE B O 1
ATOM 5275 N N . VAL B 1 252 ? -4.34 -8.328 -16.453 1 99 252 VAL B N 1
ATOM 5276 C CA . VAL B 1 252 ? -3.541 -9.523 -16.219 1 99 252 VAL B CA 1
ATOM 5277 C C . VAL B 1 252 ? -2.609 -9.297 -15.023 1 99 252 VAL B C 1
ATOM 5279 O O . VAL B 1 252 ? -1.719 -8.445 -15.078 1 99 252 VAL B O 1
ATOM 5282 N N . ASP B 1 253 ? -2.832 -10.047 -13.969 1 98.94 253 ASP B N 1
ATOM 5283 C CA . ASP B 1 253 ? -2.033 -9.961 -12.75 1 98.94 253 ASP B CA 1
ATOM 5284 C C . ASP B 1 253 ? -0.766 -10.805 -12.867 1 98.94 253 ASP B C 1
ATOM 5286 O O . ASP B 1 253 ? -0.787 -12.008 -12.594 1 98.94 253 ASP B O 1
ATOM 5290 N N . GLU B 1 254 ? 0.324 -10.172 -13.188 1 98.81 254 GLU B N 1
ATOM 5291 C CA . GLU B 1 254 ? 1.61 -10.844 -13.367 1 98.81 254 GLU B CA 1
ATOM 5292 C C . GLU B 1 254 ? 2.549 -10.547 -12.195 1 98.81 254 GLU B C 1
ATOM 5294 O O . GLU B 1 254 ? 3.771 -10.578 -12.352 1 98.81 254 GLU B O 1
ATOM 5299 N N . VAL B 1 255 ? 1.957 -10.25 -11.047 1 98.69 255 VAL B N 1
ATOM 5300 C CA . VAL B 1 255 ? 2.725 -9.945 -9.844 1 98.69 255 VAL B CA 1
ATOM 5301 C C . VAL B 1 255 ? 3.699 -11.086 -9.555 1 98.69 255 VAL B C 1
ATOM 5303 O O . VAL B 1 255 ? 4.867 -10.844 -9.242 1 98.69 255 VAL B O 1
ATOM 5306 N N . GLN B 1 256 ? 3.246 -12.305 -9.672 1 98.25 256 GLN B N 1
ATOM 5307 C CA . GLN B 1 256 ? 4.105 -13.43 -9.32 1 98.25 256 GLN B CA 1
ATOM 5308 C C . GLN B 1 256 ? 4.719 -14.07 -10.562 1 98.25 256 GLN B C 1
ATOM 5310 O O . GLN B 1 256 ? 5.824 -14.609 -10.508 1 98.25 256 GLN B O 1
ATOM 5315 N N . THR B 1 257 ? 4.047 -14.016 -11.711 1 98.56 257 THR B N 1
ATOM 5316 C CA . THR B 1 257 ? 4.445 -14.781 -12.891 1 98.56 257 THR B CA 1
ATOM 5317 C C . THR B 1 257 ? 5.383 -13.969 -13.773 1 98.56 257 THR B C 1
ATOM 5319 O O . THR B 1 257 ? 6.043 -14.523 -14.656 1 98.56 257 THR B O 1
ATOM 5322 N N . GLY B 1 258 ? 5.434 -12.648 -13.625 1 98.25 258 GLY B N 1
ATOM 5323 C CA . GLY B 1 258 ? 6.223 -11.797 -14.5 1 98.25 258 GLY B CA 1
ATOM 5324 C C . GLY B 1 258 ? 7.715 -11.906 -14.242 1 98.25 258 GLY B C 1
ATOM 5325 O O . GLY B 1 258 ? 8.148 -12.68 -13.391 1 98.25 258 GLY B O 1
ATOM 5326 N N . VAL B 1 259 ? 8.438 -11.336 -15.078 1 98.62 259 VAL B N 1
ATOM 5327 C CA . VAL B 1 259 ? 9.875 -11.109 -14.945 1 98.62 259 VAL B CA 1
ATOM 5328 C C . VAL B 1 259 ? 10.625 -12.422 -15.172 1 98.62 259 VAL B C 1
ATOM 5330 O O . VAL B 1 259 ? 11.484 -12.805 -14.375 1 98.62 259 VAL B O 1
ATOM 5333 N N . GLY B 1 260 ? 10.195 -13.227 -16.078 1 98.56 260 GLY B N 1
ATOM 5334 C CA . GLY B 1 260 ? 11.039 -14.25 -16.688 1 98.56 260 GLY B CA 1
ATOM 5335 C C . GLY B 1 260 ? 10.797 -15.633 -16.109 1 98.56 260 GLY B C 1
ATOM 5336 O O . GLY B 1 260 ? 11.289 -16.625 -16.656 1 98.56 260 GLY B O 1
ATOM 5337 N N . ALA B 1 261 ? 9.922 -15.82 -15.109 1 97.12 261 ALA B N 1
ATOM 5338 C CA . ALA B 1 261 ? 9.867 -17.062 -14.328 1 97.12 261 ALA B CA 1
ATOM 5339 C C . ALA B 1 261 ? 9.125 -18.156 -15.094 1 97.12 261 ALA B C 1
ATOM 5341 O O . ALA B 1 261 ? 9.219 -19.328 -14.734 1 97.12 261 ALA B O 1
ATOM 5342 N N . THR B 1 262 ? 8.414 -17.828 -16.172 1 98.25 262 THR B N 1
ATOM 5343 C CA . THR B 1 262 ? 7.656 -18.812 -16.922 1 98.25 262 THR B CA 1
ATOM 5344 C C . THR B 1 262 ? 8.367 -19.172 -18.219 1 98.25 262 THR B C 1
ATOM 5346 O O . THR B 1 262 ? 7.832 -19.906 -19.047 1 98.25 262 THR B O 1
ATOM 5349 N N . GLY B 1 263 ? 9.547 -18.656 -18.391 1 98.38 263 GLY B N 1
ATOM 5350 C CA . GLY B 1 263 ? 10.281 -18.906 -19.625 1 98.38 263 GLY B CA 1
ATOM 5351 C C . GLY B 1 263 ? 10.062 -17.828 -20.672 1 98.38 263 GLY B C 1
ATOM 5352 O O . GLY B 1 263 ? 10.703 -17.844 -21.734 1 98.38 263 GLY B O 1
ATOM 5353 N N . LYS B 1 264 ? 9.172 -16.953 -20.5 1 98.56 264 LYS B N 1
ATOM 5354 C CA . LYS B 1 264 ? 8.977 -15.656 -21.156 1 98.56 264 LYS B CA 1
ATOM 5355 C C . LYS B 1 264 ? 9.047 -14.516 -20.141 1 98.56 264 LYS B C 1
ATOM 5357 O O . LYS B 1 264 ? 8.82 -14.719 -18.953 1 98.56 264 LYS B O 1
ATOM 5362 N N . PHE B 1 265 ? 9.438 -13.336 -20.625 1 98.75 265 PHE B N 1
ATOM 5363 C CA . PHE B 1 265 ? 9.547 -12.258 -19.656 1 98.75 265 PHE B CA 1
ATOM 5364 C C . PHE B 1 265 ? 8.203 -12.008 -18.969 1 98.75 265 PHE B C 1
ATOM 5366 O O . PHE B 1 265 ? 8.156 -11.766 -17.766 1 98.75 265 PHE B O 1
ATOM 5373 N N . TRP B 1 266 ? 7.188 -11.977 -19.781 1 98.88 266 TRP B N 1
ATOM 5374 C CA . TRP B 1 266 ? 5.82 -11.938 -19.281 1 98.88 266 TRP B CA 1
ATOM 5375 C C . TRP B 1 266 ? 5.07 -13.219 -19.625 1 98.88 266 TRP B C 1
ATOM 5377 O O . TRP B 1 266 ? 5.07 -13.648 -20.781 1 98.88 266 TRP B O 1
ATOM 5387 N N . ALA B 1 267 ? 4.367 -13.758 -18.641 1 98.81 267 ALA B N 1
ATOM 5388 C CA . ALA B 1 267 ? 3.725 -15.062 -18.781 1 98.81 267 ALA B CA 1
ATOM 5389 C C . ALA B 1 267 ? 2.652 -15.031 -19.859 1 98.81 267 ALA B C 1
ATOM 5391 O O . ALA B 1 267 ? 2.486 -15.992 -20.609 1 98.81 267 ALA B O 1
ATOM 5392 N N . HIS B 1 268 ? 1.915 -13.953 -19.984 1 98.81 268 HIS B N 1
ATOM 5393 C CA . HIS B 1 268 ? 0.79 -13.906 -20.922 1 98.81 268 HIS B CA 1
ATOM 5394 C C . HIS B 1 268 ? 1.267 -13.938 -22.359 1 98.81 268 HIS B C 1
ATOM 5396 O O . HIS B 1 268 ? 0.47 -14.156 -23.281 1 98.81 268 HIS B O 1
ATOM 5402 N N . GLU B 1 269 ? 2.559 -13.758 -22.594 1 98.5 269 GLU B N 1
ATOM 5403 C CA . GLU B 1 269 ? 3.1 -13.914 -23.938 1 98.5 269 GLU B CA 1
ATOM 5404 C C . GLU B 1 269 ? 2.861 -15.328 -24.469 1 98.5 269 GLU B C 1
ATOM 5406 O O . GLU B 1 269 ? 2.779 -15.531 -25.672 1 98.5 269 GLU B O 1
ATOM 5411 N N . HIS B 1 270 ? 2.742 -16.297 -23.594 1 98.56 270 HIS B N 1
ATOM 5412 C CA . HIS B 1 270 ? 2.48 -17.688 -23.969 1 98.56 270 HIS B CA 1
ATOM 5413 C C . HIS B 1 270 ? 1.097 -17.828 -24.594 1 98.56 270 HIS B C 1
ATOM 5415 O O . HIS B 1 270 ? 0.802 -18.844 -25.234 1 98.56 270 HIS B O 1
ATOM 5421 N N . TRP B 1 271 ? 0.195 -16.859 -24.406 1 98.56 271 TRP B N 1
ATOM 5422 C CA . TRP B 1 271 ? -1.201 -17 -24.797 1 98.56 271 TRP B CA 1
ATOM 5423 C C . TRP B 1 271 ? -1.369 -16.734 -26.297 1 98.56 271 TRP B C 1
ATOM 5425 O O . TRP B 1 271 ? -2.354 -17.156 -26.906 1 98.56 271 TRP B O 1
ATOM 5435 N N . GLY B 1 272 ? -0.399 -15.914 -26.891 1 97.81 272 GLY B N 1
ATOM 5436 C CA . GLY B 1 272 ? -0.537 -15.531 -28.281 1 97.81 272 GLY B CA 1
ATOM 5437 C C . GLY B 1 272 ? -1.771 -14.688 -28.562 1 97.81 272 GLY B C 1
ATOM 5438 O O . GLY B 1 272 ? -2.512 -14.945 -29.5 1 97.81 272 GLY B O 1
ATOM 5439 N N . LEU B 1 273 ? -1.99 -13.703 -27.656 1 98.12 273 LEU B N 1
ATOM 5440 C CA . LEU B 1 273 ? -3.162 -12.852 -27.812 1 98.12 273 LEU B CA 1
ATOM 5441 C C . LEU B 1 273 ? -3.068 -12.016 -29.078 1 98.12 273 LEU B C 1
ATOM 5443 O O . LEU B 1 273 ? -1.987 -11.539 -29.438 1 98.12 273 LEU B O 1
ATOM 5447 N N . ASP B 1 274 ? -4.203 -11.797 -29.797 1 95.88 274 ASP B N 1
ATOM 5448 C CA . ASP B 1 274 ? -4.262 -10.922 -30.953 1 95.88 274 ASP B CA 1
ATOM 5449 C C . ASP B 1 274 ? -4.164 -9.453 -30.531 1 95.88 274 ASP B C 1
ATOM 5451 O O . ASP B 1 274 ? -3.621 -8.625 -31.266 1 95.88 274 ASP B O 1
ATOM 5455 N N . THR B 1 275 ? -4.758 -9.133 -29.453 1 97.56 275 THR B N 1
ATOM 5456 C CA . THR B 1 275 ? -4.68 -7.812 -28.844 1 97.56 275 THR B CA 1
ATOM 5457 C C . THR B 1 275 ? -4.152 -7.898 -27.422 1 97.56 275 THR B C 1
ATOM 5459 O O . THR B 1 275 ? -4.469 -8.844 -26.688 1 97.56 275 THR B O 1
ATOM 5462 N N . PRO B 1 276 ? -3.373 -6.961 -27.062 1 98.38 276 PRO B N 1
ATOM 5463 C CA . PRO B 1 276 ? -2.801 -7.02 -25.719 1 98.38 276 PRO B CA 1
ATOM 5464 C C . PRO B 1 276 ? -3.854 -6.887 -24.609 1 98.38 276 PRO B C 1
ATOM 5466 O O . PRO B 1 276 ? -4.957 -6.395 -24.875 1 98.38 276 PRO B O 1
ATOM 5469 N N . PRO B 1 277 ? -3.547 -7.375 -23.406 1 98.69 277 PRO B N 1
ATOM 5470 C CA . PRO B 1 277 ? -4.387 -6.977 -22.281 1 98.69 277 PRO B CA 1
ATOM 5471 C C . PRO B 1 277 ? -4.461 -5.461 -22.094 1 98.69 277 PRO B C 1
ATOM 5473 O O . PRO B 1 277 ? -3.637 -4.73 -22.656 1 98.69 277 PRO B O 1
ATOM 5476 N N . ASP B 1 278 ? -5.449 -5.012 -21.359 1 98.88 278 ASP B N 1
ATOM 5477 C CA . ASP B 1 278 ? -5.574 -3.576 -21.125 1 98.88 278 ASP B CA 1
ATOM 5478 C C . ASP B 1 278 ? -4.562 -3.092 -20.094 1 98.88 278 ASP B C 1
ATOM 5480 O O . ASP B 1 278 ? -4.066 -1.968 -20.188 1 98.88 278 ASP B O 1
ATOM 5484 N N . MET B 1 279 ? -4.332 -3.916 -19.156 1 98.94 279 MET B N 1
ATOM 5485 C CA . MET B 1 279 ? -3.357 -3.617 -18.109 1 98.94 279 MET B CA 1
ATOM 5486 C C . MET B 1 279 ? -2.635 -4.883 -17.656 1 98.94 279 MET B C 1
ATOM 5488 O O . MET B 1 279 ? -3.227 -5.965 -17.625 1 98.94 279 MET B O 1
ATOM 5492 N N . VAL B 1 280 ? -1.386 -4.742 -17.266 1 98.94 280 VAL B N 1
ATOM 5493 C CA . VAL B 1 280 ? -0.572 -5.809 -16.703 1 98.94 280 VAL B CA 1
ATOM 5494 C C . VAL B 1 280 ? 0.096 -5.32 -15.422 1 98.94 280 VAL B C 1
ATOM 5496 O O . VAL B 1 280 ? 0.871 -4.363 -15.438 1 98.94 280 VAL B O 1
ATOM 5499 N N . THR B 1 281 ? -0.241 -5.941 -14.297 1 98.94 281 THR B N 1
ATOM 5500 C CA . THR B 1 281 ? 0.367 -5.551 -13.031 1 98.94 281 THR B CA 1
ATOM 5501 C C . THR B 1 281 ? 1.619 -6.379 -12.758 1 98.94 281 THR B C 1
ATOM 5503 O O . THR B 1 281 ? 1.762 -7.488 -13.273 1 98.94 281 THR B O 1
ATOM 5506 N N . PHE B 1 282 ? 2.551 -5.82 -12.039 1 98.81 282 PHE B N 1
ATOM 5507 C CA . PHE B 1 282 ? 3.807 -6.5 -11.742 1 98.81 282 PHE B CA 1
ATOM 5508 C C . PHE B 1 282 ? 4.297 -6.145 -10.344 1 98.81 282 PHE B C 1
ATOM 5510 O O . PHE B 1 282 ? 3.928 -5.102 -9.797 1 98.81 282 PHE B O 1
ATOM 5517 N N . SER B 1 283 ? 5.086 -7.031 -9.766 1 98.38 283 SER B N 1
ATOM 5518 C CA . SER B 1 283 ? 5.77 -6.848 -8.492 1 98.38 283 SER B CA 1
ATOM 5519 C C . SER B 1 283 ? 6.781 -7.961 -8.242 1 98.38 283 SER B C 1
ATOM 5521 O O . SER B 1 283 ? 7.594 -8.273 -9.109 1 98.38 283 SER B O 1
ATOM 5523 N N . LYS B 1 284 ? 6.828 -8.438 -7.043 1 97.69 284 LYS B N 1
ATOM 5524 C CA . LYS B 1 284 ? 7.637 -9.555 -6.57 1 97.69 284 LYS B CA 1
ATOM 5525 C C . LYS B 1 284 ? 9.031 -9.531 -7.191 1 97.69 284 LYS B C 1
ATOM 5527 O O . LYS B 1 284 ? 9.828 -8.633 -6.902 1 97.69 284 LYS B O 1
ATOM 5532 N N . LYS B 1 285 ? 9.352 -10.414 -8.242 1 98.25 285 LYS B N 1
ATOM 5533 C CA . LYS B 1 285 ? 10.703 -10.5 -8.805 1 98.25 285 LYS B CA 1
ATOM 5534 C C . LYS B 1 285 ? 11.156 -9.141 -9.344 1 98.25 285 LYS B C 1
ATOM 5536 O O . LYS B 1 285 ? 12.352 -8.883 -9.453 1 98.25 285 LYS B O 1
ATOM 5541 N N . ALA B 1 286 ? 10.211 -8.297 -9.547 1 98.19 286 ALA B N 1
ATOM 5542 C CA . ALA B 1 286 ? 10.547 -6.953 -10 1 98.19 286 ALA B CA 1
ATOM 5543 C C . ALA B 1 286 ? 11.125 -6.125 -8.852 1 98.19 286 ALA B C 1
ATOM 5545 O O . ALA B 1 286 ? 11.766 -5.094 -9.078 1 98.19 286 ALA B O 1
ATOM 5546 N N . GLN B 1 287 ? 10.867 -6.496 -7.637 1 97.06 287 GLN B N 1
ATOM 5547 C CA . GLN B 1 287 ? 11.289 -5.797 -6.43 1 97.06 287 GLN B CA 1
ATOM 5548 C C . GLN B 1 287 ? 10.719 -4.383 -6.383 1 97.06 287 GLN B C 1
ATOM 5550 O O . GLN B 1 287 ? 11.109 -3.58 -5.531 1 97.06 287 GLN B O 1
ATOM 5555 N N . THR B 1 288 ? 10 -4.008 -7.301 1 97.5 288 THR B N 1
ATOM 5556 C CA . THR B 1 288 ? 9.133 -2.842 -7.398 1 97.5 288 THR B CA 1
ATOM 5557 C C . THR B 1 288 ? 7.754 -3.236 -7.926 1 97.5 288 THR B C 1
ATOM 5559 O O . THR B 1 288 ? 7.477 -4.422 -8.125 1 97.5 288 THR B O 1
ATOM 5562 N N . ALA B 1 289 ? 6.82 -2.26 -8.055 1 98.12 289 ALA B N 1
ATOM 5563 C CA . ALA B 1 289 ? 5.469 -2.65 -8.445 1 98.12 289 ALA B CA 1
ATOM 5564 C C . ALA B 1 289 ? 4.812 -1.569 -9.305 1 98.12 289 ALA B C 1
ATOM 5566 O O . ALA B 1 289 ? 5.262 -0.422 -9.312 1 98.12 289 ALA B O 1
ATOM 5567 N N . GLY B 1 290 ? 3.787 -1.92 -9.969 1 98.56 290 GLY B N 1
ATOM 5568 C CA . GLY B 1 290 ? 2.971 -1.032 -10.781 1 98.56 290 GLY B CA 1
ATOM 5569 C C . GLY B 1 290 ? 2.102 -1.77 -11.789 1 98.56 290 GLY B C 1
ATOM 5570 O O . GLY B 1 290 ? 1.872 -2.973 -11.648 1 98.56 290 GLY B O 1
ATOM 5571 N N . TYR B 1 291 ? 1.536 -0.991 -12.703 1 98.88 291 TYR B N 1
ATOM 5572 C CA . TYR B 1 291 ? 0.823 -1.611 -13.812 1 98.88 291 TYR B CA 1
ATOM 5573 C C . TYR B 1 291 ? 1.146 -0.912 -15.133 1 98.88 291 TYR B C 1
ATOM 5575 O O . TYR B 1 291 ? 1.319 0.309 -15.164 1 98.88 291 TYR B O 1
ATOM 5583 N N . TYR B 1 292 ? 1.322 -1.71 -16.156 1 98.94 292 TYR B N 1
ATOM 5584 C CA . TYR B 1 292 ? 1.49 -1.233 -17.516 1 98.94 292 TYR B CA 1
ATOM 5585 C C . TYR B 1 292 ? 0.141 -1.051 -18.203 1 98.94 292 TYR B C 1
ATOM 5587 O O . TYR B 1 292 ? -0.814 -1.773 -17.906 1 98.94 292 TYR B O 1
ATOM 5595 N N . PHE B 1 293 ? 0.073 -0.148 -19.109 1 98.81 293 PHE B N 1
ATOM 5596 C CA . PHE B 1 293 ? -1.111 0.043 -19.938 1 98.81 293 PHE B CA 1
ATOM 5597 C C . PHE B 1 293 ? -0.752 0.735 -21.25 1 98.81 293 PHE B C 1
ATOM 5599 O O . PHE B 1 293 ? 0.342 1.286 -21.375 1 98.81 293 PHE B O 1
ATOM 5606 N N . GLY B 1 294 ? -1.58 0.598 -22.266 1 98.12 294 GLY B N 1
ATOM 5607 C CA . GLY B 1 294 ? -1.307 1.189 -23.562 1 98.12 294 GLY B CA 1
ATOM 5608 C C . GLY B 1 294 ? -2.357 2.195 -24 1 98.12 294 GLY B C 1
ATOM 5609 O O . GLY B 1 294 ? -2.086 3.07 -24.828 1 98.12 294 GLY B O 1
ATOM 5610 N N . ASN B 1 295 ? -3.553 2.098 -23.422 1 97.19 295 ASN B N 1
ATOM 5611 C CA . ASN B 1 295 ? -4.684 2.957 -23.75 1 97.19 295 ASN B CA 1
ATOM 5612 C C . ASN B 1 295 ? -4.617 4.289 -23 1 97.19 295 ASN B C 1
ATOM 5614 O O . ASN B 1 295 ? -4.762 4.328 -21.781 1 97.19 295 ASN B O 1
ATOM 5618 N N . ASP B 1 296 ? -4.488 5.418 -23.719 1 96.31 296 ASP B N 1
ATOM 5619 C CA . ASP B 1 296 ? -4.379 6.75 -23.141 1 96.31 296 ASP B CA 1
ATOM 5620 C C . ASP B 1 296 ? -5.613 7.086 -22.297 1 96.31 296 ASP B C 1
ATOM 5622 O O . ASP B 1 296 ? -5.527 7.844 -21.344 1 96.31 296 ASP B O 1
ATOM 5626 N N . ALA B 1 297 ? -6.68 6.453 -22.641 1 96.12 297 ALA B N 1
ATOM 5627 C CA . ALA B 1 297 ? -7.934 6.754 -21.953 1 96.12 297 ALA B CA 1
ATOM 5628 C C . ALA B 1 297 ? -7.91 6.234 -20.531 1 96.12 297 ALA B C 1
ATOM 5630 O O . ALA B 1 297 ? -8.766 6.602 -19.719 1 96.12 297 ALA B O 1
ATOM 5631 N N . LEU B 1 298 ? -6.934 5.441 -20.219 1 97.38 298 LEU B N 1
ATOM 5632 C CA . LEU B 1 298 ? -6.801 4.922 -18.875 1 97.38 298 LEU B CA 1
ATOM 5633 C C . LEU B 1 298 ? -6.066 5.914 -17.969 1 97.38 298 LEU B C 1
ATOM 5635 O O . LEU B 1 298 ? -6.016 5.742 -16.75 1 97.38 298 LEU B O 1
ATOM 5639 N N . ARG B 1 299 ? -5.473 6.992 -18.547 1 95.38 299 ARG B N 1
ATOM 5640 C CA . ARG B 1 299 ? -4.941 8.086 -17.75 1 95.38 299 ARG B CA 1
ATOM 5641 C C . ARG B 1 299 ? -6.066 8.883 -17.094 1 95.38 299 ARG B C 1
ATOM 5643 O O . ARG B 1 299 ? -7.074 9.188 -17.734 1 95.38 299 ARG B O 1
ATOM 5650 N N . PRO B 1 300 ? -5.879 9.148 -15.781 1 91.56 300 PRO B N 1
ATOM 5651 C CA . PRO B 1 300 ? -6.91 10.016 -15.203 1 91.56 300 PRO B CA 1
ATOM 5652 C C . PRO B 1 300 ? -7.086 11.32 -15.969 1 91.56 300 PRO B C 1
ATOM 5654 O O . PRO B 1 300 ? -6.102 11.906 -16.422 1 91.56 300 PRO B O 1
ATOM 5657 N N . ASN B 1 301 ? -8.289 11.844 -16.047 1 92.06 301 ASN B N 1
ATOM 5658 C CA . ASN B 1 301 ? -8.602 13.016 -16.859 1 92.06 301 ASN B CA 1
ATOM 5659 C C . ASN B 1 301 ? -8.328 14.312 -16.109 1 92.06 301 ASN B C 1
ATOM 5661 O O . ASN B 1 301 ? -8.383 15.398 -16.688 1 92.06 301 ASN B O 1
ATOM 5665 N N . LYS B 1 302 ? -8.148 14.25 -14.836 1 93.5 302 LYS B N 1
ATOM 5666 C CA . LYS B 1 302 ? -7.816 15.406 -14.008 1 93.5 302 LYS B CA 1
ATOM 5667 C C . LYS B 1 302 ? -6.637 15.094 -13.086 1 93.5 302 LYS B C 1
ATOM 5669 O O . LYS B 1 302 ? -6.461 13.953 -12.656 1 93.5 302 LYS B O 1
ATOM 5674 N N . PRO B 1 303 ? -5.867 16.109 -12.789 1 92.31 303 PRO B N 1
ATOM 5675 C CA . PRO B 1 303 ? -4.777 15.906 -11.828 1 92.31 303 PRO B CA 1
ATOM 5676 C C . PRO B 1 303 ? -5.277 15.484 -10.453 1 92.31 303 PRO B C 1
ATOM 5678 O O . PRO B 1 303 ? -6.375 15.867 -10.039 1 92.31 303 PRO B O 1
ATOM 5681 N N . TYR B 1 304 ? -4.516 14.609 -9.789 1 93.44 304 TYR B N 1
ATOM 5682 C CA . TYR B 1 304 ? -4.684 14.258 -8.383 1 93.44 304 TYR B CA 1
ATOM 5683 C C . TYR B 1 304 ? -5.781 13.219 -8.211 1 93.44 304 TYR B C 1
ATOM 5685 O O . TYR B 1 304 ? -6.113 12.836 -7.086 1 93.44 304 TYR B O 1
ATOM 5693 N N . ARG B 1 305 ? -6.359 12.695 -9.328 1 95.25 305 ARG B N 1
ATOM 5694 C CA . ARG B 1 305 ? -7.34 11.625 -9.211 1 95.25 305 ARG B CA 1
ATOM 5695 C C . ARG B 1 305 ? -6.672 10.32 -8.773 1 95.25 305 ARG B C 1
ATOM 5697 O O . ARG B 1 305 ? -7.094 9.703 -7.789 1 95.25 305 ARG B O 1
ATOM 5704 N N . GLN B 1 306 ? -5.746 9.875 -9.508 1 94.44 306 GLN B N 1
ATOM 5705 C CA . GLN B 1 306 ? -4.875 8.789 -9.062 1 94.44 306 GLN B CA 1
ATOM 5706 C C . GLN B 1 306 ? -3.545 9.328 -8.547 1 94.44 306 GLN B C 1
ATOM 5708 O O . GLN B 1 306 ? -2.699 9.766 -9.336 1 94.44 306 GLN B O 1
ATOM 5713 N N . PHE B 1 307 ? -3.445 9.273 -7.184 1 92.94 307 PHE B N 1
ATOM 5714 C CA . PHE B 1 307 ? -2.352 10.016 -6.57 1 92.94 307 PHE B CA 1
ATOM 5715 C C . PHE B 1 307 ? -2.088 9.523 -5.152 1 92.94 307 PHE B C 1
ATOM 5717 O O . PHE B 1 307 ? -3.002 9.055 -4.473 1 92.94 307 PHE B O 1
ATOM 5724 N N . ASN B 1 308 ? -0.89 9.461 -4.75 1 90.19 308 ASN B N 1
ATOM 5725 C CA . ASN B 1 308 ? -0.429 9.344 -3.371 1 90.19 308 ASN B CA 1
ATOM 5726 C C . ASN B 1 308 ? 0.943 9.984 -3.184 1 90.19 308 ASN B C 1
ATOM 5728 O O . ASN B 1 308 ? 1.535 10.484 -4.141 1 90.19 308 ASN B O 1
ATOM 5732 N N . THR B 1 309 ? 1.34 10.078 -1.966 1 90.12 309 THR B N 1
ATOM 5733 C CA . THR B 1 309 ? 2.611 10.734 -1.676 1 90.12 309 THR B CA 1
ATOM 5734 C C . THR B 1 309 ? 3.75 10.062 -2.438 1 90.12 309 THR B C 1
ATOM 5736 O O . THR B 1 309 ? 4.562 10.742 -3.072 1 90.12 309 THR B O 1
ATOM 5739 N N . TRP B 1 310 ? 3.701 8.766 -2.342 1 90.75 310 TRP B N 1
ATOM 5740 C CA . TRP B 1 310 ? 4.758 8.023 -3.027 1 90.75 310 TRP B CA 1
ATOM 5741 C C . TRP B 1 310 ? 4.215 7.32 -4.266 1 90.75 310 TRP B C 1
ATOM 5743 O O . TRP B 1 310 ? 3.676 6.215 -4.168 1 90.75 310 TRP B O 1
ATOM 5753 N N . MET B 1 311 ? 4.125 7.68 -5.32 1 93.12 311 MET B N 1
ATOM 5754 C CA . MET B 1 311 ? 3.723 7.102 -6.602 1 93.12 311 MET B CA 1
ATOM 5755 C C . MET B 1 311 ? 4.824 6.219 -7.168 1 93.12 311 MET B C 1
ATOM 5757 O O . MET B 1 311 ? 5.203 6.359 -8.336 1 93.12 311 MET B O 1
ATOM 5761 N N . GLY B 1 312 ? 5.289 5.379 -6.289 1 93.12 312 GLY B N 1
ATOM 5762 C CA . GLY B 1 312 ? 6.457 4.559 -6.566 1 93.12 312 GLY B CA 1
ATOM 5763 C C . GLY B 1 312 ? 7.672 4.953 -5.75 1 93.12 312 GLY B C 1
ATOM 5764 O O . GLY B 1 312 ? 7.555 5.676 -4.758 1 93.12 312 GLY B O 1
ATOM 5765 N N . ASP B 1 313 ? 8.758 4.336 -6 1 95.19 313 ASP B N 1
ATOM 5766 C CA . ASP B 1 313 ? 10.008 4.512 -5.258 1 95.19 313 ASP B CA 1
ATOM 5767 C C . ASP B 1 313 ? 11.211 4.48 -6.195 1 95.19 313 ASP B C 1
ATOM 5769 O O . ASP B 1 313 ? 11.547 3.432 -6.75 1 95.19 313 ASP B O 1
ATOM 5773 N N . PRO B 1 314 ? 11.859 5.66 -6.352 1 97 314 PRO B N 1
ATOM 5774 C CA . PRO B 1 314 ? 13.008 5.699 -7.266 1 97 314 PRO B CA 1
ATOM 5775 C C . PRO B 1 314 ? 14.078 4.676 -6.906 1 97 314 PRO B C 1
ATOM 5777 O O . PRO B 1 314 ? 14.727 4.117 -7.797 1 97 314 PRO B O 1
ATOM 5780 N N . ALA B 1 315 ? 14.305 4.461 -5.629 1 97.75 315 ALA B N 1
ATOM 5781 C CA . ALA B 1 315 ? 15.297 3.475 -5.207 1 97.75 315 ALA B CA 1
ATOM 5782 C C . ALA B 1 315 ? 14.961 2.09 -5.75 1 97.75 315 ALA B C 1
ATOM 5784 O O . ALA B 1 315 ? 15.836 1.374 -6.238 1 97.75 315 ALA B O 1
ATOM 5785 N N . ARG B 1 316 ? 13.719 1.74 -5.711 1 97.69 316 ARG B N 1
ATOM 5786 C CA . ARG B 1 316 ? 13.281 0.432 -6.191 1 97.69 316 ARG B CA 1
ATOM 5787 C C . ARG B 1 316 ? 13.297 0.375 -7.715 1 97.69 316 ARG B C 1
ATOM 5789 O O . ARG B 1 316 ? 13.57 -0.676 -8.297 1 97.69 316 ARG B O 1
ATOM 5796 N N . ALA B 1 317 ? 12.969 1.479 -8.328 1 98.31 317 ALA B N 1
ATOM 5797 C CA . ALA B 1 317 ? 13.062 1.531 -9.789 1 98.31 317 ALA B CA 1
ATOM 5798 C C . ALA B 1 317 ? 14.492 1.302 -10.258 1 98.31 317 ALA B C 1
ATOM 5800 O O . ALA B 1 317 ? 14.719 0.592 -11.242 1 98.31 317 ALA B O 1
ATOM 5801 N N . LEU B 1 318 ? 15.438 1.921 -9.57 1 98.56 318 LEU B N 1
ATOM 5802 C CA . LEU B 1 318 ? 16.859 1.74 -9.891 1 98.56 318 LEU B CA 1
ATOM 5803 C C . LEU B 1 318 ? 17.266 0.283 -9.711 1 98.56 318 LEU B C 1
ATOM 5805 O O . LEU B 1 318 ? 18.016 -0.259 -10.523 1 98.56 318 LEU B O 1
ATOM 5809 N N . LEU B 1 319 ? 16.812 -0.298 -8.641 1 98.69 319 LEU B N 1
ATOM 5810 C CA . LEU B 1 319 ? 17.141 -1.696 -8.391 1 98.69 319 LEU B CA 1
ATOM 5811 C C . LEU B 1 319 ? 16.562 -2.594 -9.484 1 98.69 319 LEU B C 1
ATOM 5813 O O . LEU B 1 319 ? 17.234 -3.529 -9.938 1 98.69 319 LEU B O 1
ATOM 5817 N N . PHE B 1 320 ? 15.344 -2.342 -9.914 1 98.81 320 PHE B N 1
ATOM 5818 C CA . PHE B 1 320 ? 14.734 -3.146 -10.961 1 98.81 320 PHE B CA 1
ATOM 5819 C C . PHE B 1 320 ? 15.508 -3.016 -12.266 1 98.81 320 PHE B C 1
ATOM 5821 O O . PHE B 1 320 ? 15.664 -3.992 -13 1 98.81 320 PHE B O 1
ATOM 5828 N N . ARG B 1 321 ? 15.969 -1.833 -12.57 1 98.75 321 ARG B N 1
ATOM 5829 C CA . ARG B 1 321 ? 16.812 -1.656 -13.75 1 98.75 321 ARG B CA 1
ATOM 5830 C C . ARG B 1 321 ? 18.031 -2.574 -13.688 1 98.75 321 ARG B C 1
ATOM 5832 O O . ARG B 1 321 ? 18.391 -3.201 -14.688 1 98.75 321 ARG B O 1
ATOM 5839 N N . ALA B 1 322 ? 18.656 -2.631 -12.523 1 98.75 322 ALA B N 1
ATOM 5840 C CA . ALA B 1 322 ? 19.812 -3.506 -12.352 1 98.75 322 ALA B CA 1
ATOM 5841 C C . ALA B 1 322 ? 19.422 -4.969 -12.531 1 98.75 322 ALA B C 1
ATOM 5843 O O . ALA B 1 322 ? 20.188 -5.758 -13.094 1 98.75 322 ALA B O 1
ATOM 5844 N N . ILE B 1 323 ? 18.266 -5.352 -12.047 1 98.88 323 ILE B N 1
ATOM 5845 C CA . ILE B 1 323 ? 17.766 -6.715 -12.203 1 98.88 323 ILE B CA 1
ATOM 5846 C C . ILE B 1 323 ? 17.578 -7.031 -13.688 1 98.88 323 ILE B C 1
ATOM 5848 O O . ILE B 1 323 ? 18.016 -8.086 -14.156 1 98.88 323 ILE B O 1
ATOM 5852 N N . ILE B 1 324 ? 16.938 -6.098 -14.383 1 98.81 324 ILE B N 1
ATOM 5853 C CA . ILE B 1 324 ? 16.703 -6.277 -15.812 1 98.81 324 ILE B CA 1
ATOM 5854 C C . ILE B 1 324 ? 18.047 -6.477 -16.531 1 98.81 324 ILE B C 1
ATOM 5856 O O . ILE B 1 324 ? 18.172 -7.367 -17.375 1 98.81 324 ILE B O 1
ATOM 5860 N N . HIS B 1 325 ? 19.031 -5.672 -16.188 1 98.38 325 HIS B N 1
ATOM 5861 C CA . HIS B 1 325 ? 20.344 -5.785 -16.812 1 98.38 325 HIS B CA 1
ATOM 5862 C C . HIS B 1 325 ? 20.953 -7.156 -16.547 1 98.38 325 HIS B C 1
ATOM 5864 O O . HIS B 1 325 ? 21.562 -7.75 -17.453 1 98.38 325 HIS B O 1
ATOM 5870 N N . GLU B 1 326 ? 20.812 -7.609 -15.328 1 98.38 326 GLU B N 1
ATOM 5871 C CA . GLU B 1 326 ? 21.328 -8.93 -14.977 1 98.38 326 GLU B CA 1
ATOM 5872 C C . GLU B 1 326 ? 20.625 -10.023 -15.773 1 98.38 326 GLU B C 1
ATOM 5874 O O . GLU B 1 326 ? 21.266 -10.969 -16.234 1 98.38 326 GLU B O 1
ATOM 5879 N N . ILE B 1 327 ? 19.328 -9.922 -15.914 1 98.81 327 ILE B N 1
ATOM 5880 C CA . ILE B 1 327 ? 18.516 -10.891 -16.641 1 98.81 327 ILE B CA 1
ATOM 5881 C C . ILE B 1 327 ? 18.984 -10.945 -18.094 1 98.81 327 ILE B C 1
ATOM 5883 O O . ILE B 1 327 ? 19.156 -12.031 -18.656 1 98.81 327 ILE B O 1
ATOM 5887 N N . GLN B 1 328 ? 19.188 -9.812 -18.641 1 98.44 328 GLN B N 1
ATOM 5888 C CA . GLN B 1 328 ? 19.594 -9.711 -20.031 1 98.44 328 GLN B CA 1
ATOM 5889 C C . GLN B 1 328 ? 21.031 -10.188 -20.234 1 98.44 328 GLN B C 1
ATOM 5891 O O . GLN B 1 328 ? 21.312 -10.961 -21.141 1 98.44 328 GLN B O 1
ATOM 5896 N N . ARG B 1 329 ? 21.906 -9.695 -19.391 1 98 329 ARG B N 1
ATOM 5897 C CA . ARG B 1 329 ? 23.312 -10.031 -19.484 1 98 329 ARG B CA 1
ATOM 5898 C C . ARG B 1 329 ? 23.531 -11.547 -19.422 1 98 329 ARG B C 1
ATOM 5900 O O . ARG B 1 329 ? 24.344 -12.086 -20.172 1 98 329 ARG B O 1
ATOM 5907 N N . MET B 1 330 ? 22.766 -12.227 -18.609 1 98.19 330 MET B N 1
ATOM 5908 C CA . MET B 1 330 ? 22.984 -13.648 -18.375 1 98.19 330 MET B CA 1
ATOM 5909 C C . MET B 1 330 ? 21.953 -14.484 -19.125 1 98.19 330 MET B C 1
ATOM 5911 O O . MET B 1 330 ? 21.891 -15.703 -18.953 1 98.19 330 MET B O 1
ATOM 5915 N N . ASP B 1 331 ? 21.125 -13.883 -19.953 1 98.62 331 ASP B N 1
ATOM 5916 C CA . ASP B 1 331 ? 20.078 -14.547 -20.719 1 98.62 331 ASP B CA 1
ATOM 5917 C C . ASP B 1 331 ? 19.25 -15.477 -19.844 1 98.62 331 ASP B C 1
ATOM 5919 O O . ASP B 1 331 ? 19.094 -16.656 -20.156 1 98.62 331 ASP B O 1
ATOM 5923 N N . LEU B 1 332 ? 18.766 -14.906 -18.766 1 98.81 332 LEU B N 1
ATOM 5924 C CA . LEU B 1 332 ? 18.203 -15.719 -17.703 1 98.81 332 LEU B CA 1
ATOM 5925 C C . LEU B 1 332 ? 16.797 -16.219 -18.078 1 98.81 332 LEU B C 1
ATOM 5927 O O . LEU B 1 332 ? 16.344 -17.234 -17.562 1 98.81 332 LEU B O 1
ATOM 5931 N N . VAL B 1 333 ? 16.062 -15.539 -18.953 1 98.81 333 VAL B N 1
ATOM 5932 C CA . VAL B 1 333 ? 14.75 -16 -19.406 1 98.81 333 VAL B CA 1
ATOM 5933 C C . VAL B 1 333 ? 14.898 -17.312 -20.156 1 98.81 333 VAL B C 1
ATOM 5935 O O . VAL B 1 333 ? 14.148 -18.266 -19.922 1 98.81 333 VAL B O 1
ATOM 5938 N N . THR B 1 334 ? 15.875 -17.359 -21.031 1 98.69 334 THR B N 1
ATOM 5939 C CA . THR B 1 334 ? 16.172 -18.578 -21.766 1 98.69 334 THR B CA 1
ATOM 5940 C C . THR B 1 334 ? 16.625 -19.688 -20.812 1 98.69 334 THR B C 1
ATOM 5942 O O . THR B 1 334 ? 16.219 -20.828 -20.953 1 98.69 334 THR B O 1
ATOM 5945 N N . ASN B 1 335 ? 17.453 -19.281 -19.891 1 98.75 335 ASN B N 1
ATOM 5946 C CA . ASN B 1 335 ? 17.891 -20.25 -18.891 1 98.75 335 ASN B CA 1
ATOM 5947 C C . ASN B 1 335 ? 16.703 -20.859 -18.156 1 98.75 335 ASN B C 1
ATOM 5949 O O . ASN B 1 335 ? 16.656 -22.062 -17.938 1 98.75 335 ASN B O 1
ATOM 5953 N N . THR B 1 336 ? 15.766 -20.047 -17.766 1 98.69 336 THR B N 1
ATOM 5954 C CA . THR B 1 336 ? 14.602 -20.5 -17.016 1 98.69 336 THR B CA 1
ATOM 5955 C C . THR B 1 336 ? 13.766 -21.484 -17.844 1 98.69 336 THR B C 1
ATOM 5957 O O . THR B 1 336 ? 13.297 -22.5 -17.328 1 98.69 336 THR B O 1
ATOM 5960 N N . ALA B 1 337 ? 13.578 -21.156 -19.109 1 98.75 337 ALA B N 1
ATOM 5961 C CA . ALA B 1 337 ? 12.828 -22.031 -20 1 98.75 337 ALA B CA 1
ATOM 5962 C C . ALA B 1 337 ? 13.5 -23.406 -20.094 1 98.75 337 ALA B C 1
ATOM 5964 O O . ALA B 1 337 ? 12.844 -24.438 -19.922 1 98.75 337 ALA B O 1
ATOM 5965 N N . ALA B 1 338 ? 14.789 -23.406 -20.344 1 98.69 338 ALA B N 1
ATOM 5966 C CA . ALA B 1 338 ? 15.539 -24.641 -20.547 1 98.69 338 ALA B CA 1
ATOM 5967 C C . ALA B 1 338 ? 15.578 -25.469 -19.266 1 98.69 338 ALA B C 1
ATOM 5969 O O . ALA B 1 338 ? 15.375 -26.688 -19.297 1 98.69 338 ALA B O 1
ATOM 5970 N N . THR B 1 339 ? 15.906 -24.797 -18.172 1 98.75 339 THR B N 1
ATOM 5971 C CA . THR B 1 339 ? 16 -25.5 -16.891 1 98.75 339 THR B CA 1
ATOM 5972 C C . THR B 1 339 ? 14.625 -26.016 -16.453 1 98.75 339 THR B C 1
ATOM 5974 O O . THR B 1 339 ? 14.523 -27.078 -15.836 1 98.75 339 THR B O 1
ATOM 5977 N N . GLY B 1 340 ? 13.594 -25.188 -16.734 1 98.62 340 GLY B N 1
ATOM 5978 C CA . GLY B 1 340 ? 12.234 -25.641 -16.453 1 98.62 340 GLY B CA 1
ATOM 5979 C C . GLY B 1 340 ? 11.867 -26.922 -17.156 1 98.62 340 GLY B C 1
ATOM 5980 O O . GLY B 1 340 ? 11.281 -27.828 -16.562 1 98.62 340 GLY B O 1
ATOM 5981 N N . ASP B 1 341 ? 12.219 -27.031 -18.438 1 98.69 341 ASP B N 1
ATOM 5982 C CA . ASP B 1 341 ? 11.953 -28.234 -19.203 1 98.69 341 ASP B CA 1
ATOM 5983 C C . ASP B 1 341 ? 12.688 -29.438 -18.609 1 98.69 341 ASP B C 1
ATOM 5985 O O . ASP B 1 341 ? 12.125 -30.531 -18.5 1 98.69 341 ASP B O 1
ATOM 5989 N N . TYR B 1 342 ? 13.906 -29.172 -18.297 1 98.81 342 TYR B N 1
ATOM 5990 C CA . TYR B 1 342 ? 14.742 -30.219 -17.688 1 98.81 342 TYR B CA 1
ATOM 5991 C C . TYR B 1 342 ? 14.148 -30.688 -16.375 1 98.81 342 TYR B C 1
ATOM 5993 O O . TYR B 1 342 ? 14.047 -31.891 -16.125 1 98.81 342 TYR B O 1
ATOM 6001 N N . LEU B 1 343 ? 13.797 -29.781 -15.539 1 98.75 343 LEU B N 1
ATOM 6002 C CA . LEU B 1 343 ? 13.234 -30.094 -14.227 1 98.75 343 LEU B CA 1
ATOM 6003 C C . LEU B 1 343 ? 11.906 -30.828 -14.367 1 98.75 343 LEU B C 1
ATOM 6005 O O . LEU B 1 343 ? 11.641 -31.781 -13.633 1 98.75 343 LEU B O 1
ATOM 6009 N N . PHE B 1 344 ? 11.039 -30.344 -15.258 1 98.69 344 PHE B N 1
ATOM 6010 C CA . PHE B 1 344 ? 9.75 -30.984 -15.469 1 98.69 344 PHE B CA 1
ATOM 6011 C C . PHE B 1 344 ? 9.93 -32.438 -15.867 1 98.69 344 PHE B C 1
ATOM 6013 O O . PHE B 1 344 ? 9.227 -33.312 -15.367 1 98.69 344 PHE B O 1
ATOM 6020 N N . ALA B 1 345 ? 10.859 -32.688 -16.797 1 98.62 345 ALA B N 1
ATOM 6021 C CA . ALA B 1 345 ? 11.148 -34.062 -17.219 1 98.62 345 ALA B CA 1
ATOM 6022 C C . ALA B 1 345 ? 11.602 -34.938 -16.047 1 98.62 345 ALA B C 1
ATOM 6024 O O . ALA B 1 345 ? 11.227 -36.094 -15.938 1 98.62 345 ALA B O 1
ATOM 6025 N N . GLY B 1 346 ? 12.438 -34.344 -15.227 1 98.75 346 GLY B N 1
ATOM 6026 C CA . GLY B 1 346 ? 12.875 -35.062 -14.031 1 98.75 346 GLY B CA 1
ATOM 6027 C C . GLY B 1 346 ? 11.734 -35.375 -13.078 1 98.75 346 GLY B C 1
ATOM 6028 O O . GLY B 1 346 ? 11.664 -36.469 -12.531 1 98.75 346 GLY B O 1
ATOM 6029 N N . LEU B 1 347 ? 10.852 -34.438 -12.875 1 98.69 347 LEU B N 1
ATOM 6030 C CA . LEU B 1 347 ? 9.703 -34.625 -11.992 1 98.69 347 LEU B CA 1
ATOM 6031 C C . LEU B 1 347 ? 8.742 -35.656 -12.586 1 98.69 347 LEU B C 1
ATOM 6033 O O . LEU B 1 347 ? 8.102 -36.406 -11.852 1 98.69 347 LEU B O 1
ATOM 6037 N N . GLN B 1 348 ? 8.625 -35.625 -13.914 1 98.19 348 GLN B N 1
ATOM 6038 C CA . GLN B 1 348 ? 7.801 -36.656 -14.578 1 98.19 348 GLN B CA 1
ATOM 6039 C C . GLN B 1 348 ? 8.305 -38.062 -14.281 1 98.19 348 GLN B C 1
ATOM 6041 O O . GLN B 1 348 ? 7.516 -38.969 -14.039 1 98.19 348 GLN B O 1
ATOM 6046 N N . ARG B 1 349 ? 9.57 -38.25 -14.344 1 98.19 349 ARG B N 1
ATOM 6047 C CA . ARG B 1 349 ? 10.164 -39.531 -14.016 1 98.19 349 ARG B CA 1
ATOM 6048 C C . ARG B 1 349 ? 9.875 -39.906 -12.57 1 98.19 349 ARG B C 1
ATOM 6050 O O . ARG B 1 349 ? 9.508 -41.062 -12.297 1 98.19 349 ARG B O 1
ATOM 6057 N N . LEU B 1 350 ? 10.047 -38.969 -11.664 1 98.25 350 LEU B N 1
ATOM 6058 C CA . LEU B 1 350 ? 9.766 -39.25 -10.258 1 98.25 350 LEU B CA 1
ATOM 6059 C C . LEU B 1 350 ? 8.289 -39.562 -10.055 1 98.25 350 LEU B C 1
ATOM 6061 O O . LEU B 1 350 ? 7.949 -40.406 -9.219 1 98.25 350 LEU B O 1
ATOM 6065 N N . ALA B 1 351 ? 7.445 -38.875 -10.797 1 98 351 ALA B N 1
ATOM 6066 C CA . ALA B 1 351 ? 6.008 -39.094 -10.695 1 98 351 ALA B CA 1
ATOM 6067 C C . ALA B 1 351 ? 5.668 -40.531 -11.094 1 98 351 ALA B C 1
ATOM 6069 O O . ALA B 1 351 ? 4.77 -41.156 -10.508 1 98 351 ALA B O 1
ATOM 6070 N N . ALA B 1 352 ? 6.316 -41.031 -12.078 1 97.56 352 ALA B N 1
ATOM 6071 C CA . ALA B 1 352 ? 6.109 -42.406 -12.523 1 97.56 352 ALA B CA 1
ATOM 6072 C C . ALA B 1 352 ? 6.578 -43.406 -11.461 1 97.56 352 ALA B C 1
ATOM 6074 O O . ALA B 1 352 ? 5.949 -44.438 -11.258 1 97.56 352 ALA B O 1
ATOM 6075 N N . GLN B 1 353 ? 7.594 -43.094 -10.805 1 97.69 353 GLN B N 1
ATOM 6076 C CA . GLN B 1 353 ? 8.172 -43.938 -9.789 1 97.69 353 GLN B CA 1
ATOM 6077 C C . GLN B 1 353 ? 7.387 -43.875 -8.484 1 97.69 353 GLN B C 1
ATOM 6079 O O . GLN B 1 353 ? 7.27 -44.844 -7.758 1 97.69 353 GLN B O 1
ATOM 6084 N N . TYR B 1 354 ? 6.875 -42.688 -8.188 1 97.31 354 TYR B N 1
ATOM 6085 C CA . TYR B 1 354 ? 6.152 -42.438 -6.938 1 97.31 354 TYR B CA 1
ATOM 6086 C C . TYR B 1 354 ? 4.793 -41.812 -7.207 1 97.31 354 TYR B C 1
ATOM 6088 O O . TYR B 1 354 ? 4.523 -40.688 -6.766 1 97.31 354 TYR B O 1
ATOM 6096 N N . PRO B 1 355 ? 3.875 -42.5 -7.82 1 95.38 355 PRO B N 1
ATOM 6097 C CA . PRO B 1 355 ? 2.609 -41.938 -8.297 1 95.38 355 PRO B CA 1
ATOM 6098 C C . PRO B 1 355 ? 1.719 -41.469 -7.152 1 95.38 355 PRO B C 1
ATOM 6100 O O . PRO B 1 355 ? 0.839 -40.625 -7.363 1 95.38 355 PRO B O 1
ATOM 6103 N N . ARG B 1 356 ? 1.927 -41.844 -5.949 1 95.25 356 ARG B N 1
ATOM 6104 C CA . ARG B 1 356 ? 1.117 -41.438 -4.816 1 95.25 356 ARG B CA 1
ATOM 6105 C C . ARG B 1 356 ? 1.65 -40.125 -4.227 1 95.25 356 ARG B C 1
ATOM 6107 O O . ARG B 1 356 ? 0.939 -39.438 -3.502 1 95.25 356 ARG B O 1
ATOM 6114 N N . GLU B 1 357 ? 2.924 -39.812 -4.543 1 96.62 357 GLU B N 1
ATOM 6115 C CA . GLU B 1 357 ? 3.588 -38.625 -3.986 1 96.62 357 GLU B CA 1
ATOM 6116 C C . GLU B 1 357 ? 3.447 -37.438 -4.914 1 96.62 357 GLU B C 1
ATOM 6118 O O . GLU B 1 357 ? 3.32 -36.312 -4.449 1 96.62 357 GLU B O 1
ATOM 6123 N N . ILE B 1 358 ? 3.523 -37.719 -6.184 1 98.12 358 ILE B N 1
ATOM 6124 C CA . ILE B 1 358 ? 3.412 -36.656 -7.184 1 98.12 358 ILE B CA 1
ATOM 6125 C C . ILE B 1 358 ? 2.154 -36.875 -8.023 1 98.12 358 ILE B C 1
ATOM 6127 O O . ILE B 1 358 ? 2.111 -37.781 -8.875 1 98.12 358 ILE B O 1
ATOM 6131 N N . GLN B 1 359 ? 1.215 -36.062 -7.727 1 97.56 359 GLN B N 1
ATOM 6132 C CA . GLN B 1 359 ? -0.045 -36.125 -8.461 1 97.56 359 GLN B CA 1
ATOM 6133 C C . GLN B 1 359 ? -0.303 -34.781 -9.188 1 97.56 359 GLN B C 1
ATOM 6135 O O . GLN B 1 359 ? 0.128 -33.719 -8.734 1 97.56 359 GLN B O 1
ATOM 6140 N N . ASN B 1 360 ? -0.924 -34.875 -10.375 1 97.44 360 ASN B N 1
ATOM 6141 C CA . ASN B 1 360 ? -1.332 -33.688 -11.141 1 97.44 360 ASN B CA 1
ATOM 6142 C C . ASN B 1 360 ? -0.15 -32.781 -11.422 1 97.44 360 ASN B C 1
ATOM 6144 O O . ASN B 1 360 ? -0.221 -31.562 -11.172 1 97.44 360 ASN B O 1
ATOM 6148 N N . LEU B 1 361 ? 0.974 -33.438 -11.844 1 98.38 361 LEU B N 1
ATOM 6149 C CA . LEU B 1 361 ? 2.127 -32.625 -12.234 1 98.38 361 LEU B CA 1
ATOM 6150 C C . LEU B 1 361 ? 1.746 -31.625 -13.32 1 98.38 361 LEU B C 1
ATOM 6152 O O . LEU B 1 361 ? 1.158 -32 -14.336 1 98.38 361 LEU B O 1
ATOM 6156 N N . ARG B 1 362 ? 2.053 -30.344 -13.094 1 98.12 362 ARG B N 1
ATOM 6157 C CA . ARG B 1 362 ? 1.633 -29.297 -14.023 1 98.12 362 ARG B CA 1
ATOM 6158 C C . ARG B 1 362 ? 2.709 -28.234 -14.164 1 98.12 362 ARG B C 1
ATOM 6160 O O . ARG B 1 362 ? 3.598 -28.125 -13.32 1 98.12 362 ARG B O 1
ATOM 6167 N N . GLY B 1 363 ? 2.639 -27.453 -15.289 1 97.81 363 GLY B N 1
ATOM 6168 C CA . GLY B 1 363 ? 3.598 -26.391 -15.57 1 97.81 363 GLY B CA 1
ATOM 6169 C C . GLY B 1 363 ? 4.539 -26.734 -16.703 1 97.81 363 GLY B C 1
ATOM 6170 O O . GLY B 1 363 ? 5.605 -26.141 -16.844 1 97.81 363 GLY B O 1
ATOM 6171 N N . GLN B 1 364 ? 4.191 -27.797 -17.516 1 97.62 364 GLN B N 1
ATOM 6172 C CA . GLN B 1 364 ? 5.008 -28.141 -18.672 1 97.62 364 GLN B CA 1
ATOM 6173 C C . GLN B 1 364 ? 5.152 -26.938 -19.609 1 97.62 364 GLN B C 1
ATOM 6175 O O . GLN B 1 364 ? 4.16 -26.328 -20 1 97.62 364 GLN B O 1
ATOM 6180 N N . GLY B 1 365 ? 6.414 -26.609 -19.953 1 97 365 GLY B N 1
ATOM 6181 C CA . GLY B 1 365 ? 6.691 -25.516 -20.875 1 97 365 GLY B CA 1
ATOM 6182 C C . GLY B 1 365 ? 6.477 -24.156 -20.266 1 97 365 GLY B C 1
ATOM 6183 O O . GLY B 1 365 ? 6.473 -23.141 -20.969 1 97 365 GLY B O 1
ATOM 6184 N N . GLN B 1 366 ? 6.285 -24.031 -18.969 1 97.94 366 GLN B N 1
ATOM 6185 C CA . GLN B 1 366 ? 6.02 -22.766 -18.297 1 97.94 366 GLN B CA 1
ATOM 6186 C C . GLN B 1 366 ? 7.168 -22.406 -17.359 1 97.94 366 GLN B C 1
ATOM 6188 O O . GLN B 1 366 ? 6.938 -21.906 -16.25 1 97.94 366 GLN B O 1
ATOM 6193 N N . GLY B 1 367 ? 8.406 -22.719 -17.828 1 98 367 GLY B N 1
ATOM 6194 C CA . GLY B 1 367 ? 9.562 -22.406 -16.984 1 98 367 GLY B CA 1
ATOM 6195 C C . GLY B 1 367 ? 9.555 -23.141 -15.664 1 98 367 GLY B C 1
ATOM 6196 O O . GLY B 1 367 ? 9.398 -24.359 -15.617 1 98 367 GLY B O 1
ATOM 6197 N N . THR B 1 368 ? 9.68 -22.328 -14.594 1 96.25 368 THR B N 1
ATOM 6198 C CA . THR B 1 368 ? 9.82 -23 -13.305 1 96.25 368 THR B CA 1
ATOM 6199 C C . THR B 1 368 ? 8.516 -22.922 -12.516 1 96.25 368 THR B C 1
ATOM 6201 O O . THR B 1 368 ? 8.492 -23.219 -11.32 1 96.25 368 THR B O 1
ATOM 6204 N N . PHE B 1 369 ? 7.441 -22.406 -13.164 1 97.69 369 PHE B N 1
ATOM 6205 C CA . PHE B 1 369 ? 6.125 -22.469 -12.539 1 97.69 369 PHE B CA 1
ATOM 6206 C C . PHE B 1 369 ? 5.551 -23.875 -12.633 1 97.69 369 PHE B C 1
ATOM 6208 O O . PHE B 1 369 ? 4.582 -24.109 -13.359 1 97.69 369 PHE B O 1
ATOM 6215 N N . ILE B 1 370 ? 6.18 -24.781 -11.906 1 98.44 370 ILE B N 1
ATOM 6216 C CA . ILE B 1 370 ? 5.867 -26.203 -11.828 1 98.44 370 ILE B CA 1
ATOM 6217 C C . ILE B 1 370 ? 5.324 -26.547 -10.438 1 98.44 370 ILE B C 1
ATOM 6219 O O . ILE B 1 370 ? 5.812 -26.016 -9.438 1 98.44 370 ILE B O 1
ATOM 6223 N N . ALA B 1 371 ? 4.293 -27.328 -10.406 1 98.56 371 ALA B N 1
ATOM 6224 C CA . ALA B 1 371 ? 3.725 -27.781 -9.133 1 98.56 371 ALA B CA 1
ATOM 6225 C C . ALA B 1 371 ? 3.154 -29.188 -9.258 1 98.56 371 ALA B C 1
ATOM 6227 O O . ALA B 1 371 ? 2.938 -29.688 -10.359 1 98.56 371 ALA B O 1
ATOM 6228 N N . PHE B 1 372 ? 2.992 -29.859 -8.203 1 98.69 372 PHE B N 1
ATOM 6229 C CA . PHE B 1 372 ? 2.314 -31.141 -8.117 1 98.69 372 PHE B CA 1
ATOM 6230 C C . PHE B 1 372 ? 1.586 -31.281 -6.781 1 98.69 372 PHE B C 1
ATOM 6232 O O . PHE B 1 372 ? 1.904 -30.578 -5.82 1 98.69 372 PHE B O 1
ATOM 6239 N N . ASP B 1 373 ? 0.585 -32.094 -6.77 1 98.19 373 ASP B N 1
ATOM 6240 C CA . ASP B 1 373 ? -0.167 -32.312 -5.543 1 98.19 373 ASP B CA 1
ATOM 6241 C C . ASP B 1 373 ? 0.397 -33.531 -4.785 1 98.19 373 ASP B C 1
ATOM 6243 O O . ASP B 1 373 ? 0.936 -34.438 -5.391 1 98.19 373 ASP B O 1
ATOM 6247 N N . SER B 1 374 ? 0.377 -33.406 -3.59 1 97.31 374 SER B N 1
ATOM 6248 C CA . SER B 1 374 ? 0.716 -34.5 -2.693 1 97.31 374 SER B CA 1
ATOM 6249 C C . SER B 1 374 ? -0.294 -34.625 -1.557 1 97.31 374 SER B C 1
ATOM 6251 O O . SER B 1 374 ? -0.742 -33.594 -1.012 1 97.31 374 SER B O 1
ATOM 6253 N N . ALA B 1 375 ? -0.747 -35.875 -1.205 1 94.69 375 ALA B N 1
ATOM 6254 C CA . ALA B 1 375 ? -1.671 -36.094 -0.099 1 94.69 375 ALA B CA 1
ATOM 6255 C C . ALA B 1 375 ? -1.039 -35.719 1.235 1 94.69 375 ALA B C 1
ATOM 6257 O O . ALA B 1 375 ? -1.746 -35.438 2.203 1 94.69 375 ALA B O 1
ATOM 6258 N N . ARG B 1 376 ? 0.227 -35.75 1.352 1 95.81 376 ARG B N 1
ATOM 6259 C CA . ARG B 1 376 ? 0.928 -35.344 2.564 1 95.81 376 ARG B CA 1
ATOM 6260 C C . ARG B 1 376 ? 1.805 -34.125 2.305 1 95.81 376 ARG B C 1
ATOM 6262 O O . ARG B 1 376 ? 2.967 -34.094 2.717 1 95.81 376 ARG B O 1
ATOM 6269 N N . ARG B 1 377 ? 1.305 -33.188 1.527 1 96.38 377 ARG B N 1
ATOM 6270 C CA . ARG B 1 377 ? 1.978 -32 1.043 1 96.38 377 ARG B CA 1
ATOM 6271 C C . ARG B 1 377 ? 2.773 -31.328 2.158 1 96.38 377 ARG B C 1
ATOM 6273 O O . ARG B 1 377 ? 3.955 -31.031 1.986 1 96.38 377 ARG B O 1
ATOM 6280 N N . ASP B 1 378 ? 2.234 -31.109 3.324 1 96.56 378 ASP B N 1
ATOM 6281 C CA . ASP B 1 378 ? 2.914 -30.422 4.422 1 96.56 378 ASP B CA 1
ATOM 6282 C C . ASP B 1 378 ? 4.102 -31.25 4.926 1 96.56 378 ASP B C 1
ATOM 6284 O O . ASP B 1 378 ? 5.129 -30.688 5.309 1 96.56 378 ASP B O 1
ATOM 6288 N N . GLU B 1 379 ? 3.918 -32.5 4.973 1 97.5 379 GLU B N 1
ATOM 6289 C CA . GLU B 1 379 ? 5.016 -33.375 5.375 1 97.5 379 GLU B CA 1
ATOM 6290 C C . GLU B 1 379 ? 6.164 -33.312 4.367 1 97.5 379 GLU B C 1
ATOM 6292 O O . GLU B 1 379 ? 7.336 -33.344 4.75 1 97.5 379 GLU B O 1
ATOM 6297 N N . VAL B 1 380 ? 5.785 -33.312 3.105 1 98.19 380 VAL B N 1
ATOM 6298 C CA . VAL B 1 380 ? 6.797 -33.219 2.061 1 98.19 380 VAL B CA 1
ATOM 6299 C C . VAL B 1 380 ? 7.621 -31.938 2.262 1 98.19 380 VAL B C 1
ATOM 6301 O O . VAL B 1 380 ? 8.852 -31.969 2.172 1 98.19 380 VAL B O 1
ATOM 6304 N N . LEU B 1 381 ? 6.957 -30.828 2.539 1 97.94 381 LEU B N 1
ATOM 6305 C CA . LEU B 1 381 ? 7.648 -29.562 2.754 1 97.94 381 LEU B CA 1
ATOM 6306 C C . LEU B 1 381 ? 8.594 -29.656 3.947 1 97.94 381 LEU B C 1
ATOM 6308 O O . LEU B 1 381 ? 9.75 -29.234 3.863 1 97.94 381 LEU B O 1
ATOM 6312 N N . LYS B 1 382 ? 8.086 -30.188 5.004 1 97.44 382 LYS B N 1
ATOM 6313 C CA . LYS B 1 382 ? 8.875 -30.312 6.227 1 97.44 382 LYS B CA 1
ATOM 6314 C C . LYS B 1 382 ? 10.086 -31.203 6.012 1 97.44 382 LYS B C 1
ATOM 6316 O O . LYS B 1 382 ? 11.203 -30.859 6.406 1 97.44 382 LYS B O 1
ATOM 6321 N N . LYS B 1 383 ? 9.906 -32.344 5.418 1 98.12 383 LYS B N 1
ATOM 6322 C CA . LYS B 1 383 ? 10.992 -33.281 5.188 1 98.12 383 LYS B CA 1
ATOM 6323 C C . LYS B 1 383 ? 12.008 -32.719 4.195 1 98.12 383 LYS B C 1
ATOM 6325 O O . LYS B 1 383 ? 13.203 -33 4.309 1 98.12 383 LYS B O 1
ATOM 6330 N N . ALA B 1 384 ? 11.492 -32.031 3.195 1 98.38 384 ALA B N 1
ATOM 6331 C CA . ALA B 1 384 ? 12.398 -31.406 2.236 1 98.38 384 ALA B CA 1
ATOM 6332 C C . ALA B 1 384 ? 13.359 -30.453 2.936 1 98.38 384 ALA B C 1
ATOM 6334 O O . ALA B 1 384 ? 14.547 -30.406 2.609 1 98.38 384 ALA B O 1
ATOM 6335 N N . LYS B 1 385 ? 12.828 -29.688 3.836 1 97.31 385 LYS B N 1
ATOM 6336 C CA . LYS B 1 385 ? 13.68 -28.797 4.613 1 97.31 385 LYS B CA 1
ATOM 6337 C C . LYS B 1 385 ? 14.766 -29.578 5.344 1 97.31 385 LYS B C 1
ATOM 6339 O O . LYS B 1 385 ? 15.922 -29.141 5.41 1 97.31 385 LYS B O 1
ATOM 6344 N N . GLY B 1 386 ? 14.398 -30.656 5.922 1 96.62 386 GLY B N 1
ATOM 6345 C CA . GLY B 1 386 ? 15.359 -31.516 6.574 1 96.62 386 GLY B CA 1
ATOM 6346 C C . GLY B 1 386 ? 16.422 -32.062 5.629 1 96.62 386 GLY B C 1
ATOM 6347 O O . GLY B 1 386 ? 17.531 -32.406 6.055 1 96.62 386 GLY B O 1
ATOM 6348 N N . GLN B 1 387 ? 16.031 -32.125 4.352 1 97.69 387 GLN B N 1
ATOM 6349 C CA . GLN B 1 387 ? 16.969 -32.594 3.33 1 97.69 387 GLN B CA 1
ATOM 6350 C C . GLN B 1 387 ? 17.719 -31.438 2.691 1 97.69 387 GLN B C 1
ATOM 6352 O O . GLN B 1 387 ? 18.375 -31.594 1.668 1 97.69 387 GLN B O 1
ATOM 6357 N N . GLY B 1 388 ? 17.531 -30.234 3.227 1 97.88 388 GLY B N 1
ATOM 6358 C CA . GLY B 1 388 ? 18.297 -29.078 2.785 1 97.88 388 GLY B CA 1
ATOM 6359 C C . GLY B 1 388 ? 17.641 -28.328 1.651 1 97.88 388 GLY B C 1
ATOM 6360 O O . GLY B 1 388 ? 18.312 -27.641 0.88 1 97.88 388 GLY B O 1
ATOM 6361 N N . VAL B 1 389 ? 16.359 -28.484 1.474 1 98.62 389 VAL B N 1
ATOM 6362 C CA . VAL B 1 389 ? 15.641 -27.766 0.431 1 98.62 389 VAL B CA 1
ATOM 6363 C C . VAL B 1 389 ? 14.523 -26.938 1.057 1 98.62 389 VAL B C 1
ATOM 6365 O O . VAL B 1 389 ? 13.703 -27.469 1.812 1 98.62 389 VAL B O 1
ATOM 6368 N N . ASN B 1 390 ? 14.578 -25.609 0.817 1 98.38 390 ASN B N 1
ATOM 6369 C CA . ASN B 1 390 ? 13.484 -24.734 1.206 1 98.38 390 ASN B CA 1
ATOM 6370 C C . ASN B 1 390 ? 12.445 -24.609 0.1 1 98.38 390 ASN B C 1
ATOM 6372 O O . ASN B 1 390 ? 12.648 -23.891 -0.877 1 98.38 390 ASN B O 1
ATOM 6376 N N . ILE B 1 391 ? 11.359 -25.344 0.22 1 98.06 391 ILE B N 1
ATOM 6377 C CA . ILE B 1 391 ? 10.312 -25.422 -0.792 1 98.06 391 ILE B CA 1
ATOM 6378 C C . ILE B 1 391 ? 8.961 -25.078 -0.163 1 98.06 391 ILE B C 1
ATOM 6380 O O . ILE B 1 391 ? 8.766 -25.266 1.041 1 98.06 391 ILE B O 1
ATOM 6384 N N . GLY B 1 392 ? 8.055 -24.469 -0.96 1 96.62 392 GLY B N 1
ATOM 6385 C CA . GLY B 1 392 ? 6.777 -24.031 -0.411 1 96.62 392 GLY B CA 1
ATOM 6386 C C . GLY B 1 392 ? 5.586 -24.75 -1.012 1 96.62 392 GLY B C 1
ATOM 6387 O O . GLY B 1 392 ? 5.742 -25.562 -1.928 1 96.62 392 GLY B O 1
ATOM 6388 N N . GLY B 1 393 ? 4.477 -24.5 -0.366 1 96.31 393 GLY B N 1
ATOM 6389 C CA . GLY B 1 393 ? 3.213 -25.016 -0.866 1 96.31 393 GLY B CA 1
ATOM 6390 C C . GLY B 1 393 ? 2.238 -23.922 -1.266 1 96.31 393 GLY B C 1
ATOM 6391 O O . GLY B 1 393 ? 2.508 -22.75 -1.063 1 96.31 393 GLY B O 1
ATOM 6392 N N . SER B 1 394 ? 1.202 -24.25 -1.894 1 94.81 394 SER B N 1
ATOM 6393 C CA . SER B 1 394 ? 0.086 -23.359 -2.221 1 94.81 394 SER B CA 1
ATOM 6394 C C . SER B 1 394 ? -1.225 -24.141 -2.305 1 94.81 394 SER B C 1
ATOM 6396 O O . SER B 1 394 ? -1.219 -25.359 -2.449 1 94.81 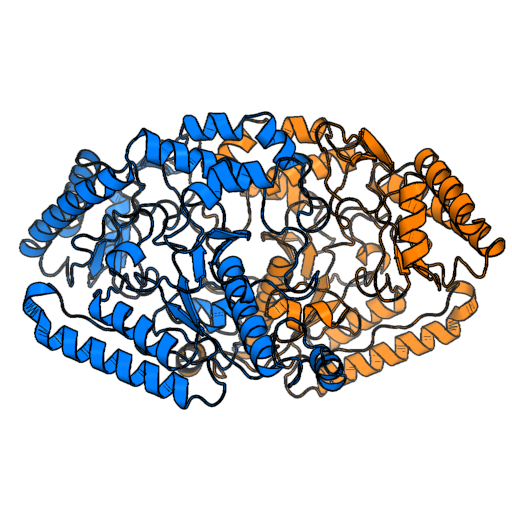394 SER B O 1
ATOM 6398 N N . GLY B 1 395 ? -2.295 -23.406 -2.221 1 93.75 395 GLY B N 1
ATOM 6399 C CA . GLY B 1 395 ? -3.574 -24.094 -2.203 1 93.75 395 GLY B CA 1
ATOM 6400 C C . GLY B 1 395 ? -3.689 -25.109 -1.08 1 93.75 395 GLY B C 1
ATOM 6401 O O . GLY B 1 395 ? -3.148 -24.906 0.008 1 93.75 395 GLY B O 1
ATOM 6402 N N . GLU B 1 396 ? -4.418 -26.109 -1.425 1 91.44 396 GLU B N 1
ATOM 6403 C CA . GLU B 1 396 ? -4.688 -27.109 -0.391 1 91.44 396 GLU B CA 1
ATOM 6404 C C . GLU B 1 396 ? -3.633 -28.219 -0.396 1 91.44 396 GLU B C 1
ATOM 6406 O O . GLU B 1 396 ? -3.24 -28.703 0.662 1 91.44 396 GLU B O 1
ATOM 6411 N N . SER B 1 397 ? -3.113 -28.484 -1.608 1 96 397 SER B N 1
ATOM 6412 C CA . SER B 1 397 ? -2.35 -29.719 -1.651 1 96 397 SER B CA 1
ATOM 6413 C C . SER B 1 397 ? -1.101 -29.578 -2.516 1 96 397 SER B C 1
ATOM 6415 O O . SER B 1 397 ? -0.319 -30.516 -2.652 1 96 397 SER B O 1
ATOM 6417 N N . ALA B 1 398 ? -0.832 -28.422 -3.027 1 97.94 398 ALA B N 1
ATOM 6418 C CA . ALA B 1 398 ? 0.211 -28.297 -4.043 1 97.94 398 ALA B CA 1
ATOM 6419 C C . ALA B 1 398 ? 1.567 -28 -3.402 1 97.94 398 ALA B C 1
ATOM 6421 O O . ALA B 1 398 ? 1.662 -27.219 -2.457 1 97.94 398 ALA B O 1
ATOM 6422 N N . VAL B 1 399 ? 2.57 -28.734 -3.854 1 98.5 399 VAL B N 1
ATOM 6423 C CA . VAL B 1 399 ? 3.969 -28.344 -3.693 1 98.5 399 VAL B CA 1
ATOM 6424 C C . VAL B 1 399 ? 4.402 -27.469 -4.875 1 98.5 399 VAL B C 1
ATOM 6426 O O . VAL B 1 399 ? 4.297 -27.891 -6.031 1 98.5 399 VAL B O 1
ATOM 6429 N N . ARG B 1 400 ? 4.836 -26.266 -4.613 1 98 400 ARG B N 1
ATOM 6430 C CA . ARG B 1 400 ? 5.105 -25.344 -5.715 1 98 400 ARG B CA 1
ATOM 6431 C C . ARG B 1 400 ? 6.59 -25.016 -5.793 1 98 400 ARG B C 1
ATOM 6433 O O . ARG B 1 400 ? 7.254 -24.859 -4.766 1 98 400 ARG B O 1
ATOM 6440 N N . LEU B 1 401 ? 7.09 -24.875 -6.953 1 98 401 LEU B N 1
ATOM 6441 C CA . LEU B 1 401 ? 8.469 -24.484 -7.207 1 98 401 LEU B CA 1
ATOM 6442 C C . LEU B 1 401 ? 8.555 -23.031 -7.637 1 98 401 LEU B C 1
ATOM 6444 O O . LEU B 1 401 ? 7.84 -22.609 -8.547 1 98 401 LEU B O 1
ATOM 6448 N N . ARG B 1 402 ? 9.383 -22.25 -6.926 1 97.88 402 ARG B N 1
ATOM 6449 C CA . ARG B 1 402 ? 9.633 -20.844 -7.238 1 97.88 402 ARG B CA 1
ATOM 6450 C C . ARG B 1 402 ? 11.125 -20.531 -7.215 1 97.88 402 ARG B C 1
ATOM 6452 O O . ARG B 1 402 ? 11.562 -19.594 -6.543 1 97.88 402 ARG B O 1
ATOM 6459 N N . PRO B 1 403 ? 11.914 -21.266 -7.957 1 97.69 403 PRO B N 1
ATOM 6460 C CA . PRO B 1 403 ? 13.344 -20.938 -7.953 1 97.69 403 PRO B CA 1
ATOM 6461 C C . PRO B 1 403 ? 13.648 -19.562 -8.547 1 97.69 403 PRO B C 1
ATOM 6463 O O . PRO B 1 403 ? 12.789 -18.969 -9.203 1 97.69 403 PRO B O 1
ATOM 6466 N N . MET B 1 404 ? 14.805 -19.109 -8.32 1 98.44 404 MET B N 1
ATOM 6467 C CA . MET B 1 404 ? 15.297 -17.859 -8.914 1 98.44 404 MET B CA 1
ATOM 6468 C C . MET B 1 404 ? 15.695 -18.078 -10.367 1 98.44 404 MET B C 1
ATOM 6470 O O . MET B 1 404 ? 15.844 -19.219 -10.82 1 98.44 404 MET B O 1
ATOM 6474 N N . LEU B 1 405 ? 15.867 -16.984 -11.07 1 98.81 405 LEU B N 1
ATOM 6475 C CA . LEU B 1 405 ? 16.125 -17.094 -12.508 1 98.81 405 LEU B CA 1
ATOM 6476 C C . LEU B 1 405 ? 17.5 -17.656 -12.773 1 98.81 405 LEU B C 1
ATOM 6478 O O . LEU B 1 405 ? 17.781 -18.156 -13.867 1 98.81 405 LEU B O 1
ATOM 6482 N N . ILE B 1 406 ? 18.344 -17.703 -11.766 1 98.69 406 ILE B N 1
ATOM 6483 C CA . ILE B 1 406 ? 19.703 -18.219 -11.922 1 98.69 406 ILE B CA 1
ATOM 6484 C C . ILE B 1 406 ? 19.734 -19.719 -11.641 1 98.69 406 ILE B C 1
ATOM 6486 O O . ILE B 1 406 ? 20.812 -20.328 -11.664 1 98.69 406 ILE B O 1
ATOM 6490 N N . PHE B 1 407 ? 18.609 -20.312 -11.305 1 98.69 407 PHE B N 1
ATOM 6491 C CA . PHE B 1 407 ? 18.469 -21.75 -11.102 1 98.69 407 PHE B CA 1
ATOM 6492 C C . PHE B 1 407 ? 18.906 -22.516 -12.352 1 98.69 407 PHE B C 1
ATOM 6494 O O . PHE B 1 407 ? 18.438 -22.219 -13.453 1 98.69 407 PHE B O 1
ATOM 6501 N N . GLN B 1 408 ? 19.812 -23.469 -12.188 1 98.44 408 GLN B N 1
ATOM 6502 C CA . GLN B 1 408 ? 20.391 -24.188 -13.312 1 98.44 408 GLN B CA 1
ATOM 6503 C C . GLN B 1 408 ? 20.141 -25.688 -13.188 1 98.44 408 GLN B C 1
ATOM 6505 O O . GLN B 1 408 ? 19.562 -26.156 -12.195 1 98.44 408 GLN B O 1
ATOM 6510 N N . LYS B 1 409 ? 20.641 -26.469 -14.195 1 98.38 409 LYS B N 1
ATOM 6511 C CA . LYS B 1 409 ? 20.391 -27.906 -14.281 1 98.38 409 LYS B CA 1
ATOM 6512 C C . LYS B 1 409 ? 20.984 -28.641 -13.07 1 98.38 409 LYS B C 1
ATOM 6514 O O . LYS B 1 409 ? 20.375 -29.578 -12.555 1 98.38 409 LYS B O 1
ATOM 6519 N N . HIS B 1 410 ? 22.156 -28.172 -12.633 1 98.5 410 HIS B N 1
ATOM 6520 C CA . HIS B 1 410 ? 22.766 -28.859 -11.5 1 98.5 410 HIS B CA 1
ATOM 6521 C C . HIS B 1 410 ? 21.969 -28.625 -10.219 1 98.5 410 HIS B C 1
ATOM 6523 O O . HIS B 1 410 ? 21.938 -29.484 -9.336 1 98.5 410 HIS B O 1
ATOM 6529 N N . HIS B 1 411 ? 21.344 -27.422 -10.047 1 98.75 411 HIS B N 1
ATOM 6530 C CA . HIS B 1 411 ? 20.406 -27.203 -8.938 1 98.75 411 HIS B CA 1
ATOM 6531 C C . HIS B 1 411 ? 19.203 -28.125 -9.055 1 98.75 411 HIS B C 1
ATOM 6533 O O . HIS B 1 411 ? 18.734 -28.656 -8.047 1 98.75 411 HIS B O 1
ATOM 6539 N N . ALA B 1 412 ? 18.703 -28.25 -10.273 1 98.75 412 ALA B N 1
ATOM 6540 C CA . ALA B 1 412 ? 17.562 -29.125 -10.523 1 98.75 412 ALA B CA 1
ATOM 6541 C C . ALA B 1 412 ? 17.891 -30.562 -10.133 1 98.75 412 ALA B C 1
ATOM 6543 O O . ALA B 1 412 ? 17.062 -31.266 -9.539 1 98.75 412 ALA B O 1
ATOM 6544 N N . ASP B 1 413 ? 19.078 -31.016 -10.484 1 98.75 413 ASP B N 1
ATOM 6545 C CA . ASP B 1 413 ? 19.516 -32.344 -10.117 1 98.75 413 ASP B CA 1
ATOM 6546 C C . ASP B 1 413 ? 19.5 -32.562 -8.602 1 98.75 413 ASP B C 1
ATOM 6548 O O . ASP B 1 413 ? 19.031 -33.562 -8.109 1 98.75 413 ASP B O 1
ATOM 6552 N N . LEU B 1 414 ? 20.016 -31.547 -7.918 1 98.62 414 LEU B N 1
ATOM 6553 C CA . LEU B 1 414 ? 20.031 -31.594 -6.461 1 98.62 414 LEU B CA 1
ATOM 6554 C C . LEU B 1 414 ? 18.609 -31.656 -5.902 1 98.62 414 LEU B C 1
ATOM 6556 O O . LEU B 1 414 ? 18.328 -32.438 -4.977 1 98.62 414 LEU B O 1
ATOM 6560 N N . LEU B 1 415 ? 17.75 -30.875 -6.441 1 98.75 415 LEU B N 1
ATOM 6561 C CA . LEU B 1 415 ? 16.359 -30.844 -6.004 1 98.75 415 LEU B CA 1
ATOM 6562 C C . LEU B 1 415 ? 15.688 -32.188 -6.219 1 98.75 415 LEU B C 1
ATOM 6564 O O . LEU B 1 415 ? 15.023 -32.719 -5.32 1 98.75 415 LEU B O 1
ATOM 6568 N N . LEU B 1 416 ? 15.859 -32.75 -7.414 1 98.69 416 LEU B N 1
ATOM 6569 C CA . LEU B 1 416 ? 15.258 -34.031 -7.758 1 98.69 416 LEU B CA 1
ATOM 6570 C C . LEU B 1 416 ? 15.766 -35.156 -6.84 1 98.69 416 LEU B C 1
ATOM 6572 O O . LEU B 1 416 ? 14.992 -36 -6.379 1 98.69 416 LEU B O 1
ATOM 6576 N N . GLU B 1 417 ? 17.031 -35.125 -6.602 1 98.62 417 GLU B N 1
ATOM 6577 C CA . GLU B 1 417 ? 17.625 -36.094 -5.707 1 98.62 417 GLU B CA 1
ATOM 6578 C C . GLU B 1 417 ? 17.031 -36 -4.305 1 98.62 417 GLU B C 1
ATOM 6580 O O . GLU B 1 417 ? 16.688 -37.031 -3.699 1 98.62 417 GLU B O 1
ATOM 6585 N N . ARG B 1 418 ? 16.953 -34.812 -3.764 1 98.5 418 ARG B N 1
ATOM 6586 C CA . ARG B 1 418 ? 16.453 -34.594 -2.408 1 98.5 418 ARG B CA 1
ATOM 6587 C C . ARG B 1 418 ? 14.969 -34.938 -2.312 1 98.5 418 ARG B C 1
ATOM 6589 O O . ARG B 1 418 ? 14.523 -35.5 -1.306 1 98.5 418 ARG B O 1
ATOM 6596 N N . LEU B 1 419 ? 14.203 -34.562 -3.328 1 98.38 419 LEU B N 1
ATOM 6597 C CA . LEU B 1 419 ? 12.781 -34.938 -3.336 1 98.38 419 LEU B CA 1
ATOM 6598 C C . LEU B 1 419 ? 12.594 -36.438 -3.359 1 98.38 419 LEU B C 1
ATOM 6600 O O . LEU B 1 419 ? 11.703 -36.969 -2.693 1 98.38 419 LEU B O 1
ATOM 6604 N N . GLU B 1 420 ? 13.398 -37.062 -4.141 1 98.38 420 GLU B N 1
ATOM 6605 C CA . GLU B 1 420 ? 13.305 -38.531 -4.18 1 98.38 420 GLU B CA 1
ATOM 6606 C C . GLU B 1 420 ? 13.539 -39.125 -2.801 1 98.38 420 GLU B C 1
ATOM 6608 O O . GLU B 1 420 ? 12.852 -40.062 -2.4 1 98.38 420 GLU B O 1
ATOM 6613 N N . LYS B 1 421 ? 14.5 -38.594 -2.088 1 98.06 421 LYS B N 1
ATOM 6614 C CA . LYS B 1 421 ? 14.758 -39.062 -0.724 1 98.06 421 LYS B CA 1
ATOM 6615 C C . LYS B 1 421 ? 13.531 -38.844 0.163 1 98.06 421 LYS B C 1
ATOM 6617 O O . LYS B 1 421 ? 13.219 -39.688 1.011 1 98.06 421 LYS B O 1
ATOM 6622 N N . VAL B 1 422 ? 12.922 -37.719 -0.009 1 98 422 VAL B N 1
ATOM 6623 C CA . VAL B 1 422 ? 11.727 -37.406 0.765 1 98 422 VAL B CA 1
ATOM 6624 C C . VAL B 1 422 ? 10.625 -38.438 0.447 1 98 422 VAL B C 1
ATOM 6626 O O . VAL B 1 422 ? 9.945 -38.938 1.351 1 98 422 VAL B O 1
ATOM 6629 N N . PHE B 1 423 ? 10.461 -38.75 -0.82 1 97.25 423 PHE B N 1
ATOM 6630 C CA . PHE B 1 423 ? 9.398 -39.656 -1.243 1 97.25 423 PHE B CA 1
ATOM 6631 C C . PHE B 1 423 ? 9.672 -41.094 -0.774 1 97.25 423 PHE B C 1
ATOM 6633 O O . PHE B 1 423 ? 8.742 -41.844 -0.53 1 97.25 423 PHE B O 1
ATOM 6640 N N . GLN B 1 424 ? 10.922 -41.438 -0.607 1 95.19 424 GLN B N 1
ATOM 6641 C CA . GLN B 1 424 ? 11.312 -42.75 -0.127 1 95.19 424 GLN B CA 1
ATOM 6642 C C . GLN B 1 424 ? 11.07 -42.875 1.375 1 95.19 424 GLN B C 1
ATOM 6644 O O . GLN B 1 424 ? 10.875 -44 1.883 1 95.19 424 GLN B O 1
ATOM 6649 N N . SER B 1 425 ? 11.117 -41.844 2.045 1 89.62 425 SER B N 1
ATOM 6650 C CA . SER B 1 425 ? 10.977 -41.875 3.498 1 89.62 425 SER B CA 1
ATOM 6651 C C . SER B 1 425 ? 9.508 -41.906 3.912 1 89.62 425 SER B C 1
ATOM 6653 O O . SER B 1 425 ? 9.195 -42.188 5.07 1 89.62 425 SER B O 1
#